Protein 2AUV (pdb70)

Structure (mmCIF, N/CA/C/O backbone):
data_2AUV
#
_entry.id   2AUV
#
loop_
_entity.id
_entity.type
_entity.pdbx_description
1 polymer 'potential NAD-reducing hydrogenase subunit'
2 non-polymer 'FE2/S2 (INORGANIC) CLUSTER'
#
loop_
_atom_site.group_PDB
_atom_site.id
_atom_site.type_symbol
_atom_site.label_atom_id
_atom_site.label_alt_id
_atom_site.label_comp_id
_atom_site.label_asym_id
_atom_site.label_entity_id
_atom_site.label_seq_id
_atom_site.pdbx_PDB_ins_code
_atom_site.Cartn_x
_atom_site.Cartn_y
_atom_site.Cartn_z
_atom_site.occupancy
_atom_site.B_iso_or_equiv
_atom_site.auth_seq_id
_atom_site.auth_comp_id
_atom_site.auth_asym_id
_atom_site.auth_atom_id
_atom_site.pdbx_PDB_model_num
ATOM 1 N N . MET A 1 1 ? 9.408 -5.447 -8.997 1.00 12.27 1 MET A N 1
ATOM 2 C CA . MET A 1 1 ? 10.690 -5.826 -9.641 1.00 11.84 1 MET A CA 1
ATOM 3 C C . MET A 1 1 ? 11.671 -4.664 -9.587 1.00 11.01 1 MET A C 1
ATOM 4 O O . MET A 1 1 ? 12.732 -4.774 -8.970 1.00 11.06 1 MET A O 1
ATOM 20 N N . VAL A 1 2 ? 11.321 -3.551 -10.230 1.00 10.43 2 VAL A N 1
ATOM 21 C CA . VAL A 1 2 ? 12.100 -2.326 -10.082 1.00 9.79 2 VAL A CA 1
ATOM 22 C C . VAL A 1 2 ? 12.008 -1.865 -8.627 1.00 8.72 2 VAL A C 1
ATOM 23 O O . VAL A 1 2 ? 13.029 -1.625 -7.983 1.00 8.32 2 VAL A O 1
ATOM 36 N N . PRO A 1 3 ? 10.780 -1.736 -8.080 1.00 8.46 3 PRO A N 1
ATOM 37 C CA . PRO A 1 3 ? 10.588 -1.766 -6.639 1.00 7.64 3 PRO A CA 1
ATOM 38 C C . PRO A 1 3 ? 10.900 -3.166 -6.137 1.00 6.90 3 PRO A C 1
ATOM 39 O O . PRO A 1 3 ? 10.284 -4.137 -6.594 1.00 7.20 3 PRO A O 1
ATOM 50 N N . LYS A 1 4 ? 11.886 -3.257 -5.250 1.00 6.19 4 LYS A N 1
ATOM 51 C CA . LYS A 1 4 ? 12.442 -4.535 -4.797 1.00 5.74 4 LYS A CA 1
ATOM 52 C C . LYS A 1 4 ? 11.365 -5.563 -4.531 1.00 4.90 4 LYS A C 1
ATOM 53 O O . LYS A 1 4 ? 11.261 -6.582 -5.216 1.00 5.18 4 LYS A O 1
ATOM 72 N N . GLY A 1 5 ? 10.570 -5.274 -3.534 1.00 4.14 5 GLY A N 1
ATOM 73 C CA . GLY A 1 5 ? 9.501 -6.160 -3.166 1.00 3.68 5 GLY A CA 1
ATOM 74 C C . GLY A 1 5 ? 9.733 -6.790 -1.828 1.00 2.72 5 GLY A C 1
ATOM 75 O O . GLY A 1 5 ? 9.355 -7.938 -1.594 1.00 3.18 5 GLY A O 1
ATOM 79 N N . LYS A 1 6 ? 10.396 -6.050 -0.969 1.00 1.95 6 LYS A N 1
ATOM 80 C CA . LYS A 1 6 ? 10.614 -6.469 0.387 1.00 1.86 6 LYS A CA 1
ATOM 81 C C . LYS A 1 6 ? 9.282 -6.701 1.083 1.00 1.59 6 LYS A C 1
ATOM 82 O O . LYS A 1 6 ? 9.049 -7.764 1.659 1.00 2.36 6 LYS A O 1
ATOM 101 N N . TYR A 1 7 ? 8.418 -5.690 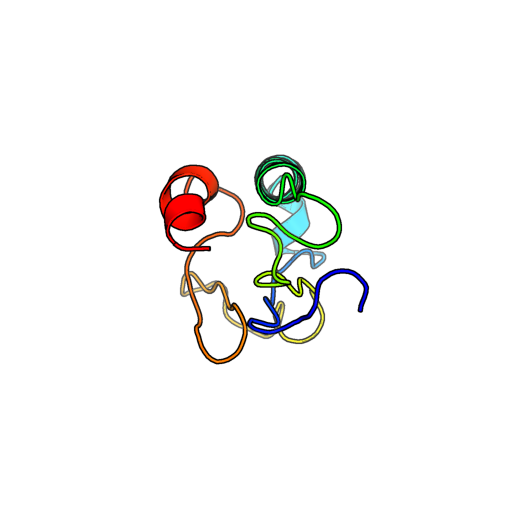1.051 1.00 0.92 7 TYR A N 1
ATOM 102 C CA . TYR A 1 7 ? 7.084 -5.812 1.582 1.00 0.79 7 TYR A CA 1
ATOM 103 C C . TYR A 1 7 ? 6.058 -5.845 0.446 1.00 0.68 7 TYR A C 1
ATOM 104 O O . TYR A 1 7 ? 5.493 -4.810 0.097 1.00 0.66 7 TYR A O 1
ATOM 122 N N . PRO A 1 8 ? 5.833 -7.021 -0.173 1.00 0.74 8 PRO A N 1
ATOM 123 C CA . PRO A 1 8 ? 4.750 -7.214 -1.149 1.00 0.77 8 PRO A CA 1
ATOM 124 C C . PRO A 1 8 ? 3.400 -6.777 -0.596 1.00 0.68 8 PRO A C 1
ATOM 125 O O . PRO A 1 8 ? 2.721 -7.537 0.097 1.00 0.72 8 PRO A O 1
ATOM 136 N N . ILE A 1 9 ? 3.029 -5.545 -0.880 1.00 0.68 9 ILE A N 1
ATOM 137 C CA . ILE A 1 9 ? 1.838 -4.961 -0.310 1.00 0.70 9 ILE A CA 1
ATOM 138 C C . ILE A 1 9 ? 0.589 -5.310 -1.112 1.00 0.79 9 ILE A C 1
ATOM 139 O O . ILE A 1 9 ? 0.539 -5.132 -2.325 1.00 1.11 9 ILE A O 1
ATOM 155 N N . SER A 1 10 ? -0.408 -5.826 -0.410 1.00 0.68 10 SER A N 1
ATOM 156 C CA . SER A 1 10 ? -1.667 -6.221 -1.018 1.00 0.79 10 SER A CA 1
ATOM 157 C C . SER A 1 10 ? -2.735 -5.149 -0.791 1.00 0.87 10 SER A C 1
ATOM 158 O O . SER A 1 10 ? -3.163 -4.918 0.342 1.00 0.97 10 SER A O 1
ATOM 166 N N . VAL A 1 11 ? -3.128 -4.474 -1.864 1.00 1.02 11 VAL A N 1
ATOM 167 C CA . VAL A 1 11 ? -4.122 -3.400 -1.791 1.00 1.21 11 VAL A CA 1
ATOM 168 C C . VAL A 1 11 ? -5.368 -3.753 -2.599 1.00 1.30 11 VAL A C 1
ATOM 169 O O . VAL A 1 11 ? -5.257 -4.054 -3.787 1.00 1.56 11 VAL A O 1
ATOM 182 N N . CYS A 1 12 ? -6.539 -3.739 -1.979 1.00 1.34 12 CYS A N 1
ATOM 183 C CA . CYS A 1 12 ? -7.772 -3.950 -2.733 1.00 1.64 12 CYS A CA 1
ATOM 184 C C . CYS A 1 12 ? -8.050 -2.797 -3.687 1.00 1.93 12 CYS A C 1
ATOM 185 O O . CYS A 1 12 ? -8.148 -1.641 -3.277 1.00 2.04 12 CYS A O 1
ATOM 192 N N . MET A 1 13 ? -8.143 -3.123 -4.965 1.00 2.37 13 MET A N 1
ATOM 193 C CA . MET A 1 13 ? -8.723 -2.225 -5.948 1.00 2.90 13 MET A CA 1
ATOM 194 C C . MET A 1 13 ? -9.866 -2.940 -6.657 1.00 3.31 13 MET A C 1
ATOM 195 O O . MET A 1 13 ? -10.228 -2.590 -7.782 1.00 3.89 13 MET A O 1
ATOM 209 N N . GLY A 1 14 ? -10.424 -3.955 -5.988 1.00 3.15 14 GLY A N 1
ATOM 210 C CA . GLY A 1 14 ? -11.434 -4.796 -6.611 1.00 3.68 14 GLY A CA 1
ATOM 211 C C . GLY A 1 14 ? -12.722 -4.050 -6.890 1.00 3.86 14 GLY A C 1
ATOM 212 O O . GLY A 1 14 ? -12.879 -2.916 -6.471 1.00 3.63 14 GLY A O 1
ATOM 216 N N . THR A 1 15 ? -13.680 -4.725 -7.506 1.00 4.43 15 THR A N 1
ATOM 217 C CA . THR A 1 15 ? -14.859 -4.062 -8.049 1.00 4.67 15 THR A CA 1
ATOM 218 C C . THR A 1 15 ? -15.721 -3.415 -6.968 1.00 4.26 15 THR A C 1
ATOM 219 O O . THR A 1 15 ? -16.176 -2.278 -7.124 1.00 4.19 15 THR A O 1
ATOM 230 N N . ALA A 1 16 ? -15.934 -4.133 -5.876 1.00 4.19 16 ALA A N 1
ATOM 231 C CA . ALA A 1 16 ? -16.781 -3.648 -4.796 1.00 4.01 16 ALA A CA 1
ATOM 232 C C . ALA A 1 16 ? -16.126 -2.486 -4.055 1.00 3.32 16 ALA A C 1
ATOM 233 O O . ALA A 1 16 ? -16.702 -1.413 -3.930 1.00 3.20 16 ALA A O 1
ATOM 240 N N . CYS A 1 17 ? -14.921 -2.709 -3.560 1.00 2.98 17 CYS A N 1
ATOM 241 C CA . CYS A 1 17 ? -14.223 -1.706 -2.766 1.00 2.50 17 CYS A CA 1
ATOM 242 C C . CYS A 1 17 ? -13.852 -0.468 -3.607 1.00 2.22 17 CYS A C 1
ATOM 243 O O . CYS A 1 17 ? -13.888 0.662 -3.115 1.00 2.18 17 CYS A O 1
ATOM 250 N N . PHE A 1 18 ? -13.521 -0.691 -4.881 1.00 2.35 18 PHE A N 1
ATOM 251 C CA . PHE A 1 18 ? -13.120 0.384 -5.803 1.00 2.43 18 PHE A CA 1
ATOM 252 C C . PHE A 1 18 ? -14.245 1.401 -6.012 1.00 2.49 18 PHE A C 1
ATOM 253 O O . PHE A 1 18 ? -13.990 2.595 -6.184 1.00 2.58 18 PHE A O 1
ATOM 270 N N . VAL A 1 19 ? -15.487 0.931 -5.958 1.00 2.63 19 VAL A N 1
ATOM 271 C CA . VAL A 1 19 ? -16.649 1.755 -6.294 1.00 2.75 19 VAL A CA 1
ATOM 272 C C . VAL A 1 19 ? -16.891 2.816 -5.221 1.00 2.50 19 VAL A C 1
ATOM 273 O O . VAL A 1 19 ? -17.575 3.813 -5.454 1.00 2.61 19 VAL A O 1
ATOM 286 N N . LYS A 1 20 ? -16.319 2.597 -4.044 1.00 2.35 20 LYS A N 1
ATOM 287 C CA . LYS A 1 20 ? -16.509 3.495 -2.909 1.00 2.40 20 LYS A CA 1
ATOM 288 C C . LYS A 1 20 ? -15.576 4.712 -3.046 1.00 2.13 20 LYS A C 1
ATOM 289 O O . LYS A 1 20 ? -15.456 5.536 -2.139 1.00 2.30 20 LYS A O 1
ATOM 308 N N . GLY A 1 21 ? -14.930 4.813 -4.206 1.00 1.87 21 GLY A N 1
ATOM 309 C CA . GLY A 1 21 ? -14.096 5.959 -4.522 1.00 1.72 21 GLY A CA 1
ATOM 310 C C . GLY A 1 21 ? -12.710 5.829 -3.939 1.00 1.41 21 GLY A C 1
ATOM 311 O O . GLY A 1 21 ? -11.975 6.815 -3.808 1.00 1.40 21 GLY A O 1
ATOM 315 N N . ALA A 1 22 ? -12.310 4.590 -3.694 1.00 1.30 22 ALA A N 1
ATOM 316 C CA . ALA A 1 22 ? -11.067 4.317 -2.993 1.00 1.24 22 ALA A CA 1
ATOM 317 C C . ALA A 1 22 ? -9.879 4.593 -3.886 1.00 1.03 22 ALA A C 1
ATOM 318 O O . ALA A 1 22 ? -8.783 4.857 -3.405 1.00 1.06 22 ALA A O 1
ATOM 325 N N . ASP A 1 23 ? -10.128 4.592 -5.188 1.00 1.00 23 ASP A N 1
ATOM 326 C CA . ASP A 1 23 ? -9.075 4.769 -6.176 1.00 1.04 23 ASP A CA 1
ATOM 327 C C . ASP A 1 23 ? -8.321 6.071 -5.953 1.00 0.84 23 ASP A C 1
ATOM 328 O O . ASP A 1 23 ? -7.097 6.082 -5.926 1.00 0.78 23 ASP A O 1
ATOM 337 N N . LYS A 1 24 ? -9.038 7.159 -5.741 1.00 0.83 24 LYS A N 1
ATOM 338 C CA . LYS A 1 24 ? -8.382 8.454 -5.625 1.00 0.85 24 LYS A CA 1
ATOM 339 C C . LYS A 1 24 ? -7.533 8.504 -4.372 1.00 0.81 24 LYS A C 1
ATOM 340 O O . LYS A 1 24 ? -6.436 9.060 -4.367 1.00 0.83 24 LYS A O 1
ATOM 359 N N . VAL A 1 25 ? -8.026 7.888 -3.323 1.00 0.87 25 VAL A N 1
ATOM 360 C CA . VAL A 1 25 ? -7.291 7.823 -2.087 1.00 1.01 25 VAL A CA 1
ATOM 361 C C . VAL A 1 25 ? -6.107 6.861 -2.198 1.00 0.81 25 VAL A C 1
ATOM 362 O O . VAL A 1 25 ? -5.038 7.145 -1.661 1.00 0.74 25 VAL A O 1
ATOM 375 N N . VAL A 1 26 ? -6.267 5.732 -2.899 1.00 0.80 26 VAL A N 1
ATOM 376 C CA . VAL A 1 26 ? -5.113 4.874 -3.156 1.00 0.81 26 VAL A CA 1
ATOM 377 C C . VAL A 1 26 ? -4.135 5.610 -4.069 1.00 0.67 26 VAL A C 1
ATOM 378 O O . VAL A 1 26 ? -2.937 5.349 -4.051 1.00 0.70 26 VAL A O 1
ATOM 391 N N . HIS A 1 27 ? -4.660 6.515 -4.909 1.00 0.63 27 HIS A N 1
ATOM 392 C CA . HIS A 1 27 ? -3.814 7.305 -5.792 1.00 0.65 27 HIS A CA 1
ATOM 393 C C . HIS A 1 27 ? -2.822 8.088 -4.973 1.00 0.55 27 HIS A C 1
ATOM 394 O O . HIS A 1 27 ? -1.654 8.204 -5.338 1.00 0.57 27 HIS A O 1
ATOM 409 N N . ALA A 1 28 ? -3.308 8.610 -3.864 1.00 0.52 28 ALA A N 1
ATOM 410 C CA . ALA A 1 28 ? -2.450 9.292 -2.905 1.00 0.54 28 ALA A CA 1
ATOM 411 C C . ALA A 1 28 ? -1.270 8.397 -2.578 1.00 0.49 28 ALA A C 1
ATOM 412 O O . ALA A 1 28 ? -0.118 8.801 -2.701 1.00 0.52 28 ALA A O 1
ATOM 419 N N . PHE A 1 29 ? -1.588 7.161 -2.220 1.00 0.51 29 PHE A N 1
ATOM 420 C CA . PHE A 1 29 ? -0.599 6.129 -1.944 1.00 0.59 29 PHE A CA 1
ATOM 421 C C . PHE A 1 29 ? 0.376 5.958 -3.088 1.00 0.59 29 PHE A C 1
ATOM 422 O O . PHE A 1 29 ? 1.585 5.872 -2.882 1.00 0.66 29 PHE A O 1
ATOM 439 N N . LYS A 1 30 ? -0.176 5.845 -4.277 1.00 0.62 30 LYS A N 1
ATOM 440 C CA . LYS A 1 30 ? 0.628 5.689 -5.491 1.00 0.74 30 LYS A CA 1
ATOM 441 C C . LYS A 1 30 ? 1.767 6.698 -5.509 1.00 0.68 30 LYS A C 1
ATOM 442 O O . LYS A 1 30 ? 2.936 6.350 -5.685 1.00 0.79 30 LYS A O 1
ATOM 461 N N . GLU A 1 31 ? 1.407 7.934 -5.263 1.00 0.61 31 GLU A N 1
ATOM 462 C CA . GLU A 1 31 ? 2.358 9.038 -5.254 1.00 0.73 31 GLU A CA 1
ATOM 463 C C . GLU A 1 31 ? 3.150 9.050 -3.961 1.00 0.72 31 GLU A C 1
ATOM 464 O O . GLU A 1 31 ? 4.276 9.536 -3.916 1.00 0.83 31 GLU A O 1
ATOM 476 N N . GLN A 1 32 ? 2.545 8.515 -2.919 1.00 0.70 32 GLN A N 1
ATOM 477 C CA . GLN A 1 32 ? 3.187 8.357 -1.639 1.00 0.85 32 GLN A CA 1
ATOM 478 C C . GLN A 1 32 ? 4.417 7.475 -1.715 1.00 0.92 32 GLN A C 1
ATOM 479 O O . GLN A 1 32 ? 5.326 7.642 -0.905 1.00 1.16 32 GLN A O 1
ATOM 493 N N . LEU A 1 33 ? 4.434 6.510 -2.652 1.00 0.81 33 LEU A N 1
ATOM 494 C CA . LEU A 1 33 ? 5.652 5.751 -2.907 1.00 0.93 33 LEU A CA 1
ATOM 495 C C . LEU A 1 33 ? 6.751 6.753 -3.047 1.00 1.07 33 LEU A C 1
ATOM 496 O O . LEU A 1 33 ? 7.762 6.700 -2.349 1.00 1.69 33 LEU A O 1
ATOM 512 N N . LYS A 1 34 ? 6.485 7.657 -3.992 1.00 0.94 34 LYS A N 1
ATOM 513 C CA . LYS A 1 34 ? 7.288 8.859 -4.299 1.00 1.45 34 LYS A CA 1
ATOM 514 C C . LYS A 1 34 ? 8.705 8.521 -4.734 1.00 1.39 34 LYS A C 1
ATOM 515 O O . LYS A 1 34 ? 9.394 9.321 -5.362 1.00 1.76 34 LYS A O 1
ATOM 534 N N . ILE A 1 35 ? 9.081 7.308 -4.392 1.00 1.35 35 ILE A N 1
ATOM 535 C CA . ILE A 1 35 ? 10.225 6.601 -4.908 1.00 1.63 35 ILE A CA 1
ATOM 536 C C . ILE A 1 35 ? 11.523 7.387 -4.832 1.00 1.96 35 ILE A C 1
ATOM 537 O O . ILE A 1 35 ? 11.658 8.354 -4.088 1.00 2.64 35 ILE A O 1
ATOM 553 N N . ASP A 1 36 ? 12.483 6.890 -5.579 1.00 2.13 36 ASP A N 1
ATOM 554 C CA . ASP A 1 36 ? 13.819 7.433 -5.623 1.00 2.80 36 ASP A CA 1
ATOM 555 C C . ASP A 1 36 ? 14.434 7.053 -6.942 1.00 3.12 36 ASP A C 1
ATOM 556 O O . ASP A 1 36 ? 14.831 7.895 -7.743 1.00 3.82 36 ASP A O 1
ATOM 565 N N . ILE A 1 37 ? 14.422 5.749 -7.154 1.00 2.97 37 ILE A N 1
ATOM 566 C CA . ILE A 1 37 ? 14.954 5.099 -8.350 1.00 3.62 37 ILE A CA 1
ATOM 567 C C . ILE A 1 37 ? 14.485 3.660 -8.363 1.00 3.68 37 ILE A C 1
ATOM 568 O O . ILE A 1 37 ? 14.923 2.847 -9.174 1.00 4.36 37 ILE A O 1
ATOM 584 N N . GLY A 1 38 ? 13.573 3.372 -7.462 1.00 3.22 38 GLY A N 1
ATOM 585 C CA . GLY A 1 38 ? 13.266 2.015 -7.113 1.00 3.64 38 GLY A CA 1
ATOM 586 C C . GLY A 1 38 ? 12.166 2.010 -6.110 1.00 3.45 38 GLY A C 1
ATOM 587 O O . GLY A 1 38 ? 11.137 1.373 -6.301 1.00 4.13 38 GLY A O 1
ATOM 591 N N . ASP A 1 39 ? 12.377 2.791 -5.055 1.00 2.80 39 ASP A N 1
ATOM 592 C CA . ASP A 1 39 ? 11.406 2.927 -4.001 1.00 2.71 39 ASP A CA 1
ATOM 593 C C . ASP A 1 39 ? 11.758 4.032 -3.064 1.00 2.33 39 ASP A C 1
ATOM 594 O O . ASP A 1 39 ? 12.925 4.333 -2.848 1.00 2.74 39 ASP A O 1
ATOM 603 N N . VAL A 1 40 ? 10.687 4.670 -2.651 1.00 1.99 40 VAL A N 1
ATOM 604 C CA . VAL A 1 40 ? 10.574 5.532 -1.471 1.00 2.05 40 VAL A CA 1
ATOM 605 C C . VAL A 1 40 ? 11.891 6.048 -0.920 1.00 2.30 40 VAL A C 1
ATOM 606 O O . VAL A 1 40 ? 12.222 7.233 -0.991 1.00 2.96 40 VAL A O 1
ATOM 619 N N . THR A 1 41 ? 12.605 5.116 -0.404 1.00 2.14 41 THR A N 1
ATOM 620 C CA . THR A 1 41 ? 13.876 5.330 0.250 1.00 2.64 41 THR A CA 1
ATOM 621 C C . THR A 1 41 ? 14.760 4.259 -0.279 1.00 2.56 41 THR A C 1
ATOM 622 O O . THR A 1 41 ? 14.783 3.160 0.269 1.00 2.86 41 THR A O 1
ATOM 633 N N . PRO A 1 42 ? 15.513 4.588 -1.317 1.00 2.63 42 PRO A N 1
ATOM 634 C CA . PRO A 1 42 ? 15.918 3.660 -2.346 1.00 2.78 42 PRO A CA 1
ATOM 635 C C . PRO A 1 42 ? 16.130 2.263 -1.845 1.00 2.23 42 PRO A C 1
ATOM 636 O O . PRO A 1 42 ? 17.224 1.876 -1.433 1.00 2.68 42 PRO A O 1
ATOM 647 N N . ASP A 1 43 ? 15.049 1.513 -1.882 1.00 1.68 43 ASP A N 1
ATOM 648 C CA . ASP A 1 43 ? 15.080 0.160 -1.332 1.00 2.02 43 ASP A CA 1
ATOM 649 C C . ASP A 1 43 ? 14.225 -0.779 -2.138 1.00 1.92 43 ASP A C 1
ATOM 650 O O . ASP A 1 43 ? 14.725 -1.698 -2.783 1.00 2.45 43 ASP A O 1
ATOM 659 N N . GLY A 1 44 ? 12.941 -0.520 -2.121 1.00 1.56 44 GLY A N 1
ATOM 660 C CA . GLY A 1 44 ? 12.001 -1.476 -2.655 1.00 1.72 44 GLY A CA 1
ATOM 661 C C . GLY A 1 44 ? 11.140 -2.032 -1.555 1.00 1.52 44 GLY A C 1
ATOM 662 O O . GLY A 1 44 ? 10.809 -3.224 -1.532 1.00 2.01 44 GLY A O 1
ATOM 666 N N . ARG A 1 45 ? 10.811 -1.146 -0.635 1.00 1.08 45 ARG A N 1
ATOM 667 C CA . ARG A 1 45 ? 9.941 -1.426 0.468 1.00 1.04 45 ARG A CA 1
ATOM 668 C C . ARG A 1 45 ? 8.572 -1.825 -0.045 1.00 0.95 45 ARG A C 1
ATOM 669 O O . ARG A 1 45 ? 7.963 -2.780 0.432 1.00 1.30 45 ARG A O 1
ATOM 690 N N . PHE A 1 46 ? 8.124 -1.102 -1.050 1.00 0.77 46 PHE A N 1
ATOM 691 C CA . PHE A 1 46 ? 6.851 -1.325 -1.659 1.00 0.81 46 PHE A CA 1
ATOM 692 C C . PHE A 1 46 ? 6.936 -2.426 -2.718 1.00 0.98 46 PHE A C 1
ATOM 693 O O . PHE A 1 46 ? 7.883 -2.487 -3.502 1.00 1.61 46 PHE A O 1
ATOM 710 N N . SER A 1 47 ? 5.949 -3.303 -2.717 1.00 0.83 47 SER A N 1
ATOM 711 C CA . SER A 1 47 ? 5.722 -4.215 -3.824 1.00 1.07 47 SER A CA 1
ATOM 712 C C . SER A 1 47 ? 4.223 -4.409 -3.966 1.00 1.07 47 SER A C 1
ATOM 713 O O . SER A 1 47 ? 3.694 -5.491 -3.730 1.00 1.22 47 SER A O 1
ATOM 721 N N . ILE A 1 48 ? 3.541 -3.326 -4.319 1.00 1.27 48 ILE A N 1
ATOM 722 C CA . ILE A 1 48 ? 2.084 -3.291 -4.291 1.00 1.50 48 ILE A CA 1
ATOM 723 C C . ILE A 1 48 ? 1.471 -4.147 -5.394 1.00 1.43 48 ILE A C 1
ATOM 724 O O . ILE A 1 48 ? 1.863 -4.073 -6.563 1.00 1.75 48 ILE A O 1
ATOM 740 N N . ASP A 1 49 ? 0.553 -4.997 -4.997 1.00 1.31 49 ASP A N 1
ATOM 741 C CA . ASP A 1 49 ? -0.366 -5.608 -5.939 1.00 1.69 49 ASP A CA 1
ATOM 742 C C . ASP A 1 49 ? -1.654 -6.027 -5.243 1.00 1.64 49 ASP A C 1
ATOM 743 O O . ASP A 1 49 ? -1.665 -6.484 -4.100 1.00 1.41 49 ASP A O 1
ATOM 752 N N . THR A 1 50 ? -2.738 -5.772 -5.952 1.00 2.02 50 THR A N 1
ATOM 753 C CA . THR A 1 50 ? -4.077 -6.265 -5.651 1.00 2.18 50 THR A CA 1
ATOM 754 C C . THR A 1 50 ? -4.161 -7.741 -5.247 1.00 2.22 50 THR A C 1
ATOM 755 O O . THR A 1 50 ? -4.826 -8.066 -4.274 1.00 2.15 50 THR A O 1
ATOM 766 N N . LEU A 1 51 ? -3.471 -8.608 -5.985 1.00 2.53 51 LEU A N 1
ATOM 767 C CA . LEU A 1 51 ? -3.912 -9.998 -6.171 1.00 2.91 51 LEU A CA 1
ATOM 768 C C . LEU A 1 51 ? -4.195 -10.775 -4.877 1.00 2.86 51 LEU A C 1
ATOM 769 O O . LEU A 1 51 ? -5.177 -11.515 -4.814 1.00 3.11 51 LEU A O 1
ATOM 785 N N . ARG A 1 52 ? -3.363 -10.627 -3.856 1.00 2.70 52 ARG A N 1
ATOM 786 C CA . ARG A 1 52 ? -3.622 -11.297 -2.578 1.00 2.89 52 ARG A CA 1
ATOM 787 C C . ARG A 1 52 ? -4.911 -10.770 -1.930 1.00 2.74 52 ARG A C 1
ATOM 788 O O . ARG A 1 52 ? -5.835 -11.522 -1.610 1.00 3.03 52 ARG A O 1
ATOM 809 N N . CYS A 1 53 ? -4.910 -9.466 -1.724 1.00 2.45 53 CYS A N 1
ATOM 810 C CA . CYS A 1 53 ? -6.023 -8.699 -1.171 1.00 2.49 53 CYS A CA 1
ATOM 811 C C .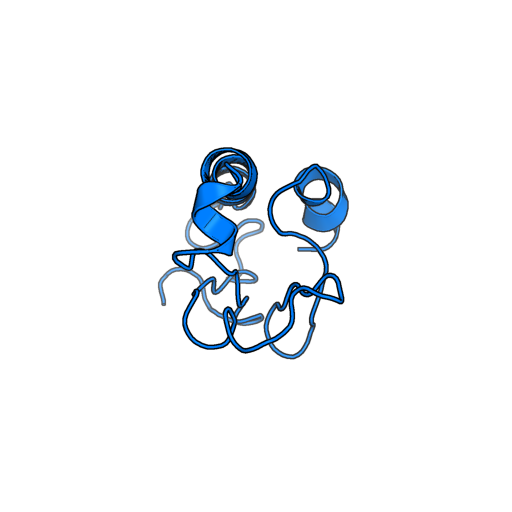 CYS A 1 53 ? -7.227 -8.702 -2.131 1.00 2.65 53 CYS A C 1
ATOM 812 O O . CYS A 1 53 ? -7.121 -9.192 -3.257 1.00 2.79 53 CYS A O 1
ATOM 819 N N . VAL A 1 54 ? -8.381 -8.202 -1.664 1.00 2.91 54 VAL A N 1
ATOM 820 C CA . VAL A 1 54 ? -9.688 -8.428 -2.301 1.00 3.32 54 VAL A CA 1
ATOM 821 C C . VAL A 1 54 ? -10.127 -9.863 -2.046 1.00 3.50 54 VAL A C 1
ATOM 822 O O . VAL A 1 54 ? -10.842 -10.489 -2.830 1.00 4.01 54 VAL A O 1
ATOM 835 N N . GLY A 1 55 ? -9.658 -10.375 -0.922 1.00 3.31 55 GLY A N 1
ATOM 836 C CA . GLY A 1 55 ? -9.997 -11.706 -0.503 1.00 3.81 55 GLY A CA 1
ATOM 837 C C . GLY A 1 55 ? -10.820 -11.745 0.779 1.00 3.97 55 GLY A C 1
ATOM 838 O O . GLY A 1 55 ? -10.352 -12.281 1.781 1.00 4.19 55 GLY A O 1
ATOM 842 N N . GLY A 1 56 ? -12.048 -11.198 0.760 1.00 4.09 56 GLY A N 1
ATOM 843 C CA . GLY A 1 56 ? -12.939 -11.402 1.898 1.00 4.39 56 GLY A CA 1
ATOM 844 C C . GLY A 1 56 ? -12.446 -10.829 3.224 1.00 4.05 56 GLY A C 1
ATOM 845 O O . GLY A 1 56 ? -12.333 -11.572 4.203 1.00 4.42 56 GLY A O 1
ATOM 849 N N . CYS A 1 57 ? -12.170 -9.524 3.296 1.00 3.52 57 CYS A N 1
ATOM 850 C CA . CYS A 1 57 ? -11.338 -8.995 4.377 1.00 3.24 57 CYS A CA 1
ATOM 851 C C . CYS A 1 57 ? -11.997 -7.752 4.975 1.00 3.09 57 CYS A C 1
ATOM 852 O O . CYS A 1 57 ? -11.906 -7.510 6.179 1.00 3.16 57 CYS A O 1
ATOM 859 N N . ALA A 1 58 ? -12.682 -7.003 4.117 1.00 3.13 58 ALA A N 1
ATOM 860 C CA . ALA A 1 58 ? -13.085 -5.620 4.380 1.00 3.16 58 ALA A CA 1
ATOM 861 C C . ALA A 1 58 ? -13.768 -5.353 5.728 1.00 3.34 58 ALA A C 1
ATOM 862 O O . ALA A 1 58 ? -13.731 -4.213 6.195 1.00 3.37 58 ALA A O 1
ATOM 869 N N . LEU A 1 59 ? -14.436 -6.329 6.351 1.00 3.64 59 LEU A N 1
ATOM 870 C CA . LEU A 1 59 ? -15.064 -6.029 7.642 1.00 3.95 59 LEU A CA 1
ATOM 871 C C . LEU A 1 59 ? -14.015 -5.912 8.764 1.00 3.73 59 LEU A C 1
ATOM 872 O O . LEU A 1 59 ? -14.356 -5.732 9.935 1.00 4.11 59 LEU A O 1
ATOM 888 N N . ALA A 1 60 ? -12.744 -6.023 8.405 1.00 3.22 60 ALA A N 1
ATOM 889 C CA . ALA A 1 60 ? -11.646 -5.441 9.157 1.00 3.14 60 ALA A CA 1
ATOM 890 C C . ALA A 1 60 ? -10.933 -4.468 8.233 1.00 2.75 60 ALA A C 1
ATOM 891 O O . ALA A 1 60 ? -11.051 -4.612 7.016 1.00 2.52 60 ALA A O 1
ATOM 898 N N . PRO A 1 61 ? -10.178 -3.483 8.718 1.00 2.94 61 PRO A N 1
ATOM 899 C CA . PRO A 1 61 ? -9.262 -2.795 7.828 1.00 2.76 61 PRO A CA 1
ATOM 900 C C . PRO A 1 61 ? -8.042 -3.673 7.569 1.00 2.12 61 PRO A C 1
ATOM 901 O O . PRO A 1 61 ? -7.302 -4.007 8.498 1.00 2.13 61 PRO A O 1
ATOM 912 N N . ILE A 1 62 ? -7.823 -4.039 6.316 1.00 1.88 62 ILE A N 1
ATOM 913 C CA . ILE A 1 62 ? -6.620 -4.763 5.932 1.00 1.44 62 ILE A CA 1
ATOM 914 C C . ILE A 1 62 ? -5.706 -3.887 5.093 1.00 1.43 62 ILE A C 1
ATOM 915 O O . ILE A 1 62 ? -6.170 -3.243 4.150 1.00 1.92 62 ILE A O 1
ATOM 931 N N . VAL A 1 63 ? -4.422 -3.844 5.430 1.00 1.10 63 VAL A N 1
ATOM 932 C CA . VAL A 1 63 ? -3.423 -3.407 4.482 1.00 1.04 63 VAL A CA 1
ATOM 933 C C . VAL A 1 63 ? -2.228 -4.311 4.620 1.00 0.79 63 VAL A C 1
ATOM 934 O O . VAL A 1 63 ? -1.742 -4.518 5.722 1.00 0.90 63 VAL A O 1
ATOM 947 N N . MET A 1 64 ? -1.765 -4.917 3.560 1.00 0.71 64 MET A N 1
ATOM 948 C CA . MET A 1 64 ? -0.613 -5.754 3.721 1.00 0.62 64 MET A CA 1
ATOM 949 C C . MET A 1 64 ? 0.557 -5.148 3.013 1.00 0.58 64 MET A C 1
ATOM 950 O O . MET A 1 64 ? 0.401 -4.607 1.943 1.00 0.71 64 MET A O 1
ATOM 964 N N . VAL A 1 65 ? 1.701 -5.171 3.662 1.00 0.53 65 VAL A N 1
ATOM 965 C CA . VAL A 1 65 ? 2.977 -5.035 2.989 1.00 0.52 65 VAL A CA 1
ATOM 966 C C . VAL A 1 65 ? 3.793 -6.229 3.372 1.00 0.54 65 VAL A C 1
ATOM 967 O O . VAL A 1 65 ? 4.126 -6.360 4.533 1.00 0.60 65 VAL A O 1
ATOM 980 N N . GLY A 1 66 ? 4.112 -7.080 2.429 1.00 0.58 66 GLY A N 1
ATOM 981 C CA . GLY A 1 66 ? 4.892 -8.253 2.718 1.00 0.69 66 GLY A CA 1
ATOM 982 C C . GLY A 1 66 ? 4.437 -8.956 3.966 1.00 0.75 66 GLY A C 1
ATOM 983 O O . GLY A 1 66 ? 3.265 -8.902 4.368 1.00 1.10 66 GLY A O 1
ATOM 987 N N . GLU A 1 67 ? 5.407 -9.506 4.630 1.00 0.91 67 GLU A N 1
ATOM 988 C CA . GLU A 1 67 ? 5.206 -10.152 5.915 1.00 1.04 67 GLU A CA 1
ATOM 989 C C . GLU A 1 67 ? 5.128 -9.089 7.012 1.00 1.02 67 GLU A C 1
ATOM 990 O O . GLU A 1 67 ? 5.434 -9.351 8.175 1.00 1.22 67 GLU A O 1
ATOM 1002 N N . LYS A 1 68 ? 4.719 -7.881 6.625 1.00 0.86 68 LYS A N 1
ATOM 1003 C CA . LYS A 1 68 ? 4.706 -6.747 7.531 1.00 0.93 68 LYS A CA 1
ATOM 1004 C C . LYS A 1 68 ? 3.267 -6.425 7.914 1.00 0.87 68 LYS A C 1
ATOM 1005 O O . LYS A 1 68 ? 2.975 -6.164 9.079 1.00 1.06 68 LYS A O 1
ATOM 1024 N N . VAL A 1 69 ? 2.380 -6.502 6.918 1.00 0.69 69 VAL A N 1
ATOM 1025 C CA . VAL A 1 69 ? 0.948 -6.152 7.080 1.00 0.67 69 VAL A CA 1
ATOM 1026 C C . VAL A 1 69 ? 0.720 -4.819 7.830 1.00 0.75 69 VAL A C 1
ATOM 1027 O O . VAL A 1 69 ? 0.742 -4.771 9.062 1.00 0.98 69 VAL A O 1
ATOM 1040 N N . TYR A 1 70 ? 0.462 -3.745 7.075 1.00 0.69 70 TYR A N 1
ATOM 1041 C CA . TYR A 1 70 ? 0.307 -2.400 7.645 1.00 0.82 70 TYR A CA 1
ATOM 1042 C C . TYR A 1 70 ? -1.090 -1.807 7.432 1.00 0.90 70 TYR A C 1
ATOM 1043 O O . TYR A 1 70 ? -2.103 -2.524 7.319 1.00 0.92 70 TYR A O 1
ATOM 1061 N N . GLY A 1 71 ? -1.120 -0.472 7.406 1.00 1.04 71 GLY A N 1
ATOM 1062 C CA . GLY A 1 71 ? -2.351 0.263 7.240 1.00 1.17 71 GLY A CA 1
ATOM 1063 C C . GLY A 1 71 ? -2.231 1.394 6.227 1.00 1.20 71 GLY A C 1
ATOM 1064 O O . GLY A 1 71 ? -3.071 2.293 6.198 1.00 1.49 71 GLY A O 1
ATOM 1068 N N . ASN A 1 72 ? -1.194 1.363 5.387 1.00 1.02 72 ASN A N 1
ATOM 1069 C CA . ASN A 1 72 ? -1.021 2.403 4.371 1.00 1.05 72 ASN A CA 1
ATOM 1070 C C . ASN A 1 72 ? -1.751 1.979 3.098 1.00 1.32 72 ASN A C 1
ATOM 1071 O O . ASN A 1 72 ? -1.232 1.223 2.286 1.00 1.83 72 ASN A O 1
ATOM 1082 N N . VAL A 1 73 ? -2.954 2.512 2.932 1.00 1.43 73 VAL A N 1
ATOM 1083 C CA . VAL A 1 73 ? -3.841 2.113 1.842 1.00 1.78 73 VAL A CA 1
ATOM 1084 C C . VAL A 1 73 ? -4.320 3.285 1.025 1.00 1.54 73 VAL A C 1
ATOM 1085 O O . VAL A 1 73 ? -3.707 3.691 0.043 1.00 2.08 73 VAL A O 1
ATOM 1098 N N . THR A 1 74 ? -5.446 3.811 1.469 1.00 1.27 74 THR A N 1
ATOM 1099 C CA . THR A 1 74 ? -6.190 4.801 0.734 1.00 1.39 74 THR A CA 1
ATOM 1100 C C . THR A 1 74 ? -6.711 5.925 1.651 1.00 1.32 74 THR A C 1
ATOM 1101 O O . THR A 1 74 ? -6.210 7.044 1.573 1.00 1.60 74 THR A O 1
ATOM 1112 N N . PRO A 1 75 ? -7.652 5.644 2.588 1.00 1.58 75 PRO A N 1
ATOM 1113 C CA . PRO A 1 75 ? -8.468 6.683 3.227 1.00 1.81 75 PRO A CA 1
ATOM 1114 C C . PRO A 1 75 ? -7.731 7.478 4.304 1.00 1.51 75 PRO A C 1
ATOM 1115 O O . PRO A 1 75 ? -8.005 7.325 5.494 1.00 1.78 75 PRO A O 1
ATOM 1126 N N . GLY A 1 76 ? -6.788 8.316 3.882 1.00 1.33 76 GLY A N 1
ATOM 1127 C CA . GLY A 1 76 ? -6.115 9.212 4.803 1.00 1.40 76 GLY A CA 1
ATOM 1128 C C . GLY A 1 76 ? -5.017 8.536 5.593 1.00 1.19 76 GLY A C 1
ATOM 1129 O O . GLY A 1 76 ? -4.079 9.190 6.058 1.00 1.24 76 GLY A O 1
ATOM 1133 N N . GLN A 1 77 ? -5.074 7.209 5.658 1.00 1.05 77 GLN A N 1
ATOM 1134 C CA . GLN A 1 77 ? -4.205 6.454 6.551 1.00 1.07 77 GLN A CA 1
ATOM 1135 C C . GLN A 1 77 ? -2.841 6.484 5.936 1.00 0.83 77 GLN A C 1
ATOM 1136 O O . GLN A 1 77 ? -1.814 6.405 6.602 1.00 0.84 77 GLN A O 1
ATOM 1150 N N . VAL A 1 78 ? -2.893 6.710 4.645 1.00 0.69 78 VAL A N 1
ATOM 1151 C CA . VAL A 1 78 ? -1.771 6.695 3.785 1.00 0.59 78 VAL A CA 1
ATOM 1152 C C . VAL A 1 78 ? -0.631 7.524 4.348 1.00 0.55 78 VAL A C 1
ATOM 1153 O O . VAL A 1 78 ? 0.417 6.992 4.658 1.00 0.52 78 VAL A O 1
ATOM 1166 N N . LYS A 1 79 ? -0.886 8.804 4.569 1.00 0.66 79 LYS A N 1
ATOM 1167 C CA . LYS A 1 79 ? 0.177 9.767 4.798 1.00 0.76 79 LYS A CA 1
ATOM 1168 C C . LYS A 1 79 ? 0.986 9.391 6.017 1.00 0.71 79 LYS A C 1
ATOM 1169 O O . LYS A 1 79 ? 2.213 9.451 6.023 1.00 0.69 79 LYS A O 1
ATOM 1188 N N . LYS A 1 80 ? 0.285 8.928 7.017 1.00 0.77 80 LYS A N 1
ATOM 1189 C CA . LYS A 1 80 ? 0.875 8.654 8.299 1.00 0.85 80 LYS A CA 1
ATOM 1190 C C . LYS A 1 80 ? 1.526 7.312 8.275 1.00 0.77 80 LYS A C 1
ATOM 1191 O O . LYS A 1 80 ? 2.646 7.126 8.751 1.00 0.79 80 LYS A O 1
ATOM 1210 N N . ILE A 1 81 ? 0.803 6.377 7.726 1.00 0.76 81 ILE A N 1
ATOM 1211 C CA . ILE A 1 81 ? 1.311 5.039 7.589 1.00 0.81 81 ILE A CA 1
ATOM 1212 C C . ILE A 1 81 ? 2.436 5.006 6.554 1.00 0.70 81 ILE A C 1
ATOM 1213 O O . ILE A 1 81 ? 3.171 4.036 6.449 1.00 0.84 81 ILE A O 1
ATOM 1229 N N . LEU A 1 82 ? 2.546 6.055 5.750 1.00 0.54 82 LEU A N 1
ATOM 1230 C CA . LEU A 1 82 ? 3.667 6.179 4.837 1.00 0.54 82 LEU A CA 1
ATOM 1231 C C . LEU A 1 82 ? 4.962 6.277 5.609 1.00 0.59 82 LEU A C 1
ATOM 1232 O O . LEU A 1 82 ? 5.984 5.750 5.185 1.00 0.65 82 LEU A O 1
ATOM 1248 N N . ALA A 1 83 ? 4.931 6.979 6.740 1.00 0.62 83 ALA A N 1
ATOM 1249 C CA . ALA A 1 83 ? 6.087 6.994 7.620 1.00 0.73 83 ALA A CA 1
ATOM 1250 C C . ALA A 1 83 ? 6.425 5.563 8.020 1.00 0.74 83 ALA A C 1
ATOM 1251 O O . ALA A 1 83 ? 7.577 5.229 8.299 1.00 0.88 83 ALA A O 1
ATOM 1258 N N . GLU A 1 84 ? 5.388 4.736 8.064 1.00 0.64 84 GLU A N 1
ATOM 1259 C CA . GLU A 1 84 ? 5.532 3.314 8.306 1.00 0.72 84 GLU A CA 1
ATOM 1260 C C . GLU A 1 84 ? 6.100 2.562 7.098 1.00 0.72 84 GLU A C 1
ATOM 1261 O O . GLU A 1 84 ? 6.849 1.599 7.278 1.00 0.89 84 GLU A O 1
ATOM 1273 N N . TYR A 1 85 ? 5.760 2.986 5.875 1.00 0.66 85 TYR A N 1
ATOM 1274 C CA . TYR A 1 85 ? 6.180 2.278 4.699 1.00 0.80 85 TYR A CA 1
ATOM 1275 C C . TYR A 1 85 ? 7.619 2.606 4.317 1.00 1.09 85 TYR A C 1
ATOM 1276 O O . TYR A 1 85 ? 7.846 3.630 3.648 1.00 1.77 85 TYR A O 1
ATOM 1299 N N . MET A 1 1 ? 9.254 -4.523 -11.652 1.00 12.27 1 MET A N 2
ATOM 1300 C CA . MET A 1 1 ? 10.492 -5.033 -12.285 1.00 11.84 1 MET A CA 2
ATOM 1301 C C . MET A 1 1 ? 11.170 -6.050 -11.383 1.00 11.01 1 MET A C 2
ATOM 1302 O O . MET A 1 1 ? 11.280 -7.226 -11.728 1.00 11.06 1 MET A O 2
ATOM 1318 N N . VAL A 1 2 ? 11.619 -5.594 -10.220 1.00 10.43 2 VAL A N 2
ATOM 1319 C CA . VAL A 1 2 ? 12.301 -6.461 -9.270 1.00 9.79 2 VAL A CA 2
ATOM 1320 C C . VAL A 1 2 ? 11.610 -6.402 -7.912 1.00 8.72 2 VAL A C 2
ATOM 1321 O O . VAL A 1 2 ? 11.785 -5.442 -7.158 1.00 8.32 2 VAL A O 2
ATOM 1334 N N . PRO A 1 3 ? 10.792 -7.416 -7.595 1.00 8.46 3 PRO A N 2
ATOM 1335 C CA . PRO A 1 3 ? 10.132 -7.515 -6.296 1.00 7.64 3 PRO A CA 2
ATOM 1336 C C . PRO A 1 3 ? 11.143 -7.752 -5.180 1.00 6.90 3 PRO A C 2
ATOM 1337 O O . PRO A 1 3 ? 11.623 -8.870 -4.989 1.00 7.20 3 PRO A O 2
ATOM 1348 N N . LYS A 1 4 ? 11.477 -6.685 -4.463 1.00 6.19 4 LYS A N 2
ATOM 1349 C CA . LYS A 1 4 ? 12.469 -6.746 -3.395 1.00 5.74 4 LYS A CA 2
ATOM 1350 C C . LYS A 1 4 ? 12.075 -7.753 -2.329 1.00 4.90 4 LYS A C 2
ATOM 1351 O O . LYS A 1 4 ? 12.893 -8.543 -1.859 1.00 5.18 4 LYS A O 2
ATOM 1370 N N . GLY A 1 5 ? 10.826 -7.699 -1.948 1.00 4.14 5 GLY A N 2
ATOM 1371 C CA . GLY A 1 5 ? 10.248 -8.752 -1.129 1.00 3.68 5 GLY A CA 2
ATOM 1372 C C . GLY A 1 5 ? 10.208 -8.439 0.344 1.00 2.72 5 GLY A C 2
ATOM 1373 O O . GLY A 1 5 ? 9.761 -9.259 1.144 1.00 3.18 5 GLY A O 2
ATOM 1377 N N . LYS A 1 6 ? 10.684 -7.271 0.709 1.00 1.95 6 LYS A N 2
ATOM 1378 C CA . LYS A 1 6 ? 10.589 -6.809 2.067 1.00 1.86 6 LYS A CA 2
ATOM 1379 C C . LYS A 1 6 ? 9.126 -6.612 2.433 1.00 1.59 6 LYS A C 2
ATOM 1380 O O . LYS A 1 6 ? 8.600 -7.270 3.324 1.00 2.36 6 LYS A O 2
ATOM 1399 N N . TYR A 1 7 ? 8.484 -5.754 1.665 1.00 0.92 7 TYR A N 2
ATOM 1400 C CA . TYR A 1 7 ? 7.115 -5.322 1.875 1.00 0.79 7 TYR A CA 2
ATOM 1401 C C . TYR A 1 7 ? 6.396 -5.176 0.537 1.00 0.68 7 TYR A C 2
ATOM 1402 O O . TYR A 1 7 ? 6.016 -4.068 0.169 1.00 0.66 7 TYR A O 2
ATOM 1420 N N . PRO A 1 8 ? 6.228 -6.259 -0.241 1.00 0.74 8 PRO A N 2
ATOM 1421 C CA . PRO A 1 8 ? 5.410 -6.211 -1.453 1.00 0.77 8 PRO A CA 2
ATOM 1422 C C . PRO A 1 8 ? 3.973 -5.859 -1.096 1.00 0.68 8 PRO A C 2
ATOM 1423 O O . PRO A 1 8 ? 3.166 -6.735 -0.786 1.00 0.72 8 PRO A O 2
ATOM 1434 N N . ILE A 1 9 ? 3.653 -4.573 -1.138 1.00 0.68 9 ILE A N 2
ATOM 1435 C CA . ILE A 1 9 ? 2.406 -4.089 -0.600 1.00 0.70 9 ILE A CA 2
ATOM 1436 C C . ILE A 1 9 ? 1.248 -4.566 -1.443 1.00 0.79 9 ILE A C 2
ATOM 1437 O O . ILE A 1 9 ? 1.438 -4.971 -2.583 1.00 1.11 9 ILE A O 2
ATOM 1453 N N . SER A 1 10 ? 0.063 -4.544 -0.863 1.00 0.68 10 SER A N 2
ATOM 1454 C CA . SER A 1 10 ? -1.105 -5.079 -1.517 1.00 0.79 10 SER A CA 2
ATOM 1455 C C . SER A 1 10 ? -2.327 -4.197 -1.280 1.00 0.87 10 SER A C 2
ATOM 1456 O O . SER A 1 10 ? -2.789 -4.040 -0.146 1.00 0.97 10 SER A O 2
ATOM 1464 N N . VAL A 1 11 ? -2.796 -3.580 -2.358 1.00 1.02 11 VAL A N 2
ATOM 1465 C CA . VAL A 1 11 ? -3.998 -2.753 -2.337 1.00 1.21 11 VAL A CA 2
ATOM 1466 C C . VAL A 1 11 ? -5.055 -3.349 -3.268 1.00 1.30 11 VAL A C 2
ATOM 1467 O O . VAL A 1 11 ? -4.758 -3.601 -4.436 1.00 1.56 11 VAL A O 2
ATOM 1480 N N . CYS A 1 12 ? -6.260 -3.613 -2.780 1.00 1.34 12 CYS A N 2
ATOM 1481 C CA . CYS A 1 12 ? -7.308 -4.127 -3.659 1.00 1.64 12 CYS A CA 2
ATOM 1482 C C . CYS A 1 12 ? -7.694 -3.095 -4.706 1.00 1.93 12 CYS A C 2
ATOM 1483 O O . CYS A 1 12 ? -8.116 -1.984 -4.382 1.00 2.04 12 CYS A O 2
ATOM 1490 N N . MET A 1 13 ? -7.526 -3.469 -5.963 1.00 2.37 13 MET A N 2
ATOM 1491 C CA . MET A 1 13 ? -7.964 -2.643 -7.067 1.00 2.90 13 MET A CA 2
ATOM 1492 C C . MET A 1 13 ? -8.907 -3.443 -7.965 1.00 3.31 13 MET A C 2
ATOM 1493 O O . MET A 1 13 ? -9.052 -3.152 -9.154 1.00 3.89 13 MET A O 2
ATOM 1507 N N . GLY A 1 14 ? -9.523 -4.478 -7.393 1.00 3.15 14 GLY A N 2
ATOM 1508 C CA . GLY A 1 14 ? -10.422 -5.320 -8.161 1.00 3.68 14 GLY A CA 2
ATOM 1509 C C . GLY A 1 14 ? -11.686 -4.593 -8.570 1.00 3.86 14 GLY A C 2
ATOM 1510 O O . GLY A 1 14 ? -11.898 -3.448 -8.184 1.00 3.63 14 GLY A O 2
ATOM 1514 N N . THR A 1 15 ? -12.545 -5.266 -9.318 1.00 4.43 15 THR A N 2
ATOM 1515 C CA . THR A 1 15 ? -13.770 -4.653 -9.808 1.00 4.67 15 THR A CA 2
ATOM 1516 C C . THR A 1 15 ? -14.757 -4.344 -8.670 1.00 4.26 15 THR A C 2
ATOM 1517 O O . THR A 1 15 ? -15.345 -3.261 -8.627 1.00 4.19 15 THR A O 2
ATOM 1528 N N . ALA A 1 16 ? -14.925 -5.288 -7.744 1.00 4.19 16 ALA A N 2
ATOM 1529 C CA . ALA A 1 16 ? -15.943 -5.176 -6.699 1.00 4.01 16 ALA A CA 2
ATOM 1530 C C . ALA A 1 16 ? -15.599 -4.111 -5.657 1.00 3.32 16 ALA A C 2
ATOM 1531 O O . ALA A 1 16 ? -16.368 -3.184 -5.432 1.00 3.20 16 ALA A O 2
ATOM 1538 N N . CYS A 1 17 ? -14.439 -4.247 -5.034 1.00 2.98 17 CYS A N 2
ATOM 1539 C CA . CYS A 1 17 ? -14.018 -3.339 -3.970 1.00 2.50 17 CYS A CA 2
ATOM 1540 C C . CYS A 1 17 ? -13.845 -1.901 -4.489 1.00 2.22 17 CYS A C 2
ATOM 1541 O O . CYS A 1 17 ? -14.067 -0.936 -3.756 1.00 2.18 17 CYS A O 2
ATOM 1548 N N . PHE A 1 18 ? -13.471 -1.778 -5.761 1.00 2.35 18 PHE A N 2
ATOM 1549 C CA . PHE A 1 18 ? -13.193 -0.484 -6.398 1.00 2.43 18 PHE A CA 2
ATOM 1550 C C . PHE A 1 18 ? -14.410 0.453 -6.363 1.00 2.49 18 PHE A C 2
ATOM 1551 O O . PHE A 1 18 ? -14.257 1.675 -6.292 1.00 2.58 18 PHE A O 2
ATOM 1568 N N . VAL A 1 19 ? -15.609 -0.122 -6.370 1.00 2.63 19 VAL A N 2
ATOM 1569 C CA . VAL A 1 19 ? -16.847 0.649 -6.522 1.00 2.75 19 VAL A CA 2
ATOM 1570 C C . VAL A 1 19 ? -17.134 1.514 -5.296 1.00 2.50 19 VAL A C 2
ATOM 1571 O O . VAL A 1 19 ? -17.920 2.457 -5.366 1.00 2.61 19 VAL A O 2
ATOM 1584 N N . LYS A 1 20 ? -16.506 1.187 -4.175 1.00 2.35 20 LYS A N 2
ATOM 1585 C CA . LYS A 1 20 ? -16.763 1.888 -2.921 1.00 2.40 20 LYS A CA 2
ATOM 1586 C C . LYS A 1 20 ? -15.977 3.205 -2.868 1.00 2.13 20 LYS A C 2
ATOM 1587 O O . LYS A 1 20 ? -15.864 3.830 -1.813 1.00 2.30 20 LYS A O 2
ATOM 1606 N N . GLY A 1 21 ? -15.444 3.622 -4.015 1.00 1.87 21 GLY A N 2
ATOM 1607 C CA . GLY A 1 21 ? -14.665 4.846 -4.080 1.00 1.72 21 GLY A CA 2
ATOM 1608 C C . GLY A 1 21 ? -13.208 4.597 -3.765 1.00 1.41 21 GLY A C 2
ATOM 1609 O O . GLY A 1 21 ? -12.484 5.493 -3.321 1.00 1.40 21 GLY A O 2
ATOM 1613 N N . ALA A 1 22 ? -12.763 3.386 -4.068 1.00 1.30 22 ALA A N 2
ATOM 1614 C CA . ALA A 1 22 ? -11.433 2.941 -3.690 1.00 1.24 22 ALA A CA 2
ATOM 1615 C C . ALA A 1 22 ? -10.371 3.625 -4.533 1.00 1.03 22 ALA A C 2
ATOM 1616 O O . ALA A 1 22 ? -9.211 3.699 -4.137 1.00 1.06 22 ALA A O 2
ATOM 1623 N N . ASP A 1 23 ? -10.771 4.157 -5.677 1.00 1.00 23 ASP A N 2
ATOM 1624 C CA . ASP A 1 23 ? -9.820 4.775 -6.585 1.00 1.04 23 ASP A CA 2
ATOM 1625 C C . ASP A 1 23 ? -9.033 5.867 -5.869 1.00 0.84 23 ASP A C 2
ATOM 1626 O O . ASP A 1 23 ? -7.806 5.886 -5.931 1.00 0.78 23 ASP A O 2
ATOM 1635 N N . LYS A 1 24 ? -9.715 6.708 -5.103 1.00 0.83 24 LYS A N 2
ATOM 1636 C CA . LYS A 1 24 ? -9.050 7.842 -4.485 1.00 0.85 24 LYS A CA 2
ATOM 1637 C C . LYS A 1 24 ? -7.978 7.377 -3.523 1.00 0.81 24 LYS A C 2
ATOM 1638 O O . LYS A 1 24 ? -6.837 7.835 -3.589 1.00 0.83 24 LYS A O 2
ATOM 1657 N N . VAL A 1 25 ? -8.330 6.438 -2.664 1.00 0.87 25 VAL A N 2
ATOM 1658 C CA . VAL A 1 25 ? -7.421 5.978 -1.656 1.00 1.01 25 VAL A CA 2
ATOM 1659 C C . VAL A 1 25 ? -6.240 5.279 -2.287 1.00 0.81 25 VAL A C 2
ATOM 1660 O O . VAL A 1 25 ? -5.092 5.519 -1.911 1.00 0.74 25 VAL A O 2
ATOM 1673 N N . VAL A 1 26 ? -6.514 4.434 -3.261 1.00 0.80 26 VAL A N 2
ATOM 1674 C CA . VAL A 1 26 ? -5.446 3.734 -3.936 1.00 0.81 26 VAL A CA 2
ATOM 1675 C C . VAL A 1 26 ? -4.550 4.726 -4.676 1.00 0.67 26 VAL A C 2
ATOM 1676 O O . VAL A 1 26 ? -3.338 4.531 -4.741 1.00 0.70 26 VAL A O 2
ATOM 1689 N N . HIS A 1 27 ? -5.140 5.795 -5.250 1.00 0.63 27 HIS A N 2
ATOM 1690 C CA . HIS A 1 27 ? -4.331 6.799 -5.931 1.00 0.65 27 HIS A CA 2
ATOM 1691 C C . HIS A 1 27 ? -3.362 7.404 -4.956 1.00 0.55 27 HIS A C 2
ATOM 1692 O O . HIS A 1 27 ? -2.185 7.608 -5.262 1.00 0.57 27 HIS A O 2
ATOM 1707 N N . ALA A 1 28 ? -3.876 7.673 -3.773 1.00 0.52 28 ALA A N 2
ATOM 1708 C CA . ALA A 1 28 ? -3.072 8.202 -2.700 1.00 0.54 28 ALA A CA 2
ATOM 1709 C C . ALA A 1 28 ? -1.921 7.254 -2.446 1.00 0.49 28 ALA A C 2
ATOM 1710 O O . ALA A 1 28 ? -0.774 7.667 -2.401 1.00 0.52 28 ALA A O 2
ATOM 1717 N N . PHE A 1 29 ? -2.250 5.970 -2.372 1.00 0.51 29 PHE A N 2
ATOM 1718 C CA . PHE A 1 29 ? -1.271 4.915 -2.145 1.00 0.59 29 PHE A CA 2
ATOM 1719 C C . PHE A 1 29 ? -0.178 4.933 -3.205 1.00 0.59 29 PHE A C 2
ATOM 1720 O O . PHE A 1 29 ? 1.005 4.806 -2.888 1.00 0.66 29 PHE A O 2
ATOM 1737 N N . LYS A 1 30 ? -0.579 5.083 -4.462 1.00 0.62 30 LYS A N 2
ATOM 1738 C CA . LYS A 1 30 ? 0.373 5.093 -5.563 1.00 0.74 30 LYS A CA 2
ATOM 1739 C C . LYS A 1 30 ? 1.442 6.145 -5.319 1.00 0.68 30 LYS A C 2
ATOM 1740 O O . LYS A 1 30 ? 2.642 5.864 -5.329 1.00 0.79 30 LYS A O 2
ATOM 1759 N N . GLU A 1 31 ? 0.985 7.342 -5.028 1.00 0.61 31 GLU A N 2
ATOM 1760 C CA . GLU A 1 31 ? 1.883 8.477 -4.851 1.00 0.73 31 GLU A CA 2
ATOM 1761 C C . GLU A 1 31 ? 2.475 8.479 -3.451 1.00 0.72 31 GLU A C 2
ATOM 1762 O O . GLU A 1 31 ? 3.519 9.077 -3.212 1.00 0.83 31 GLU A O 2
ATOM 1774 N N . GLN A 1 32 ? 1.808 7.790 -2.545 1.00 0.70 32 GLN A N 2
ATOM 1775 C CA . GLN A 1 32 ? 2.254 7.658 -1.178 1.00 0.85 32 GLN A CA 2
ATOM 1776 C C . GLN A 1 32 ? 3.597 6.953 -1.127 1.00 0.92 32 GLN A C 2
ATOM 1777 O O . GLN A 1 32 ? 4.398 7.206 -0.229 1.00 1.16 32 GLN A O 2
ATOM 1791 N N . LEU A 1 33 ? 3.837 6.063 -2.092 1.00 0.81 33 LEU A N 2
ATOM 1792 C CA . LEU A 1 33 ? 5.147 5.455 -2.228 1.00 0.93 33 LEU A CA 2
ATOM 1793 C C . LEU A 1 33 ? 6.159 6.545 -2.337 1.00 1.07 33 LEU A C 2
ATOM 1794 O O . LEU A 1 33 ? 7.156 6.570 -1.616 1.00 1.69 33 LEU A O 2
ATOM 1810 N N . LYS A 1 34 ? 5.878 7.395 -3.304 1.00 0.94 34 LYS A N 2
ATOM 1811 C CA . LYS A 1 34 ? 6.580 8.653 -3.575 1.00 1.45 34 LYS A CA 2
ATOM 1812 C C . LYS A 1 34 ? 8.013 8.434 -4.014 1.00 1.39 34 LYS A C 2
ATOM 1813 O O . LYS A 1 34 ? 8.638 9.295 -4.630 1.00 1.76 34 LYS A O 2
ATOM 1832 N N . ILE A 1 35 ? 8.485 7.251 -3.691 1.00 1.35 35 ILE A N 2
ATOM 1833 C CA . ILE A 1 35 ? 9.713 6.691 -4.190 1.00 1.63 35 ILE A CA 2
ATOM 1834 C C . ILE A 1 35 ? 10.918 7.597 -3.967 1.00 1.96 35 ILE A C 2
ATOM 1835 O O . ILE A 1 35 ? 10.873 8.571 -3.219 1.00 2.64 35 ILE A O 2
ATOM 1851 N N . ASP A 1 36 ? 12.007 7.210 -4.586 1.00 2.13 36 ASP A N 2
ATOM 1852 C CA . ASP A 1 36 ? 13.277 7.889 -4.449 1.00 2.80 36 ASP A CA 2
ATOM 1853 C C . ASP A 1 36 ? 14.094 7.551 -5.661 1.00 3.12 36 ASP A C 2
ATOM 1854 O O . ASP A 1 36 ? 14.595 8.420 -6.368 1.00 3.82 36 ASP A O 2
ATOM 1863 N N . ILE A 1 37 ? 14.131 6.248 -5.917 1.00 2.97 37 ILE A N 2
ATOM 1864 C CA . ILE A 1 37 ? 14.912 5.665 -6.999 1.00 3.62 37 ILE A CA 2
ATOM 1865 C C . ILE A 1 37 ? 14.475 4.240 -7.272 1.00 3.68 37 ILE A C 2
ATOM 1866 O O . ILE A 1 37 ? 15.062 3.544 -8.100 1.00 4.36 37 ILE A O 2
ATOM 1882 N N . GLY A 1 38 ? 13.426 3.822 -6.603 1.00 3.22 38 GLY A N 2
ATOM 1883 C CA . GLY A 1 38 ? 13.098 2.424 -6.559 1.00 3.64 38 GLY A CA 2
ATOM 1884 C C . GLY A 1 38 ? 11.848 2.225 -5.781 1.00 3.45 38 GLY A C 2
ATOM 1885 O O . GLY A 1 38 ? 10.824 1.807 -6.311 1.00 4.13 38 GLY A O 2
ATOM 1889 N N . ASP A 1 39 ? 11.955 2.612 -4.522 1.00 2.80 39 ASP A N 2
ATOM 1890 C CA . ASP A 1 39 ? 10.879 2.568 -3.555 1.00 2.71 39 ASP A CA 2
ATOM 1891 C C . ASP A 1 39 ? 11.256 3.386 -2.387 1.00 2.33 39 ASP A C 2
ATOM 1892 O O . ASP A 1 39 ? 12.294 3.160 -1.768 1.00 2.74 39 ASP A O 2
ATOM 1901 N N . VAL A 1 40 ? 10.388 4.350 -2.148 1.00 1.99 40 VAL A N 2
ATOM 1902 C CA . VAL A 1 40 ? 10.341 5.186 -0.958 1.00 2.05 40 VAL A CA 2
ATOM 1903 C C . VAL A 1 40 ? 11.643 5.891 -0.671 1.00 2.30 40 VAL A C 2
ATOM 1904 O O . VAL A 1 40 ? 11.789 7.094 -0.861 1.00 2.96 40 VAL A O 2
ATOM 1917 N N . THR A 1 41 ? 12.558 5.108 -0.253 1.00 2.14 41 THR A N 2
ATOM 1918 C CA . THR A 1 41 ? 13.892 5.552 0.115 1.00 2.64 41 THR A CA 2
ATOM 1919 C C . THR A 1 41 ? 14.892 4.447 -0.115 1.00 2.56 41 THR A C 2
ATOM 1920 O O . THR A 1 41 ? 15.834 4.620 -0.886 1.00 2.86 41 THR A O 2
ATOM 1931 N N . PRO A 1 42 ? 14.709 3.279 0.509 1.00 2.63 42 PRO A N 2
ATOM 1932 C CA . PRO A 1 42 ? 15.660 2.214 0.363 1.00 2.78 42 PRO A CA 2
ATOM 1933 C C . PRO A 1 42 ? 15.607 1.518 -0.994 1.00 2.23 42 PRO A C 2
ATOM 1934 O O . PRO A 1 42 ? 16.278 0.500 -1.175 1.00 2.68 42 PRO A O 2
ATOM 1945 N N . ASP A 1 43 ? 14.766 2.014 -1.927 1.00 1.68 43 ASP A N 2
ATOM 1946 C CA . ASP A 1 43 ? 14.818 1.556 -3.305 1.00 2.02 43 ASP A CA 2
ATOM 1947 C C . ASP A 1 43 ? 14.126 0.220 -3.359 1.00 1.92 43 ASP A C 2
ATOM 1948 O O . ASP A 1 43 ? 14.194 -0.522 -4.337 1.00 2.45 43 ASP A O 2
ATOM 1957 N N . GLY A 1 44 ? 13.411 -0.062 -2.285 1.00 1.56 44 GLY A N 2
ATOM 1958 C CA . GLY A 1 44 ? 12.663 -1.278 -2.240 1.00 1.72 44 GLY A CA 2
ATOM 1959 C C . GLY A 1 44 ? 12.416 -1.739 -0.842 1.00 1.52 44 GLY A C 2
ATOM 1960 O O . GLY A 1 44 ? 12.889 -2.793 -0.412 1.00 2.01 44 GLY A O 2
ATOM 1964 N N . ARG A 1 45 ? 11.684 -0.925 -0.132 1.00 1.08 45 ARG A N 2
ATOM 1965 C CA . ARG A 1 45 ? 11.196 -1.285 1.162 1.00 1.04 45 ARG A CA 2
ATOM 1966 C C . ARG A 1 45 ? 9.803 -1.836 0.966 1.00 0.95 45 ARG A C 2
ATOM 1967 O O . ARG A 1 45 ? 9.564 -3.021 1.179 1.00 1.30 45 ARG A O 2
ATOM 1988 N N . PHE A 1 46 ? 8.903 -0.977 0.510 1.00 0.77 46 PHE A N 2
ATOM 1989 C CA . PHE A 1 46 ? 7.592 -1.406 0.117 1.00 0.81 46 PHE A CA 2
ATOM 1990 C C . PHE A 1 46 ? 7.407 -1.388 -1.399 1.00 0.98 46 PHE A C 2
ATOM 1991 O O . PHE A 1 46 ? 7.598 -0.370 -2.053 1.00 1.61 46 PHE A O 2
ATOM 2008 N N . SER A 1 47 ? 7.032 -2.542 -1.933 1.00 0.83 47 SER A N 2
ATOM 2009 C CA . SER A 1 47 ? 6.816 -2.718 -3.367 1.00 1.07 47 SER A CA 2
ATOM 2010 C C . SER A 1 47 ? 5.320 -2.783 -3.646 1.00 1.07 47 SER A C 2
ATOM 2011 O O . SER A 1 47 ? 4.710 -3.849 -3.574 1.00 1.22 47 SER A O 2
ATOM 2019 N N . ILE A 1 48 ? 4.739 -1.632 -3.936 1.00 1.27 48 ILE A N 2
ATOM 2020 C CA . ILE A 1 48 ? 3.292 -1.492 -4.065 1.00 1.50 48 ILE A CA 2
ATOM 2021 C C . ILE A 1 48 ? 2.707 -2.380 -5.171 1.00 1.43 48 ILE A C 2
ATOM 2022 O O . ILE A 1 48 ? 3.156 -2.326 -6.318 1.00 1.75 48 ILE A O 2
ATOM 2038 N N . ASP A 1 49 ? 1.744 -3.245 -4.826 1.00 1.31 49 ASP A N 2
ATOM 2039 C CA . ASP A 1 49 ? 0.961 -3.915 -5.882 1.00 1.69 49 ASP A CA 2
ATOM 2040 C C . ASP A 1 49 ? -0.360 -4.486 -5.375 1.00 1.64 49 ASP A C 2
ATOM 2041 O O . ASP A 1 49 ? -0.460 -5.027 -4.286 1.00 1.41 49 ASP A O 2
ATOM 2050 N N . THR A 1 50 ? -1.368 -4.341 -6.200 1.00 2.02 50 THR A N 2
ATOM 2051 C CA . THR A 1 50 ? -2.667 -4.990 -6.028 1.00 2.18 50 THR A CA 2
ATOM 2052 C C . THR A 1 50 ? -2.608 -6.500 -5.705 1.00 2.22 50 THR A C 2
ATOM 2053 O O . THR A 1 50 ? -3.283 -6.958 -4.792 1.00 2.15 50 THR A O 2
ATOM 2064 N N . LEU A 1 51 ? -1.774 -7.245 -6.447 1.00 2.53 51 LEU A N 2
ATOM 2065 C CA . LEU A 1 51 ? -1.989 -8.689 -6.695 1.00 2.91 51 LEU A CA 2
ATOM 2066 C C . LEU A 1 51 ? -2.186 -9.594 -5.465 1.00 2.86 51 LEU A C 2
ATOM 2067 O O . LEU A 1 51 ? -2.975 -10.537 -5.544 1.00 3.11 51 LEU A O 2
ATOM 2083 N N . ARG A 1 52 ? -1.479 -9.371 -4.362 1.00 2.70 52 ARG A N 2
ATOM 2084 C CA . ARG A 1 52 ? -1.736 -10.157 -3.145 1.00 2.89 52 ARG A CA 2
ATOM 2085 C C . ARG A 1 52 ? -3.165 -9.926 -2.661 1.00 2.74 52 ARG A C 2
ATOM 2086 O O . ARG A 1 52 ? -3.955 -10.855 -2.488 1.00 3.03 52 ARG A O 2
ATOM 2107 N N . CYS A 1 53 ? -3.440 -8.659 -2.434 1.00 2.45 53 CYS A N 2
ATOM 2108 C CA . CYS A 1 53 ? -4.726 -8.152 -1.994 1.00 2.49 53 CYS A CA 2
ATOM 2109 C C . CYS A 1 53 ? -5.787 -8.393 -3.085 1.00 2.65 53 CYS A C 2
ATOM 2110 O O . CYS A 1 53 ? -5.436 -8.702 -4.226 1.00 2.79 53 CYS A O 2
ATOM 2117 N N . VAL A 1 54 ? -7.073 -8.261 -2.731 1.00 2.91 54 VAL A N 2
ATOM 2118 C CA . VAL A 1 54 ? -8.193 -8.910 -3.436 1.00 3.32 54 VAL A CA 2
ATOM 2119 C C . VAL A 1 54 ? -8.140 -10.406 -3.139 1.00 3.50 54 VAL A C 2
ATOM 2120 O O . VAL A 1 54 ? -8.615 -11.256 -3.894 1.00 4.01 54 VAL A O 2
ATOM 2133 N N . GLY A 1 55 ? -7.542 -10.698 -1.994 1.00 3.31 55 GLY A N 2
ATOM 2134 C CA . GLY A 1 55 ? -7.382 -12.052 -1.540 1.00 3.81 55 GLY A CA 2
ATOM 2135 C C . GLY A 1 55 ? -8.125 -12.351 -0.243 1.00 3.97 55 GLY A C 2
ATOM 2136 O O . GLY A 1 55 ? -7.486 -12.675 0.760 1.00 4.19 55 GLY A O 2
ATOM 2140 N N . GLY A 1 56 ? -9.465 -12.277 -0.250 1.00 4.09 56 GLY A N 2
ATOM 2141 C CA . GLY A 1 56 ? -10.209 -12.746 0.917 1.00 4.39 56 GLY A CA 2
ATOM 2142 C C . GLY A 1 56 ? -9.949 -11.976 2.209 1.00 4.05 56 GLY A C 2
ATOM 2143 O O . GLY A 1 56 ? -9.536 -12.576 3.204 1.00 4.42 56 GLY A O 2
ATOM 2147 N N . CYS A 1 57 ? -10.177 -10.658 2.225 1.00 3.52 57 CYS A N 2
ATOM 2148 C CA . CYS A 1 57 ? -9.610 -9.815 3.279 1.00 3.24 57 CYS A CA 2
ATOM 2149 C C . CYS A 1 57 ? -10.660 -8.831 3.798 1.00 3.09 57 CYS A C 2
ATOM 2150 O O . CYS A 1 57 ? -10.649 -8.464 4.971 1.00 3.16 57 CYS A O 2
ATOM 2157 N N . ALA A 1 58 ? -11.547 -8.407 2.898 1.00 3.13 58 ALA A N 2
ATOM 2158 C CA . ALA A 1 58 ? -12.391 -7.221 3.082 1.00 3.16 58 ALA A CA 2
ATOM 2159 C C . ALA A 1 58 ? -13.136 -7.144 4.416 1.00 3.34 58 ALA A C 2
ATOM 2160 O O . ALA A 1 58 ? -13.444 -6.041 4.867 1.00 3.37 58 ALA A O 2
ATOM 2167 N N . LEU A 1 59 ? -13.476 -8.266 5.050 1.00 3.64 59 LEU A N 2
ATOM 2168 C CA . LEU A 1 59 ? -14.131 -8.169 6.357 1.00 3.95 59 LEU A CA 2
ATOM 2169 C C . LEU A 1 59 ? -13.145 -7.776 7.469 1.00 3.73 59 LEU A C 2
ATOM 2170 O O . LEU A 1 59 ? -13.491 -7.787 8.653 1.00 4.11 59 LEU A O 2
ATOM 2186 N N . ALA A 1 60 ? -11.925 -7.435 7.085 1.00 3.22 60 ALA A N 2
ATOM 2187 C CA . ALA A 1 60 ? -10.979 -6.735 7.942 1.00 3.14 60 ALA A CA 2
ATOM 2188 C C . ALA A 1 60 ? -10.672 -5.380 7.331 1.00 2.75 60 ALA A C 2
ATOM 2189 O O . ALA A 1 60 ? -10.896 -5.189 6.135 1.00 2.52 60 ALA A O 2
ATOM 2196 N N . PRO A 1 61 ? -10.155 -4.411 8.096 1.00 2.94 61 PRO A N 2
ATOM 2197 C CA . PRO A 1 61 ? -9.477 -3.284 7.476 1.00 2.76 61 PRO A CA 2
ATOM 2198 C C . PRO A 1 61 ? -8.107 -3.743 6.988 1.00 2.12 61 PRO A C 2
ATOM 2199 O O . PRO A 1 61 ? -7.301 -4.245 7.771 1.00 2.13 61 PRO A O 2
ATOM 2210 N N . ILE A 1 62 ? -7.844 -3.594 5.705 1.00 1.88 62 ILE A N 2
ATOM 2211 C CA . ILE A 1 62 ? -6.580 -4.056 5.157 1.00 1.44 62 ILE A CA 2
ATOM 2212 C C . ILE A 1 62 ? -5.645 -2.935 4.739 1.00 1.43 62 ILE A C 2
ATOM 2213 O O . ILE A 1 62 ? -6.066 -1.972 4.100 1.00 1.92 62 ILE A O 2
ATOM 2229 N N . VAL A 1 63 ? -4.380 -3.048 5.127 1.00 1.10 63 VAL A N 2
ATOM 2230 C CA . VAL A 1 63 ? -3.310 -2.409 4.392 1.00 1.04 63 VAL A CA 2
ATOM 2231 C C . VAL A 1 63 ? -2.178 -3.423 4.332 1.00 0.79 63 VAL A C 2
ATOM 2232 O O . VAL A 1 63 ? -1.718 -3.868 5.360 1.00 0.90 63 VAL A O 2
ATOM 2245 N N . MET A 1 64 ? -1.749 -3.860 3.169 1.00 0.71 64 MET A N 2
ATOM 2246 C CA . MET A 1 64 ? -0.751 -4.901 3.155 1.00 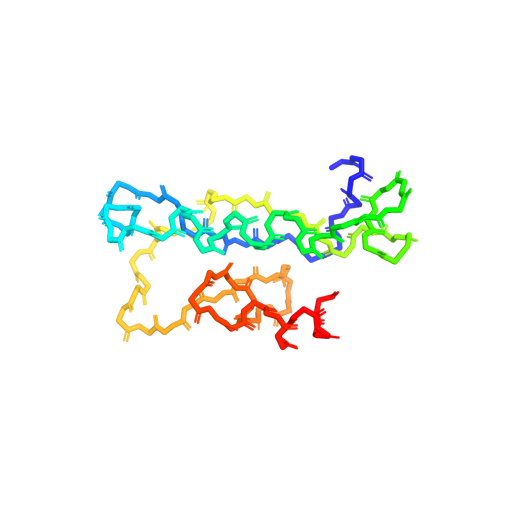0.62 64 MET A CA 2
ATOM 2247 C C . MET A 1 64 ? 0.563 -4.417 2.578 1.00 0.58 64 MET A C 2
ATOM 2248 O O . MET A 1 64 ? 0.575 -3.685 1.597 1.00 0.71 64 MET A O 2
ATOM 2262 N N . VAL A 1 65 ? 1.662 -4.767 3.240 1.00 0.53 65 VAL A N 2
ATOM 2263 C CA . VAL A 1 65 ? 2.964 -4.808 2.602 1.00 0.52 65 VAL A CA 2
ATOM 2264 C C . VAL A 1 65 ? 3.550 -6.172 2.849 1.00 0.54 65 VAL A C 2
ATOM 2265 O O . VAL A 1 65 ? 3.730 -6.545 4.001 1.00 0.60 65 VAL A O 2
ATOM 2278 N N . GLY A 1 66 ? 3.812 -6.933 1.809 1.00 0.58 66 GLY A N 2
ATOM 2279 C CA . GLY A 1 66 ? 4.335 -8.248 2.003 1.00 0.69 66 GLY A CA 2
ATOM 2280 C C . GLY A 1 66 ? 3.379 -9.080 2.806 1.00 0.75 66 GLY A C 2
ATOM 2281 O O . GLY A 1 66 ? 2.252 -8.662 3.103 1.00 1.10 66 GLY A O 2
ATOM 2285 N N . GLU A 1 67 ? 3.839 -10.222 3.218 1.00 0.91 67 GLU A N 2
ATOM 2286 C CA . GLU A 1 67 ? 3.129 -10.989 4.214 1.00 1.04 67 GLU A CA 2
ATOM 2287 C C . GLU A 1 67 ? 3.426 -10.376 5.578 1.00 1.02 67 GLU A C 2
ATOM 2288 O O . GLU A 1 67 ? 3.585 -11.075 6.580 1.00 1.22 67 GLU A O 2
ATOM 2300 N N . LYS A 1 68 ? 3.500 -9.041 5.591 1.00 0.86 68 LYS A N 2
ATOM 2301 C CA . LYS A 1 68 ? 3.835 -8.290 6.779 1.00 0.93 68 LYS A CA 2
ATOM 2302 C C . LYS A 1 68 ? 2.574 -7.585 7.284 1.00 0.87 68 LYS A C 2
ATOM 2303 O O . LYS A 1 68 ? 2.394 -7.414 8.487 1.00 1.06 68 LYS A O 2
ATOM 2322 N N . VAL A 1 69 ? 1.701 -7.231 6.330 1.00 0.69 69 VAL A N 2
ATOM 2323 C CA . VAL A 1 69 ? 0.368 -6.621 6.589 1.00 0.67 69 VAL A CA 2
ATOM 2324 C C . VAL A 1 69 ? 0.385 -5.452 7.594 1.00 0.75 69 VAL A C 2
ATOM 2325 O O . VAL A 1 69 ? 0.623 -5.628 8.791 1.00 0.98 69 VAL A O 2
ATOM 2338 N N . TYR A 1 70 ? 0.077 -4.256 7.094 1.00 0.69 70 TYR A N 2
ATOM 2339 C CA . TYR A 1 70 ? 0.205 -3.025 7.873 1.00 0.82 70 TYR A CA 2
ATOM 2340 C C . TYR A 1 70 ? -1.100 -2.238 7.962 1.00 0.90 70 TYR A C 2
ATOM 2341 O O . TYR A 1 70 ? -2.193 -2.700 7.571 1.00 0.92 70 TYR A O 2
ATOM 2359 N N . GLY A 1 71 ? -0.957 -1.030 8.481 1.00 1.04 71 GLY A N 2
ATOM 2360 C CA . GLY A 1 71 ? -2.046 -0.103 8.566 1.00 1.17 71 GLY A CA 2
ATOM 2361 C C . GLY A 1 71 ? -1.577 1.285 8.207 1.00 1.20 71 GLY A C 2
ATOM 2362 O O . GLY A 1 71 ? -1.799 2.233 8.956 1.00 1.49 71 GLY A O 2
ATOM 2366 N N . ASN A 1 72 ? -0.883 1.398 7.069 1.00 1.02 72 ASN A N 2
ATOM 2367 C CA . ASN A 1 72 ? -0.448 2.699 6.564 1.00 1.05 72 ASN A CA 2
ATOM 2368 C C . ASN A 1 72 ? -1.626 3.426 5.896 1.00 1.32 72 ASN A C 2
ATOM 2369 O O . ASN A 1 72 ? -1.539 4.586 5.486 1.00 1.83 72 ASN A O 2
ATOM 2380 N N . VAL A 1 73 ? -2.760 2.733 5.910 1.00 1.43 73 VAL A N 2
ATOM 2381 C CA . VAL A 1 73 ? -4.073 3.281 5.560 1.00 1.78 73 VAL A CA 2
ATOM 2382 C C . VAL A 1 73 ? -4.133 3.708 4.095 1.00 1.54 73 VAL A C 2
ATOM 2383 O O . VAL A 1 73 ? -3.288 3.308 3.301 1.00 2.08 73 VAL A O 2
ATOM 2396 N N . THR A 1 74 ? -5.150 4.495 3.725 1.00 1.27 74 THR A N 2
ATOM 2397 C CA . THR A 1 74 ? -5.431 4.748 2.315 1.00 1.39 74 THR A CA 2
ATOM 2398 C C . THR A 1 74 ? -5.804 6.221 1.994 1.00 1.32 74 THR A C 2
ATOM 2399 O O . THR A 1 74 ? -5.269 6.789 1.046 1.00 1.60 74 THR A O 2
ATOM 2410 N N . PRO A 1 75 ? -6.706 6.887 2.755 1.00 1.58 75 PRO A N 2
ATOM 2411 C CA . PRO A 1 75 ? -7.203 8.211 2.383 1.00 1.81 75 PRO A CA 2
ATOM 2412 C C . PRO A 1 75 ? -6.346 9.361 2.909 1.00 1.51 75 PRO A C 2
ATOM 2413 O O . PRO A 1 75 ? -6.690 9.987 3.910 1.00 1.78 75 PRO A O 2
ATOM 2424 N N . GLY A 1 76 ? -5.223 9.625 2.244 1.00 1.33 76 GLY A N 2
ATOM 2425 C CA . GLY A 1 76 ? -4.393 10.775 2.595 1.00 1.40 76 GLY A CA 2
ATOM 2426 C C . GLY A 1 76 ? -3.553 10.545 3.836 1.00 1.19 76 GLY A C 2
ATOM 2427 O O . GLY A 1 76 ? -2.477 11.128 3.991 1.00 1.24 76 GLY A O 2
ATOM 2431 N N . GLN A 1 77 ? -4.001 9.616 4.671 1.00 1.05 77 GLN A N 2
ATOM 2432 C CA . GLN A 1 77 ? -3.377 9.362 5.961 1.00 1.07 77 GLN A CA 2
ATOM 2433 C C . GLN A 1 77 ? -2.108 8.613 5.678 1.00 0.83 77 GLN A C 2
ATOM 2434 O O . GLN A 1 77 ? -1.150 8.616 6.443 1.00 0.84 77 GLN A O 2
ATOM 2448 N N . VAL A 1 78 ? -2.145 8.033 4.504 1.00 0.69 78 VAL A N 2
ATOM 2449 C CA . VAL A 1 78 ? -1.086 7.282 3.929 1.00 0.59 78 VAL A CA 2
ATOM 2450 C C . VAL A 1 78 ? 0.260 7.977 4.082 1.00 0.55 78 VAL A C 2
ATOM 2451 O O . VAL A 1 78 ? 1.130 7.465 4.750 1.00 0.52 78 VAL A O 2
ATOM 2464 N N . LYS A 1 79 ? 0.399 9.171 3.509 1.00 0.66 79 LYS A N 2
ATOM 2465 C CA . LYS A 1 79 ? 1.705 9.802 3.329 1.00 0.76 79 LYS A CA 2
ATOM 2466 C C . LYS A 1 79 ? 2.407 9.970 4.664 1.00 0.71 79 LYS A C 2
ATOM 2467 O O . LYS A 1 79 ? 3.623 9.887 4.773 1.00 0.69 79 LYS A O 2
ATOM 2486 N N . LYS A 1 80 ? 1.607 10.175 5.675 1.00 0.77 80 LYS A N 2
ATOM 2487 C CA . LYS A 1 80 ? 2.083 10.410 7.013 1.00 0.85 80 LYS A CA 2
ATOM 2488 C C . LYS A 1 80 ? 2.412 9.098 7.645 1.00 0.77 80 LYS A C 2
ATOM 2489 O O . LYS A 1 80 ? 3.494 8.884 8.192 1.00 0.79 80 LYS A O 2
ATOM 2508 N N . ILE A 1 81 ? 1.452 8.220 7.553 1.00 0.76 81 ILE A N 2
ATOM 2509 C CA . ILE A 1 81 ? 1.626 6.861 7.998 1.00 0.81 81 ILE A CA 2
ATOM 2510 C C . ILE A 1 81 ? 2.660 6.136 7.127 1.00 0.70 81 ILE A C 2
ATOM 2511 O O . ILE A 1 81 ? 2.983 5.001 7.374 1.00 0.84 81 ILE A O 2
ATOM 2527 N N . LEU A 1 82 ? 3.140 6.780 6.068 1.00 0.54 82 LEU A N 2
ATOM 2528 C CA . LEU A 1 82 ? 4.263 6.252 5.280 1.00 0.54 82 LEU A CA 2
ATOM 2529 C C . LEU A 1 82 ? 5.450 5.967 6.186 1.00 0.59 82 LEU A C 2
ATOM 2530 O O . LEU A 1 82 ? 6.329 5.183 5.854 1.00 0.65 82 LEU A O 2
ATOM 2546 N N . ALA A 1 83 ? 5.461 6.619 7.342 1.00 0.62 83 ALA A N 2
ATOM 2547 C CA . ALA A 1 83 ? 6.409 6.292 8.398 1.00 0.73 83 ALA A CA 2
ATOM 2548 C C . ALA A 1 83 ? 6.338 4.800 8.773 1.00 0.74 83 ALA A C 2
ATOM 2549 O O . ALA A 1 83 ? 7.257 4.258 9.384 1.00 0.88 83 ALA A O 2
ATOM 2556 N N . GLU A 1 84 ? 5.220 4.165 8.420 1.00 0.64 84 GLU A N 2
ATOM 2557 C CA . GLU A 1 84 ? 5.011 2.743 8.556 1.00 0.72 84 GLU A CA 2
ATOM 2558 C C . GLU A 1 84 ? 5.882 1.991 7.578 1.00 0.72 84 GLU A C 2
ATOM 2559 O O . GLU A 1 84 ? 6.622 1.068 7.936 1.00 0.89 84 GLU A O 2
ATOM 2571 N N . TYR A 1 85 ? 5.776 2.420 6.337 1.00 0.66 85 TYR A N 2
ATOM 2572 C CA . TYR A 1 85 ? 6.280 1.694 5.219 1.00 0.80 85 TYR A CA 2
ATOM 2573 C C . TYR A 1 85 ? 7.712 2.074 4.865 1.00 1.09 85 TYR A C 2
ATOM 2574 O O . TYR A 1 85 ? 8.230 1.565 3.851 1.00 1.77 85 TYR A O 2
ATOM 2597 N N . MET A 1 1 ? 10.890 4.006 -10.360 1.00 12.27 1 MET A N 3
ATOM 2598 C CA . MET A 1 1 ? 11.034 2.997 -11.431 1.00 11.84 1 MET A CA 3
ATOM 2599 C C . MET A 1 1 ? 10.269 1.736 -11.056 1.00 11.01 1 MET A C 3
ATOM 2600 O O . MET A 1 1 ? 9.038 1.712 -11.094 1.00 11.06 1 MET A O 3
ATOM 2616 N N . VAL A 1 2 ? 10.998 0.703 -10.659 1.00 10.43 2 VAL A N 3
ATOM 2617 C CA . VAL A 1 2 ? 10.391 -0.532 -10.192 1.00 9.79 2 VAL A CA 3
ATOM 2618 C C . VAL A 1 2 ? 10.924 -0.860 -8.803 1.00 8.72 2 VAL A C 3
ATOM 2619 O O . VAL A 1 2 ? 12.114 -1.124 -8.643 1.00 8.32 2 VAL A O 3
ATOM 2632 N N . PRO A 1 3 ? 10.063 -0.806 -7.777 1.00 8.46 3 PRO A N 3
ATOM 2633 C CA . PRO A 1 3 ? 10.464 -1.088 -6.398 1.00 7.64 3 PRO A CA 3
ATOM 2634 C C . PRO A 1 3 ? 10.874 -2.545 -6.199 1.00 6.90 3 PRO A C 3
ATOM 2635 O O . PRO A 1 3 ? 10.348 -3.435 -6.873 1.00 7.20 3 PRO A O 3
ATOM 2646 N N . LYS A 1 4 ? 11.819 -2.775 -5.292 1.00 6.19 4 LYS A N 3
ATOM 2647 C CA . LYS A 1 4 ? 12.348 -4.104 -5.021 1.00 5.74 4 LYS A CA 3
ATOM 2648 C C . LYS A 1 4 ? 11.248 -5.122 -4.779 1.00 4.90 4 LYS A C 3
ATOM 2649 O O . LYS A 1 4 ? 10.961 -5.977 -5.623 1.00 5.18 4 LYS A O 3
ATOM 2668 N N . GLY A 1 5 ? 10.657 -5.021 -3.614 1.00 4.14 5 GLY A N 3
ATOM 2669 C CA . GLY A 1 5 ? 9.581 -5.914 -3.249 1.00 3.68 5 GLY A CA 3
ATOM 2670 C C . GLY A 1 5 ? 9.818 -6.596 -1.929 1.00 2.72 5 GLY A C 3
ATOM 2671 O O . GLY A 1 5 ? 9.495 -7.771 -1.756 1.00 3.18 5 GLY A O 3
ATOM 2675 N N . LYS A 1 6 ? 10.427 -5.869 -1.020 1.00 1.95 6 LYS A N 3
ATOM 2676 C CA . LYS A 1 6 ? 10.555 -6.291 0.351 1.00 1.86 6 LYS A CA 3
ATOM 2677 C C . LYS A 1 6 ? 9.174 -6.571 0.907 1.00 1.59 6 LYS A C 3
ATOM 2678 O O . LYS A 1 6 ? 8.869 -7.683 1.342 1.00 2.36 6 LYS A O 3
ATOM 2697 N N . TYR A 1 7 ? 8.351 -5.542 0.882 1.00 0.92 7 TYR A N 3
ATOM 2698 C CA . TYR A 1 7 ? 6.972 -5.638 1.282 1.00 0.79 7 TYR A CA 3
ATOM 2699 C C . TYR A 1 7 ? 6.042 -5.362 0.103 1.00 0.68 7 TYR A C 3
ATOM 2700 O O . TYR A 1 7 ? 5.662 -4.214 -0.132 1.00 0.66 7 TYR A O 3
ATOM 2718 N N . PRO A 1 8 ? 5.702 -6.392 -0.683 1.00 0.74 8 PRO A N 3
ATOM 2719 C CA . PRO A 1 8 ? 4.653 -6.295 -1.706 1.00 0.77 8 PRO A CA 3
ATOM 2720 C C . PRO A 1 8 ? 3.341 -5.775 -1.118 1.00 0.68 8 PRO A C 3
ATOM 2721 O O . PRO A 1 8 ? 2.566 -6.551 -0.554 1.00 0.72 8 PRO A O 3
ATOM 2732 N N . ILE A 1 9 ? 3.082 -4.476 -1.235 1.00 0.68 9 ILE A N 3
ATOM 2733 C CA . ILE A 1 9 ? 1.898 -3.910 -0.620 1.00 0.70 9 ILE A CA 3
ATOM 2734 C C . ILE A 1 9 ? 0.664 -4.279 -1.418 1.00 0.79 9 ILE A C 3
ATOM 2735 O O . ILE A 1 9 ? 0.524 -3.936 -2.588 1.00 1.11 9 ILE A O 3
ATOM 2751 N N . SER A 1 10 ? -0.210 -5.005 -0.753 1.00 0.68 10 SER A N 3
ATOM 2752 C CA . SER A 1 10 ? -1.362 -5.599 -1.384 1.00 0.79 10 SER A CA 3
ATOM 2753 C C . SER A 1 10 ? -2.604 -4.764 -1.120 1.00 0.87 10 SER A C 3
ATOM 2754 O O . SER A 1 10 ? -3.034 -4.610 0.030 1.00 0.97 10 SER A O 3
ATOM 2762 N N . VAL A 1 11 ? -3.123 -4.172 -2.183 1.00 1.02 11 VAL A N 3
ATOM 2763 C CA . VAL A 1 11 ? -4.337 -3.371 -2.113 1.00 1.21 11 VAL A CA 3
ATOM 2764 C C . VAL A 1 11 ? -5.428 -3.982 -2.993 1.00 1.30 11 VAL A C 3
ATOM 2765 O O . VAL A 1 11 ? -5.214 -4.164 -4.194 1.00 1.56 11 VAL A O 3
ATOM 2778 N N . CYS A 1 12 ? -6.583 -4.305 -2.421 1.00 1.34 12 CYS A N 3
ATOM 2779 C CA . CYS A 1 12 ? -7.668 -4.885 -3.211 1.00 1.64 12 CYS A CA 3
ATOM 2780 C C . CYS A 1 12 ? -8.211 -3.885 -4.222 1.00 1.93 12 CYS A C 3
ATOM 2781 O O . CYS A 1 12 ? -8.631 -2.784 -3.869 1.00 2.04 12 CYS A O 3
ATOM 2788 N N . MET A 1 13 ? -8.173 -4.276 -5.483 1.00 2.37 13 MET A N 3
ATOM 2789 C CA . MET A 1 13 ? -8.753 -3.484 -6.554 1.00 2.90 13 MET A CA 3
ATOM 2790 C C . MET A 1 13 ? -9.791 -4.313 -7.302 1.00 3.31 13 MET A C 3
ATOM 2791 O O . MET A 1 13 ? -10.070 -4.063 -8.478 1.00 3.89 13 MET A O 3
ATOM 2805 N N . GLY A 1 14 ? -10.335 -5.322 -6.617 1.00 3.15 14 GLY A N 3
ATOM 2806 C CA . GLY A 1 14 ? -11.310 -6.204 -7.239 1.00 3.68 14 GLY A CA 3
ATOM 2807 C C . GLY A 1 14 ? -12.622 -5.506 -7.546 1.00 3.86 14 GLY A C 3
ATOM 2808 O O . GLY A 1 14 ? -12.802 -4.341 -7.205 1.00 3.63 14 GLY A O 3
ATOM 2812 N N . THR A 1 15 ? -13.555 -6.235 -8.139 1.00 4.43 15 THR A N 3
ATOM 2813 C CA . THR A 1 15 ? -14.820 -5.654 -8.577 1.00 4.67 15 THR A CA 3
ATOM 2814 C C . THR A 1 15 ? -15.676 -5.160 -7.403 1.00 4.26 15 THR A C 3
ATOM 2815 O O . THR A 1 15 ? -16.218 -4.053 -7.443 1.00 4.19 15 THR A O 3
ATOM 2826 N N . ALA A 1 16 ? -15.777 -5.971 -6.355 1.00 4.19 16 ALA A N 3
ATOM 2827 C CA . ALA A 1 16 ? -16.636 -5.656 -5.218 1.00 4.01 16 ALA A CA 3
ATOM 2828 C C . ALA A 1 16 ? -16.065 -4.523 -4.372 1.00 3.32 16 ALA A C 3
ATOM 2829 O O . ALA A 1 16 ? -16.722 -3.511 -4.133 1.00 3.20 16 ALA A O 3
ATOM 2836 N N . CYS A 1 17 ? -14.833 -4.706 -3.932 1.00 2.98 17 CYS A N 3
ATOM 2837 C CA . CYS A 1 17 ? -14.181 -3.785 -3.007 1.00 2.50 17 CYS A CA 3
ATOM 2838 C C . CYS A 1 17 ? -13.973 -2.400 -3.642 1.00 2.22 17 CYS A C 3
ATOM 2839 O O . CYS A 1 17 ? -14.007 -1.377 -2.954 1.00 2.18 17 CYS A O 3
ATOM 2846 N N . PHE A 1 18 ? -13.779 -2.383 -4.961 1.00 2.35 18 PHE A N 3
ATOM 2847 C CA . PHE A 1 18 ? -13.531 -1.153 -5.728 1.00 2.43 18 PHE A CA 3
ATOM 2848 C C . PHE A 1 18 ? -14.675 -0.149 -5.567 1.00 2.49 18 PHE A C 3
ATOM 2849 O O . PHE A 1 18 ? -14.466 1.065 -5.647 1.00 2.58 18 PHE A O 3
ATOM 2866 N N . VAL A 1 19 ? -15.868 -0.663 -5.303 1.00 2.63 19 VAL A N 3
ATOM 2867 C CA . VAL A 1 19 ? -17.092 0.138 -5.301 1.00 2.75 19 VAL A CA 3
ATOM 2868 C C . VAL A 1 19 ? -17.102 1.145 -4.144 1.00 2.50 19 VAL A C 3
ATOM 2869 O O . VAL A 1 19 ? -17.801 2.157 -4.195 1.00 2.61 19 VAL A O 3
ATOM 2882 N N . LYS A 1 20 ? -16.299 0.890 -3.114 1.00 2.35 20 LYS A N 3
ATOM 2883 C CA . LYS A 1 20 ? -16.270 1.766 -1.941 1.00 2.40 20 LYS A CA 3
ATOM 2884 C C . LYS A 1 20 ? -15.401 3.004 -2.194 1.00 2.13 20 LYS A C 3
ATOM 2885 O O . LYS A 1 20 ? -15.085 3.749 -1.264 1.00 2.30 20 LYS A O 3
ATOM 2904 N N . GLY A 1 21 ? -15.019 3.221 -3.452 1.00 1.87 21 GLY A N 3
ATOM 2905 C CA . GLY A 1 21 ? -14.244 4.401 -3.800 1.00 1.72 21 GLY A CA 3
ATOM 2906 C C . GLY A 1 21 ? -12.761 4.186 -3.590 1.00 1.41 21 GLY A C 3
ATOM 2907 O O . GLY A 1 21 ? -12.002 5.136 -3.368 1.00 1.40 21 GLY A O 3
ATOM 2911 N N . ALA A 1 22 ? -12.335 2.940 -3.735 1.00 1.30 22 ALA A N 3
ATOM 2912 C CA . ALA A 1 22 ? -10.996 2.532 -3.336 1.00 1.24 22 ALA A CA 3
ATOM 2913 C C . ALA A 1 22 ? -9.931 3.081 -4.276 1.00 1.03 22 ALA A C 3
ATOM 2914 O O . ALA A 1 22 ? -8.769 3.202 -3.900 1.00 1.06 22 ALA A O 3
ATOM 2921 N N . ASP A 1 23 ? -10.328 3.453 -5.479 1.00 1.00 23 ASP A N 3
ATOM 2922 C CA . ASP A 1 23 ? -9.368 3.914 -6.473 1.00 1.04 23 ASP A CA 3
ATOM 2923 C C . ASP A 1 23 ? -8.580 5.114 -5.953 1.00 0.84 23 ASP A C 3
ATOM 2924 O O . ASP A 1 23 ? -7.356 5.141 -6.027 1.00 0.78 23 ASP A O 3
ATOM 2933 N N . LYS A 1 24 ? -9.266 6.072 -5.354 1.00 0.83 24 LYS A N 3
ATOM 2934 C CA . LYS A 1 24 ? -8.601 7.302 -4.943 1.00 0.85 24 LYS A CA 3
ATOM 2935 C C . LYS A 1 24 ? -7.566 7.031 -3.863 1.00 0.81 24 LYS A C 3
ATOM 2936 O O . LYS A 1 24 ? -6.451 7.547 -3.922 1.00 0.83 24 LYS A O 3
ATOM 2955 N N . VAL A 1 25 ? -7.916 6.190 -2.904 1.00 0.87 25 VAL A N 3
ATOM 2956 C CA . VAL A 1 25 ? -7.025 5.887 -1.817 1.00 1.01 25 VAL A CA 3
ATOM 2957 C C . VAL A 1 25 ? -5.835 5.086 -2.292 1.00 0.81 25 VAL A C 3
ATOM 2958 O O . VAL A 1 25 ? -4.714 5.304 -1.844 1.00 0.74 25 VAL A O 3
ATOM 2971 N N . VAL A 1 26 ? -6.068 4.154 -3.193 1.00 0.80 26 VAL A N 3
ATOM 2972 C CA . VAL A 1 26 ? -4.961 3.415 -3.769 1.00 0.81 26 VAL A CA 3
ATOM 2973 C C . VAL A 1 26 ? -4.071 4.349 -4.590 1.00 0.67 26 VAL A C 3
ATOM 2974 O O . VAL A 1 26 ? -2.861 4.148 -4.675 1.00 0.70 26 VAL A O 3
ATOM 2987 N N . HIS A 1 27 ? -4.674 5.361 -5.225 1.00 0.63 27 HIS A N 3
ATOM 2988 C CA . HIS A 1 27 ? -3.893 6.367 -5.928 1.00 0.65 27 HIS A CA 3
ATOM 2989 C C . HIS A 1 27 ? -2.981 7.068 -4.955 1.00 0.55 27 HIS A C 3
ATOM 2990 O O . HIS A 1 27 ? -1.829 7.377 -5.267 1.00 0.57 27 HIS A O 3
ATOM 3005 N N . ALA A 1 28 ? -3.516 7.312 -3.778 1.00 0.52 28 ALA A N 3
ATOM 3006 C CA . ALA A 1 28 ? -2.741 7.885 -2.697 1.00 0.54 28 ALA A CA 3
ATOM 3007 C C . ALA A 1 28 ? -1.513 7.028 -2.446 1.00 0.49 28 ALA A C 3
ATOM 3008 O O . ALA A 1 28 ? -0.415 7.551 -2.359 1.00 0.52 28 ALA A O 3
ATOM 3015 N N . PHE A 1 29 ? -1.706 5.708 -2.392 1.00 0.51 29 PHE A N 3
ATOM 3016 C CA . PHE A 1 29 ? -0.615 4.764 -2.250 1.00 0.59 29 PHE A CA 3
ATOM 3017 C C . PHE A 1 29 ? 0.459 5.009 -3.300 1.00 0.59 29 PHE A C 3
ATOM 3018 O O . PHE A 1 29 ? 1.643 5.117 -2.982 1.00 0.66 29 PHE A O 3
ATOM 3035 N N . LYS A 1 30 ? 0.029 5.106 -4.553 1.00 0.62 30 LYS A N 3
ATOM 3036 C CA . LYS A 1 30 ? 0.942 5.344 -5.671 1.00 0.74 30 LYS A CA 3
ATOM 3037 C C . LYS A 1 30 ? 1.870 6.521 -5.388 1.00 0.68 30 LYS A C 3
ATOM 3038 O O . LYS A 1 30 ? 3.096 6.414 -5.484 1.00 0.79 30 LYS A O 3
ATOM 3057 N N . GLU A 1 31 ? 1.277 7.618 -4.994 1.00 0.61 31 GLU A N 3
ATOM 3058 C CA . GLU A 1 31 ? 2.020 8.858 -4.770 1.00 0.73 31 GLU A CA 3
ATOM 3059 C C . GLU A 1 31 ? 2.701 8.855 -3.428 1.00 0.72 31 GLU A C 3
ATOM 3060 O O . GLU A 1 31 ? 3.752 9.469 -3.257 1.00 0.83 31 GLU A O 3
ATOM 3072 N N . GLN A 1 32 ? 2.102 8.171 -2.489 1.00 0.70 32 GLN A N 3
ATOM 3073 C CA . GLN A 1 32 ? 2.635 8.079 -1.170 1.00 0.85 32 GLN A CA 3
ATOM 3074 C C . GLN A 1 32 ? 3.920 7.278 -1.177 1.00 0.92 32 GLN A C 3
ATOM 3075 O O . GLN A 1 32 ? 4.699 7.359 -0.229 1.00 1.16 32 GLN A O 3
ATOM 3089 N N . LEU A 1 33 ? 4.133 6.480 -2.239 1.00 0.81 33 LEU A N 3
ATOM 3090 C CA . LEU A 1 33 ? 5.417 5.862 -2.430 1.00 0.93 33 LEU A CA 3
ATOM 3091 C C . LEU A 1 33 ? 6.409 6.960 -2.413 1.00 1.07 33 LEU A C 3
ATOM 3092 O O . LEU A 1 33 ? 7.360 6.951 -1.633 1.00 1.69 33 LEU A O 3
ATOM 3108 N N . LYS A 1 34 ? 6.158 7.890 -3.317 1.00 0.94 34 LYS A N 3
ATOM 3109 C CA . LYS A 1 34 ? 6.832 9.189 -3.365 1.00 1.45 34 LYS A CA 3
ATOM 3110 C C . LYS A 1 34 ? 8.282 9.032 -3.789 1.00 1.39 34 LYS A C 3
ATOM 3111 O O . LYS A 1 34 ? 8.918 9.954 -4.302 1.00 1.76 34 LYS A O 3
ATOM 3130 N N . ILE A 1 35 ? 8.740 7.817 -3.577 1.00 1.35 35 ILE A N 3
ATOM 3131 C CA . ILE A 1 35 ? 9.955 7.260 -4.106 1.00 1.63 35 ILE A CA 3
ATOM 3132 C C . ILE A 1 35 ? 11.197 8.065 -3.761 1.00 1.96 35 ILE A C 3
ATOM 3133 O O . ILE A 1 35 ? 11.161 9.029 -3.002 1.00 2.64 35 ILE A O 3
ATOM 3149 N N . ASP A 1 36 ? 12.301 7.604 -4.301 1.00 2.13 36 ASP A N 3
ATOM 3150 C CA . ASP A 1 36 ? 13.612 8.122 -3.983 1.00 2.80 36 ASP A CA 3
ATOM 3151 C C . ASP A 1 36 ? 14.531 7.763 -5.111 1.00 3.12 36 ASP A C 3
ATOM 3152 O O . ASP A 1 36 ? 15.295 8.585 -5.614 1.00 3.82 36 ASP A O 3
ATOM 3161 N N . ILE A 1 37 ? 14.383 6.511 -5.529 1.00 2.97 37 ILE A N 3
ATOM 3162 C CA . ILE A 1 37 ? 15.263 5.897 -6.529 1.00 3.62 37 ILE A CA 3
ATOM 3163 C C . 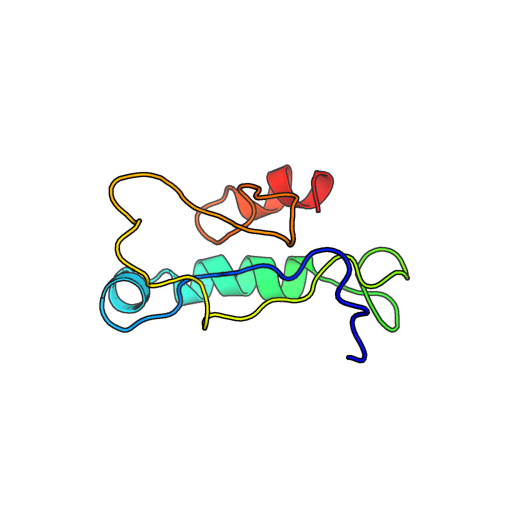ILE A 1 37 ? 14.702 4.577 -7.025 1.00 3.68 37 ILE A C 3
ATOM 3164 O O . ILE A 1 37 ? 15.271 3.936 -7.904 1.00 4.36 37 ILE A O 3
ATOM 3180 N N . GLY A 1 38 ? 13.569 4.203 -6.482 1.00 3.22 38 GLY A N 3
ATOM 3181 C CA . GLY A 1 38 ? 13.115 2.843 -6.557 1.00 3.64 38 GLY A CA 3
ATOM 3182 C C . GLY A 1 38 ? 11.854 2.747 -5.782 1.00 3.45 38 GLY A C 3
ATOM 3183 O O . GLY A 1 38 ? 10.810 2.332 -6.278 1.00 4.13 38 GLY A O 3
ATOM 3187 N N . ASP A 1 39 ? 11.982 3.221 -4.560 1.00 2.80 39 ASP A N 3
ATOM 3188 C CA . ASP A 1 39 ? 10.901 3.337 -3.637 1.00 2.71 39 ASP A CA 3
ATOM 3189 C C . ASP A 1 39 ? 11.345 4.091 -2.437 1.00 2.33 39 ASP A C 3
ATOM 3190 O O . ASP A 1 39 ? 12.478 3.949 -1.999 1.00 2.74 39 ASP A O 3
ATOM 3199 N N . VAL A 1 40 ? 10.449 4.989 -2.072 1.00 1.99 40 VAL A N 3
ATOM 3200 C CA . VAL A 1 40 ? 10.404 5.743 -0.819 1.00 2.05 40 VAL A CA 3
ATOM 3201 C C . VAL A 1 40 ? 11.748 6.203 -0.303 1.00 2.30 40 VAL A C 3
ATOM 3202 O O . VAL A 1 40 ? 12.045 7.394 -0.229 1.00 2.96 40 VAL A O 3
ATOM 3215 N N . THR A 1 41 ? 12.522 5.244 0.042 1.00 2.14 41 THR A N 3
ATOM 3216 C CA . THR A 1 41 ? 13.848 5.449 0.588 1.00 2.64 41 THR A CA 3
ATOM 3217 C C . THR A 1 41 ? 14.758 4.285 0.246 1.00 2.56 41 THR A C 3
ATOM 3218 O O . THR A 1 41 ? 15.777 4.476 -0.420 1.00 2.86 41 THR A O 3
ATOM 3229 N N . PRO A 1 42 ? 14.427 3.059 0.671 1.00 2.63 42 PRO A N 3
ATOM 3230 C CA . PRO A 1 42 ? 15.285 1.932 0.455 1.00 2.78 42 PRO A CA 3
ATOM 3231 C C . PRO A 1 42 ? 15.067 1.201 -0.868 1.00 2.23 42 PRO A C 3
ATOM 3232 O O . PRO A 1 42 ? 15.477 0.044 -0.994 1.00 2.68 42 PRO A O 3
ATOM 3243 N N . ASP A 1 43 ? 14.360 1.826 -1.822 1.00 1.68 43 ASP A N 3
ATOM 3244 C CA . ASP A 1 43 ? 14.451 1.413 -3.227 1.00 2.02 43 ASP A CA 3
ATOM 3245 C C . ASP A 1 43 ? 13.521 0.244 -3.477 1.00 1.92 43 ASP A C 3
ATOM 3246 O O . ASP A 1 43 ? 13.362 -0.238 -4.598 1.00 2.45 43 ASP A O 3
ATOM 3255 N N . GLY A 1 44 ? 12.867 -0.181 -2.422 1.00 1.56 44 GLY A N 3
ATOM 3256 C CA . GLY A 1 44 ? 11.839 -1.164 -2.572 1.00 1.72 44 GLY A CA 3
ATOM 3257 C C . GLY A 1 44 ? 11.312 -1.685 -1.267 1.00 1.52 44 GLY A C 3
ATOM 3258 O O . GLY A 1 44 ? 11.272 -2.898 -1.050 1.00 2.01 44 GLY A O 3
ATOM 3262 N N . ARG A 1 45 ? 10.901 -0.772 -0.402 1.00 1.08 45 ARG A N 3
ATOM 3263 C CA . ARG A 1 45 ? 10.179 -1.133 0.778 1.00 1.04 45 ARG A CA 3
ATOM 3264 C C . ARG A 1 45 ? 8.782 -1.559 0.387 1.00 0.95 45 ARG A C 3
ATOM 3265 O O . ARG A 1 45 ? 8.362 -2.665 0.713 1.00 1.30 45 ARG A O 3
ATOM 3286 N N . PHE A 1 46 ? 8.071 -0.709 -0.348 1.00 0.77 46 PHE A N 3
ATOM 3287 C CA . PHE A 1 46 ? 6.740 -1.042 -0.739 1.00 0.81 46 PHE A CA 3
ATOM 3288 C C . PHE A 1 46 ? 6.486 -0.902 -2.236 1.00 0.98 46 PHE A C 3
ATOM 3289 O O . PHE A 1 46 ? 6.631 0.162 -2.835 1.00 1.61 46 PHE A O 3
ATOM 3306 N N . SER A 1 47 ? 6.110 -2.026 -2.821 1.00 0.83 47 SER A N 3
ATOM 3307 C CA . SER A 1 47 ? 5.728 -2.109 -4.222 1.00 1.07 47 SER A CA 3
ATOM 3308 C C . SER A 1 47 ? 4.261 -2.478 -4.294 1.00 1.07 47 SER A C 3
ATOM 3309 O O . SER A 1 47 ? 3.877 -3.610 -3.994 1.00 1.22 47 SER A O 3
ATOM 3317 N N . ILE A 1 48 ? 3.452 -1.505 -4.652 1.00 1.27 48 ILE A N 3
ATOM 3318 C CA . ILE A 1 48 ? 2.011 -1.629 -4.571 1.00 1.50 48 ILE A CA 3
ATOM 3319 C C . ILE A 1 48 ? 1.447 -2.555 -5.654 1.00 1.43 48 ILE A C 3
ATOM 3320 O O . ILE A 1 48 ? 1.674 -2.339 -6.847 1.00 1.75 48 ILE A O 3
ATOM 3336 N N . ASP A 1 49 ? 0.763 -3.619 -5.236 1.00 1.31 49 ASP A N 3
ATOM 3337 C CA . ASP A 1 49 ? -0.032 -4.412 -6.173 1.00 1.69 49 ASP A CA 3
ATOM 3338 C C . ASP A 1 49 ? -1.119 -5.223 -5.467 1.00 1.64 49 ASP A C 3
ATOM 3339 O O . ASP A 1 49 ? -0.966 -5.707 -4.347 1.00 1.41 49 ASP A O 3
ATOM 3348 N N . THR A 1 50 ? -2.246 -5.275 -6.155 1.00 2.02 50 THR A N 3
ATOM 3349 C CA . THR A 1 50 ? -3.428 -6.064 -5.816 1.00 2.18 50 THR A CA 3
ATOM 3350 C C . THR A 1 50 ? -3.181 -7.516 -5.354 1.00 2.22 50 THR A C 3
ATOM 3351 O O . THR A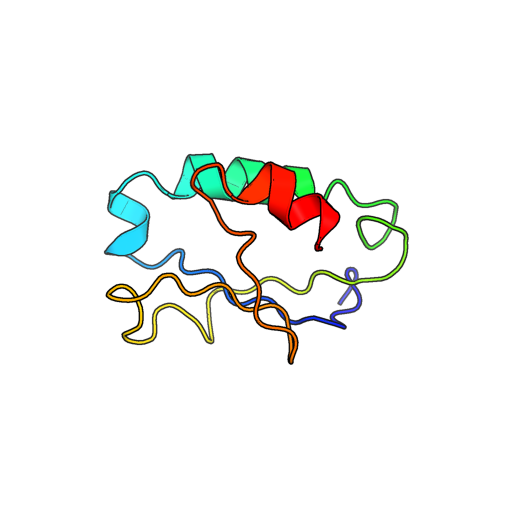 1 50 ? -3.744 -7.935 -4.348 1.00 2.15 50 THR A O 3
ATOM 3362 N N . LEU A 1 51 ? -2.331 -8.253 -6.069 1.00 2.53 51 LEU A N 3
ATOM 3363 C CA . LEU A 1 51 ? -2.495 -9.715 -6.217 1.00 2.91 51 LEU A CA 3
ATOM 3364 C C . LEU A 1 51 ? -2.626 -10.534 -4.918 1.00 2.86 51 LEU A C 3
ATOM 3365 O O . LEU A 1 51 ? -3.435 -11.461 -4.872 1.00 3.11 51 LEU A O 3
ATOM 3381 N N . ARG A 1 52 ? -1.855 -10.234 -3.882 1.00 2.70 52 ARG A N 3
ATOM 3382 C CA . ARG A 1 52 ? -1.981 -10.970 -2.614 1.00 2.89 52 ARG A CA 3
ATOM 3383 C C . ARG A 1 52 ? -3.369 -10.755 -1.995 1.00 2.74 52 ARG A C 3
ATOM 3384 O O . ARG A 1 52 ? -4.117 -11.696 -1.724 1.00 3.03 52 ARG A O 3
ATOM 3405 N N . CYS A 1 53 ? -3.656 -9.489 -1.771 1.00 2.45 53 CYS A N 3
ATOM 3406 C CA . CYS A 1 53 ? -4.927 -8.982 -1.259 1.00 2.49 53 CYS A CA 3
ATOM 3407 C C . CYS A 1 53 ? -6.062 -9.242 -2.265 1.00 2.65 53 CYS A C 3
ATOM 3408 O O . CYS A 1 53 ? -5.800 -9.717 -3.371 1.00 2.79 53 CYS A O 3
ATOM 3415 N N . VAL A 1 54 ? -7.322 -8.966 -1.871 1.00 2.91 54 VAL A N 3
ATOM 3416 C CA . VAL A 1 54 ? -8.525 -9.521 -2.519 1.00 3.32 54 VAL A CA 3
ATOM 3417 C C . VAL A 1 54 ? -8.709 -10.972 -2.094 1.00 3.50 54 VAL A C 3
ATOM 3418 O O . VAL A 1 54 ? -9.244 -11.817 -2.812 1.00 4.01 54 VAL A O 3
ATOM 3431 N N . GLY A 1 55 ? -8.244 -11.238 -0.886 1.00 3.31 55 GLY A N 3
ATOM 3432 C CA . GLY A 1 55 ? -8.442 -12.525 -0.278 1.00 3.81 55 GLY A CA 3
ATOM 3433 C C . GLY A 1 55 ? -9.378 -12.466 0.925 1.00 3.97 55 GLY A C 3
ATOM 3434 O O . GLY A 1 55 ? -8.976 -12.811 2.036 1.00 4.19 55 GLY A O 3
ATOM 3438 N N . GLY A 1 56 ? -10.638 -12.054 0.700 1.00 4.09 56 GLY A N 3
ATOM 3439 C CA . GLY A 1 56 ? -11.648 -12.194 1.747 1.00 4.39 56 GLY A CA 3
ATOM 3440 C C . GLY A 1 56 ? -11.367 -11.438 3.044 1.00 4.05 56 GLY A C 3
ATOM 3441 O O . GLY A 1 56 ? -11.386 -12.049 4.112 1.00 4.42 56 GLY A O 3
ATOM 3445 N N . CYS A 1 57 ? -11.136 -10.120 2.995 1.00 3.52 57 CYS A N 3
ATOM 3446 C CA . CYS A 1 57 ? -10.485 -9.447 4.124 1.00 3.24 57 CYS A CA 3
ATOM 3447 C C . CYS A 1 57 ? -11.223 -8.146 4.444 1.00 3.09 57 CYS A C 3
ATOM 3448 O O . CYS A 1 57 ? -11.289 -7.728 5.599 1.00 3.16 57 CYS A O 3
ATOM 3455 N N . ALA A 1 58 ? -11.770 -7.526 3.395 1.00 3.13 58 ALA A N 3
ATOM 3456 C CA . ALA A 1 58 ? -12.210 -6.126 3.408 1.00 3.16 58 ALA A CA 3
ATOM 3457 C C . ALA A 1 58 ? -13.070 -5.705 4.605 1.00 3.34 58 ALA A C 3
ATOM 3458 O O . ALA A 1 58 ? -13.121 -4.516 4.915 1.00 3.37 58 ALA A O 3
ATOM 3465 N N . LEU A 1 59 ? -13.785 -6.624 5.258 1.00 3.64 59 LEU A N 3
ATOM 3466 C CA . LEU A 1 59 ? -14.576 -6.222 6.427 1.00 3.95 59 LEU A CA 3
ATOM 3467 C C . LEU A 1 59 ? -13.684 -5.918 7.643 1.00 3.73 59 LEU A C 3
ATOM 3468 O O . LEU A 1 59 ? -14.176 -5.725 8.756 1.00 4.11 59 LEU A O 3
ATOM 3484 N N . ALA A 1 60 ? -12.379 -5.894 7.428 1.00 3.22 60 ALA A N 3
ATOM 3485 C CA . ALA A 1 60 ? -11.424 -5.274 8.335 1.00 3.14 60 ALA A CA 3
ATOM 3486 C C . ALA A 1 60 ? -10.771 -4.107 7.607 1.00 2.75 60 ALA A C 3
ATOM 3487 O O . ALA A 1 60 ? -10.835 -4.057 6.379 1.00 2.52 60 ALA A O 3
ATOM 3494 N N . PRO A 1 61 ? -10.132 -3.148 8.288 1.00 2.94 61 PRO A N 3
ATOM 3495 C CA . PRO A 1 61 ? -9.278 -2.212 7.572 1.00 2.76 61 PRO A CA 3
ATOM 3496 C C . PRO A 1 61 ? -7.994 -2.923 7.147 1.00 2.12 61 PRO A C 3
ATOM 3497 O O . PRO A 1 61 ? -7.241 -3.415 7.992 1.00 2.13 61 PRO A O 3
ATOM 3508 N N . ILE A 1 62 ? -7.743 -2.973 5.849 1.00 1.88 62 ILE A N 3
ATOM 3509 C CA . ILE A 1 62 ? -6.557 -3.639 5.329 1.00 1.44 62 ILE A CA 3
ATOM 3510 C C . ILE A 1 62 ? -5.537 -2.657 4.772 1.00 1.43 62 ILE A C 3
ATOM 3511 O O . ILE A 1 62 ? -5.890 -1.746 4.022 1.00 1.92 62 ILE A O 3
ATOM 3527 N N . VAL A 1 63 ? -4.278 -2.833 5.151 1.00 1.10 63 VAL A N 3
ATOM 3528 C CA . VAL A 1 63 ? -3.182 -2.370 4.330 1.00 1.04 63 VAL A CA 3
ATOM 3529 C C . VAL A 1 63 ? -2.127 -3.457 4.370 1.00 0.79 63 VAL A C 3
ATOM 3530 O O . VAL A 1 63 ? -1.671 -3.815 5.435 1.00 0.90 63 VAL A O 3
ATOM 3543 N N . MET A 1 64 ? -1.754 -4.044 3.258 1.00 0.71 64 MET A N 3
ATOM 3544 C CA . MET A 1 64 ? -0.761 -5.080 3.333 1.00 0.62 64 MET A CA 3
ATOM 3545 C C . MET A 1 64 ? 0.511 -4.623 2.670 1.00 0.58 64 MET A C 3
ATOM 3546 O O . MET A 1 64 ? 0.449 -3.986 1.642 1.00 0.71 64 MET A O 3
ATOM 3560 N N . VAL A 1 65 ? 1.653 -4.881 3.291 1.00 0.53 65 VAL A N 3
ATOM 3561 C CA . VAL A 1 65 ? 2.919 -4.886 2.578 1.00 0.52 65 VAL A CA 3
ATOM 3562 C C . VAL A 1 65 ? 3.574 -6.218 2.832 1.00 0.54 65 VAL A C 3
ATOM 3563 O O . VAL A 1 65 ? 3.873 -6.528 3.971 1.00 0.60 65 VAL A O 3
ATOM 3576 N N . GLY A 1 66 ? 3.784 -7.010 1.804 1.00 0.58 66 GLY A N 3
ATOM 3577 C CA . GLY A 1 66 ? 4.334 -8.319 2.004 1.00 0.69 66 GLY A CA 3
ATOM 3578 C C . GLY A 1 66 ? 3.504 -9.106 2.988 1.00 0.75 66 GLY A C 3
ATOM 3579 O O . GLY A 1 66 ? 2.373 -8.733 3.328 1.00 1.10 66 GLY A O 3
ATOM 3583 N N . GLU A 1 67 ? 4.089 -10.139 3.507 1.00 0.91 67 GLU A N 3
ATOM 3584 C CA . GLU A 1 67 ? 3.477 -10.887 4.595 1.00 1.04 67 GLU A CA 3
ATOM 3585 C C . GLU A 1 67 ? 3.702 -10.130 5.904 1.00 1.02 67 GLU A C 3
ATOM 3586 O O . GLU A 1 67 ? 3.867 -10.724 6.969 1.00 1.22 67 GLU A O 3
ATOM 3598 N N . LYS A 1 68 ? 3.693 -8.804 5.802 1.00 0.86 68 LYS A N 3
ATOM 3599 C CA . LYS A 1 68 ? 4.019 -7.934 6.914 1.00 0.93 68 LYS A CA 3
ATOM 3600 C C . LYS A 1 68 ? 2.757 -7.237 7.420 1.00 0.87 68 LYS A C 3
ATOM 3601 O O . LYS A 1 68 ? 2.707 -6.818 8.569 1.00 1.06 68 LYS A O 3
ATOM 3620 N N . VAL A 1 69 ? 1.747 -7.160 6.536 1.00 0.69 69 VAL A N 3
ATOM 3621 C CA . VAL A 1 69 ? 0.413 -6.546 6.819 1.00 0.67 69 VAL A CA 3
ATOM 3622 C C . VAL A 1 69 ? 0.445 -5.294 7.731 1.00 0.75 69 VAL A C 3
ATOM 3623 O O . VAL A 1 69 ? 0.630 -5.382 8.945 1.00 0.98 69 VAL A O 3
ATOM 3636 N N . TYR A 1 70 ? 0.199 -4.121 7.140 1.00 0.69 70 TYR A N 3
ATOM 3637 C CA . TYR A 1 70 ? 0.338 -2.849 7.856 1.00 0.82 70 TYR A CA 3
ATOM 3638 C C . TYR A 1 70 ? -0.975 -2.083 8.002 1.00 0.90 70 TYR A C 3
ATOM 3639 O O . TYR A 1 70 ? -2.065 -2.514 7.571 1.00 0.92 70 TYR A O 3
ATOM 3657 N N . GLY A 1 71 ? -0.839 -0.923 8.616 1.00 1.04 71 GLY A N 3
ATOM 3658 C CA . GLY A 1 71 ? -1.936 -0.023 8.794 1.00 1.17 71 GLY A CA 3
ATOM 3659 C C . GLY A 1 71 ? -1.494 1.380 8.479 1.00 1.20 71 GLY A C 3
ATOM 3660 O O . GLY A 1 71 ? -1.704 2.297 9.267 1.00 1.49 71 GLY A O 3
ATOM 3664 N N . ASN A 1 72 ? -0.832 1.531 7.330 1.00 1.02 72 ASN A N 3
ATOM 3665 C CA . ASN A 1 72 ? -0.386 2.838 6.861 1.00 1.05 72 ASN A CA 3
ATOM 3666 C C . ASN A 1 72 ? -1.577 3.588 6.250 1.00 1.32 72 ASN A C 3
ATOM 3667 O O . ASN A 1 72 ? -1.484 4.758 5.866 1.00 1.83 72 ASN A O 3
ATOM 3678 N N . VAL A 1 73 ? -2.719 2.894 6.264 1.00 1.43 73 VAL A N 3
ATOM 3679 C CA . VAL A 1 73 ? -4.033 3.438 5.903 1.00 1.78 73 VAL A CA 3
ATOM 3680 C C . VAL A 1 73 ? -4.070 3.871 4.443 1.00 1.54 73 VAL A C 3
ATOM 3681 O O . VAL A 1 73 ? -3.177 3.525 3.682 1.00 2.08 73 VAL A O 3
ATOM 3694 N N . THR A 1 74 ? -5.118 4.596 4.036 1.00 1.27 74 THR A N 3
ATOM 3695 C CA . THR A 1 74 ? -5.335 4.859 2.615 1.00 1.39 74 THR A CA 3
ATOM 3696 C C . THR A 1 74 ? -5.721 6.329 2.298 1.00 1.32 74 THR A C 3
ATOM 3697 O O . THR A 1 74 ? -5.155 6.920 1.381 1.00 1.60 74 THR A O 3
ATOM 3708 N N . PRO A 1 75 ? -6.668 6.969 3.029 1.00 1.58 75 PRO A N 3
ATOM 3709 C CA . PRO A 1 75 ? -7.166 8.296 2.668 1.00 1.81 75 PRO A CA 3
ATOM 3710 C C . PRO A 1 75 ? -6.349 9.432 3.278 1.00 1.51 75 PRO A C 3
ATOM 3711 O O . PRO A 1 75 ? -6.672 9.931 4.357 1.00 1.78 75 PRO A O 3
ATOM 3722 N N . GLY A 1 76 ? -5.269 9.815 2.601 1.00 1.33 76 GLY A N 3
ATOM 3723 C CA . GLY A 1 76 ? -4.468 10.949 3.039 1.00 1.40 76 GLY A CA 3
ATOM 3724 C C . GLY A 1 76 ? -3.547 10.606 4.193 1.00 1.19 76 GLY A C 3
ATOM 3725 O O . GLY A 1 76 ? -2.449 11.154 4.316 1.00 1.24 76 GLY A O 3
ATOM 3729 N N . GLN A 1 77 ? -3.958 9.627 4.982 1.00 1.05 77 GLN A N 3
ATOM 3730 C CA . GLN A 1 77 ? -3.263 9.279 6.209 1.00 1.07 77 GLN A CA 3
ATOM 3731 C C . GLN A 1 77 ? -2.045 8.496 5.818 1.00 0.83 77 GLN A C 3
ATOM 3732 O O . GLN A 1 77 ? -1.062 8.400 6.531 1.00 0.84 77 GLN A O 3
ATOM 3746 N N . VAL A 1 78 ? -2.130 8.015 4.615 1.00 0.69 78 VAL A N 3
ATOM 3747 C CA . VAL A 1 78 ? -1.113 7.252 3.986 1.00 0.59 78 VAL A CA 3
ATOM 3748 C C . VAL A 1 78 ? 0.249 7.897 4.160 1.00 0.55 78 VAL A C 3
ATOM 3749 O O . VAL A 1 78 ? 1.120 7.320 4.773 1.00 0.52 78 VAL A O 3
ATOM 3762 N N . LYS A 1 79 ? 0.388 9.135 3.703 1.00 0.66 79 LYS A N 3
ATOM 3763 C CA . LYS A 1 79 ? 1.697 9.750 3.545 1.00 0.76 79 LYS A CA 3
ATOM 3764 C C . LYS A 1 79 ? 2.410 9.868 4.880 1.00 0.71 79 LYS A C 3
ATOM 3765 O O . LYS A 1 79 ? 3.612 9.661 4.982 1.00 0.69 79 LYS A O 3
ATOM 3784 N N . LYS A 1 80 ? 1.663 10.175 5.908 1.00 0.77 80 LYS A N 3
ATOM 3785 C CA . LYS A 1 80 ? 2.246 10.392 7.210 1.00 0.85 80 LYS A CA 3
ATOM 3786 C C . LYS A 1 80 ? 2.290 9.114 7.996 1.00 0.77 80 LYS A C 3
ATOM 3787 O O . LYS A 1 80 ? 3.217 8.876 8.771 1.00 0.79 80 LYS A O 3
ATOM 3806 N N . ILE A 1 81 ? 1.299 8.283 7.795 1.00 0.76 81 ILE A N 3
ATOM 3807 C CA . ILE A 1 81 ? 1.339 6.960 8.357 1.00 0.81 81 ILE A CA 3
ATOM 3808 C C . ILE A 1 81 ? 2.364 6.125 7.587 1.00 0.70 81 ILE A C 3
ATOM 3809 O O . ILE A 1 81 ? 2.698 5.033 7.980 1.00 0.84 81 ILE A O 3
ATOM 3825 N N . LEU A 1 82 ? 2.836 6.660 6.458 1.00 0.54 82 LEU A N 3
ATOM 3826 C CA . LEU A 1 82 ? 3.957 6.088 5.696 1.00 0.54 82 LEU A CA 3
ATOM 3827 C C . LEU A 1 82 ? 5.196 5.989 6.568 1.00 0.59 82 LEU A C 3
ATOM 3828 O O . LEU A 1 82 ? 6.175 5.360 6.191 1.00 0.65 82 LEU A O 3
ATOM 3844 N N . ALA A 1 83 ? 5.174 6.644 7.723 1.00 0.62 83 ALA A N 3
ATOM 3845 C CA . ALA A 1 83 ? 6.143 6.320 8.767 1.00 0.73 83 ALA A CA 3
ATOM 3846 C C . ALA A 1 83 ? 6.147 4.804 9.032 1.00 0.74 83 ALA A C 3
ATOM 3847 O O . ALA A 1 83 ? 7.133 4.239 9.507 1.00 0.88 83 ALA A O 3
ATOM 3854 N N . GLU A 1 84 ? 5.014 4.167 8.734 1.00 0.64 84 GLU A N 3
ATOM 3855 C CA . GLU A 1 84 ? 4.888 2.723 8.705 1.00 0.72 84 GLU A CA 3
ATOM 3856 C C . GLU A 1 84 ? 5.738 2.125 7.596 1.00 0.72 84 GLU A C 3
ATOM 3857 O O . GLU A 1 84 ? 6.493 1.177 7.818 1.00 0.89 84 GLU A O 3
ATOM 3869 N N . TYR A 1 85 ? 5.591 2.678 6.395 1.00 0.66 85 TYR A N 3
ATOM 3870 C CA . TYR A 1 85 ? 6.199 2.130 5.225 1.00 0.80 85 TYR A CA 3
ATOM 3871 C C . TYR A 1 85 ? 7.583 2.720 4.967 1.00 1.09 85 TYR A C 3
ATOM 3872 O O . TYR A 1 85 ? 7.676 3.743 4.263 1.00 1.77 85 TYR A O 3
ATOM 3895 N N . MET A 1 1 ? 10.033 -8.208 -13.200 1.00 12.27 1 MET A N 4
ATOM 3896 C CA . MET A 1 1 ? 10.188 -8.101 -11.734 1.00 11.84 1 MET A CA 4
ATOM 3897 C C . MET A 1 1 ? 8.819 -7.980 -11.074 1.00 11.01 1 MET A C 4
ATOM 3898 O O . MET A 1 1 ? 8.141 -6.964 -11.217 1.00 11.06 1 MET A O 4
ATOM 3914 N N . VAL A 1 2 ? 8.406 -9.026 -10.370 1.00 10.43 2 VAL A N 4
ATOM 3915 C CA . VAL A 1 2 ? 7.121 -9.012 -9.677 1.00 9.79 2 VAL A CA 4
ATOM 3916 C C . VAL A 1 2 ? 7.257 -8.349 -8.304 1.00 8.72 2 VAL A C 4
ATOM 3917 O O . VAL A 1 2 ? 6.550 -7.383 -8.016 1.00 8.32 2 VAL A O 4
ATOM 3930 N N . PRO A 1 3 ? 8.160 -8.842 -7.428 1.00 8.46 3 PRO A N 4
ATOM 3931 C CA . PRO A 1 3 ? 8.466 -8.170 -6.168 1.00 7.64 3 PRO A CA 4
ATOM 3932 C C . PRO A 1 3 ? 9.295 -6.915 -6.410 1.00 6.90 3 PRO A C 4
ATOM 3933 O O . PRO A 1 3 ? 10.469 -6.989 -6.783 1.00 7.20 3 PRO A O 4
ATOM 3944 N N . LYS A 1 4 ? 8.663 -5.767 -6.220 1.00 6.19 4 LYS A N 4
ATOM 3945 C CA . LYS A 1 4 ? 9.317 -4.484 -6.426 1.00 5.74 4 LYS A CA 4
ATOM 3946 C C . LYS A 1 4 ? 10.427 -4.314 -5.413 1.00 4.90 4 LYS A C 4
ATOM 3947 O O . LYS A 1 4 ? 11.579 -4.055 -5.764 1.00 5.18 4 LYS A O 4
ATOM 3966 N N . GLY A 1 5 ? 10.060 -4.473 -4.164 1.00 4.14 5 GLY A N 4
ATOM 3967 C CA . GLY A 1 5 ? 11.012 -4.443 -3.091 1.00 3.68 5 GLY A CA 4
ATOM 3968 C C . GLY A 1 5 ? 10.854 -5.638 -2.189 1.00 2.72 5 GLY A C 4
ATOM 3969 O O . GLY A 1 5 ? 10.653 -6.762 -2.653 1.00 3.18 5 GLY A O 4
ATOM 3973 N N . LYS A 1 6 ? 10.924 -5.396 -0.901 1.00 1.95 6 LYS A N 4
ATOM 3974 C CA . LYS A 1 6 ? 10.853 -6.433 0.085 1.00 1.86 6 LYS A CA 4
ATOM 3975 C C . LYS A 1 6 ? 9.425 -6.849 0.366 1.00 1.59 6 LYS A C 4
ATOM 3976 O O . LYS A 1 6 ? 9.109 -8.037 0.398 1.00 2.36 6 LYS A O 4
ATOM 3995 N N . TYR A 1 7 ? 8.565 -5.870 0.570 1.00 0.92 7 TYR A N 4
ATOM 3996 C CA . TYR A 1 7 ? 7.219 -6.130 1.010 1.00 0.79 7 TYR A CA 4
ATOM 3997 C C . TYR A 1 7 ? 6.196 -5.801 -0.067 1.00 0.68 7 TYR A C 4
ATOM 3998 O O . TYR A 1 7 ? 5.849 -4.636 -0.254 1.00 0.66 7 TYR A O 4
ATOM 4016 N N . PRO A 1 8 ? 5.721 -6.818 -0.809 1.00 0.74 8 PRO A N 4
ATOM 4017 C CA . PRO A 1 8 ? 4.599 -6.666 -1.746 1.00 0.77 8 PRO A CA 4
ATOM 4018 C C . PRO A 1 8 ? 3.394 -5.997 -1.097 1.00 0.68 8 PRO A C 4
ATOM 4019 O O . PRO A 1 8 ? 2.595 -6.652 -0.427 1.00 0.72 8 PRO A O 4
ATOM 4030 N N . ILE A 1 9 ? 3.265 -4.692 -1.286 1.00 0.68 9 ILE A N 4
ATOM 4031 C CA . ILE A 1 9 ? 2.171 -3.963 -0.685 1.00 0.70 9 ILE A CA 4
ATOM 4032 C C . ILE A 1 9 ? 0.898 -4.205 -1.460 1.00 0.79 9 ILE A C 4
ATOM 4033 O O . ILE A 1 9 ? 0.777 -3.855 -2.634 1.00 1.11 9 ILE A O 4
ATOM 4049 N N . SER A 1 10 ? -0.032 -4.837 -0.783 1.00 0.68 10 SER A N 4
ATOM 4050 C CA . SER A 1 10 ? -1.289 -5.213 -1.376 1.00 0.79 10 SER A CA 4
ATOM 4051 C C . SER A 1 10 ? -2.322 -4.125 -1.137 1.00 0.87 10 SER A C 4
ATOM 4052 O O . SER A 1 10 ? -2.529 -3.684 -0.005 1.00 0.97 10 SER A O 4
ATOM 4060 N N . VAL A 1 11 ? -2.945 -3.686 -2.212 1.00 1.02 11 VAL A N 4
ATOM 4061 C CA . VAL A 1 11 ? -3.811 -2.518 -2.172 1.00 1.21 11 VAL A CA 4
ATOM 4062 C C . VAL A 1 11 ? -5.272 -2.869 -2.448 1.00 1.30 11 VAL A C 4
ATOM 4063 O O . VAL A 1 11 ? -5.582 -3.513 -3.451 1.00 1.56 11 VAL A O 4
ATOM 4076 N N . CYS A 1 12 ? -6.153 -2.457 -1.537 1.00 1.34 12 CYS A N 4
ATOM 4077 C CA . CYS A 1 12 ? -7.570 -2.797 -1.621 1.00 1.64 12 CYS A CA 4
ATOM 4078 C C . CYS A 1 12 ? -8.234 -2.192 -2.853 1.00 1.93 12 CYS A C 4
ATOM 4079 O O . CYS A 1 12 ? -8.329 -0.972 -3.001 1.00 2.04 12 CYS A O 4
ATOM 4086 N N . MET A 1 13 ? -8.677 -3.072 -3.744 1.00 2.37 13 MET A N 4
ATOM 4087 C CA . MET A 1 13 ? -9.483 -2.692 -4.897 1.00 2.90 13 MET A CA 4
ATOM 4088 C C . MET A 1 13 ? -10.740 -3.558 -4.988 1.00 3.31 13 MET A C 4
ATOM 4089 O O . MET A 1 13 ? -11.289 -3.738 -6.076 1.00 3.89 13 MET A O 4
ATOM 4103 N N . GLY A 1 14 ? -11.184 -4.110 -3.855 1.00 3.15 14 GLY A N 4
ATOM 4104 C CA . GLY A 1 14 ? -12.199 -5.161 -3.893 1.00 3.68 14 GLY A CA 4
ATOM 4105 C C . GLY A 1 14 ? -13.553 -4.700 -4.412 1.00 3.86 14 GLY A C 4
ATOM 4106 O O . GLY A 1 14 ? -13.762 -3.516 -4.652 1.00 3.63 14 GLY A O 4
ATOM 4110 N N . THR A 1 15 ? -14.493 -5.639 -4.529 1.00 4.43 15 THR A N 4
ATOM 4111 C CA . THR A 1 15 ? -15.790 -5.357 -5.142 1.00 4.67 15 THR A CA 4
ATOM 4112 C C . THR A 1 15 ? -16.611 -4.371 -4.308 1.00 4.26 15 THR A C 4
ATOM 4113 O O . THR A 1 15 ? -17.176 -3.417 -4.841 1.00 4.19 15 THR A O 4
ATOM 4124 N N . ALA A 1 16 ? -16.659 -4.599 -3.006 1.00 4.19 16 ALA A N 4
ATOM 4125 C CA . ALA A 1 16 ? -17.338 -3.700 -2.088 1.00 4.01 16 ALA A CA 4
ATOM 4126 C C . ALA A 1 16 ? -16.558 -2.405 -1.951 1.00 3.32 16 ALA A C 4
ATOM 4127 O O . ALA A 1 16 ? -17.090 -1.308 -2.118 1.00 3.20 16 ALA A O 4
ATOM 4134 N N . CYS A 1 17 ? -15.281 -2.568 -1.663 1.00 2.98 17 CYS A N 4
ATOM 4135 C CA . CYS A 1 17 ? -14.401 -1.471 -1.308 1.00 2.50 17 CYS A CA 4
ATOM 4136 C C . CYS A 1 17 ? -14.264 -0.446 -2.442 1.00 2.22 17 CYS A C 4
ATOM 4137 O O . CYS A 1 17 ? -14.176 0.755 -2.191 1.00 2.18 17 CYS A O 4
ATOM 4144 N N . PHE A 1 18 ? -14.266 -0.923 -3.686 1.00 2.35 18 PHE A N 4
ATOM 4145 C CA . PHE A 1 18 ? -14.103 -0.057 -4.857 1.00 2.43 18 PHE A CA 4
ATOM 4146 C C . PHE A 1 18 ? -15.238 0.963 -4.947 1.00 2.49 18 PHE A C 4
ATOM 4147 O O . PHE A 1 18 ? -15.040 2.096 -5.391 1.00 2.58 18 PHE A O 4
ATOM 4164 N N . VAL A 1 19 ? -16.411 0.561 -4.480 1.00 2.63 19 VAL A N 4
ATOM 4165 C CA . VAL A 1 19 ? -17.604 1.398 -4.525 1.00 2.75 19 VAL A CA 4
ATOM 4166 C C . VAL A 1 19 ? -17.492 2.538 -3.510 1.00 2.50 19 VAL A C 4
ATOM 4167 O O . VAL A 1 19 ? -18.141 3.577 -3.643 1.00 2.61 19 VAL A O 4
ATOM 4180 N N . LYS A 1 20 ? -16.648 2.341 -2.509 1.00 2.35 20 LYS A N 4
ATOM 4181 C CA . LYS A 1 20 ? -16.500 3.297 -1.413 1.00 2.40 20 LYS A CA 4
ATOM 4182 C C . LYS A 1 20 ? -15.555 4.443 -1.782 1.00 2.13 20 LYS A C 4
ATOM 4183 O O . LYS A 1 20 ? -15.129 5.205 -0.912 1.00 2.30 20 LYS A O 4
ATOM 4202 N N . GLY A 1 21 ? -15.229 4.566 -3.062 1.00 1.87 21 GLY A N 4
ATOM 4203 C CA . GLY A 1 21 ? -14.333 5.624 -3.487 1.00 1.72 21 GLY A CA 4
ATOM 4204 C C . GLY A 1 21 ? -12.880 5.204 -3.398 1.00 1.41 21 GLY A C 4
ATOM 4205 O O . GLY A 1 21 ? -11.990 6.033 -3.182 1.00 1.40 21 GLY A O 4
ATOM 4209 N N . ALA A 1 22 ? -12.637 3.917 -3.616 1.00 1.30 22 ALA A N 4
ATOM 4210 C CA . ALA A 1 22 ? -11.326 3.334 -3.368 1.00 1.24 22 ALA A CA 4
ATOM 4211 C C . ALA A 1 22 ? -10.303 3.803 -4.387 1.00 1.03 22 ALA A C 4
ATOM 4212 O O . ALA A 1 22 ? -9.106 3.789 -4.121 1.00 1.06 22 ALA A O 4
ATOM 4219 N N . ASP A 1 23 ? -10.772 4.270 -5.531 1.00 1.00 23 ASP A N 4
ATOM 4220 C CA . ASP A 1 23 ? -9.869 4.735 -6.571 1.00 1.04 23 ASP A CA 4
ATOM 4221 C C . ASP A 1 23 ? -8.946 5.817 -6.020 1.00 0.84 23 ASP A C 4
ATOM 4222 O O . ASP A 1 23 ? -7.727 5.714 -6.113 1.00 0.78 23 ASP A O 4
ATOM 4231 N N . LYS A 1 24 ? -9.518 6.805 -5.358 1.00 0.83 24 LYS A N 4
ATOM 4232 C CA . LYS A 1 24 ? -8.735 7.944 -4.908 1.00 0.85 24 LYS A CA 4
ATOM 4233 C C . LYS A 1 24 ? -7.737 7.547 -3.836 1.00 0.81 24 LYS A C 4
ATOM 4234 O O . LYS A 1 24 ? -6.594 8.008 -3.850 1.00 0.83 24 LYS A O 4
ATOM 4253 N N . VAL A 1 25 ? -8.141 6.674 -2.928 1.00 0.87 25 VAL A N 4
ATOM 4254 C CA . VAL A 1 25 ? -7.276 6.275 -1.852 1.00 1.01 25 VAL A CA 4
ATOM 4255 C C . VAL A 1 25 ? -6.119 5.454 -2.369 1.00 0.81 25 VAL A C 4
ATOM 4256 O O . VAL A 1 25 ? -4.986 5.616 -1.924 1.00 0.74 25 VAL A O 4
ATOM 4269 N N . VAL A 1 26 ? -6.395 4.566 -3.304 1.00 0.80 26 VAL A N 4
ATOM 4270 C CA . VAL A 1 26 ? -5.325 3.796 -3.905 1.00 0.81 26 VAL A CA 4
ATOM 4271 C C . VAL A 1 26 ? -4.388 4.721 -4.683 1.00 0.67 26 VAL A C 4
ATOM 4272 O O . VAL A 1 26 ? -3.185 4.480 -4.745 1.00 0.70 26 VAL A O 4
ATOM 4285 N N . HIS A 1 27 ? -4.941 5.782 -5.291 1.00 0.63 27 HIS A N 4
ATOM 4286 C CA . HIS A 1 27 ? -4.109 6.769 -5.973 1.00 0.65 27 HIS A CA 4
ATOM 4287 C C . HIS A 1 27 ? -3.138 7.381 -4.996 1.00 0.55 27 HIS A C 4
ATOM 4288 O O . HIS A 1 27 ? -1.974 7.630 -5.321 1.00 0.57 27 HIS A O 4
ATOM 4303 N N . ALA A 1 28 ? -3.633 7.618 -3.797 1.00 0.52 28 ALA A N 4
ATOM 4304 C CA . ALA A 1 28 ? -2.797 8.099 -2.717 1.00 0.54 28 ALA A CA 4
ATOM 4305 C C . ALA A 1 28 ? -1.627 7.148 -2.546 1.00 0.49 28 ALA A C 4
ATOM 4306 O O . ALA A 1 28 ? -0.486 7.574 -2.580 1.00 0.52 28 ALA A O 4
ATOM 4313 N N . PHE A 1 29 ? -1.936 5.849 -2.448 1.00 0.51 29 PHE A N 4
ATOM 4314 C CA . PHE A 1 29 ? -0.935 4.793 -2.347 1.00 0.59 29 PHE A CA 4
ATOM 4315 C C . PHE A 1 29 ? 0.123 4.915 -3.435 1.00 0.59 29 PHE A C 4
ATOM 4316 O O . PHE A 1 29 ? 1.320 4.831 -3.164 1.00 0.66 29 PHE A O 4
ATOM 4333 N N . LYS A 1 30 ? -0.339 5.110 -4.663 1.00 0.62 30 LYS A N 4
ATOM 4334 C CA . LYS A 1 30 ? 0.541 5.254 -5.815 1.00 0.74 30 LYS A CA 4
ATOM 4335 C C . LYS A 1 30 ? 1.644 6.271 -5.543 1.00 0.68 30 LYS A C 4
ATOM 4336 O O . LYS A 1 30 ? 2.835 5.960 -5.595 1.00 0.79 30 LYS A O 4
ATOM 4355 N N . GLU A 1 31 ? 1.232 7.460 -5.192 1.00 0.61 31 GLU A N 4
ATOM 4356 C CA . GLU A 1 31 ? 2.168 8.564 -4.975 1.00 0.73 31 GLU A CA 4
ATOM 4357 C C . GLU A 1 31 ? 2.759 8.525 -3.582 1.00 0.72 31 GLU A C 4
ATOM 4358 O O . GLU A 1 31 ? 3.802 9.125 -3.322 1.00 0.83 31 GLU A O 4
ATOM 4370 N N . GLN A 1 32 ? 2.092 7.825 -2.697 1.00 0.70 32 GLN A N 4
ATOM 4371 C CA . GLN A 1 32 ? 2.552 7.657 -1.349 1.00 0.85 32 GLN A CA 4
ATOM 4372 C C . GLN A 1 32 ? 3.815 6.811 -1.314 1.00 0.92 32 GLN A C 4
ATOM 4373 O O . GLN A 1 32 ? 4.573 6.872 -0.344 1.00 1.16 32 GLN A O 4
ATOM 4387 N N . LEU A 1 33 ? 4.028 6.011 -2.368 1.00 0.81 33 LEU A N 4
ATOM 4388 C CA . LEU A 1 33 ? 5.318 5.373 -2.569 1.00 0.93 33 LEU A CA 4
ATOM 4389 C C . LEU A 1 33 ? 6.348 6.449 -2.451 1.00 1.07 33 LEU A C 4
ATOM 4390 O O . LEU A 1 33 ? 7.250 6.383 -1.619 1.00 1.69 33 LEU A O 4
ATOM 4406 N N . LYS A 1 34 ? 6.177 7.417 -3.351 1.00 0.94 34 LYS A N 4
ATOM 4407 C CA . LYS A 1 34 ? 6.931 8.678 -3.408 1.00 1.45 34 LYS A CA 4
ATOM 4408 C C . LYS A 1 34 ? 8.379 8.447 -3.783 1.00 1.39 34 LYS A C 4
ATOM 4409 O O . LYS A 1 34 ? 9.040 9.295 -4.383 1.00 1.76 34 LYS A O 4
ATOM 4428 N N . ILE A 1 35 ? 8.820 7.263 -3.437 1.00 1.35 35 ILE A N 4
ATOM 4429 C CA . ILE A 1 35 ? 10.097 6.713 -3.802 1.00 1.63 35 ILE A CA 4
ATOM 4430 C C . ILE A 1 35 ? 11.270 7.594 -3.402 1.00 1.96 35 ILE A C 4
ATOM 4431 O O . ILE A 1 35 ? 11.126 8.596 -2.701 1.00 2.64 35 ILE A O 4
ATOM 4447 N N . ASP A 1 36 ? 12.432 7.170 -3.838 1.00 2.13 36 ASP A N 4
ATOM 4448 C CA . ASP A 1 36 ? 13.691 7.753 -3.440 1.00 2.80 36 ASP A CA 4
ATOM 4449 C C . ASP A 1 36 ? 14.678 7.468 -4.534 1.00 3.12 36 ASP A C 4
ATOM 4450 O O . ASP A 1 36 ? 15.290 8.367 -5.098 1.00 3.82 36 ASP A O 4
ATOM 4459 N N . ILE A 1 37 ? 14.749 6.176 -4.838 1.00 2.97 37 ILE A N 4
ATOM 4460 C CA . ILE A 1 37 ? 15.621 5.617 -5.861 1.00 3.62 37 ILE A CA 4
ATOM 4461 C C . ILE A 1 37 ? 15.330 4.142 -6.017 1.00 3.68 37 ILE A C 4
ATOM 4462 O O . ILE A 1 37 ? 16.135 3.383 -6.558 1.00 4.36 37 ILE A O 4
ATOM 4478 N N . GLY A 1 38 ? 14.167 3.748 -5.558 1.00 3.22 38 GLY A N 4
ATOM 4479 C CA . GLY A 1 38 ? 13.871 2.354 -5.414 1.00 3.64 38 GLY A CA 4
ATOM 4480 C C . GLY A 1 38 ? 12.462 2.195 -4.969 1.00 3.45 38 GLY A C 4
ATOM 4481 O O . GLY A 1 38 ? 11.581 1.835 -5.740 1.00 4.13 38 GLY A O 4
ATOM 4485 N N . ASP A 1 39 ? 12.270 2.576 -3.725 1.00 2.80 39 ASP A N 4
ATOM 4486 C CA . ASP A 1 39 ? 10.995 2.526 -3.050 1.00 2.71 39 ASP A CA 4
ATOM 4487 C C . ASP A 1 39 ? 11.062 3.346 -1.813 1.00 2.33 39 ASP A C 4
ATOM 4488 O O . ASP A 1 39 ? 11.888 3.098 -0.937 1.00 2.74 39 ASP A O 4
ATOM 4497 N N . VAL A 1 40 ? 10.186 4.334 -1.813 1.00 1.99 40 VAL A N 4
ATOM 4498 C CA . VAL A 1 40 ? 9.882 5.235 -0.701 1.00 2.05 40 VAL A CA 4
ATOM 4499 C C . VAL A 1 40 ? 11.080 5.972 -0.155 1.00 2.30 40 VAL A C 4
ATOM 4500 O O . VAL A 1 40 ? 11.201 7.189 -0.260 1.00 2.96 40 VAL A O 4
ATOM 4513 N N . THR A 1 41 ? 11.937 5.204 0.389 1.00 2.14 41 THR A N 4
ATOM 4514 C CA . THR A 1 41 ? 13.148 5.672 1.049 1.00 2.64 41 THR A CA 4
ATOM 4515 C C . THR A 1 41 ? 14.112 4.526 1.235 1.00 2.56 41 THR A C 4
ATOM 4516 O O . THR A 1 41 ? 15.225 4.570 0.711 1.00 2.86 41 THR A O 4
ATOM 4527 N N . PRO A 1 42 ? 13.729 3.466 1.959 1.00 2.63 42 PRO A N 4
ATOM 4528 C CA . PRO A 1 42 ? 14.607 2.339 2.130 1.00 2.78 42 PRO A CA 4
ATOM 4529 C C . PRO A 1 42 ? 14.799 1.488 0.873 1.00 2.23 42 PRO A C 4
ATOM 4530 O O . PRO A 1 42 ? 15.346 0.390 0.972 1.00 2.68 42 PRO A O 4
ATOM 4541 N N . ASP A 1 43 ? 14.295 1.946 -0.294 1.00 1.68 43 ASP A N 4
ATOM 4542 C CA . ASP A 1 43 ? 14.747 1.425 -1.579 1.00 2.02 43 ASP A CA 4
ATOM 4543 C C . ASP A 1 43 ? 13.946 0.198 -1.938 1.00 1.92 43 ASP A C 4
ATOM 4544 O O . ASP A 1 43 ? 13.904 -0.213 -3.092 1.00 2.45 43 ASP A O 4
ATOM 4553 N N . GLY A 1 44 ? 13.262 -0.354 -0.953 1.00 1.56 44 GLY A N 4
ATOM 4554 C CA . GLY A 1 44 ? 12.371 -1.441 -1.246 1.00 1.72 44 GLY A CA 4
ATOM 4555 C C . GLY A 1 44 ? 11.482 -1.828 -0.091 1.00 1.52 44 GLY A C 4
ATOM 4556 O O . GLY A 1 44 ? 11.347 -3.001 0.229 1.00 2.01 44 GLY A O 4
ATOM 4560 N N . ARG A 1 45 ? 10.875 -0.838 0.536 1.00 1.08 45 ARG A N 4
ATOM 4561 C CA . ARG A 1 45 ? 9.838 -1.082 1.511 1.00 1.04 45 ARG A CA 4
ATOM 4562 C C . ARG A 1 45 ? 8.579 -1.532 0.803 1.00 0.95 45 ARG A C 4
ATOM 4563 O O . ARG A 1 45 ? 7.798 -2.328 1.312 1.00 1.30 45 ARG A O 4
ATOM 4584 N N . PHE A 1 46 ? 8.414 -1.005 -0.389 1.00 0.77 46 PHE A N 4
ATOM 4585 C CA . PHE A 1 46 ? 7.247 -1.235 -1.183 1.00 0.81 46 PHE A CA 4
ATOM 4586 C C . PHE A 1 46 ? 7.448 -2.351 -2.200 1.00 0.98 46 PHE A C 4
ATOM 4587 O O . PHE A 1 46 ? 8.563 -2.643 -2.615 1.00 1.61 46 PHE A O 4
ATOM 4604 N N . SER A 1 47 ? 6.341 -2.973 -2.551 1.00 0.83 47 SER A N 4
ATOM 4605 C CA . SER A 1 47 ? 6.210 -3.769 -3.752 1.00 1.07 47 SER A CA 4
ATOM 4606 C C . SER A 1 47 ? 4.746 -3.726 -4.141 1.00 1.07 47 SER A C 4
ATOM 4607 O O . SER A 1 47 ? 4.031 -4.717 -4.057 1.00 1.22 47 SER A O 4
ATOM 4615 N N . ILE A 1 48 ? 4.315 -2.535 -4.522 1.00 1.27 48 ILE A N 4
ATOM 4616 C CA . ILE A 1 48 ? 2.904 -2.232 -4.687 1.00 1.50 48 ILE A CA 4
ATOM 4617 C C . ILE A 1 48 ? 2.228 -3.120 -5.736 1.00 1.43 48 ILE A C 4
ATOM 4618 O O . ILE A 1 48 ? 2.587 -3.099 -6.912 1.00 1.75 48 ILE A O 4
ATOM 4634 N N . ASP A 1 49 ? 1.290 -3.953 -5.295 1.00 1.31 49 ASP A N 4
ATOM 4635 C CA . ASP A 1 49 ? 0.411 -4.653 -6.225 1.00 1.69 49 ASP A CA 4
ATOM 4636 C C . ASP A 1 49 ? -0.857 -5.182 -5.555 1.00 1.64 49 ASP A C 4
ATOM 4637 O O . ASP A 1 49 ? -0.896 -5.512 -4.367 1.00 1.41 49 ASP A O 4
ATOM 4646 N N . THR A 1 50 ? -1.913 -5.125 -6.339 1.00 2.02 50 THR A N 4
ATOM 4647 C CA . THR A 1 50 ? -3.190 -5.782 -6.087 1.00 2.18 50 THR A CA 4
ATOM 4648 C C . THR A 1 50 ? -3.087 -7.229 -5.563 1.00 2.22 50 THR A C 4
ATOM 4649 O O . THR A 1 50 ? -3.802 -7.597 -4.642 1.00 2.15 50 THR A O 4
ATOM 4660 N N . LEU A 1 51 ? -2.187 -8.023 -6.150 1.00 2.53 51 LEU A N 4
ATOM 4661 C CA . LEU A 1 51 ? -2.393 -9.478 -6.301 1.00 2.91 51 LEU A CA 4
ATOM 4662 C C . LEU A 1 51 ? -2.757 -10.246 -5.018 1.00 2.86 51 LEU A C 4
ATOM 4663 O O . LEU A 1 51 ? -3.616 -11.129 -5.064 1.00 3.11 51 LEU A O 4
ATOM 4679 N N . ARG A 1 52 ? -2.124 -9.951 -3.895 1.00 2.70 52 ARG A N 4
ATOM 4680 C CA . ARG A 1 52 ? -2.517 -10.581 -2.626 1.00 2.89 52 ARG A CA 4
ATOM 4681 C C . ARG A 1 52 ? -3.936 -10.157 -2.241 1.00 2.74 52 ARG A C 4
ATOM 4682 O O . ARG A 1 52 ? -4.837 -10.972 -2.025 1.00 3.03 52 ARG A O 4
ATOM 4703 N N . CYS A 1 53 ? -4.069 -8.849 -2.149 1.00 2.45 53 CYS A N 4
ATOM 4704 C CA . CYS A 1 53 ? -5.273 -8.140 -1.739 1.00 2.49 53 CYS A CA 4
ATOM 4705 C C . CYS A 1 53 ? -6.427 -8.303 -2.744 1.00 2.65 53 CYS A C 4
ATOM 4706 O O . CYS A 1 53 ? -6.232 -8.799 -3.857 1.00 2.79 53 CYS A O 4
ATOM 4713 N N . VAL A 1 54 ? -7.639 -7.913 -2.317 1.00 2.91 54 VAL A N 4
ATOM 4714 C CA . VAL A 1 54 ? -8.896 -8.204 -3.021 1.00 3.32 54 VAL A CA 4
ATOM 4715 C C . VAL A 1 54 ? -9.208 -9.689 -2.906 1.00 3.50 54 VAL A C 4
ATOM 4716 O O . VAL A 1 54 ? -9.903 -10.296 -3.725 1.00 4.01 54 VAL A O 4
ATOM 4729 N N . GLY A 1 55 ? -8.679 -10.259 -1.842 1.00 3.31 55 GLY A N 4
ATOM 4730 C CA . GLY A 1 55 ? -8.881 -11.649 -1.557 1.00 3.81 55 GLY A CA 4
ATOM 4731 C C . GLY A 1 55 ? -9.666 -11.888 -0.279 1.00 3.97 55 GLY A C 4
ATOM 4732 O O . GLY A 1 55 ? -9.126 -12.468 0.660 1.00 4.19 55 GLY A O 4
ATOM 4736 N N . GLY A 1 56 ? -10.939 -11.472 -0.225 1.00 4.09 56 GLY A N 4
ATOM 4737 C CA . GLY A 1 56 ? -11.751 -11.848 0.927 1.00 4.39 56 GLY A CA 4
ATOM 4738 C C . GLY A 1 56 ? -11.262 -11.300 2.266 1.00 4.05 56 GLY A C 4
ATOM 4739 O O . GLY A 1 56 ? -10.996 -12.081 3.183 1.00 4.42 56 GLY A O 4
ATOM 4743 N N . CYS A 1 57 ? -11.142 -9.975 2.411 1.00 3.52 57 CYS A N 4
ATOM 4744 C CA . CYS A 1 57 ? -10.337 -9.399 3.493 1.00 3.24 57 CYS A CA 4
ATOM 4745 C C . CYS A 1 57 ? -11.142 -8.305 4.185 1.00 3.09 57 CYS A C 4
ATOM 4746 O O . CYS A 1 57 ? -10.988 -8.071 5.385 1.00 3.16 57 CYS A O 4
ATOM 4753 N N . ALA A 1 58 ? -11.994 -7.657 3.399 1.00 3.13 58 ALA A N 4
ATOM 4754 C CA . ALA A 1 58 ? -12.598 -6.369 3.733 1.00 3.16 58 ALA A CA 4
ATOM 4755 C C . ALA A 1 58 ? -13.192 -6.263 5.141 1.00 3.34 58 ALA A C 4
ATOM 4756 O O . ALA A 1 58 ? -13.280 -5.153 5.668 1.00 3.37 58 ALA A O 4
ATOM 4763 N N . LEU A 1 59 ? -13.635 -7.358 5.768 1.00 3.64 59 LEU A N 4
ATOM 4764 C CA . LEU A 1 59 ? -14.184 -7.215 7.118 1.00 3.95 59 LEU A CA 4
ATOM 4765 C C . LEU A 1 59 ? -13.083 -6.956 8.156 1.00 3.73 59 LEU A C 4
ATOM 4766 O O . LEU A 1 59 ? -13.356 -6.889 9.357 1.00 4.11 59 LEU A O 4
ATOM 4782 N N . ALA A 1 60 ? -11.853 -6.798 7.692 1.00 3.22 60 ALA A N 4
ATOM 4783 C CA . ALA A 1 60 ? -10.795 -6.138 8.441 1.00 3.14 60 ALA A CA 4
ATOM 4784 C C . ALA A 1 60 ? -10.358 -4.910 7.658 1.00 2.75 60 ALA A C 4
ATOM 4785 O O . ALA A 1 60 ? -10.583 -4.859 6.452 1.00 2.52 60 ALA A O 4
ATOM 4792 N N . PRO A 1 61 ? -9.729 -3.902 8.272 1.00 2.94 61 PRO A N 4
ATOM 4793 C CA . PRO A 1 61 ? -9.009 -2.914 7.488 1.00 2.76 61 PRO A CA 4
ATOM 4794 C C . PRO A 1 61 ? -7.685 -3.507 7.023 1.00 2.12 61 PRO A C 4
ATOM 4795 O O . PRO A 1 61 ? -6.860 -3.911 7.852 1.00 2.13 61 PRO A O 4
ATOM 4806 N N . ILE A 1 62 ? -7.457 -3.554 5.722 1.00 1.88 62 ILE A N 4
ATOM 4807 C CA . ILE A 1 62 ? -6.205 -4.091 5.221 1.00 1.44 62 ILE A CA 4
ATOM 4808 C C . ILE A 1 62 ? -5.297 -3.004 4.657 1.00 1.43 62 ILE A C 4
ATOM 4809 O O . ILE A 1 62 ? -5.736 -2.151 3.886 1.00 1.92 62 ILE A O 4
ATOM 4825 N N . VAL A 1 63 ? -4.036 -3.030 5.059 1.00 1.10 63 VAL A N 4
ATOM 4826 C CA . VAL A 1 63 ? -2.983 -2.388 4.298 1.00 1.04 63 VAL A CA 4
ATOM 4827 C C . VAL A 1 63 ? -1.818 -3.353 4.317 1.00 0.79 63 VAL A C 4
ATOM 4828 O O . VAL A 1 63 ? -1.350 -3.707 5.374 1.00 0.90 63 VAL A O 4
ATOM 4841 N N . MET A 1 64 ? -1.369 -3.850 3.194 1.00 0.71 64 MET A N 4
ATOM 4842 C CA . MET A 1 64 ? -0.377 -4.891 3.260 1.00 0.62 64 MET A CA 4
ATOM 4843 C C . MET A 1 64 ? 0.914 -4.436 2.628 1.00 0.58 64 MET A C 4
ATOM 4844 O O . MET A 1 64 ? 0.880 -3.732 1.640 1.00 0.71 64 MET A O 4
ATOM 4858 N N . VAL A 1 65 ? 2.037 -4.750 3.254 1.00 0.53 65 VAL A N 4
ATOM 4859 C CA . VAL A 1 65 ? 3.297 -4.851 2.541 1.00 0.52 65 VAL A CA 4
ATOM 4860 C C . VAL A 1 65 ? 3.852 -6.228 2.816 1.00 0.54 65 VAL A C 4
ATOM 4861 O O . VAL A 1 65 ? 4.111 -6.544 3.959 1.00 0.60 65 VAL A O 4
ATOM 4874 N N . GLY A 1 66 ? 4.002 -7.051 1.795 1.00 0.58 66 GLY A N 4
ATOM 4875 C CA . GLY A 1 66 ? 4.528 -8.376 1.981 1.00 0.69 66 GLY A CA 4
ATOM 4876 C C . GLY A 1 66 ? 3.793 -9.114 3.064 1.00 0.75 66 GLY A C 4
ATOM 4877 O O . GLY A 1 66 ? 2.672 -8.757 3.447 1.00 1.10 66 GLY A O 4
ATOM 4881 N N . GLU A 1 67 ? 4.450 -10.091 3.607 1.00 0.91 67 GLU A N 4
ATOM 4882 C CA . GLU A 1 67 ? 3.959 -10.752 4.802 1.00 1.04 67 GLU A CA 4
ATOM 4883 C C . GLU A 1 67 ? 4.312 -9.894 6.015 1.00 1.02 67 GLU A C 4
ATOM 4884 O O . GLU A 1 67 ? 4.714 -10.398 7.063 1.00 1.22 67 GLU A O 4
ATOM 4896 N N . LYS A 1 68 ? 4.174 -8.580 5.847 1.00 0.86 68 LYS A N 4
ATOM 4897 C CA . LYS A 1 68 ? 4.462 -7.639 6.908 1.00 0.93 68 LYS A CA 4
ATOM 4898 C C . LYS A 1 68 ? 3.153 -7.051 7.427 1.00 0.87 68 LYS A C 4
ATOM 4899 O O . LYS A 1 68 ? 3.065 -6.677 8.591 1.00 1.06 68 LYS A O 4
ATOM 4918 N N . VAL A 1 69 ? 2.142 -7.025 6.534 1.00 0.69 69 VAL A N 4
ATOM 4919 C CA . VAL A 1 69 ? 0.771 -6.500 6.812 1.00 0.67 69 VAL A CA 4
ATOM 4920 C C . VAL A 1 69 ? 0.716 -5.275 7.744 1.00 0.75 69 VAL A C 4
ATOM 4921 O O . VAL A 1 69 ? 0.908 -5.373 8.959 1.00 0.98 69 VAL A O 4
ATOM 4934 N N . TYR A 1 70 ? 0.379 -4.127 7.162 1.00 0.69 70 TYR A N 4
ATOM 4935 C CA . TYR A 1 70 ? 0.419 -2.845 7.866 1.00 0.82 70 TYR A CA 4
ATOM 4936 C C . TYR A 1 70 ? -0.949 -2.167 7.951 1.00 0.90 70 TYR A C 4
ATOM 4937 O O . TYR A 1 70 ? -2.009 -2.738 7.624 1.00 0.92 70 TYR A O 4
ATOM 4955 N N . GLY A 1 71 ? -0.895 -0.924 8.391 1.00 1.04 71 GLY A N 4
ATOM 4956 C CA . GLY A 1 71 ? -2.064 -0.099 8.489 1.00 1.17 71 GLY A CA 4
ATOM 4957 C C . GLY A 1 71 ? -1.713 1.330 8.168 1.00 1.20 71 GLY A C 4
ATOM 4958 O O . GLY A 1 71 ? -2.091 2.245 8.890 1.00 1.49 71 GLY A O 4
ATOM 4962 N N . ASN A 1 72 ? -0.963 1.509 7.078 1.00 1.02 72 ASN A N 4
ATOM 4963 C CA . ASN A 1 72 ? -0.543 2.837 6.633 1.00 1.05 72 ASN A CA 4
ATOM 4964 C C . ASN A 1 72 ? -1.723 3.568 5.966 1.00 1.32 72 ASN A C 4
ATOM 4965 O O . ASN A 1 72 ? -1.639 4.741 5.595 1.00 1.83 72 ASN A O 4
ATOM 4976 N N . VAL A 1 73 ? -2.850 2.856 5.921 1.00 1.43 73 VAL A N 4
ATOM 4977 C CA . VAL A 1 73 ? -4.170 3.387 5.548 1.00 1.78 73 VAL A CA 4
ATOM 4978 C C . VAL A 1 73 ? -4.216 3.891 4.109 1.00 1.54 73 VAL A C 4
ATOM 4979 O O . VAL A 1 73 ? -3.339 3.582 3.311 1.00 2.08 73 VAL A O 4
ATOM 4992 N N . THR A 1 74 ? -5.270 4.648 3.778 1.00 1.27 74 THR A N 4
ATOM 4993 C CA . THR A 1 74 ? -5.561 4.984 2.390 1.00 1.39 74 THR A CA 4
ATOM 4994 C C . THR A 1 74 ? -5.984 6.464 2.184 1.00 1.32 74 THR A C 4
ATOM 4995 O O . THR A 1 74 ? -5.489 7.111 1.262 1.00 1.60 74 THR A O 4
ATOM 5006 N N . PRO A 1 75 ? -6.886 7.050 3.019 1.00 1.58 75 PRO A N 4
ATOM 5007 C CA . PRO A 1 75 ? -7.442 8.377 2.747 1.00 1.81 75 PRO A CA 4
ATOM 5008 C C . PRO A 1 75 ? -6.610 9.523 3.326 1.00 1.51 75 PRO A C 4
ATOM 5009 O O . PRO A 1 75 ? -6.952 10.083 4.369 1.00 1.78 75 PRO A O 4
ATOM 5020 N N . GLY A 1 76 ? -5.507 9.855 2.661 1.00 1.33 76 GLY A N 4
ATOM 5021 C CA . GLY A 1 76 ? -4.695 10.995 3.068 1.00 1.40 76 GLY A CA 4
ATOM 5022 C C . GLY A 1 76 ? -3.796 10.691 4.252 1.00 1.19 76 GLY A C 4
ATOM 5023 O O . GLY A 1 76 ? -2.718 11.276 4.398 1.00 1.24 76 GLY A O 4
ATOM 5027 N N . GLN A 1 77 ? -4.195 9.699 5.041 1.00 1.05 77 GLN A N 4
ATOM 5028 C CA . GLN A 1 77 ? -3.516 9.385 6.291 1.00 1.07 77 GLN A CA 4
ATOM 5029 C C . GLN A 1 77 ? -2.242 8.691 5.922 1.00 0.83 77 GLN A C 4
ATOM 5030 O O . GLN A 1 77 ? -1.257 8.681 6.648 1.00 0.84 77 GLN A O 4
ATOM 5044 N N . VAL A 1 78 ? -2.302 8.185 4.719 1.00 0.69 78 VAL A N 4
ATOM 5045 C CA . VAL A 1 78 ? -1.265 7.454 4.084 1.00 0.59 78 VAL A CA 4
ATOM 5046 C C . VAL A 1 78 ? 0.090 8.095 4.291 1.00 0.55 78 VAL A C 4
ATOM 5047 O O . VAL A 1 78 ? 0.964 7.481 4.859 1.00 0.52 78 VAL A O 4
ATOM 5060 N N . LYS A 1 79 ? 0.226 9.358 3.899 1.00 0.66 79 LYS A N 4
ATOM 5061 C CA . LYS A 1 79 ? 1.535 9.989 3.789 1.00 0.76 79 LYS A CA 4
ATOM 5062 C C . LYS A 1 79 ? 2.261 9.910 5.115 1.00 0.71 79 LYS A C 4
ATOM 5063 O O . LYS A 1 79 ? 3.440 9.598 5.194 1.00 0.69 79 LYS A O 4
ATOM 5082 N N . LYS A 1 80 ? 1.513 10.157 6.152 1.00 0.77 80 LYS A N 4
ATOM 5083 C CA . LYS A 1 80 ? 2.061 10.276 7.476 1.00 0.85 80 LYS A CA 4
ATOM 5084 C C . LYS A 1 80 ? 2.162 8.928 8.104 1.00 0.77 80 LYS A C 4
ATOM 5085 O O . LYS A 1 80 ? 3.162 8.590 8.737 1.00 0.79 80 LYS A O 4
ATOM 5104 N N . ILE A 1 81 ? 1.129 8.157 7.908 1.00 0.76 81 ILE A N 4
ATOM 5105 C CA . ILE A 1 81 ? 1.123 6.798 8.381 1.00 0.81 81 ILE A CA 4
ATOM 5106 C C . ILE A 1 81 ? 2.145 5.980 7.584 1.00 0.70 81 ILE A C 4
ATOM 5107 O O . ILE A 1 81 ? 2.479 4.879 7.949 1.00 0.84 81 ILE A O 4
ATOM 5123 N N . LEU A 1 82 ? 2.616 6.541 6.470 1.00 0.54 82 LEU A N 4
ATOM 5124 C CA . LEU A 1 82 ? 3.738 5.994 5.694 1.00 0.54 82 LEU A CA 4
ATOM 5125 C C . LEU A 1 82 ? 4.995 5.917 6.551 1.00 0.59 82 LEU A C 4
ATOM 5126 O O . LEU A 1 82 ? 5.977 5.294 6.166 1.00 0.65 82 LEU A O 4
ATOM 5142 N N . ALA A 1 83 ? 4.975 6.580 7.707 1.00 0.62 83 ALA A N 4
ATOM 5143 C CA . ALA A 1 83 ? 5.954 6.272 8.751 1.00 0.73 83 ALA A CA 4
ATOM 5144 C C . ALA A 1 83 ? 5.966 4.764 9.029 1.00 0.74 83 ALA A C 4
ATOM 5145 O O . ALA A 1 83 ? 6.970 4.207 9.476 1.00 0.88 83 ALA A O 4
ATOM 5152 N N . GLU A 1 84 ? 4.829 4.120 8.757 1.00 0.64 84 GLU A N 4
ATOM 5153 C CA . GLU A 1 84 ? 4.716 2.673 8.754 1.00 0.72 84 GLU A CA 4
ATOM 5154 C C . GLU A 1 84 ? 5.613 2.092 7.681 1.00 0.72 84 GLU A C 4
ATOM 5155 O O . GLU A 1 84 ? 6.438 1.215 7.941 1.00 0.89 84 GLU A O 4
ATOM 5167 N N . TYR A 1 85 ? 5.451 2.617 6.478 1.00 0.66 85 TYR A N 4
ATOM 5168 C CA . TYR A 1 85 ? 6.068 2.080 5.312 1.00 0.80 85 TYR A CA 4
ATOM 5169 C C . TYR A 1 85 ? 7.471 2.643 5.088 1.00 1.09 85 TYR A C 4
ATOM 5170 O O . TYR A 1 85 ? 7.626 3.609 4.316 1.00 1.77 85 TYR A O 4
ATOM 5193 N N . MET A 1 1 ? 14.038 -10.875 13.312 1.00 12.27 1 MET A N 5
ATOM 5194 C CA . MET A 1 1 ? 13.926 -11.497 11.973 1.00 11.84 1 MET A CA 5
ATOM 5195 C C . MET A 1 1 ? 14.987 -10.931 11.045 1.00 11.01 1 MET A C 5
ATOM 5196 O O . MET A 1 1 ? 15.621 -9.924 11.360 1.00 11.06 1 MET A O 5
ATOM 5212 N N . VAL A 1 2 ? 15.178 -11.580 9.905 1.00 10.43 2 VAL A N 5
ATOM 5213 C CA . VAL A 1 2 ? 16.129 -11.113 8.910 1.00 9.79 2 VAL A CA 5
ATOM 5214 C C . VAL A 1 2 ? 15.617 -9.828 8.255 1.00 8.72 2 VAL A C 5
ATOM 5215 O O . VAL A 1 2 ? 14.470 -9.767 7.802 1.00 8.32 2 VAL A O 5
ATOM 5228 N N . PRO A 1 3 ? 16.447 -8.771 8.245 1.00 8.46 3 PRO A N 5
ATOM 5229 C CA . PRO A 1 3 ? 16.079 -7.475 7.665 1.00 7.64 3 PRO A CA 5
ATOM 5230 C C . PRO A 1 3 ? 15.697 -7.588 6.192 1.00 6.90 3 PRO A C 5
ATOM 5231 O O . PRO A 1 3 ? 16.537 -7.881 5.338 1.00 7.20 3 PRO A O 5
ATOM 5242 N N . LYS A 1 4 ? 14.423 -7.368 5.908 1.00 6.19 4 LYS A N 5
ATOM 5243 C CA . LYS A 1 4 ? 13.924 -7.414 4.547 1.00 5.74 4 LYS A CA 5
ATOM 5244 C C . LYS A 1 4 ? 13.755 -6.001 4.022 1.00 4.90 4 LYS A C 5
ATOM 5245 O O . LYS A 1 4 ? 14.677 -5.438 3.432 1.00 5.18 4 LYS A O 5
ATOM 5264 N N . GLY A 1 5 ? 12.591 -5.433 4.233 1.00 4.14 5 GLY A N 5
ATOM 5265 C CA . GLY A 1 5 ? 12.391 -4.038 3.915 1.00 3.68 5 GLY A CA 5
ATOM 5266 C C . GLY A 1 5 ? 12.010 -3.819 2.480 1.00 2.72 5 GLY A C 5
ATOM 5267 O O . GLY A 1 5 ? 12.431 -2.845 1.871 1.00 3.18 5 GLY A O 5
ATOM 5271 N N . LYS A 1 6 ? 11.231 -4.739 1.946 1.00 1.95 6 LYS A N 5
ATOM 5272 C CA . LYS A 1 6 ? 10.760 -4.652 0.565 1.00 1.86 6 LYS A CA 5
ATOM 5273 C C . LYS A 1 6 ? 9.373 -5.273 0.427 1.00 1.59 6 LYS A C 5
ATOM 5274 O O . LYS A 1 6 ? 9.075 -6.028 -0.493 1.00 2.36 6 LYS A O 5
ATOM 5293 N N . TYR A 1 7 ? 8.541 -4.901 1.366 1.00 0.92 7 TYR A N 5
ATOM 5294 C CA . TYR A 1 7 ? 7.209 -5.429 1.553 1.00 0.79 7 TYR A CA 5
ATOM 5295 C C . TYR A 1 7 ? 6.312 -5.321 0.326 1.00 0.68 7 TYR A C 5
ATOM 5296 O O . TYR A 1 7 ? 5.954 -4.220 -0.096 1.00 0.66 7 TYR A O 5
ATOM 5314 N N . PRO A 1 8 ? 5.951 -6.470 -0.262 1.00 0.74 8 PRO A N 5
ATOM 5315 C CA . PRO A 1 8 ? 4.879 -6.557 -1.261 1.00 0.77 8 PRO A CA 5
ATOM 5316 C C . PRO A 1 8 ? 3.557 -6.004 -0.729 1.00 0.68 8 PRO A C 5
ATOM 5317 O O . PRO A 1 8 ? 2.764 -6.731 -0.126 1.00 0.72 8 PRO A O 5
ATOM 5328 N N . ILE A 1 9 ? 3.324 -4.718 -0.943 1.00 0.68 9 ILE A N 5
ATOM 5329 C CA . ILE A 1 9 ? 2.132 -4.067 -0.435 1.00 0.70 9 ILE A CA 5
ATOM 5330 C C . ILE A 1 9 ? 0.924 -4.403 -1.303 1.00 0.79 9 ILE A C 5
ATOM 5331 O O . ILE A 1 9 ? 0.895 -4.132 -2.501 1.00 1.11 9 ILE A O 5
ATOM 5347 N N . SER A 1 10 ? -0.052 -5.032 -0.669 1.00 0.68 10 SER A N 5
ATOM 5348 C CA . SER A 1 10 ? -1.224 -5.551 -1.347 1.00 0.79 10 SER A CA 5
ATOM 5349 C C . SER A 1 10 ? -2.418 -4.618 -1.181 1.00 0.87 10 SER A C 5
ATOM 5350 O O . SER A 1 10 ? -2.905 -4.410 -0.069 1.00 0.97 10 SER A O 5
ATOM 5358 N N . VAL A 1 11 ? -2.861 -4.042 -2.286 1.00 1.02 11 VAL A N 5
ATOM 5359 C CA . VAL A 1 11 ? -3.972 -3.095 -2.274 1.00 1.21 11 VAL A CA 5
ATOM 5360 C C . VAL A 1 11 ? -5.143 -3.620 -3.103 1.00 1.30 11 VAL A C 5
ATOM 5361 O O . VAL A 1 11 ? -4.966 -3.920 -4.278 1.00 1.56 11 VAL A O 5
ATOM 5374 N N . CYS A 1 12 ? -6.325 -3.753 -2.509 1.00 1.34 12 CYS A N 5
ATOM 5375 C CA . CYS A 1 12 ? -7.490 -4.199 -3.275 1.00 1.64 12 CYS A CA 5
ATOM 5376 C C . CYS A 1 12 ? -7.916 -3.159 -4.301 1.00 1.93 12 CYS A C 5
ATOM 5377 O O . CYS A 1 12 ? -8.208 -2.012 -3.964 1.00 2.04 12 CYS A O 5
ATOM 5384 N N . MET A 1 13 ? -7.919 -3.565 -5.560 1.00 2.37 13 MET A N 5
ATOM 5385 C CA . MET A 1 13 ? -8.542 -2.789 -6.619 1.00 2.90 13 MET A CA 5
ATOM 5386 C C . MET A 1 13 ? -9.565 -3.651 -7.350 1.00 3.31 13 MET A C 5
ATOM 5387 O O . MET A 1 13 ? -9.889 -3.393 -8.508 1.00 3.89 13 MET A O 5
ATOM 5401 N N . GLY A 1 14 ? -10.062 -4.687 -6.667 1.00 3.15 14 GLY A N 5
ATOM 5402 C CA . GLY A 1 14 ? -10.954 -5.648 -7.299 1.00 3.68 14 GLY A CA 5
ATOM 5403 C C . GLY A 1 14 ? -12.292 -5.048 -7.688 1.00 3.86 14 GLY A C 5
ATOM 5404 O O . GLY A 1 14 ? -12.556 -3.883 -7.411 1.00 3.63 14 GLY A O 5
ATOM 5408 N N . THR A 1 15 ? -13.160 -5.859 -8.278 1.00 4.43 15 THR A N 5
ATOM 5409 C CA . THR A 1 15 ? -14.410 -5.363 -8.844 1.00 4.67 15 THR A CA 5
ATOM 5410 C C . THR A 1 15 ? -15.337 -4.787 -7.773 1.00 4.26 15 THR A C 5
ATOM 5411 O O . THR A 1 15 ? -15.895 -3.700 -7.944 1.00 4.19 15 THR A O 5
ATOM 5422 N N . ALA A 1 16 ? -15.478 -5.509 -6.667 1.00 4.19 16 ALA A N 5
ATOM 5423 C CA . ALA A 1 16 ? -16.399 -5.120 -5.606 1.00 4.01 16 ALA A CA 5
ATOM 5424 C C . ALA A 1 16 ? -15.915 -3.890 -4.846 1.00 3.32 16 ALA A C 5
ATOM 5425 O O . ALA A 1 16 ? -16.615 -2.886 -4.754 1.00 3.20 16 ALA A O 5
ATOM 5432 N N . CYS A 1 17 ? -14.715 -3.981 -4.307 1.00 2.98 17 CYS A N 5
ATOM 5433 C CA . CYS A 1 17 ? -14.177 -2.953 -3.425 1.00 2.50 17 CYS A CA 5
ATOM 5434 C C . CYS A 1 17 ? -13.938 -1.625 -4.166 1.00 2.22 17 CYS A C 5
ATOM 5435 O O . CYS A 1 17 ? -14.116 -0.545 -3.599 1.00 2.18 17 CYS A O 5
ATOM 5442 N N . PHE A 1 18 ? -13.562 -1.719 -5.441 1.00 2.35 18 PHE A N 5
ATOM 5443 C CA . PHE A 1 18 ? -13.190 -0.554 -6.255 1.00 2.43 18 PHE A CA 5
ATOM 5444 C C . PHE A 1 18 ? -14.335 0.457 -6.394 1.00 2.49 18 PHE A C 5
ATOM 5445 O O . PHE A 1 18 ? -14.094 1.661 -6.510 1.00 2.58 18 PHE A O 5
ATOM 5462 N N . VAL A 1 19 ? -15.573 -0.022 -6.356 1.00 2.63 19 VAL A N 5
ATOM 5463 C CA . VAL A 1 19 ? -16.739 0.810 -6.663 1.00 2.75 19 VAL A CA 5
ATOM 5464 C C . VAL A 1 19 ? -16.978 1.861 -5.581 1.00 2.50 19 VAL A C 5
ATOM 5465 O O . VAL A 1 19 ? -17.664 2.857 -5.811 1.00 2.61 19 VAL A O 5
ATOM 5478 N N . LYS A 1 20 ? -16.406 1.641 -4.404 1.00 2.35 20 LYS A N 5
ATOM 5479 C CA . LYS A 1 20 ? -16.629 2.525 -3.263 1.00 2.40 20 LYS A CA 5
ATOM 5480 C C . LYS A 1 20 ? -15.747 3.774 -3.358 1.00 2.13 20 LYS A C 5
ATOM 5481 O O . LYS A 1 20 ? -15.613 4.524 -2.390 1.00 2.30 20 LYS A O 5
ATOM 5500 N N . GLY A 1 21 ? -15.152 3.993 -4.526 1.00 1.87 21 GLY A N 5
ATOM 5501 C CA . GLY A 1 21 ? -14.321 5.166 -4.737 1.00 1.72 21 GLY A CA 5
ATOM 5502 C C . GLY A 1 21 ? -12.895 4.935 -4.297 1.00 1.41 21 GLY A C 5
ATOM 5503 O O . GLY A 1 21 ? -12.168 5.878 -3.960 1.00 1.40 21 GLY A O 5
ATOM 5507 N N . ALA A 1 22 ? -12.470 3.684 -4.376 1.00 1.30 22 ALA A N 5
ATOM 5508 C CA . ALA A 1 22 ? -11.187 3.277 -3.834 1.00 1.24 22 ALA A CA 5
ATOM 5509 C C . ALA A 1 22 ? -10.047 3.809 -4.685 1.00 1.03 22 ALA A C 5
ATOM 5510 O O . ALA A 1 22 ? -8.930 3.960 -4.204 1.00 1.06 22 ALA A O 5
ATOM 5517 N N . ASP A 1 23 ? -10.347 4.149 -5.927 1.00 1.00 23 ASP A N 5
ATOM 5518 C CA . ASP A 1 23 ? -9.331 4.636 -6.846 1.00 1.04 23 ASP A CA 5
ATOM 5519 C C . ASP A 1 23 ? -8.577 5.819 -6.242 1.00 0.84 23 ASP A C 5
ATOM 5520 O O . ASP A 1 23 ? -7.357 5.794 -6.147 1.00 0.78 23 ASP A O 5
ATOM 5529 N N . LYS A 1 24 ? -9.299 6.810 -5.748 1.00 0.83 24 LYS A N 5
ATOM 5530 C CA . LYS A 1 24 ? -8.655 8.041 -5.309 1.00 0.85 24 LYS A CA 5
ATOM 5531 C C . LYS A 1 24 ? -7.781 7.798 -4.090 1.00 0.81 24 LYS A C 5
ATOM 5532 O O . LYS A 1 24 ? -6.664 8.311 -4.003 1.00 0.83 24 LYS A O 5
ATOM 5551 N N . VAL A 1 25 ? -8.266 6.984 -3.172 1.00 0.87 25 VAL A N 5
ATOM 5552 C CA . VAL A 1 25 ? -7.527 6.684 -1.977 1.00 1.01 25 VAL A CA 5
ATOM 5553 C C . VAL A 1 25 ? -6.313 5.839 -2.298 1.00 0.81 25 VAL A C 5
ATOM 5554 O O . VAL A 1 25 ? -5.225 6.086 -1.784 1.00 0.74 25 VAL A O 5
ATOM 5567 N N . VAL A 1 26 ? -6.476 4.854 -3.159 1.00 0.80 26 VAL A N 5
ATOM 5568 C CA . VAL A 1 26 ? -5.330 4.071 -3.573 1.00 0.81 26 VAL A CA 5
ATOM 5569 C C . VAL A 1 26 ? -4.362 4.944 -4.375 1.00 0.67 26 VAL A C 5
ATOM 5570 O O . VAL A 1 26 ? -3.164 4.685 -4.398 1.00 0.70 26 VAL A O 5
ATOM 5583 N N . HIS A 1 27 ? -4.889 5.967 -5.066 1.00 0.63 27 HIS A N 5
ATOM 5584 C CA . HIS A 1 27 ? -4.040 6.918 -5.776 1.00 0.65 27 HIS A CA 5
ATOM 5585 C C . HIS A 1 27 ? -3.092 7.582 -4.803 1.00 0.55 27 HIS A C 5
ATOM 5586 O O . HIS A 1 27 ? -1.916 7.791 -5.102 1.00 0.57 27 HIS A O 5
ATOM 5601 N N . ALA A 1 28 ? -3.629 7.913 -3.644 1.00 0.52 28 ALA A N 5
ATOM 5602 C CA . ALA A 1 28 ? -2.833 8.458 -2.555 1.00 0.54 28 ALA A CA 5
ATOM 5603 C C . ALA A 1 28 ? -1.680 7.515 -2.240 1.00 0.49 28 ALA A C 5
ATOM 5604 O O . ALA A 1 28 ? -0.535 7.945 -2.124 1.00 0.52 28 ALA A O 5
ATOM 5611 N N . PHE A 1 29 ? -1.992 6.225 -2.149 1.00 0.51 29 PHE A N 5
ATOM 5612 C CA . PHE A 1 29 ? -0.989 5.185 -1.973 1.00 0.59 29 PHE A CA 5
ATOM 5613 C C . PHE A 1 29 ? 0.088 5.297 -3.048 1.00 0.59 29 PHE A C 5
ATOM 5614 O O . PHE A 1 29 ? 1.284 5.302 -2.753 1.00 0.66 29 PHE A O 5
ATOM 5631 N N . LYS A 1 30 ? -0.362 5.391 -4.296 1.00 0.62 30 LYS A N 5
ATOM 5632 C CA . LYS A 1 30 ? 0.534 5.499 -5.443 1.00 0.74 30 LYS A CA 5
ATOM 5633 C C . LYS A 1 30 ? 1.546 6.616 -5.257 1.00 0.68 30 LYS A C 5
ATOM 5634 O O . LYS A 1 30 ? 2.751 6.416 -5.402 1.00 0.79 30 LYS A O 5
ATOM 5653 N N . GLU A 1 31 ? 1.049 7.776 -4.903 1.00 0.61 31 GLU A N 5
ATOM 5654 C CA . GLU A 1 31 ? 1.896 8.955 -4.796 1.00 0.73 31 GLU A CA 5
ATOM 5655 C C . GLU A 1 31 ? 2.655 8.959 -3.490 1.00 0.72 31 GLU A C 5
ATOM 5656 O O . GLU A 1 31 ? 3.740 9.534 -3.398 1.00 0.83 31 GLU A O 5
ATOM 5668 N N . GLN A 1 32 ? 2.100 8.294 -2.495 1.00 0.70 32 GLN A N 5
ATOM 5669 C CA . GLN A 1 32 ? 2.760 8.138 -1.226 1.00 0.85 32 GLN A CA 5
ATOM 5670 C C . GLN A 1 32 ? 4.054 7.376 -1.422 1.00 0.92 32 GLN A C 5
ATOM 5671 O O . GLN A 1 32 ? 5.036 7.638 -0.728 1.00 1.16 32 GLN A O 5
ATOM 5685 N N . LEU A 1 33 ? 4.035 6.425 -2.369 1.00 0.81 33 LEU A N 5
ATOM 5686 C CA . LEU A 1 33 ? 5.240 5.717 -2.756 1.00 0.93 33 LEU A CA 5
ATOM 5687 C C . LEU A 1 33 ? 6.319 6.743 -2.915 1.00 1.07 33 LEU A C 5
ATOM 5688 O O . LEU A 1 33 ? 7.351 6.697 -2.246 1.00 1.69 33 LEU A O 5
ATOM 5704 N N . LYS A 1 34 ? 6.019 7.668 -3.823 1.00 0.94 34 LYS A N 5
ATOM 5705 C CA . LYS A 1 34 ? 6.787 8.899 -4.069 1.00 1.45 34 LYS A CA 5
ATOM 5706 C C . LYS A 1 34 ? 8.170 8.608 -4.623 1.00 1.39 34 LYS A C 5
ATOM 5707 O O . LYS A 1 34 ? 8.766 9.423 -5.322 1.00 1.76 34 LYS A O 5
ATOM 5726 N N . ILE A 1 35 ? 8.619 7.414 -4.309 1.00 1.35 35 ILE A N 5
ATOM 5727 C CA . ILE A 1 35 ? 9.784 6.778 -4.871 1.00 1.63 35 ILE A CA 5
ATOM 5728 C C . ILE A 1 35 ? 11.053 7.607 -4.750 1.00 1.96 35 ILE A C 5
ATOM 5729 O O . ILE A 1 35 ? 11.097 8.651 -4.101 1.00 2.64 35 ILE A O 5
ATOM 5745 N N . ASP A 1 36 ? 12.095 7.083 -5.354 1.00 2.13 36 ASP A N 5
ATOM 5746 C CA . ASP A 1 36 ? 13.423 7.641 -5.263 1.00 2.80 36 ASP A CA 5
ATOM 5747 C C . ASP A 1 36 ? 14.186 7.191 -6.476 1.00 3.12 36 ASP A C 5
ATOM 5748 O O . ASP A 1 36 ? 14.804 7.985 -7.179 1.00 3.82 36 ASP A O 5
ATOM 5757 N N . ILE A 1 37 ? 14.084 5.882 -6.709 1.00 2.97 37 ILE A N 5
ATOM 5758 C CA . ILE A 1 37 ? 14.700 5.214 -7.849 1.00 3.62 37 ILE A CA 5
ATOM 5759 C C . ILE A 1 37 ? 14.243 3.775 -7.938 1.00 3.68 37 ILE A C 5
ATOM 5760 O O . ILE A 1 37 ? 14.836 2.967 -8.643 1.00 4.36 37 ILE A O 5
ATOM 5776 N N . GLY A 1 38 ? 13.176 3.468 -7.247 1.00 3.22 38 GLY A N 5
ATOM 5777 C CA . GLY A 1 38 ? 12.787 2.099 -7.087 1.00 3.64 38 GLY A CA 5
ATOM 5778 C C . GLY A 1 38 ? 11.504 2.022 -6.341 1.00 3.45 38 GLY A C 5
ATOM 5779 O O . GLY A 1 38 ? 10.458 1.694 -6.892 1.00 4.13 38 GLY A O 5
ATOM 5783 N N . ASP A 1 39 ? 11.605 2.421 -5.089 1.00 2.80 39 ASP A N 5
ATOM 5784 C CA . ASP A 1 39 ? 10.500 2.427 -4.160 1.00 2.71 39 ASP A CA 5
ATOM 5785 C C . ASP A 1 39 ? 10.830 3.254 -2.973 1.00 2.33 39 ASP A C 5
ATOM 5786 O O . ASP A 1 39 ? 11.767 2.959 -2.236 1.00 2.74 39 ASP A O 5
ATOM 5795 N N . VAL A 1 40 ? 10.022 4.291 -2.851 1.00 1.99 40 VAL A N 5
ATOM 5796 C CA . VAL A 1 40 ? 9.939 5.212 -1.718 1.00 2.05 40 VAL A CA 5
ATOM 5797 C C . VAL A 1 40 ? 11.238 5.888 -1.398 1.00 2.30 40 VAL A C 5
ATOM 5798 O O . VAL A 1 40 ? 11.395 7.098 -1.522 1.00 2.96 40 VAL A O 5
ATOM 5811 N N . THR A 1 41 ? 12.140 5.083 -1.008 1.00 2.14 41 THR A N 5
ATOM 5812 C CA . THR A 1 41 ? 13.459 5.528 -0.582 1.00 2.64 41 THR A CA 5
ATOM 5813 C C . THR A 1 41 ? 14.465 4.420 -0.711 1.00 2.56 41 THR A C 5
ATOM 5814 O O . THR A 1 41 ? 15.428 4.553 -1.463 1.00 2.86 41 THR A O 5
ATOM 5825 N N . PRO A 1 42 ? 14.274 3.299 -0.014 1.00 2.63 42 PRO A N 5
ATOM 5826 C CA . PRO A 1 42 ? 15.220 2.225 -0.093 1.00 2.78 42 PRO A CA 5
ATOM 5827 C C . PRO A 1 42 ? 15.202 1.498 -1.433 1.00 2.23 42 PRO A C 5
ATOM 5828 O O . PRO A 1 42 ? 15.888 0.486 -1.571 1.00 2.68 42 PRO A O 5
ATOM 5839 N N . ASP A 1 43 ? 14.358 1.954 -2.393 1.00 1.68 43 ASP A N 5
ATOM 5840 C CA . ASP A 1 43 ? 14.479 1.495 -3.783 1.00 2.02 43 ASP A CA 5
ATOM 5841 C C . ASP A 1 43 ? 13.765 0.168 -3.892 1.00 1.92 43 ASP A C 5
ATOM 5842 O O . ASP A 1 43 ? 13.706 -0.485 -4.931 1.00 2.45 43 ASP A O 5
ATOM 5851 N N . GLY A 1 44 ? 13.165 -0.172 -2.779 1.00 1.56 44 GLY A N 5
ATOM 5852 C CA . GLY A 1 44 ? 12.345 -1.329 -2.693 1.00 1.72 44 GLY A CA 5
ATOM 5853 C C . GLY A 1 44 ? 12.021 -1.628 -1.264 1.00 1.52 44 GLY A C 5
ATOM 5854 O O . GLY A 1 44 ? 12.478 -2.608 -0.713 1.00 2.01 44 GLY A O 5
ATOM 5858 N N . ARG A 1 45 ? 11.317 -0.695 -0.657 1.00 1.08 45 ARG A N 5
ATOM 5859 C CA . ARG A 1 45 ? 10.665 -0.892 0.625 1.00 1.04 45 ARG A CA 5
ATOM 5860 C C . ARG A 1 45 ? 9.267 -1.331 0.322 1.00 0.95 45 ARG A C 5
ATOM 5861 O O . ARG A 1 45 ? 8.641 -2.128 1.012 1.00 1.30 45 ARG A O 5
ATOM 5882 N N . PHE A 1 46 ? 8.823 -0.751 -0.756 1.00 0.77 46 PHE A N 5
ATOM 5883 C CA . PHE A 1 46 ? 7.559 -1.035 -1.364 1.00 0.81 46 PHE A CA 5
ATOM 5884 C C . PHE A 1 46 ? 7.687 -2.191 -2.352 1.00 0.98 46 PHE A C 5
ATOM 5885 O O . PHE A 1 46 ? 8.762 -2.436 -2.897 1.00 1.61 46 PHE A O 5
ATOM 5902 N N . SER A 1 47 ? 6.595 -2.906 -2.547 1.00 0.83 47 SER A N 5
ATOM 5903 C CA . SER A 1 47 ? 6.420 -3.796 -3.683 1.00 1.07 47 SER A CA 5
ATOM 5904 C C . SER A 1 47 ? 4.926 -3.914 -3.950 1.00 1.07 47 SER A C 5
ATOM 5905 O O . SER A 1 47 ? 4.312 -4.952 -3.711 1.00 1.22 47 SER A O 5
ATOM 5913 N N . ILE A 1 48 ? 4.343 -2.813 -4.410 1.00 1.27 48 ILE A N 5
ATOM 5914 C CA . ILE A 1 48 ? 2.894 -2.679 -4.489 1.00 1.50 48 ILE A CA 5
ATOM 5915 C C . ILE A 1 48 ? 2.288 -3.575 -5.566 1.00 1.43 48 ILE A C 5
ATOM 5916 O O . ILE A 1 48 ? 2.675 -3.537 -6.737 1.00 1.75 48 ILE A O 5
ATOM 5932 N N . ASP A 1 49 ? 1.376 -4.422 -5.141 1.00 1.31 49 ASP A N 5
ATOM 5933 C CA . ASP A 1 49 ? 0.480 -5.100 -6.069 1.00 1.69 49 ASP A CA 5
ATOM 5934 C C . ASP A 1 49 ? -0.805 -5.540 -5.374 1.00 1.64 49 ASP A C 5
ATOM 5935 O O . ASP A 1 49 ? -0.817 -5.962 -4.219 1.00 1.41 49 ASP A O 5
ATOM 5944 N N . THR A 1 50 ? -1.891 -5.353 -6.102 1.00 2.02 50 THR A N 5
ATOM 5945 C CA . THR A 1 50 ? -3.215 -5.881 -5.787 1.00 2.18 50 THR A CA 5
ATOM 5946 C C . THR A 1 50 ? -3.241 -7.342 -5.314 1.00 2.22 50 THR A C 5
ATOM 5947 O O . THR A 1 50 ? -3.881 -7.651 -4.317 1.00 2.15 50 THR A O 5
ATOM 5958 N N . LEU A 1 51 ? -2.518 -8.211 -6.022 1.00 2.53 51 LEU A N 5
ATOM 5959 C CA . LEU A 1 51 ? -2.879 -9.637 -6.133 1.00 2.91 51 LEU A CA 5
ATOM 5960 C C . LEU A 1 51 ? -3.079 -10.385 -4.802 1.00 2.86 51 LEU A C 5
ATOM 5961 O O . LEU A 1 51 ? -3.987 -11.215 -4.702 1.00 3.11 51 LEU A O 5
ATOM 5977 N N . ARG A 1 52 ? -2.257 -10.124 -3.795 1.00 2.70 52 ARG A N 5
ATOM 5978 C CA . ARG A 1 52 ? -2.400 -10.825 -2.511 1.00 2.89 52 ARG A CA 5
ATOM 5979 C C . ARG A 1 52 ? -3.754 -10.488 -1.882 1.00 2.74 52 ARG A C 5
ATOM 5980 O O . ARG A 1 52 ? -4.559 -11.362 -1.553 1.00 3.03 52 ARG A O 5
ATOM 6001 N N . CYS A 1 53 ? -3.944 -9.197 -1.695 1.00 2.45 53 CYS A N 5
ATOM 6002 C CA . CYS A 1 53 ? -5.191 -8.598 -1.244 1.00 2.49 53 CYS A CA 5
ATOM 6003 C C . CYS A 1 53 ? -6.281 -8.803 -2.310 1.00 2.65 53 CYS A C 5
ATOM 6004 O O . CYS A 1 53 ? -5.960 -9.194 -3.423 1.00 2.79 53 CYS A O 5
ATOM 6011 N N . VAL A 1 54 ? -7.553 -8.545 -1.956 1.00 2.91 54 VAL A N 5
ATOM 6012 C CA . VAL A 1 54 ? -8.762 -9.065 -2.648 1.00 3.32 54 VAL A CA 5
ATOM 6013 C C . VAL A 1 54 ? -8.931 -10.552 -2.362 1.00 3.50 54 VAL A C 5
ATOM 6014 O O . VAL A 1 54 ? -9.578 -11.305 -3.092 1.00 4.01 54 VAL A O 5
ATOM 6027 N N . GLY A 1 55 ? -8.396 -10.936 -1.216 1.00 3.31 55 GLY A N 5
ATOM 6028 C CA . GLY A 1 55 ? -8.447 -12.303 -0.781 1.00 3.81 55 GLY A CA 5
ATOM 6029 C C . GLY A 1 55 ? -9.329 -12.505 0.443 1.00 3.97 55 GLY A C 5
ATOM 6030 O O . GLY A 1 55 ? -8.827 -12.883 1.505 1.00 4.19 55 GLY A O 5
ATOM 6034 N N . GLY A 1 56 ? -10.646 -12.271 0.305 1.00 4.09 56 GLY A N 5
ATOM 6035 C CA . GLY A 1 56 ? -11.554 -12.608 1.397 1.00 4.39 56 GLY A CA 5
ATOM 6036 C C . GLY A 1 56 ? -11.331 -11.833 2.690 1.00 4.05 56 GLY A C 5
ATOM 6037 O O . GLY A 1 56 ? -11.118 -12.447 3.737 1.00 4.42 56 GLY A O 5
ATOM 6041 N N . CYS A 1 57 ? -11.386 -10.496 2.656 1.00 3.52 57 CYS A N 5
ATOM 6042 C CA . CYS A 1 57 ? -10.811 -9.701 3.742 1.00 3.24 57 CYS A CA 5
ATOM 6043 C C . CYS A 1 57 ? -11.784 -8.599 4.152 1.00 3.09 57 CYS A C 5
ATOM 6044 O O . CYS A 1 57 ? -11.847 -8.217 5.315 1.00 3.16 57 CYS A O 5
ATOM 6051 N N . ALA A 1 58 ? -12.535 -8.114 3.161 1.00 3.13 58 ALA A N 5
ATOM 6052 C CA . ALA A 1 58 ? -13.223 -6.821 3.207 1.00 3.16 58 ALA A CA 5
ATOM 6053 C C . ALA A 1 58 ? -14.038 -6.531 4.471 1.00 3.34 58 ALA A C 5
ATOM 6054 O O . ALA A 1 58 ? -14.236 -5.358 4.793 1.00 3.37 58 ALA A O 5
ATOM 6061 N N . LEU A 1 59 ? -14.562 -7.532 5.182 1.00 3.64 59 LEU A N 5
ATOM 6062 C CA . LEU A 1 59 ? -15.261 -7.205 6.426 1.00 3.95 59 LEU A CA 5
ATOM 6063 C C . LEU A 1 59 ? -14.286 -6.826 7.556 1.00 3.73 59 LEU A C 5
ATOM 6064 O O . LEU A 1 59 ? -14.692 -6.630 8.703 1.00 4.11 59 LEU A O 5
ATOM 6080 N N . ALA A 1 60 ? -13.004 -6.745 7.228 1.00 3.22 60 ALA A N 5
ATOM 6081 C CA . ALA A 1 60 ? -12.018 -6.015 8.009 1.00 3.14 60 ALA A CA 5
ATOM 6082 C C . ALA A 1 60 ? -11.427 -4.923 7.130 1.00 2.75 60 ALA A C 5
ATOM 6083 O O . ALA A 1 60 ? -11.512 -5.029 5.905 1.00 2.52 60 ALA A O 5
ATOM 6090 N N . PRO A 1 61 ? -10.819 -3.866 7.681 1.00 2.94 61 PRO A N 5
ATOM 6091 C CA . PRO A 1 61 ? -9.916 -3.059 6.874 1.00 2.76 61 PRO A CA 5
ATOM 6092 C C . PRO A 1 61 ? -8.571 -3.774 6.726 1.00 2.12 61 PRO A C 5
ATOM 6093 O O . PRO A 1 61 ? -7.889 -4.043 7.718 1.00 2.13 61 PRO A O 5
ATOM 6104 N N . ILE A 1 62 ? -8.185 -4.077 5.499 1.00 1.88 62 ILE A N 5
ATOM 6105 C CA . ILE A 1 62 ? -6.893 -4.693 5.238 1.00 1.44 62 ILE A CA 5
ATOM 6106 C C . ILE A 1 62 ? -5.953 -3.739 4.518 1.00 1.43 62 ILE A C 5
ATOM 6107 O O . ILE A 1 62 ? -6.358 -3.083 3.557 1.00 1.92 62 ILE A O 5
ATOM 6123 N N . VAL A 1 63 ? -4.708 -3.653 4.970 1.00 1.10 63 VAL A N 5
ATOM 6124 C CA . VAL A 1 63 ? -3.666 -3.056 4.160 1.00 1.04 63 VAL A CA 5
ATOM 6125 C C . VAL A 1 63 ? -2.437 -3.937 4.276 1.00 0.79 63 VAL A C 5
ATOM 6126 O O . VAL A 1 63 ? -2.000 -4.227 5.365 1.00 0.90 63 VAL A O 5
ATOM 6139 N N . MET A 1 64 ? -1.894 -4.442 3.197 1.00 0.71 64 MET A N 5
ATOM 6140 C CA . MET A 1 64 ? -0.779 -5.337 3.363 1.00 0.62 64 MET A CA 5
ATOM 6141 C C . MET A 1 64 ? 0.482 -4.751 2.791 1.00 0.58 64 MET A C 5
ATOM 6142 O O . MET A 1 64 ? 0.455 -4.097 1.762 1.00 0.71 64 MET A O 5
ATOM 6156 N N . VAL A 1 65 ? 1.566 -4.919 3.517 1.00 0.53 65 VAL A N 5
ATOM 6157 C CA . VAL A 1 65 ? 2.893 -4.844 2.949 1.00 0.52 65 VAL A CA 5
ATOM 6158 C C . VAL A 1 65 ? 3.603 -6.127 3.291 1.00 0.54 65 VAL A C 5
ATOM 6159 O O . VAL A 1 65 ? 3.827 -6.394 4.459 1.00 0.60 65 VAL A O 5
ATOM 6172 N N . GLY A 1 66 ? 3.942 -6.911 2.294 1.00 0.58 66 GLY A N 5
ATOM 6173 C CA . GLY A 1 66 ? 4.610 -8.160 2.525 1.00 0.69 66 GLY A CA 5
ATOM 6174 C C . GLY A 1 66 ? 3.971 -8.965 3.625 1.00 0.75 66 GLY A C 5
ATOM 6175 O O . GLY A 1 66 ? 2.755 -8.909 3.876 1.00 1.10 66 GLY A O 5
ATOM 6179 N N . GLU A 1 67 ? 4.824 -9.628 4.338 1.00 0.91 67 GLU A N 5
ATOM 6180 C CA . GLU A 1 67 ? 4.434 -10.403 5.500 1.00 1.04 67 GLU A CA 5
ATOM 6181 C C . GLU A 1 67 ? 4.322 -9.482 6.711 1.00 1.02 67 GLU A C 5
ATOM 6182 O O . GLU A 1 67 ? 4.495 -9.905 7.855 1.00 1.22 67 GLU A O 5
ATOM 6194 N N . LYS A 1 68 ? 4.018 -8.211 6.449 1.00 0.86 68 LYS A N 5
ATOM 6195 C CA . LYS A 1 68 ? 3.950 -7.218 7.503 1.00 0.93 68 LYS A CA 5
ATOM 6196 C C . LYS A 1 68 ? 2.506 -6.834 7.786 1.00 0.87 68 LYS A C 5
ATOM 6197 O O . LYS A 1 68 ? 2.197 -6.396 8.890 1.00 1.06 68 LYS A O 5
ATOM 6216 N N . VAL A 1 69 ? 1.638 -7.027 6.778 1.00 0.69 69 VAL A N 5
ATOM 6217 C CA . VAL A 1 69 ? 0.197 -6.677 6.862 1.00 0.67 69 VAL A CA 5
ATOM 6218 C C . VAL A 1 69 ? -0.083 -5.423 7.720 1.00 0.75 69 VAL A C 5
ATOM 6219 O O . VAL A 1 69 ? -0.352 -5.508 8.919 1.00 0.98 69 VAL A O 5
ATOM 6232 N N . TYR A 1 70 ? -0.052 -4.263 7.079 1.00 0.69 70 TYR A N 5
ATOM 6233 C CA . TYR A 1 70 ? -0.147 -2.983 7.776 1.00 0.82 70 TYR A CA 5
ATOM 6234 C C . TYR A 1 70 ? -1.540 -2.355 7.748 1.00 0.90 70 TYR A C 5
ATOM 6235 O O . TYR A 1 70 ? -2.563 -2.968 7.387 1.00 0.92 70 TYR A O 5
ATOM 6253 N N . GLY A 1 71 ? -1.551 -1.108 8.172 1.00 1.04 71 GLY A N 5
ATOM 6254 C CA . GLY A 1 71 ? -2.721 -0.294 8.076 1.00 1.17 71 GLY A CA 5
ATOM 6255 C C . GLY A 1 71 ? -2.360 1.071 7.553 1.00 1.20 71 GLY A C 5
ATOM 6256 O O . GLY A 1 71 ? -2.598 2.073 8.220 1.00 1.49 71 GLY A O 5
ATOM 6260 N N . ASN A 1 72 ? -1.743 1.112 6.368 1.00 1.02 72 ASN A N 5
ATOM 6261 C CA . ASN A 1 72 ? -1.424 2.384 5.725 1.00 1.05 72 ASN A CA 5
ATOM 6262 C C . ASN A 1 72 ? -2.630 2.847 4.910 1.00 1.32 72 ASN A C 5
ATOM 6263 O O . ASN A 1 72 ? -2.536 3.326 3.794 1.00 1.83 72 ASN A O 5
ATOM 6274 N N . VAL A 1 73 ? -3.786 2.615 5.527 1.00 1.43 73 VAL A N 5
ATOM 6275 C CA . VAL A 1 73 ? -5.017 3.364 5.291 1.00 1.78 73 VAL A CA 5
ATOM 6276 C C . VAL A 1 73 ? -5.355 3.543 3.797 1.00 1.54 73 VAL A C 5
ATOM 6277 O O . VAL A 1 73 ? -4.898 2.772 2.958 1.00 2.08 73 VAL A O 5
ATOM 6290 N N . THR A 1 74 ? -6.222 4.504 3.473 1.00 1.27 74 THR A N 5
ATOM 6291 C CA . THR A 1 74 ? -6.483 4.834 2.087 1.00 1.39 74 THR A CA 5
ATOM 6292 C C . THR A 1 74 ? -6.495 6.363 1.819 1.00 1.32 74 THR A C 5
ATOM 6293 O O . THR A 1 74 ? -5.884 6.803 0.853 1.00 1.60 74 THR A O 5
ATOM 6304 N N . PRO A 1 75 ? -7.163 7.216 2.649 1.00 1.58 75 PRO A N 5
ATOM 6305 C CA . PRO A 1 75 ? -7.368 8.633 2.306 1.00 1.81 75 PRO A CA 5
ATOM 6306 C C . PRO A 1 75 ? -6.116 9.510 2.460 1.00 1.51 75 PRO A C 5
ATOM 6307 O O . PRO A 1 75 ? -5.395 9.749 1.491 1.00 1.78 75 PRO A O 5
ATOM 6318 N N . GLY A 1 76 ? -5.866 10.004 3.669 1.00 1.33 76 GLY A N 5
ATOM 6319 C CA . GLY A 1 76 ? -4.747 10.898 3.887 1.00 1.40 76 GLY A CA 5
ATOM 6320 C C . GLY A 1 76 ? -3.885 10.457 5.044 1.00 1.19 76 GLY A C 5
ATOM 6321 O O . GLY A 1 76 ? -2.854 11.062 5.336 1.00 1.24 76 GLY A O 5
ATOM 6325 N N . GLN A 1 77 ? -4.267 9.353 5.664 1.00 1.05 77 GLN A N 5
ATOM 6326 C CA . GLN A 1 77 ? -3.541 8.847 6.822 1.00 1.07 77 GLN A CA 5
ATOM 6327 C C . GLN A 1 77 ? -2.351 8.093 6.282 1.00 0.83 77 GLN A C 5
ATOM 6328 O O . GLN A 1 77 ? -1.392 7.768 6.977 1.00 0.84 77 GLN A O 5
ATOM 6342 N N . VAL A 1 78 ? -2.458 7.863 4.989 1.00 0.69 78 VAL A N 5
ATOM 6343 C CA . VAL A 1 78 ? -1.494 7.177 4.196 1.00 0.59 78 VAL A CA 5
ATOM 6344 C C . VAL A 1 78 ? -0.125 7.787 4.407 1.00 0.55 78 VAL A C 5
ATOM 6345 O O . VAL A 1 78 ? 0.841 7.101 4.689 1.00 0.52 78 VAL A O 5
ATOM 6358 N N . LYS A 1 79 ? -0.107 9.105 4.348 1.00 0.66 79 LYS A N 5
ATOM 6359 C CA . LYS A 1 79 ? 1.117 9.886 4.253 1.00 0.76 79 LYS A CA 5
ATOM 6360 C C . LYS A 1 79 ? 2.013 9.558 5.426 1.00 0.71 79 LYS A C 5
ATOM 6361 O O . LYS A 1 79 ? 3.210 9.336 5.299 1.00 0.69 79 LYS A O 5
ATOM 6380 N N . LYS A 1 80 ? 1.380 9.503 6.569 1.00 0.77 80 LYS A N 5
ATOM 6381 C CA . LYS A 1 80 ? 2.053 9.301 7.830 1.00 0.85 80 LYS A CA 5
ATOM 6382 C C . LYS A 1 80 ? 2.410 7.852 7.988 1.00 0.77 80 LYS A C 5
ATOM 6383 O O . LYS A 1 80 ? 3.501 7.511 8.440 1.00 0.79 80 LYS A O 5
ATOM 6402 N N . ILE A 1 81 ? 1.484 6.997 7.625 1.00 0.76 81 ILE A N 5
ATOM 6403 C CA . ILE A 1 81 ? 1.746 5.577 7.665 1.00 0.81 81 ILE A CA 5
ATOM 6404 C C . ILE A 1 81 ? 2.783 5.199 6.597 1.00 0.70 81 ILE A C 5
ATOM 6405 O O . ILE A 1 81 ? 3.343 4.115 6.610 1.00 0.84 81 ILE A O 5
ATOM 6421 N N . LEU A 1 82 ? 2.993 6.075 5.628 1.00 0.54 82 LEU A N 5
ATOM 6422 C CA . LEU A 1 82 ? 4.090 5.915 4.685 1.00 0.54 82 LEU A CA 5
ATOM 6423 C C . LEU A 1 82 ? 5.419 5.854 5.421 1.00 0.59 82 LEU A C 5
ATOM 6424 O O . LEU A 1 82 ? 6.306 5.098 5.041 1.00 0.65 82 LEU A O 5
ATOM 6440 N N . ALA A 1 83 ? 5.561 6.658 6.474 1.00 0.62 83 ALA A N 5
ATOM 6441 C CA . ALA A 1 83 ? 6.729 6.548 7.337 1.00 0.73 83 ALA A CA 5
ATOM 6442 C C . ALA A 1 83 ? 6.809 5.134 7.908 1.00 0.74 83 ALA A C 5
ATOM 6443 O O . ALA A 1 83 ? 7.892 4.595 8.135 1.00 0.88 83 ALA A O 5
ATOM 6450 N N . GLU A 1 84 ? 5.636 4.556 8.140 1.00 0.64 84 GLU A N 5
ATOM 6451 C CA . GLU A 1 84 ? 5.502 3.175 8.575 1.00 0.72 84 GLU A CA 5
ATOM 6452 C C . GLU A 1 84 ? 5.917 2.190 7.480 1.00 0.72 84 GLU A C 5
ATOM 6453 O O . GLU A 1 84 ? 6.412 1.099 7.781 1.00 0.89 84 GLU A O 5
ATOM 6465 N N . TYR A 1 85 ? 5.720 2.573 6.217 1.00 0.66 85 TYR A N 5
ATOM 6466 C CA . TYR A 1 85 ? 6.029 1.722 5.106 1.00 0.80 85 TYR A CA 5
ATOM 6467 C C . TYR A 1 85 ? 7.514 1.773 4.765 1.00 1.09 85 TYR A C 5
ATOM 6468 O O . TYR A 1 85 ? 7.914 2.628 3.953 1.00 1.77 85 TYR A O 5
ATOM 6491 N N . MET A 1 1 ? 12.693 -9.231 15.086 1.00 12.27 1 MET A N 6
ATOM 6492 C CA . MET A 1 1 ? 13.700 -8.582 14.220 1.00 11.84 1 MET A CA 6
ATOM 6493 C C . MET A 1 1 ? 14.180 -9.551 13.142 1.00 11.01 1 MET A C 6
ATOM 6494 O O . MET A 1 1 ? 15.291 -10.082 13.199 1.00 11.06 1 MET A O 6
ATOM 6510 N N . VAL A 1 2 ? 13.330 -9.784 12.159 1.00 10.43 2 VAL A N 6
ATOM 6511 C CA . VAL A 1 2 ? 13.656 -10.681 11.068 1.00 9.79 2 VAL A CA 6
ATOM 6512 C C . VAL A 1 2 ? 13.812 -9.895 9.765 1.00 8.72 2 VAL A C 6
ATOM 6513 O O . VAL A 1 2 ? 12.933 -9.118 9.388 1.00 8.32 2 VAL A O 6
ATOM 6526 N N . PRO A 1 3 ? 14.957 -10.055 9.087 1.00 8.46 3 PRO A N 6
ATOM 6527 C CA . PRO A 1 3 ? 15.247 -9.353 7.833 1.00 7.64 3 PRO A CA 6
ATOM 6528 C C . PRO A 1 3 ? 14.293 -9.740 6.704 1.00 6.90 3 PRO A C 6
ATOM 6529 O O . PRO A 1 3 ? 14.469 -10.771 6.048 1.00 7.20 3 PRO A O 6
ATOM 6540 N N . LYS A 1 4 ? 13.275 -8.918 6.503 1.00 6.19 4 LYS A N 6
ATOM 6541 C CA . LYS A 1 4 ? 12.344 -9.099 5.403 1.00 5.74 4 LYS A CA 6
ATOM 6542 C C . LYS A 1 4 ? 12.675 -8.124 4.281 1.00 4.90 4 LYS A C 6
ATOM 6543 O O . LYS A 1 4 ? 13.535 -8.388 3.439 1.00 5.18 4 LYS A O 6
ATOM 6562 N N . GLY A 1 5 ? 11.994 -6.999 4.286 1.00 4.14 5 GLY A N 6
ATOM 6563 C CA . GLY A 1 5 ? 12.261 -5.959 3.321 1.00 3.68 5 GLY A CA 6
ATOM 6564 C C . GLY A 1 5 ? 11.368 -6.078 2.111 1.00 2.72 5 GLY A C 6
ATOM 6565 O O . GLY A 1 5 ? 10.714 -7.105 1.932 1.00 3.18 5 GLY A O 6
ATOM 6569 N N . LYS A 1 6 ? 11.357 -5.020 1.287 1.00 1.95 6 LYS A N 6
ATOM 6570 C CA . LYS A 1 6 ? 10.558 -4.947 0.051 1.00 1.86 6 LYS A CA 6
ATOM 6571 C C . LYS A 1 6 ? 9.202 -5.634 0.182 1.00 1.59 6 LYS A C 6
ATOM 6572 O O . LYS A 1 6 ? 8.799 -6.414 -0.680 1.00 2.36 6 LYS A O 6
ATOM 6591 N N . TYR A 1 7 ? 8.531 -5.334 1.287 1.00 0.92 7 TYR A N 6
ATOM 6592 C CA . TYR A 1 7 ? 7.193 -5.791 1.584 1.00 0.79 7 TYR A CA 6
ATOM 6593 C C . TYR A 1 7 ? 6.263 -5.708 0.386 1.00 0.68 7 TYR A C 6
ATOM 6594 O O . TYR A 1 7 ? 5.874 -4.615 -0.035 1.00 0.66 7 TYR A O 6
ATOM 6612 N N . PRO A 1 8 ? 5.914 -6.861 -0.191 1.00 0.74 8 PRO A N 6
ATOM 6613 C CA . PRO A 1 8 ? 4.893 -6.948 -1.232 1.00 0.77 8 PRO A CA 6
ATOM 6614 C C . PRO A 1 8 ? 3.568 -6.374 -0.755 1.00 0.68 8 PRO A C 6
ATOM 6615 O O . PRO A 1 8 ? 2.774 -7.068 -0.120 1.00 0.72 8 PRO A O 6
ATOM 6626 N N . ILE A 1 9 ? 3.336 -5.106 -1.041 1.00 0.68 9 ILE A N 6
ATOM 6627 C CA . ILE A 1 9 ? 2.124 -4.464 -0.592 1.00 0.70 9 ILE A CA 6
ATOM 6628 C C . ILE A 1 9 ? 0.969 -4.799 -1.525 1.00 0.79 9 ILE A C 6
ATOM 6629 O O . ILE A 1 9 ? 1.024 -4.574 -2.733 1.00 1.11 9 ILE A O 6
ATOM 6645 N N . SER A 1 10 ? -0.056 -5.382 -0.939 1.00 0.68 10 SER A N 6
ATOM 6646 C CA . SER A 1 10 ? -1.183 -5.911 -1.684 1.00 0.79 10 SER A CA 6
ATOM 6647 C C . SER A 1 10 ? -2.407 -5.010 -1.547 1.00 0.87 10 SER A C 6
ATOM 6648 O O . SER A 1 10 ? -2.806 -4.653 -0.437 1.00 0.97 10 SER A O 6
ATOM 6656 N N . VAL A 1 11 ? -2.974 -4.621 -2.684 1.00 1.02 11 VAL A N 6
ATOM 6657 C CA . VAL A 1 11 ? -4.121 -3.713 -2.711 1.00 1.21 11 VAL A CA 6
ATOM 6658 C C . VAL A 1 11 ? -5.355 -4.367 -3.332 1.00 1.30 11 VAL A C 6
ATOM 6659 O O . VAL A 1 11 ? -5.293 -4.852 -4.465 1.00 1.56 11 VAL A O 6
ATOM 6672 N N . CYS A 1 12 ? -6.463 -4.400 -2.598 1.00 1.34 12 CYS A N 6
ATOM 6673 C CA . CYS A 1 12 ? -7.716 -4.908 -3.147 1.00 1.64 12 CYS A CA 6
ATOM 6674 C C . CYS A 1 12 ? -8.247 -4.000 -4.243 1.00 1.93 12 CYS A C 6
ATOM 6675 O O . CYS A 1 12 ? -8.433 -2.801 -4.043 1.00 2.04 12 CYS A O 6
ATOM 6682 N N . MET A 1 13 ? -8.471 -4.583 -5.407 1.00 2.37 13 MET A N 6
ATOM 6683 C CA . MET A 1 13 ? -9.132 -3.894 -6.500 1.00 2.90 13 MET A CA 6
ATOM 6684 C C . MET A 1 13 ? -10.395 -4.652 -6.881 1.00 3.31 13 MET A C 6
ATOM 6685 O O . MET A 1 13 ? -10.879 -4.559 -8.010 1.00 3.89 13 MET A O 6
ATOM 6699 N N . GLY A 1 14 ? -10.908 -5.433 -5.929 1.00 3.15 14 GLY A N 6
ATOM 6700 C CA . GLY A 1 14 ? -12.101 -6.217 -6.175 1.00 3.68 14 GLY A CA 6
ATOM 6701 C C . GLY A 1 14 ? -13.338 -5.357 -6.335 1.00 3.86 14 GLY A C 6
ATOM 6702 O O . GLY A 1 14 ? -13.278 -4.141 -6.181 1.00 3.63 14 GLY A O 6
ATOM 6706 N N . THR A 1 15 ? -14.466 -5.994 -6.606 1.00 4.43 15 THR A N 6
ATOM 6707 C CA . THR A 1 15 ? -15.706 -5.273 -6.849 1.00 4.67 15 THR A CA 6
ATOM 6708 C C . THR A 1 15 ? -16.214 -4.567 -5.593 1.00 4.26 15 THR A C 6
ATOM 6709 O O . THR A 1 15 ? -16.591 -3.397 -5.640 1.00 4.19 15 THR A O 6
ATOM 6720 N N . ALA A 1 16 ? -16.196 -5.279 -4.472 1.00 4.19 16 ALA A N 6
ATOM 6721 C CA . ALA A 1 16 ? -16.792 -4.787 -3.235 1.00 4.01 16 ALA A CA 6
ATOM 6722 C C . ALA A 1 16 ? -15.988 -3.645 -2.620 1.00 3.32 16 ALA A C 6
ATOM 6723 O O . ALA A 1 16 ? -16.508 -2.554 -2.387 1.00 3.20 16 ALA A O 6
ATOM 6730 N N . CYS A 1 17 ? -14.716 -3.906 -2.373 1.00 2.98 17 CYS A N 6
ATOM 6731 C CA . CYS A 1 17 ? -13.849 -2.973 -1.665 1.00 2.50 17 CYS A CA 6
ATOM 6732 C C . CYS A 1 17 ? -13.658 -1.679 -2.467 1.00 2.22 17 CYS A C 6
ATOM 6733 O O . CYS A 1 17 ? -13.538 -0.592 -1.896 1.00 2.18 17 CYS A O 6
ATOM 6740 N N . PHE A 1 18 ? -13.659 -1.809 -3.792 1.00 2.35 18 PHE A N 6
ATOM 6741 C CA . PHE A 1 18 ? -13.469 -0.677 -4.706 1.00 2.43 18 PHE A CA 6
ATOM 6742 C C . PHE A 1 18 ? -14.561 0.386 -4.530 1.00 2.49 18 PHE A C 6
ATOM 6743 O O . PHE A 1 18 ? -14.322 1.576 -4.751 1.00 2.58 18 PHE A O 6
ATOM 6760 N N . VAL A 1 19 ? -15.745 -0.044 -4.106 1.00 2.63 19 VAL A N 6
ATOM 6761 C CA . VAL A 1 19 ? -16.922 0.825 -4.030 1.00 2.75 19 VAL A CA 6
ATOM 6762 C C . VAL A 1 19 ? -16.755 1.876 -2.931 1.00 2.50 19 VAL A C 6
ATOM 6763 O O . VAL A 1 19 ? -17.371 2.944 -2.971 1.00 2.61 19 VAL A O 6
ATOM 6776 N N . LYS A 1 20 ? -15.886 1.589 -1.975 1.00 2.35 20 LYS A N 6
ATOM 6777 C CA . LYS A 1 20 ? -15.693 2.462 -0.822 1.00 2.40 20 LYS A CA 6
ATOM 6778 C C . LYS A 1 20 ? -14.756 3.622 -1.154 1.00 2.13 20 LYS A C 6
ATOM 6779 O O . LYS A 1 20 ? -14.281 4.322 -0.262 1.00 2.30 20 LYS A O 6
ATOM 6798 N N . GLY A 1 21 ? -14.495 3.823 -2.440 1.00 1.87 21 GLY A N 6
ATOM 6799 C CA . GLY A 1 21 ? -13.625 4.906 -2.850 1.00 1.72 21 GLY A CA 6
ATOM 6800 C C . GLY A 1 21 ? -12.176 4.490 -2.849 1.00 1.41 21 GLY A C 6
ATOM 6801 O O . GLY A 1 21 ? -11.277 5.320 -2.685 1.00 1.40 21 GLY A O 6
ATOM 6805 N N . ALA A 1 22 ? -11.939 3.212 -3.107 1.00 1.30 22 ALA A N 6
ATOM 6806 C CA . ALA A 1 22 ? -10.614 2.640 -2.949 1.00 1.24 22 ALA A CA 6
ATOM 6807 C C . ALA A 1 22 ? -9.681 3.159 -4.025 1.00 1.03 22 ALA A C 6
ATOM 6808 O O . ALA A 1 22 ? -8.467 3.181 -3.839 1.00 1.06 22 ALA A O 6
ATOM 6815 N N . ASP A 1 23 ? -10.255 3.633 -5.123 1.00 1.00 23 ASP A N 6
ATOM 6816 C CA . ASP A 1 23 ? -9.465 4.192 -6.206 1.00 1.04 23 ASP A CA 6
ATOM 6817 C C . ASP A 1 23 ? -8.637 5.369 -5.701 1.00 0.84 23 ASP A C 6
ATOM 6818 O O . ASP A 1 23 ? -7.411 5.350 -5.795 1.00 0.78 23 ASP A O 6
ATOM 6827 N N . LYS A 1 24 ? -9.283 6.355 -5.088 1.00 0.83 24 LYS A N 6
ATOM 6828 C CA . LYS A 1 24 ? -8.551 7.519 -4.600 1.00 0.85 24 LYS A CA 6
ATOM 6829 C C . LYS A 1 24 ? -7.663 7.112 -3.434 1.00 0.81 24 LYS A C 6
ATOM 6830 O O . LYS A 1 24 ? -6.587 7.672 -3.231 1.00 0.83 24 LYS A O 6
ATOM 6849 N N . VAL A 1 25 ? -8.092 6.080 -2.718 1.00 0.87 25 VAL A N 6
ATOM 6850 C CA . VAL A 1 25 ? -7.315 5.530 -1.620 1.00 1.01 25 VAL A CA 6
ATOM 6851 C C . VAL A 1 25 ? -5.973 5.067 -2.132 1.00 0.81 25 VAL A C 6
ATOM 6852 O O . VAL A 1 25 ? -4.928 5.530 -1.670 1.00 0.74 25 VAL A O 6
ATOM 6865 N N . VAL A 1 26 ? -5.998 4.167 -3.098 1.00 0.80 26 VAL A N 6
ATOM 6866 C CA . VAL A 1 26 ? -4.769 3.637 -3.628 1.00 0.81 26 VAL A CA 6
ATOM 6867 C C . VAL A 1 26 ? -3.990 4.749 -4.329 1.00 0.67 26 VAL A C 6
ATOM 6868 O O . VAL A 1 26 ? -2.764 4.736 -4.370 1.00 0.70 26 VAL A O 6
ATOM 6881 N N . HIS A 1 27 ? -4.722 5.718 -4.889 1.00 0.63 27 HIS A N 6
ATOM 6882 C CA . HIS A 1 27 ? -4.098 6.825 -5.597 1.00 0.65 27 HIS A CA 6
ATOM 6883 C C . HIS A 1 27 ? -3.171 7.581 -4.673 1.00 0.55 27 HIS A C 6
ATOM 6884 O O . HIS A 1 27 ? -2.055 7.936 -5.049 1.00 0.57 27 HIS A O 6
ATOM 6899 N N . ALA A 1 28 ? -3.649 7.810 -3.463 1.00 0.52 28 ALA A N 6
ATOM 6900 C CA . ALA A 1 28 ? -2.865 8.479 -2.440 1.00 0.54 28 ALA A CA 6
ATOM 6901 C C . ALA A 1 28 ? -1.549 7.745 -2.259 1.00 0.49 28 ALA A C 6
ATOM 6902 O O . ALA A 1 28 ? -0.484 8.354 -2.249 1.00 0.52 28 ALA A O 6
ATOM 6909 N N . PHE A 1 29 ? -1.649 6.421 -2.175 1.00 0.51 29 PHE A N 6
ATOM 6910 C CA . PHE A 1 29 ? -0.485 5.550 -2.094 1.00 0.59 29 PHE A CA 6
ATOM 6911 C C . PHE A 1 29 ? 0.443 5.810 -3.266 1.00 0.59 29 PHE A C 6
ATOM 6912 O O . PHE A 1 29 ? 1.632 6.071 -3.091 1.00 0.66 29 PHE A O 6
ATOM 6929 N N . LYS A 1 30 ? -0.118 5.741 -4.454 1.00 0.62 30 LYS A N 6
ATOM 6930 C CA . LYS A 1 30 ? 0.655 5.896 -5.675 1.00 0.74 30 LYS A CA 6
ATOM 6931 C C . LYS A 1 30 ? 1.545 7.132 -5.598 1.00 0.68 30 LYS A C 6
ATOM 6932 O O . LYS A 1 30 ? 2.753 7.070 -5.829 1.00 0.79 30 LYS A O 6
ATOM 6951 N N . GLU A 1 31 ? 0.957 8.226 -5.180 1.00 0.61 31 GLU A N 6
ATOM 6952 C CA . GLU A 1 31 ? 1.659 9.498 -5.183 1.00 0.73 31 GLU A CA 6
ATOM 6953 C C . GLU A 1 31 ? 2.522 9.672 -3.947 1.00 0.72 31 GLU A C 6
ATOM 6954 O O . GLU A 1 31 ? 3.605 10.250 -4.027 1.00 0.83 31 GLU A O 6
ATOM 6966 N N . GLN A 1 32 ? 2.062 9.148 -2.821 1.00 0.70 32 GLN A N 6
ATOM 6967 C CA . GLN A 1 32 ? 2.808 9.212 -1.587 1.00 0.85 32 GLN A CA 6
ATOM 6968 C C . GLN A 1 32 ? 4.105 8.445 -1.747 1.00 0.92 32 GLN A C 6
ATOM 6969 O O . GLN A 1 32 ? 5.081 8.713 -1.052 1.00 1.16 32 GLN A O 6
ATOM 6983 N N . LEU A 1 33 ? 4.097 7.472 -2.665 1.00 0.81 33 LEU A N 6
ATOM 6984 C CA . LEU A 1 33 ? 5.290 6.768 -3.015 1.00 0.93 33 LEU A CA 6
ATOM 6985 C C . LEU A 1 33 ? 6.282 7.781 -3.488 1.00 1.07 33 LEU A C 6
ATOM 6986 O O . LEU A 1 33 ? 7.363 7.907 -2.919 1.00 1.69 33 LEU A O 6
ATOM 7002 N N . LYS A 1 34 ? 5.882 8.476 -4.560 1.00 0.94 34 LYS A N 6
ATOM 7003 C CA . LYS A 1 34 ? 6.601 9.629 -5.127 1.00 1.45 34 LYS A CA 6
ATOM 7004 C C . LYS A 1 34 ? 7.908 9.192 -5.732 1.00 1.39 34 LYS A C 6
ATOM 7005 O O . LYS A 1 34 ? 8.466 9.842 -6.612 1.00 1.76 34 LYS A O 6
ATOM 7024 N N . ILE A 1 35 ? 8.322 8.041 -5.264 1.00 1.35 35 ILE A N 6
ATOM 7025 C CA . ILE A 1 35 ? 9.519 7.369 -5.635 1.00 1.63 35 ILE A CA 6
ATOM 7026 C C . ILE A 1 35 ? 10.762 8.189 -5.392 1.00 1.96 35 ILE A C 6
ATOM 7027 O O . ILE A 1 35 ? 10.930 9.318 -5.847 1.00 2.64 35 ILE A O 6
ATOM 7043 N N . ASP A 1 36 ? 11.635 7.557 -4.668 1.00 2.13 36 ASP A N 6
ATOM 7044 C CA . ASP A 1 36 ? 12.913 8.124 -4.301 1.00 2.80 36 ASP A CA 6
ATOM 7045 C C . ASP A 1 36 ? 13.882 7.823 -5.408 1.00 3.12 36 ASP A C 6
ATOM 7046 O O . ASP A 1 36 ? 14.594 8.690 -5.911 1.00 3.82 36 ASP A O 6
ATOM 7055 N N . ILE A 1 37 ? 13.822 6.567 -5.818 1.00 2.97 37 ILE A N 6
ATOM 7056 C CA . ILE A 1 37 ? 14.709 6.010 -6.840 1.00 3.62 37 ILE A CA 6
ATOM 7057 C C . ILE A 1 37 ? 14.220 4.645 -7.298 1.00 3.68 37 ILE A C 6
ATOM 7058 O O . ILE A 1 37 ? 14.804 4.027 -8.183 1.00 4.36 37 ILE A O 6
ATOM 7074 N N . GLY A 1 38 ? 13.136 4.192 -6.706 1.00 3.22 38 GLY A N 6
ATOM 7075 C CA . GLY A 1 38 ? 12.790 2.798 -6.789 1.00 3.64 38 GLY A CA 6
ATOM 7076 C C . GLY A 1 38 ? 11.624 2.489 -5.911 1.00 3.45 38 GLY A C 6
ATOM 7077 O O . GLY A 1 38 ? 10.789 1.641 -6.219 1.00 4.13 38 GLY A O 6
ATOM 7081 N N . ASP A 1 39 ? 11.569 3.216 -4.815 1.00 2.80 39 ASP A N 6
ATOM 7082 C CA . ASP A 1 39 ? 10.647 2.913 -3.756 1.00 2.71 39 ASP A CA 6
ATOM 7083 C C . ASP A 1 39 ? 10.152 4.174 -3.098 1.00 2.33 39 ASP A C 6
ATOM 7084 O O . ASP A 1 39 ? 10.311 5.270 -3.634 1.00 2.74 39 ASP A O 6
ATOM 7093 N N . VAL A 1 40 ? 9.594 4.000 -1.915 1.00 1.99 40 VAL A N 6
ATOM 7094 C CA . VAL A 1 40 ? 9.112 5.102 -1.102 1.00 2.05 40 VAL A CA 6
ATOM 7095 C C . VAL A 1 40 ? 10.292 5.930 -0.723 1.00 2.30 40 VAL A C 6
ATOM 7096 O O . VAL A 1 40 ? 10.255 7.150 -0.580 1.00 2.96 40 VAL A O 6
ATOM 7109 N N . THR A 1 41 ? 11.344 5.188 -0.640 1.00 2.14 41 THR A N 6
ATOM 7110 C CA . THR A 1 41 ? 12.645 5.670 -0.245 1.00 2.64 41 THR A CA 6
ATOM 7111 C C . THR A 1 41 ? 13.719 4.633 -0.515 1.00 2.56 41 THR A C 6
ATOM 7112 O O . THR A 1 41 ? 14.590 4.849 -1.354 1.00 2.86 41 THR A O 6
ATOM 7123 N N . PRO A 1 42 ? 13.667 3.479 0.159 1.00 2.63 42 PRO A N 6
ATOM 7124 C CA . PRO A 1 42 ? 14.800 2.587 0.206 1.00 2.78 42 PRO A CA 6
ATOM 7125 C C . PRO A 1 42 ? 15.077 1.810 -1.079 1.00 2.23 42 PRO A C 6
ATOM 7126 O O . PRO A 1 42 ? 16.074 1.087 -1.133 1.00 2.68 42 PRO A O 6
ATOM 7137 N N . ASP A 1 43 ? 14.190 1.901 -2.094 1.00 1.68 43 ASP A N 6
ATOM 7138 C CA . ASP A 1 43 ? 14.448 1.264 -3.385 1.00 2.02 43 ASP A CA 6
ATOM 7139 C C . ASP A 1 43 ? 14.235 -0.226 -3.211 1.00 1.92 43 ASP A C 6
ATOM 7140 O O . ASP A 1 43 ? 14.631 -1.055 -4.029 1.00 2.45 43 ASP A O 6
ATOM 7149 N N . GLY A 1 44 ? 13.570 -0.537 -2.110 1.00 1.56 44 GLY A N 6
ATOM 7150 C CA . GLY A 1 44 ? 13.209 -1.889 -1.824 1.00 1.72 44 GLY A CA 6
ATOM 7151 C C . GLY A 1 44 ? 12.536 -2.002 -0.483 1.00 1.52 44 GLY A C 6
ATOM 7152 O O . GLY A 1 44 ? 13.066 -2.585 0.464 1.00 2.01 44 GLY A O 6
ATOM 7156 N N . ARG A 1 45 ? 11.364 -1.418 -0.425 1.00 1.08 45 ARG A N 6
ATOM 7157 C CA . ARG A 1 45 ? 10.570 -1.335 0.779 1.00 1.04 45 ARG A CA 6
ATOM 7158 C C . ARG A 1 45 ? 9.159 -1.732 0.431 1.00 0.95 45 ARG A C 6
ATOM 7159 O O . ARG A 1 45 ? 8.575 -2.630 1.021 1.00 1.30 45 ARG A O 6
ATOM 7180 N N . PHE A 1 46 ? 8.630 -1.028 -0.539 1.00 0.77 46 PHE A N 6
ATOM 7181 C CA . PHE A 1 46 ? 7.324 -1.288 -1.062 1.00 0.81 46 PHE A CA 6
ATOM 7182 C C . PHE A 1 46 ? 7.422 -2.066 -2.379 1.00 0.98 46 PHE A C 6
ATOM 7183 O O . PHE A 1 46 ? 8.379 -1.911 -3.135 1.00 1.61 46 PHE A O 6
ATOM 7200 N N . SER A 1 47 ? 6.454 -2.933 -2.619 1.00 0.83 47 SER A N 6
ATOM 7201 C CA . SER A 1 47 ? 6.325 -3.626 -3.899 1.00 1.07 47 SER A CA 6
ATOM 7202 C C . SER A 1 47 ? 4.867 -4.026 -4.109 1.00 1.07 47 SER A C 6
ATOM 7203 O O . SER A 1 47 ? 4.423 -5.051 -3.599 1.00 1.22 47 SER A O 6
ATOM 7211 N N . ILE A 1 48 ? 4.125 -3.212 -4.852 1.00 1.27 48 ILE A N 6
ATOM 7212 C CA . ILE A 1 48 ? 2.672 -3.346 -4.884 1.00 1.50 48 ILE A CA 6
ATOM 7213 C C . ILE A 1 48 ? 2.187 -4.343 -5.930 1.00 1.43 48 ILE A C 6
ATOM 7214 O O . ILE A 1 48 ? 2.707 -4.415 -7.047 1.00 1.75 48 ILE A O 6
ATOM 7230 N N . ASP A 1 49 ? 1.221 -5.146 -5.528 1.00 1.31 49 ASP A N 6
ATOM 7231 C CA . ASP A 1 49 ? 0.340 -5.813 -6.478 1.00 1.69 49 ASP A CA 6
ATOM 7232 C C . ASP A 1 49 ? -0.971 -6.220 -5.808 1.00 1.64 49 ASP A C 6
ATOM 7233 O O . ASP A 1 49 ? -1.012 -6.626 -4.646 1.00 1.41 49 ASP A O 6
ATOM 7242 N N . THR A 1 50 ? -2.047 -6.000 -6.547 1.00 2.02 50 THR A N 6
ATOM 7243 C CA . THR A 1 50 ? -3.366 -6.563 -6.279 1.00 2.18 50 THR A CA 6
ATOM 7244 C C . THR A 1 50 ? -3.358 -8.063 -5.945 1.00 2.22 50 THR A C 6
ATOM 7245 O O . THR A 1 50 ? -4.007 -8.474 -4.994 1.00 2.15 50 THR A O 6
ATOM 7256 N N . LEU A 1 51 ? -2.614 -8.854 -6.718 1.00 2.53 51 LEU A N 6
ATOM 7257 C CA . LEU A 1 51 ? -2.916 -10.286 -6.890 1.00 2.91 51 LEU A CA 6
ATOM 7258 C C . LEU A 1 51 ? -3.044 -11.087 -5.586 1.00 2.86 51 LEU A C 6
ATOM 7259 O O . LEU A 1 51 ? -3.916 -11.953 -5.486 1.00 3.11 51 LEU A O 6
ATOM 7275 N N . ARG A 1 52 ? -2.202 -10.823 -4.598 1.00 2.70 52 ARG A N 6
ATOM 7276 C CA . ARG A 1 52 ? -2.333 -11.496 -3.299 1.00 2.89 52 ARG A CA 6
ATOM 7277 C C . ARG A 1 52 ? -3.674 -11.137 -2.667 1.00 2.74 52 ARG A C 6
ATOM 7278 O O . ARG A 1 52 ? -4.498 -11.989 -2.337 1.00 3.03 52 ARG A O 6
ATOM 7299 N N . CYS A 1 53 ? -3.832 -9.840 -2.520 1.00 2.45 53 CYS A N 6
ATOM 7300 C CA . CYS A 1 53 ? -4.970 -9.186 -1.898 1.00 2.49 53 CYS A CA 6
ATOM 7301 C C . CYS A 1 53 ? -6.252 -9.392 -2.726 1.00 2.65 53 CYS A C 6
ATOM 7302 O O . CYS A 1 53 ? -6.178 -9.861 -3.858 1.00 2.79 53 CYS A O 6
ATOM 7309 N N . VAL A 1 54 ? -7.414 -9.059 -2.132 1.00 2.91 54 VAL A N 6
ATOM 7310 C CA . VAL A 1 54 ? -8.762 -9.535 -2.530 1.00 3.32 54 VAL A CA 6
ATOM 7311 C C . VAL A 1 54 ? -8.897 -11.011 -2.187 1.00 3.50 54 VAL A C 6
ATOM 7312 O O . VAL A 1 54 ? -9.719 -11.753 -2.731 1.00 4.01 54 VAL A O 6
ATOM 7325 N N . GLY A 1 55 ? -8.112 -11.395 -1.197 1.00 3.31 55 GLY A N 6
ATOM 7326 C CA . GLY A 1 55 ? -8.061 -12.757 -0.748 1.00 3.81 55 GLY A CA 6
ATOM 7327 C C . GLY A 1 55 ? -8.631 -12.930 0.652 1.00 3.97 55 GLY A C 6
ATOM 7328 O O . GLY A 1 55 ? -7.900 -13.295 1.575 1.00 4.19 55 GLY A O 6
ATOM 7332 N N . GLY A 1 56 ? -9.941 -12.696 0.811 1.00 4.09 56 GLY A N 6
ATOM 7333 C CA . GLY A 1 56 ? -10.571 -12.967 2.095 1.00 4.39 56 GLY A CA 6
ATOM 7334 C C . GLY A 1 56 ? -10.094 -12.109 3.263 1.00 4.05 56 GLY A C 6
ATOM 7335 O O . GLY A 1 56 ? -9.655 -12.650 4.280 1.00 4.42 56 GLY A O 6
ATOM 7339 N N . CYS A 1 57 ? -10.180 -10.782 3.143 1.00 3.52 57 CYS A N 6
ATOM 7340 C CA . CYS A 1 57 ? -9.565 -9.891 4.132 1.00 3.24 57 CYS A CA 6
ATOM 7341 C C . CYS A 1 57 ? -10.555 -8.773 4.458 1.00 3.09 57 CYS A C 6
ATOM 7342 O O . CYS A 1 57 ? -10.584 -8.254 5.574 1.00 3.16 57 CYS A O 6
ATOM 7349 N N . ALA A 1 58 ? -11.353 -8.423 3.448 1.00 3.13 58 ALA A N 6
ATOM 7350 C CA . ALA A 1 58 ? -12.127 -7.182 3.397 1.00 3.16 58 ALA A CA 6
ATOM 7351 C C . ALA A 1 58 ? -12.933 -6.845 4.654 1.00 3.34 58 ALA A C 6
ATOM 7352 O O . ALA A 1 58 ? -13.244 -5.674 4.867 1.00 3.37 58 ALA A O 6
ATOM 7359 N N . LEU A 1 59 ? -13.333 -7.825 5.469 1.00 3.64 59 LEU A N 6
ATOM 7360 C CA . LEU A 1 59 ? -14.071 -7.475 6.688 1.00 3.95 59 LEU A CA 6
ATOM 7361 C C . LEU A 1 59 ? -13.154 -6.848 7.752 1.00 3.73 59 LEU A C 6
ATOM 7362 O O . LEU A 1 59 ? -13.569 -6.623 8.888 1.00 4.11 59 LEU A O 6
ATOM 7378 N N . ALA A 1 60 ? -11.911 -6.576 7.375 1.00 3.22 60 ALA A N 6
ATOM 7379 C CA . ALA A 1 60 ? -11.047 -5.630 8.071 1.00 3.14 60 ALA A CA 6
ATOM 7380 C C . ALA A 1 60 ? -10.711 -4.493 7.109 1.00 2.75 60 ALA A C 6
ATOM 7381 O O . ALA A 1 60 ? -10.834 -4.678 5.901 1.00 2.52 60 ALA A O 6
ATOM 7388 N N . PRO A 1 61 ? -10.270 -3.309 7.571 1.00 2.94 61 PRO A N 6
ATOM 7389 C CA . PRO A 1 61 ? -9.663 -2.359 6.646 1.00 2.76 61 PRO A CA 6
ATOM 7390 C C . PRO A 1 61 ? -8.267 -2.855 6.276 1.00 2.12 61 PRO A C 6
ATOM 7391 O O . PRO A 1 61 ? -7.399 -3.007 7.144 1.00 2.13 61 PRO A O 6
ATOM 7402 N N . ILE A 1 62 ? -8.044 -3.107 4.999 1.00 1.88 62 ILE A N 6
ATOM 7403 C CA . ILE A 1 62 ? -6.800 -3.728 4.572 1.00 1.44 62 ILE A CA 6
ATOM 7404 C C . ILE A 1 62 ? -5.886 -2.811 3.767 1.00 1.43 62 ILE A C 6
ATOM 7405 O O . ILE A 1 62 ? -6.329 -2.146 2.832 1.00 1.92 62 ILE A O 6
ATOM 7421 N N . VAL A 1 63 ? -4.618 -2.763 4.151 1.00 1.10 63 VAL A N 6
ATOM 7422 C CA . VAL A 1 63 ? -3.545 -2.556 3.195 1.00 1.04 63 VAL A CA 6
ATOM 7423 C C . VAL A 1 63 ? -2.359 -3.383 3.661 1.00 0.79 63 VAL A C 6
ATOM 7424 O O . VAL A 1 63 ? -1.903 -3.238 4.783 1.00 0.90 63 VAL A O 6
ATOM 7437 N N . MET A 1 64 ? -1.868 -4.279 2.853 1.00 0.71 64 MET A N 6
ATOM 7438 C CA . MET A 1 64 ? -0.853 -5.181 3.351 1.00 0.62 64 MET A CA 6
ATOM 7439 C C . MET A 1 64 ? 0.465 -4.874 2.695 1.00 0.58 64 MET A C 6
ATOM 7440 O O . MET A 1 64 ? 0.490 -4.607 1.517 1.00 0.71 64 MET A O 6
ATOM 7454 N N . VAL A 1 65 ? 1.547 -4.879 3.460 1.00 0.53 65 VAL A N 6
ATOM 7455 C CA . VAL A 1 65 ? 2.877 -4.869 2.874 1.00 0.52 65 VAL A CA 6
ATOM 7456 C C . VAL A 1 65 ? 3.560 -6.128 3.315 1.00 0.54 65 VAL A C 6
ATOM 7457 O O . VAL A 1 65 ? 3.823 -6.287 4.492 1.00 0.60 65 VAL A O 6
ATOM 7470 N N . GLY A 1 66 ? 3.853 -7.014 2.391 1.00 0.58 66 GLY A N 6
ATOM 7471 C CA . GLY A 1 66 ? 4.429 -8.274 2.750 1.00 0.69 66 GLY A CA 6
ATOM 7472 C C . GLY A 1 66 ? 3.671 -8.939 3.869 1.00 0.75 66 GLY A C 6
A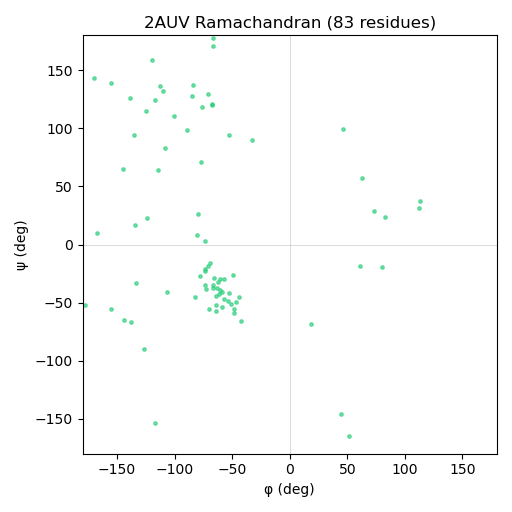TOM 7473 O O . GLY A 1 66 ? 2.490 -8.665 4.124 1.00 1.10 66 GLY A O 6
ATOM 7477 N N . GLU A 1 67 ? 4.392 -9.735 4.589 1.00 0.91 67 GLU A N 6
ATOM 7478 C CA . GLU A 1 67 ? 3.887 -10.346 5.808 1.00 1.04 67 GLU A CA 6
ATOM 7479 C C . GLU A 1 67 ? 3.933 -9.321 6.943 1.00 1.02 67 GLU A C 6
ATOM 7480 O O . GLU A 1 67 ? 4.247 -9.651 8.087 1.00 1.22 67 GLU A O 6
ATOM 7492 N N . LYS A 1 68 ? 3.640 -8.062 6.608 1.00 0.86 68 LYS A N 6
ATOM 7493 C CA . LYS A 1 68 ? 3.697 -6.987 7.584 1.00 0.93 68 LYS A CA 6
ATOM 7494 C C . LYS A 1 68 ? 2.306 -6.407 7.864 1.00 0.87 68 LYS A C 6
ATOM 7495 O O . LYS A 1 68 ? 2.079 -5.892 8.951 1.00 1.06 68 LYS A O 6
ATOM 7514 N N . VAL A 1 69 ? 1.394 -6.521 6.882 1.00 0.69 69 VAL A N 6
ATOM 7515 C CA . VAL A 1 69 ? -0.016 -5.998 6.975 1.00 0.67 69 VAL A CA 6
ATOM 7516 C C . VAL A 1 69 ? -0.170 -4.629 7.708 1.00 0.75 69 VAL A C 6
ATOM 7517 O O . VAL A 1 69 ? -0.081 -4.544 8.935 1.00 0.98 69 VAL A O 6
ATOM 7530 N N . TYR A 1 70 ? -0.467 -3.553 6.954 1.00 0.69 70 TYR A N 6
ATOM 7531 C CA . TYR A 1 70 ? -0.509 -2.191 7.527 1.00 0.82 70 TYR A CA 6
ATOM 7532 C C . TYR A 1 70 ? -1.858 -1.495 7.338 1.00 0.90 70 TYR A C 6
ATOM 7533 O O . TYR A 1 70 ? -2.859 -2.088 6.899 1.00 0.92 70 TYR A O 6
ATOM 7551 N N . GLY A 1 71 ? -1.850 -0.208 7.672 1.00 1.04 71 GLY A N 6
ATOM 7552 C CA . GLY A 1 71 ? -3.006 0.641 7.490 1.00 1.17 71 GLY A CA 6
ATOM 7553 C C . GLY A 1 71 ? -2.653 1.893 6.704 1.00 1.20 71 GLY A C 6
ATOM 7554 O O . GLY A 1 71 ? -3.344 2.907 6.791 1.00 1.49 71 GLY A O 6
ATOM 7558 N N . ASN A 1 72 ? -1.558 1.822 5.946 1.00 1.02 72 ASN A N 6
ATOM 7559 C CA . ASN A 1 72 ? -1.136 2.926 5.086 1.00 1.05 72 ASN A CA 6
ATOM 7560 C C . ASN A 1 72 ? -2.046 3.007 3.861 1.00 1.32 72 ASN A C 6
ATOM 7561 O O . ASN A 1 72 ? -1.824 2.311 2.874 1.00 1.83 72 ASN A O 6
ATOM 7572 N N . VAL A 1 73 ? -3.101 3.825 3.960 1.00 1.43 73 VAL A N 6
ATOM 7573 C CA . VAL A 1 73 ? -4.038 4.057 2.851 1.00 1.78 73 VAL A CA 6
ATOM 7574 C C . VAL A 1 73 ? -5.024 5.165 3.180 1.00 1.54 73 VAL A C 6
ATOM 7575 O O . VAL A 1 73 ? -4.820 5.916 4.123 1.00 2.08 73 VAL A O 6
ATOM 7588 N N . THR A 1 74 ? -6.060 5.258 2.341 1.00 1.27 74 THR A N 6
ATOM 7589 C CA . THR A 1 74 ? -7.209 6.154 2.512 1.00 1.39 74 THR A CA 6
ATOM 7590 C C . THR A 1 74 ? -6.785 7.590 2.783 1.00 1.32 74 THR A C 6
ATOM 7591 O O . THR A 1 74 ? -6.396 7.913 3.904 1.00 1.60 74 THR A O 6
ATOM 7602 N N . PRO A 1 75 ? -6.902 8.465 1.745 1.00 1.58 75 PRO A N 6
ATOM 7603 C CA . PRO A 1 75 ? -6.440 9.853 1.749 1.00 1.81 75 PRO A CA 6
ATOM 7604 C C . PRO A 1 75 ? -6.322 10.442 3.143 1.00 1.51 75 PRO A C 6
ATOM 7605 O O . PRO A 1 75 ? -7.273 11.018 3.684 1.00 1.78 75 PRO A O 6
ATOM 7616 N N . GLY A 1 76 ? -5.146 10.274 3.722 1.00 1.33 76 GLY A N 6
ATOM 7617 C CA . GLY A 1 76 ? -4.953 10.609 5.103 1.00 1.40 76 GLY A CA 6
ATOM 7618 C C . GLY A 1 76 ? -3.934 9.718 5.780 1.00 1.19 76 GLY A C 6
ATOM 7619 O O . GLY A 1 76 ? -2.873 10.197 6.168 1.00 1.24 76 GLY A O 6
ATOM 7623 N N . GLN A 1 77 ? -4.193 8.400 5.837 1.00 1.05 77 GLN A N 6
ATOM 7624 C CA . GLN A 1 77 ? -3.412 7.537 6.729 1.00 1.07 77 GLN A CA 6
ATOM 7625 C C . 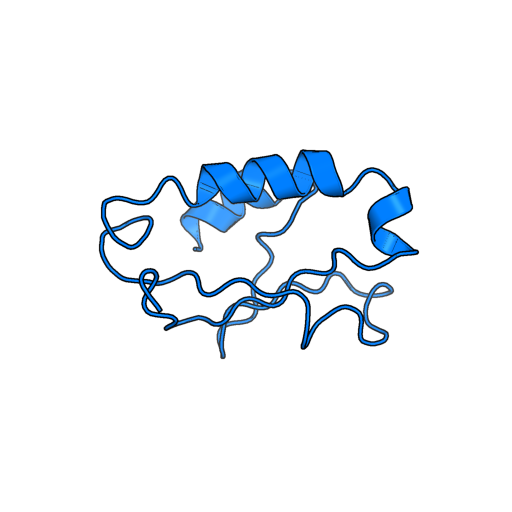GLN A 1 77 ? -2.083 7.322 6.083 1.00 0.83 77 GLN A C 6
ATOM 7626 O O . GLN A 1 77 ? -1.049 7.208 6.729 1.00 0.84 77 GLN A O 6
ATOM 7640 N N . VAL A 1 78 ? -2.153 7.349 4.779 1.00 0.69 78 VAL A N 6
ATOM 7641 C CA . VAL A 1 78 ? -1.055 7.079 3.916 1.00 0.59 78 VAL A CA 6
ATOM 7642 C C . VAL A 1 78 ? 0.176 7.853 4.340 1.00 0.55 78 VAL A C 6
ATOM 7643 O O . VAL A 1 78 ? 1.208 7.272 4.599 1.00 0.52 78 VAL A O 6
ATOM 7656 N N . LYS A 1 79 ? 0.026 9.158 4.509 1.00 0.66 79 LYS A N 6
ATOM 7657 C CA . LYS A 1 79 ? 1.182 10.031 4.628 1.00 0.76 79 LYS A CA 6
ATOM 7658 C C . LYS A 1 79 ? 2.014 9.567 5.795 1.00 0.71 79 LYS A C 6
ATOM 7659 O O . LYS A 1 79 ? 3.212 9.315 5.696 1.00 0.69 79 LYS A O 6
ATOM 7678 N N . LYS A 1 80 ? 1.312 9.359 6.876 1.00 0.77 80 LYS A N 6
ATOM 7679 C CA . LYS A 1 80 ? 1.917 9.039 8.136 1.00 0.85 80 LYS A CA 6
ATOM 7680 C C . LYS A 1 80 ? 2.317 7.584 8.188 1.00 0.77 80 LYS A C 6
ATOM 7681 O O . LYS A 1 80 ? 3.384 7.240 8.691 1.00 0.79 80 LYS A O 6
ATOM 7700 N N . ILE A 1 81 ? 1.451 6.723 7.690 1.00 0.76 81 ILE A N 6
ATOM 7701 C CA . ILE A 1 81 ? 1.737 5.311 7.698 1.00 0.81 81 ILE A CA 6
ATOM 7702 C C . ILE A 1 81 ? 2.812 4.992 6.662 1.00 0.70 81 ILE A C 6
ATOM 7703 O O . ILE A 1 81 ? 3.373 3.910 6.648 1.00 0.84 81 ILE A O 6
ATOM 7719 N N . LEU A 1 82 ? 3.060 5.925 5.754 1.00 0.54 82 LEU A N 6
ATOM 7720 C CA . LEU A 1 82 ? 4.201 5.821 4.861 1.00 0.54 82 LEU A CA 6
ATOM 7721 C C . LEU A 1 82 ? 5.493 5.801 5.656 1.00 0.59 82 LEU A C 6
ATOM 7722 O O . LEU A 1 82 ? 6.434 5.101 5.302 1.00 0.65 82 LEU A O 6
ATOM 7738 N N . ALA A 1 83 ? 5.550 6.601 6.720 1.00 0.62 83 ALA A N 6
ATOM 7739 C CA . ALA A 1 83 ? 6.675 6.524 7.640 1.00 0.73 83 ALA A CA 6
ATOM 7740 C C . ALA A 1 83 ? 6.766 5.108 8.188 1.00 0.74 83 ALA A C 6
ATOM 7741 O O . ALA A 1 83 ? 7.845 4.599 8.494 1.00 0.88 83 ALA A O 6
ATOM 7748 N N . GLU A 1 84 ? 5.601 4.485 8.314 1.00 0.64 84 GLU A N 6
ATOM 7749 C CA . GLU A 1 84 ? 5.502 3.093 8.705 1.00 0.72 84 GLU A CA 6
ATOM 7750 C C . GLU A 1 84 ? 5.925 2.168 7.573 1.00 0.72 84 GLU A C 6
ATOM 7751 O O . GLU A 1 84 ? 6.453 1.084 7.824 1.00 0.89 84 GLU A O 6
ATOM 7763 N N . TYR A 1 85 ? 5.689 2.589 6.333 1.00 0.66 85 TYR A N 6
ATOM 7764 C CA . TYR A 1 85 ? 6.024 1.803 5.192 1.00 0.80 85 TYR A CA 6
ATOM 7765 C C . TYR A 1 85 ? 7.511 1.897 4.877 1.00 1.09 85 TYR A C 6
ATOM 7766 O O . TYR A 1 85 ? 7.906 2.711 4.022 1.00 1.77 85 TYR A O 6
ATOM 7789 N N . MET A 1 1 ? 8.022 -18.408 -1.543 1.00 12.27 1 MET A N 7
ATOM 7790 C CA . MET A 1 1 ? 7.448 -17.069 -1.265 1.00 11.84 1 MET A CA 7
ATOM 7791 C C . MET A 1 1 ? 8.199 -16.007 -2.048 1.00 11.01 1 MET A C 7
ATOM 7792 O O . MET A 1 1 ? 9.400 -15.817 -1.857 1.00 11.06 1 MET A O 7
ATOM 7808 N N . VAL A 1 2 ? 7.482 -15.316 -2.923 1.00 10.43 2 VAL A N 7
ATOM 7809 C CA . VAL A 1 2 ? 8.090 -14.335 -3.812 1.00 9.79 2 VAL A CA 7
ATOM 7810 C C . VAL A 1 2 ? 8.560 -13.090 -3.059 1.00 8.72 2 VAL A C 7
ATOM 7811 O O . VAL A 1 2 ? 7.765 -12.368 -2.454 1.00 8.32 2 VAL A O 7
ATOM 7824 N N . PRO A 1 3 ? 9.877 -12.834 -3.073 1.00 8.46 3 PRO A N 7
ATOM 7825 C CA . PRO A 1 3 ? 10.461 -11.643 -2.482 1.00 7.64 3 PRO A CA 7
ATOM 7826 C C . PRO A 1 3 ? 10.421 -10.472 -3.457 1.00 6.90 3 PRO A C 7
ATOM 7827 O O . PRO A 1 3 ? 11.459 -10.044 -3.966 1.00 7.20 3 PRO A O 7
ATOM 7838 N N . LYS A 1 4 ? 9.208 -9.994 -3.735 1.00 6.19 4 LYS A N 7
ATOM 7839 C CA . LYS A 1 4 ? 8.993 -8.857 -4.630 1.00 5.74 4 LYS A CA 7
ATOM 7840 C C . LYS A 1 4 ? 9.896 -7.710 -4.219 1.00 4.90 4 LYS A C 7
ATOM 7841 O O . LYS A 1 4 ? 10.729 -7.231 -4.990 1.00 5.18 4 LYS A O 7
ATOM 7860 N N . GLY A 1 5 ? 9.713 -7.300 -2.989 1.00 4.14 5 GLY A N 7
ATOM 7861 C CA . GLY A 1 5 ? 10.606 -6.367 -2.351 1.00 3.68 5 GLY A CA 7
ATOM 7862 C C . GLY A 1 5 ? 10.700 -6.700 -0.888 1.00 2.72 5 GLY A C 7
ATOM 7863 O O . GLY A 1 5 ? 10.423 -7.838 -0.505 1.00 3.18 5 GLY A O 7
ATOM 7867 N N . LYS A 1 6 ? 11.068 -5.739 -0.063 1.00 1.95 6 LYS A N 7
ATOM 7868 C CA . LYS A 1 6 ? 11.072 -5.953 1.354 1.00 1.86 6 LYS A CA 7
ATOM 7869 C C . LYS A 1 6 ? 9.649 -6.139 1.837 1.00 1.59 6 LYS A C 7
ATOM 7870 O O . LYS A 1 6 ? 9.356 -7.075 2.582 1.00 2.36 6 LYS A O 7
ATOM 7889 N N . TYR A 1 7 ? 8.752 -5.279 1.372 1.00 0.92 7 TYR A N 7
ATOM 7890 C CA . TYR A 1 7 ? 7.368 -5.351 1.773 1.00 0.79 7 TYR A CA 7
ATOM 7891 C C . TYR A 1 7 ? 6.468 -5.334 0.543 1.00 0.68 7 TYR A C 7
ATOM 7892 O O . TYR A 1 7 ? 5.935 -4.291 0.163 1.00 0.66 7 TYR A O 7
ATOM 7910 N N . PRO A 1 8 ? 6.313 -6.494 -0.114 1.00 0.74 8 PRO A N 7
ATOM 7911 C CA . PRO A 1 8 ? 5.378 -6.663 -1.235 1.00 0.77 8 PRO A CA 7
ATOM 7912 C C . PRO A 1 8 ? 3.977 -6.160 -0.895 1.00 0.68 8 PRO A C 7
ATOM 7913 O O . PRO A 1 8 ? 3.252 -6.786 -0.124 1.00 0.72 8 PRO A O 7
ATOM 7924 N N . ILE A 1 9 ? 3.599 -5.031 -1.467 1.00 0.68 9 ILE A N 7
ATOM 7925 C CA . ILE A 1 9 ? 2.370 -4.385 -1.117 1.00 0.70 9 ILE A CA 7
ATOM 7926 C C . ILE A 1 9 ? 1.181 -4.998 -1.829 1.00 0.79 9 ILE A C 7
ATOM 7927 O O . ILE A 1 9 ? 1.196 -5.171 -3.046 1.00 1.11 9 ILE A O 7
ATOM 7943 N N . SER A 1 10 ? 0.146 -5.310 -1.070 1.00 0.68 10 SER A N 7
ATOM 7944 C CA . SER A 1 10 ? -1.071 -5.823 -1.669 1.00 0.79 10 SER A CA 7
ATOM 7945 C C . SER A 1 10 ? -2.029 -4.677 -1.907 1.00 0.87 10 SER A C 7
ATOM 7946 O O . SER A 1 10 ? -2.235 -3.830 -1.032 1.00 0.97 10 SER A O 7
ATOM 7954 N N . VAL A 1 11 ? -2.582 -4.622 -3.097 1.00 1.02 11 VAL A N 7
ATOM 7955 C CA . VAL A 1 11 ? -3.517 -3.572 -3.425 1.00 1.21 11 VAL A CA 7
ATOM 7956 C C . VAL A 1 11 ? -4.896 -4.146 -3.682 1.00 1.30 11 VAL A C 7
ATOM 7957 O O . VAL A 1 11 ? -5.085 -4.952 -4.596 1.00 1.56 11 VAL A O 7
ATOM 7970 N N . CYS A 1 12 ? -5.849 -3.745 -2.861 1.00 1.34 12 CYS A N 7
ATOM 7971 C CA . CYS A 1 12 ? -7.205 -4.231 -2.988 1.00 1.64 12 CYS A CA 7
ATOM 7972 C C . CYS A 1 12 ? -7.885 -3.691 -4.230 1.00 1.93 12 CYS A C 7
ATOM 7973 O O . CYS A 1 12 ? -7.996 -2.480 -4.423 1.00 2.04 12 CYS A O 7
ATOM 7980 N N . MET A 1 13 ? -8.324 -4.607 -5.071 1.00 2.37 13 MET A N 7
ATOM 7981 C CA . MET A 1 13 ? -9.294 -4.295 -6.100 1.00 2.90 13 MET A CA 7
ATOM 7982 C C . MET A 1 13 ? -10.503 -5.190 -5.891 1.00 3.31 13 MET A C 7
ATOM 7983 O O . MET A 1 13 ? -11.296 -5.427 -6.806 1.00 3.89 13 MET A O 7
ATOM 7997 N N . GLY A 1 14 ? -10.609 -5.701 -4.663 1.00 3.15 14 GLY A N 7
ATOM 7998 C CA . GLY A 1 14 ? -11.698 -6.581 -4.296 1.00 3.68 14 GLY A CA 7
ATOM 7999 C C . GLY A 1 14 ? -13.031 -5.870 -4.197 1.00 3.86 14 GLY A C 7
ATOM 8000 O O . GLY A 1 14 ? -13.123 -4.657 -4.391 1.00 3.63 14 GLY A O 7
ATOM 8004 N N . THR A 1 15 ? -14.065 -6.630 -3.878 1.00 4.43 15 THR A N 7
ATOM 8005 C CA . THR A 1 15 ? -15.396 -6.082 -3.692 1.00 4.67 15 THR A CA 7
ATOM 8006 C C . THR A 1 15 ? -15.489 -5.207 -2.435 1.00 4.26 15 THR A C 7
ATOM 8007 O O . THR A 1 15 ? -16.039 -4.107 -2.474 1.00 4.19 15 THR A O 7
ATOM 8018 N N . ALA A 1 16 ? -14.916 -5.689 -1.334 1.00 4.19 16 ALA A N 7
ATOM 8019 C CA . ALA A 1 16 ? -15.163 -5.102 -0.018 1.00 4.01 16 ALA A CA 7
ATOM 8020 C C . ALA A 1 16 ? -14.547 -3.714 0.142 1.00 3.32 16 ALA A C 7
ATOM 8021 O O . ALA A 1 16 ? -15.259 -2.742 0.410 1.00 3.20 16 ALA A O 7
ATOM 8028 N N . CYS A 1 17 ? -13.237 -3.616 -0.033 1.00 2.98 17 CYS A N 7
ATOM 8029 C CA . CYS A 1 17 ? -12.540 -2.351 0.167 1.00 2.50 17 CYS A CA 7
ATOM 8030 C C . CYS A 1 17 ? -12.983 -1.313 -0.862 1.00 2.22 17 CYS A C 7
ATOM 8031 O O . CYS A 1 17 ? -13.055 -0.124 -0.561 1.00 2.18 17 CYS A O 7
ATOM 8038 N N . PHE A 1 18 ? -13.289 -1.773 -2.074 1.00 2.35 18 PHE A N 7
ATOM 8039 C CA . PHE A 1 18 ? -13.647 -0.881 -3.177 1.00 2.43 18 PHE A CA 7
ATOM 8040 C C . PHE A 1 18 ? -14.897 -0.066 -2.842 1.00 2.49 18 PHE A C 7
ATOM 8041 O O . PHE A 1 18 ? -15.043 1.074 -3.278 1.00 2.58 18 PHE A O 7
ATOM 8058 N N . VAL A 1 19 ? -15.790 -0.650 -2.058 1.00 2.63 19 VAL A N 7
ATOM 8059 C CA . VAL A 1 19 ? -17.006 0.039 -1.637 1.00 2.75 19 VAL A CA 7
ATOM 8060 C C . VAL A 1 19 ? -16.668 1.116 -0.605 1.00 2.50 19 VAL A C 7
ATOM 8061 O O . VAL A 1 19 ? -17.372 2.118 -0.469 1.00 2.61 19 VAL A O 7
ATOM 8074 N N . LYS A 1 20 ? -15.556 0.916 0.089 1.00 2.35 20 LYS A N 7
ATOM 8075 C CA . LYS A 1 20 ? -15.127 1.813 1.155 1.00 2.40 20 LYS A CA 7
ATOM 8076 C C . LYS A 1 20 ? -14.329 2.997 0.587 1.00 2.13 20 LYS A C 7
ATOM 8077 O O . LYS A 1 20 ? -13.752 3.786 1.335 1.00 2.30 20 LYS A O 7
ATOM 8096 N N . GLY A 1 21 ? -14.314 3.139 -0.736 1.00 1.87 21 GLY A N 7
ATOM 8097 C CA . GLY A 1 21 ? -13.613 4.260 -1.339 1.00 1.72 21 GLY A CA 7
ATOM 8098 C C . GLY A 1 21 ? -12.139 3.971 -1.561 1.00 1.41 21 GLY A C 7
ATOM 8099 O O . GLY A 1 21 ? -11.304 4.878 -1.506 1.00 1.40 21 GLY A O 7
ATOM 8103 N N . ALA A 1 22 ? -11.820 2.714 -1.840 1.00 1.30 22 ALA A N 7
ATOM 8104 C CA . ALA A 1 22 ? -10.434 2.269 -1.886 1.00 1.24 22 ALA A CA 7
ATOM 8105 C C . ALA A 1 22 ? -9.708 2.804 -3.111 1.00 1.03 22 ALA A C 7
ATOM 8106 O O . ALA A 1 22 ? -8.482 2.872 -3.116 1.00 1.06 22 ALA A O 7
ATOM 8113 N N . ASP A 1 23 ? -10.445 3.199 -4.140 1.00 1.00 23 ASP A N 7
ATOM 8114 C CA . ASP A 1 23 ? -9.803 3.737 -5.335 1.00 1.04 23 ASP A CA 7
ATOM 8115 C C . ASP A 1 23 ? -9.041 5.016 -4.981 1.00 0.84 23 ASP A C 7
ATOM 8116 O O . ASP A 1 23 ? -7.905 5.203 -5.413 1.00 0.78 23 ASP A O 7
ATOM 8125 N N . LYS A 1 24 ? -9.627 5.864 -4.138 1.00 0.83 24 LYS A N 7
ATOM 8126 C CA . LYS A 1 24 ? -8.938 7.074 -3.699 1.00 0.85 24 LYS A CA 7
ATOM 8127 C C . LYS A 1 24 ? -7.749 6.684 -2.848 1.00 0.81 24 LYS A C 7
ATOM 8128 O O . LYS A 1 24 ? -6.680 7.298 -2.926 1.00 0.83 24 LYS A O 7
ATOM 8147 N N . VAL A 1 25 ? -7.939 5.628 -2.067 1.00 0.87 25 VAL A N 7
ATOM 8148 C CA . VAL A 1 25 ? -6.886 5.092 -1.227 1.00 1.01 25 VAL A CA 7
ATOM 8149 C C . VAL A 1 25 ? -5.685 4.764 -2.077 1.00 0.81 25 VAL A C 7
ATOM 8150 O O . VAL A 1 25 ? -4.591 5.276 -1.842 1.00 0.74 25 VAL A O 7
ATOM 8163 N N . VAL A 1 26 ? -5.902 3.958 -3.101 1.00 0.80 26 VAL A N 7
ATOM 8164 C CA . VAL A 1 26 ? -4.798 3.489 -3.898 1.00 0.81 26 VAL A CA 7
ATOM 8165 C C . VAL A 1 26 ? -4.099 4.649 -4.594 1.00 0.67 26 VAL A C 7
ATOM 8166 O O . VAL A 1 26 ? -2.890 4.614 -4.770 1.00 0.70 26 VAL A O 7
ATOM 8179 N N . HIS A 1 27 ? -4.850 5.686 -4.990 1.00 0.63 27 HIS A N 7
ATOM 8180 C CA . HIS A 1 27 ? -4.219 6.832 -5.631 1.00 0.65 27 HIS A CA 7
ATOM 8181 C C . HIS A 1 27 ? -3.224 7.462 -4.693 1.00 0.55 27 HIS A C 7
ATOM 8182 O O . HIS A 1 27 ? -2.086 7.743 -5.070 1.00 0.57 27 HIS A O 7
ATOM 8197 N N . ALA A 1 28 ? -3.661 7.671 -3.469 1.00 0.52 28 ALA A N 7
ATOM 8198 C CA . ALA A 1 28 ? -2.791 8.189 -2.445 1.00 0.54 28 ALA A CA 7
ATOM 8199 C C . ALA A 1 28 ? -1.597 7.274 -2.319 1.00 0.49 28 ALA A C 7
ATOM 8200 O O . ALA A 1 28 ? -0.468 7.728 -2.347 1.00 0.52 28 ALA A O 7
ATOM 8207 N N . PHE A 1 29 ? -1.880 5.975 -2.276 1.00 0.51 29 PHE A N 7
ATOM 8208 C CA . PHE A 1 29 ? -0.864 4.941 -2.154 1.00 0.59 29 PHE A CA 7
ATOM 8209 C C . PHE A 1 29 ? 0.171 5.094 -3.251 1.00 0.59 29 PHE A C 7
ATOM 8210 O O . PHE A 1 29 ? 1.377 5.089 -3.001 1.00 0.66 29 PHE A O 7
ATOM 8227 N N . LYS A 1 30 ? -0.329 5.243 -4.466 1.00 0.62 30 LYS A N 7
ATOM 8228 C CA . LYS A 1 30 ? 0.512 5.389 -5.645 1.00 0.74 30 LYS A CA 7
ATOM 8229 C C . LYS A 1 30 ? 1.585 6.441 -5.430 1.00 0.68 30 LYS A C 7
ATOM 8230 O O . LYS A 1 30 ? 2.778 6.172 -5.545 1.00 0.79 30 LYS A O 7
ATOM 8249 N N . GLU A 1 31 ? 1.148 7.618 -5.065 1.00 0.61 31 GLU A N 7
ATOM 8250 C CA . GLU A 1 31 ? 2.052 8.755 -4.938 1.00 0.73 31 GLU A CA 7
ATOM 8251 C C . GLU A 1 31 ? 2.660 8.836 -3.552 1.00 0.72 31 GLU A C 7
ATOM 8252 O O . GLU A 1 31 ? 3.683 9.488 -3.353 1.00 0.83 31 GLU A O 7
ATOM 8264 N N . GLN A 1 32 ? 2.033 8.170 -2.602 1.00 0.70 32 GLN A N 7
ATOM 8265 C CA . GLN A 1 32 ? 2.568 8.056 -1.272 1.00 0.85 32 GLN A CA 7
ATOM 8266 C C . GLN A 1 32 ? 3.819 7.205 -1.300 1.00 0.92 32 GLN A C 7
ATOM 8267 O O . GLN A 1 32 ? 4.630 7.266 -0.380 1.00 1.16 32 GLN A O 7
ATOM 8281 N N . LEU A 1 33 ? 3.947 6.391 -2.354 1.00 0.81 33 LEU A N 7
ATOM 8282 C CA . LEU A 1 33 ? 5.193 5.715 -2.633 1.00 0.93 33 LEU A CA 7
ATOM 8283 C C . LEU A 1 33 ? 6.263 6.758 -2.555 1.00 1.07 33 LEU A C 7
ATOM 8284 O O . LEU A 1 33 ? 7.193 6.663 -1.753 1.00 1.69 33 LEU A O 7
ATOM 8300 N N . LYS A 1 34 ? 6.078 7.742 -3.433 1.00 0.94 34 LYS A N 7
ATOM 8301 C CA . LYS A 1 34 ? 6.841 8.998 -3.487 1.00 1.45 34 LYS A CA 7
ATOM 8302 C C . LYS A 1 34 ? 8.301 8.768 -3.844 1.00 1.39 34 LYS A C 7
ATOM 8303 O O . LYS A 1 34 ? 8.974 9.626 -4.418 1.00 1.76 34 LYS A O 7
ATOM 8322 N N . ILE A 1 35 ? 8.727 7.567 -3.522 1.00 1.35 35 ILE A N 7
ATOM 8323 C CA . ILE A 1 35 ? 9.958 6.959 -3.962 1.00 1.63 35 ILE A CA 7
ATOM 8324 C C . ILE A 1 35 ? 11.198 7.759 -3.602 1.00 1.96 35 ILE A C 7
ATOM 8325 O O . ILE A 1 35 ? 11.159 8.756 -2.882 1.00 2.64 35 ILE A O 7
ATOM 8341 N N . ASP A 1 36 ? 12.304 7.260 -4.097 1.00 2.13 36 ASP A N 7
ATOM 8342 C CA . ASP A 1 36 ? 13.605 7.841 -3.885 1.00 2.80 36 ASP A CA 7
ATOM 8343 C C . ASP A 1 36 ? 14.394 7.573 -5.141 1.00 3.12 36 ASP A C 7
ATOM 8344 O O . ASP A 1 36 ? 14.889 8.488 -5.792 1.00 3.82 36 ASP A O 7
ATOM 8353 N N . ILE A 1 37 ? 14.412 6.293 -5.495 1.00 2.97 37 ILE A N 7
ATOM 8354 C CA . ILE A 1 37 ? 14.976 5.798 -6.748 1.00 3.62 37 ILE A CA 7
ATOM 8355 C C . ILE A 1 37 ? 14.644 4.333 -6.913 1.00 3.68 37 ILE A C 7
ATOM 8356 O O . ILE A 1 37 ? 15.294 3.601 -7.657 1.00 4.36 37 ILE A O 7
ATOM 8372 N N . GLY A 1 38 ? 13.613 3.922 -6.223 1.00 3.22 38 GLY A N 7
ATOM 8373 C CA . GLY A 1 38 ? 13.244 2.541 -6.193 1.00 3.64 38 GLY A CA 7
ATOM 8374 C C . GLY A 1 38 ? 11.868 2.407 -5.640 1.00 3.45 38 GLY A C 7
ATOM 8375 O O . GLY A 1 38 ? 10.921 2.129 -6.363 1.00 4.13 38 GLY A O 7
ATOM 8379 N N . ASP A 1 39 ? 11.776 2.738 -4.361 1.00 2.80 39 ASP A N 7
ATOM 8380 C CA . ASP A 1 39 ? 10.551 2.631 -3.583 1.00 2.71 39 ASP A CA 7
ATOM 8381 C C . ASP A 1 39 ? 10.723 3.292 -2.264 1.00 2.33 39 ASP A C 7
ATOM 8382 O O . ASP A 1 39 ? 11.541 2.870 -1.451 1.00 2.74 39 ASP A O 7
ATOM 8391 N N . VAL A 1 40 ? 9.913 4.326 -2.106 1.00 1.99 40 VAL A N 7
ATOM 8392 C CA . VAL A 1 40 ? 9.731 5.120 -0.891 1.00 2.05 40 VAL A CA 7
ATOM 8393 C C . VAL A 1 40 ? 11.006 5.745 -0.400 1.00 2.30 40 VAL A C 7
ATOM 8394 O O . VAL A 1 40 ? 11.177 6.959 -0.400 1.00 2.96 40 VAL A O 7
ATOM 8407 N N . THR A 1 41 ? 11.881 4.891 -0.036 1.00 2.14 41 THR A N 7
ATOM 8408 C CA . THR A 1 41 ? 13.176 5.275 0.523 1.00 2.64 41 THR A CA 7
ATOM 8409 C C . THR A 1 41 ? 14.191 4.167 0.407 1.00 2.56 41 THR A C 7
ATOM 8410 O O . THR A 1 41 ? 15.255 4.378 -0.165 1.00 2.86 41 THR A O 7
ATOM 8421 N N . PRO A 1 42 ? 13.919 2.968 0.932 1.00 2.63 42 PRO A N 7
ATOM 8422 C CA . PRO A 1 42 ? 14.848 1.884 0.789 1.00 2.78 42 PRO A CA 7
ATOM 8423 C C . PRO A 1 42 ? 14.898 1.332 -0.631 1.00 2.23 42 PRO A C 7
ATOM 8424 O O . PRO A 1 42 ? 15.665 0.410 -0.904 1.00 2.68 42 PRO A O 7
ATOM 8435 N N . ASP A 1 43 ? 14.039 1.860 -1.522 1.00 1.68 43 ASP A N 7
ATOM 8436 C CA . ASP A 1 43 ? 14.156 1.592 -2.947 1.00 2.02 43 ASP A CA 7
ATOM 8437 C C . ASP A 1 43 ? 13.668 0.208 -3.222 1.00 1.92 43 ASP A C 7
ATOM 8438 O O . ASP A 1 43 ? 13.979 -0.412 -4.238 1.00 2.45 43 ASP A O 7
ATOM 8447 N N . GLY A 1 44 ? 12.914 -0.258 -2.259 1.00 1.56 44 GLY A N 7
ATOM 8448 C CA . GLY A 1 44 ? 12.123 -1.427 -2.438 1.00 1.72 44 GLY A CA 7
ATOM 8449 C C . GLY A 1 44 ? 11.514 -1.865 -1.142 1.00 1.52 44 GLY A C 7
ATOM 8450 O O . GLY A 1 44 ? 11.452 -3.052 -0.830 1.00 2.01 44 GLY A O 7
ATOM 8454 N N . ARG A 1 45 ? 11.090 -0.881 -0.366 1.00 1.08 45 ARG A N 7
ATOM 8455 C CA . ARG A 1 45 ? 10.283 -1.133 0.799 1.00 1.04 45 ARG A CA 7
ATOM 8456 C C . ARG A 1 45 ? 8.906 -1.475 0.300 1.00 0.95 45 ARG A C 7
ATOM 8457 O O . ARG A 1 45 ? 8.198 -2.316 0.828 1.00 1.30 45 ARG A O 7
ATOM 8478 N N . PHE A 1 46 ? 8.591 -0.808 -0.779 1.00 0.77 46 PHE A N 7
ATOM 8479 C CA . PHE A 1 46 ? 7.404 -1.049 -1.555 1.00 0.81 46 PHE A CA 7
ATOM 8480 C C . PHE A 1 46 ? 7.671 -2.112 -2.621 1.00 0.98 46 PHE A C 7
ATOM 8481 O O . PHE A 1 46 ? 8.796 -2.226 -3.097 1.00 1.61 46 PHE A O 7
ATOM 8498 N N . SER A 1 47 ? 6.641 -2.878 -2.982 1.00 0.83 47 SER A N 7
ATOM 8499 C CA . SER A 1 47 ? 6.677 -3.755 -4.160 1.00 1.07 47 SER A CA 7
ATOM 8500 C C . SER A 1 47 ? 5.273 -4.274 -4.469 1.00 1.07 47 SER A C 7
ATOM 8501 O O . SER A 1 47 ? 4.805 -5.213 -3.838 1.00 1.22 47 SER A O 7
ATOM 8509 N N . ILE A 1 48 ? 4.615 -3.654 -5.440 1.00 1.27 48 ILE A N 7
ATOM 8510 C CA . ILE A 1 48 ? 3.180 -3.873 -5.677 1.00 1.50 48 ILE A CA 7
ATOM 8511 C C . ILE A 1 48 ? 2.837 -5.292 -6.151 1.00 1.43 48 ILE A C 7
ATOM 8512 O O . ILE A 1 48 ? 3.551 -5.879 -6.969 1.00 1.75 48 ILE A O 7
ATOM 8528 N N . ASP A 1 49 ? 1.770 -5.853 -5.584 1.00 1.31 49 ASP A N 7
ATOM 8529 C CA . ASP A 1 49 ? 1.021 -6.906 -6.284 1.00 1.69 49 ASP A CA 7
ATOM 8530 C C . ASP A 1 49 ? -0.404 -7.091 -5.742 1.00 1.64 49 ASP A C 7
ATOM 8531 O O . ASP A 1 49 ? -0.669 -7.043 -4.539 1.00 1.41 49 ASP A O 7
ATOM 8540 N N . THR A 1 50 ? -1.320 -7.215 -6.697 1.00 2.02 50 THR A N 7
ATOM 8541 C CA . THR A 1 50 ? -2.661 -7.787 -6.537 1.00 2.18 50 THR A CA 7
ATOM 8542 C C . THR A 1 50 ? -2.702 -9.118 -5.767 1.00 2.22 50 THR A C 7
ATOM 8543 O O . THR A 1 50 ? -3.580 -9.347 -4.934 1.00 2.15 50 THR A O 7
ATOM 8554 N N . LEU A 1 51 ? -1.722 -9.977 -6.080 1.00 2.53 51 LEU A N 7
ATOM 8555 C CA . LEU A 1 51 ? -1.773 -11.435 -5.849 1.00 2.91 51 LEU A CA 7
ATOM 8556 C C . LEU A 1 51 ? -2.163 -11.851 -4.427 1.00 2.86 51 LEU A C 7
ATOM 8557 O O . LEU A 1 51 ? -2.720 -12.928 -4.235 1.00 3.11 51 LEU A O 7
ATOM 8573 N N . ARG A 1 52 ? -1.830 -11.037 -3.447 1.00 2.70 52 ARG A N 7
ATOM 8574 C CA . ARG A 1 52 ? -2.193 -11.303 -2.052 1.00 2.89 52 ARG A CA 7
ATOM 8575 C C . ARG A 1 52 ? -3.703 -11.510 -1.905 1.00 2.74 52 ARG A C 7
ATOM 8576 O O . ARG A 1 52 ? -4.154 -12.455 -1.255 1.00 3.03 52 ARG A O 7
ATOM 8597 N N . CYS A 1 53 ? -4.459 -10.608 -2.518 1.00 2.45 53 CYS A N 7
ATOM 8598 C CA . CYS A 1 53 ? -5.911 -10.510 -2.353 1.00 2.49 53 CYS A CA 7
ATOM 8599 C C . CYS A 1 53 ? -6.656 -11.798 -2.727 1.00 2.65 53 CYS A C 7
ATOM 8600 O O . CYS A 1 53 ? -6.133 -12.653 -3.448 1.00 2.79 53 CYS A O 7
ATOM 8607 N N . VAL A 1 54 ? -7.898 -11.908 -2.213 1.00 2.91 54 VAL A N 7
ATOM 8608 C CA . VAL A 1 54 ? -8.653 -13.161 -2.161 1.00 3.32 54 VAL A CA 7
ATOM 8609 C C . VAL A 1 54 ? -7.959 -14.098 -1.185 1.00 3.50 54 VAL A C 7
ATOM 8610 O O . VAL A 1 54 ? -8.076 -15.322 -1.229 1.00 4.01 54 VAL A O 7
ATOM 8623 N N . GLY A 1 55 ? -7.230 -13.468 -0.284 1.00 3.31 55 GLY A N 7
ATOM 8624 C CA . GLY A 1 55 ? -6.512 -14.169 0.740 1.00 3.81 55 GLY A CA 7
ATOM 8625 C C . GLY A 1 55 ? -7.019 -13.842 2.131 1.00 3.97 55 GLY A C 7
ATOM 8626 O O . GLY A 1 55 ? -6.271 -13.280 2.930 1.00 4.19 55 GLY A O 7
ATOM 8630 N N . GLY A 1 56 ? -8.275 -14.199 2.444 1.00 4.09 56 GLY A N 7
ATOM 8631 C CA . GLY A 1 56 ? -8.736 -14.018 3.813 1.00 4.39 56 GLY A CA 7
ATOM 8632 C C . GLY A 1 56 ? -8.764 -12.573 4.300 1.00 4.05 56 GLY A C 7
ATOM 8633 O O . GLY A 1 56 ? -8.123 -12.263 5.304 1.00 4.42 56 GLY A O 7
ATOM 8637 N N . CYS A 1 57 ? -9.498 -11.675 3.629 1.00 3.52 57 CYS A N 7
ATOM 8638 C CA . CYS A 1 57 ? -9.258 -10.243 3.815 1.00 3.24 57 CYS A CA 7
ATOM 8639 C C . CYS A 1 57 ? -10.543 -9.445 4.051 1.00 3.09 57 CYS A C 7
ATOM 8640 O O . CYS A 1 57 ? -10.537 -8.489 4.819 1.00 3.16 57 CYS A O 7
ATOM 8647 N N . ALA A 1 58 ? -11.630 -9.847 3.399 1.00 3.13 58 ALA A N 7
ATOM 8648 C CA . ALA A 1 58 ? -12.823 -9.001 3.265 1.00 3.16 58 ALA A CA 7
ATOM 8649 C C . ALA A 1 58 ? -13.374 -8.414 4.574 1.00 3.34 58 ALA A C 7
ATOM 8650 O O . ALA A 1 58 ? -13.985 -7.347 4.541 1.00 3.37 58 ALA A O 7
ATOM 8657 N N . LEU A 1 59 ? -13.234 -9.087 5.719 1.00 3.64 59 LEU A N 7
ATOM 8658 C CA . LEU A 1 59 ? -13.724 -8.477 6.962 1.00 3.95 59 LEU A CA 7
ATOM 8659 C C . LEU A 1 59 ? -12.771 -7.408 7.516 1.00 3.73 59 LEU A C 7
ATOM 8660 O O . LEU A 1 59 ? -12.991 -6.875 8.604 1.00 4.11 59 LEU A O 7
ATOM 8676 N N . ALA A 1 60 ? -11.720 -7.097 6.776 1.00 3.22 60 ALA A N 7
ATOM 8677 C CA . ALA A 1 60 ? -10.858 -5.963 7.077 1.00 3.14 60 ALA A CA 7
ATOM 8678 C C . ALA A 1 60 ? -10.866 -4.968 5.926 1.00 2.75 60 ALA A C 7
ATOM 8679 O O . ALA A 1 60 ? -11.245 -5.325 4.811 1.00 2.52 60 ALA A O 7
ATOM 8686 N N . PRO A 1 61 ? -10.482 -3.704 6.157 1.00 2.94 61 PRO A N 7
ATOM 8687 C CA . PRO A 1 61 ? -9.930 -2.895 5.082 1.00 2.76 61 PRO A CA 7
ATOM 8688 C C . PRO A 1 61 ? -8.479 -3.312 4.857 1.00 2.12 61 PRO A C 7
ATOM 8689 O O . PRO A 1 61 ? -7.681 -3.291 5.799 1.00 2.13 61 PRO A O 7
ATOM 8700 N N . ILE A 1 62 ? -8.111 -3.696 3.650 1.00 1.88 62 ILE A N 7
ATOM 8701 C CA . ILE A 1 62 ? -6.746 -4.149 3.442 1.00 1.44 62 ILE A CA 7
ATOM 8702 C C . ILE A 1 62 ? -5.894 -3.144 2.679 1.00 1.43 62 ILE A C 7
ATOM 8703 O O . ILE A 1 62 ? -6.280 -2.662 1.615 1.00 1.92 62 ILE A O 7
ATOM 8719 N N . VAL A 1 63 ? -4.730 -2.840 3.240 1.00 1.10 63 VAL A N 7
ATOM 8720 C CA . VAL A 1 63 ? -3.620 -2.278 2.488 1.00 1.04 63 VAL A CA 7
ATOM 8721 C C . VAL A 1 63 ? -2.350 -2.936 3.008 1.00 0.79 63 VAL A C 7
ATOM 8722 O O . VAL A 1 63 ? -2.034 -2.816 4.183 1.00 0.90 63 VAL A O 7
ATOM 8735 N N . MET A 1 64 ? -1.610 -3.633 2.179 1.00 0.71 64 MET A N 7
ATOM 8736 C CA . MET A 1 64 ? -0.512 -4.426 2.700 1.00 0.62 64 MET A CA 7
ATOM 8737 C C . MET A 1 64 ? 0.823 -3.907 2.231 1.00 0.58 64 MET A C 7
ATOM 8738 O O . MET A 1 64 ? 0.949 -3.436 1.114 1.00 0.71 64 MET A O 7
ATOM 8752 N N . VAL A 1 65 ? 1.793 -3.948 3.123 1.00 0.53 65 VAL A N 7
ATOM 8753 C CA . VAL A 1 65 ? 3.186 -3.931 2.733 1.00 0.52 65 VAL A CA 7
ATOM 8754 C C . VAL A 1 65 ? 3.775 -5.229 3.215 1.00 0.54 65 VAL A C 7
ATOM 8755 O O . VAL A 1 65 ? 3.880 -5.431 4.406 1.00 0.60 65 VAL A O 7
ATOM 8768 N N . GLY A 1 66 ? 4.156 -6.090 2.299 1.00 0.58 66 GLY A N 7
ATOM 8769 C CA . GLY A 1 66 ? 4.718 -7.369 2.648 1.00 0.69 66 GLY A CA 7
ATOM 8770 C C . GLY A 1 66 ? 4.021 -8.031 3.803 1.00 0.75 66 GLY A C 7
ATOM 8771 O O . GLY A 1 66 ? 2.812 -7.888 4.020 1.00 1.10 66 GLY A O 7
ATOM 8775 N N . GLU A 1 67 ? 4.830 -8.654 4.602 1.00 0.91 67 GLU A N 7
ATOM 8776 C CA . GLU A 1 67 ? 4.363 -9.332 5.794 1.00 1.04 67 GLU A CA 7
ATOM 8777 C C . GLU A 1 67 ? 4.125 -8.313 6.912 1.00 1.02 67 GLU A C 7
ATOM 8778 O O . GLU A 1 67 ? 4.242 -8.630 8.094 1.00 1.22 67 GLU A O 7
ATOM 8790 N N . LYS A 1 68 ? 3.793 -7.078 6.527 1.00 0.86 68 LYS A N 7
ATOM 8791 C CA . LYS A 1 68 ? 3.516 -6.027 7.493 1.00 0.93 68 LYS A CA 7
ATOM 8792 C C . LYS A 1 68 ? 2.008 -5.861 7.634 1.00 0.87 68 LYS A C 7
ATOM 8793 O O . LYS A 1 68 ? 1.487 -5.881 8.742 1.00 1.06 68 LYS A O 7
ATOM 8812 N N . VAL A 1 69 ? 1.332 -5.781 6.482 1.00 0.69 69 VAL A N 7
ATOM 8813 C CA . VAL A 1 69 ? -0.137 -5.558 6.401 1.00 0.67 69 VAL A CA 7
ATOM 8814 C C . VAL A 1 69 ? -0.651 -4.392 7.277 1.00 0.75 69 VAL A C 7
ATOM 8815 O O . VAL A 1 69 ? -0.584 -4.436 8.502 1.00 0.98 69 VAL A O 7
ATOM 8828 N N . TYR A 1 70 ? -1.204 -3.359 6.636 1.00 0.69 70 TYR A N 7
ATOM 8829 C CA . TYR A 1 70 ? -1.723 -2.191 7.353 1.00 0.82 70 TYR A CA 7
ATOM 8830 C C . TYR A 1 70 ? -3.049 -1.685 6.798 1.00 0.90 70 TYR A C 7
ATOM 8831 O O . TYR A 1 70 ? -3.815 -2.415 6.159 1.00 0.92 70 TYR A O 7
ATOM 8849 N N . GLY A 1 71 ? -3.310 -0.414 7.087 1.00 1.04 71 GLY A N 7
ATOM 8850 C CA . GLY A 1 71 ? -4.417 0.287 6.505 1.00 1.17 71 GLY A CA 7
ATOM 8851 C C . GLY A 1 71 ? -3.978 1.658 6.049 1.00 1.20 71 GLY A C 7
ATOM 8852 O O . GLY A 1 71 ? -4.690 2.641 6.248 1.00 1.49 71 GLY A O 7
ATOM 8856 N N . ASN A 1 72 ? -2.764 1.725 5.495 1.00 1.02 72 ASN A N 7
ATOM 8857 C CA . ASN A 1 72 ? -2.257 2.952 4.886 1.00 1.05 72 ASN A CA 7
ATOM 8858 C C . ASN A 1 72 ? -3.214 3.370 3.772 1.00 1.32 72 ASN A C 7
ATOM 8859 O O . ASN A 1 72 ? -3.330 2.718 2.741 1.00 1.83 72 ASN A O 7
ATOM 8870 N N . VAL A 1 73 ? -3.908 4.471 4.034 1.00 1.43 73 VAL A N 7
ATOM 8871 C CA . VAL A 1 73 ? -5.179 4.786 3.379 1.00 1.78 73 VAL A CA 7
ATOM 8872 C C . VAL A 1 73 ? -5.073 5.805 2.245 1.00 1.54 73 VAL A C 7
ATOM 8873 O O . VAL A 1 73 ? -4.478 5.529 1.212 1.00 2.08 73 VAL A O 7
ATOM 8886 N N . THR A 1 74 ? -5.683 6.972 2.419 1.00 1.27 74 THR A N 7
ATOM 8887 C CA . THR A 1 74 ? -5.685 7.969 1.351 1.00 1.39 74 THR A CA 7
ATOM 8888 C C . THR A 1 74 ? -5.568 9.438 1.820 1.00 1.32 74 THR A C 7
ATOM 8889 O O . THR A 1 74 ? -4.731 10.167 1.291 1.00 1.60 74 THR A O 7
ATOM 8900 N N . PRO A 1 75 ? -6.346 9.913 2.820 1.00 1.58 75 PRO A N 7
ATOM 8901 C CA . PRO A 1 75 ? -6.440 11.347 3.116 1.00 1.81 75 PRO A CA 7
ATOM 8902 C C . PRO A 1 75 ? -5.274 11.874 3.948 1.00 1.51 75 PRO A C 7
ATOM 8903 O O . PRO A 1 75 ? -5.456 12.297 5.090 1.00 1.78 75 PRO A O 7
ATOM 8914 N N . GLY A 1 76 ? -4.074 11.821 3.383 1.00 1.33 76 GLY A N 7
ATOM 8915 C CA . GLY A 1 76 ? -2.904 12.359 4.051 1.00 1.40 76 GLY A CA 7
ATOM 8916 C C . GLY A 1 76 ? -2.402 11.472 5.168 1.00 1.19 76 GLY A C 7
ATOM 8917 O O . GLY A 1 76 ? -1.272 11.622 5.627 1.00 1.24 76 GLY A O 7
ATOM 8921 N N . GLN A 1 77 ? -3.209 10.493 5.547 1.00 1.05 77 GLN A N 7
ATOM 8922 C CA . GLN A 1 77 ? -2.897 9.642 6.690 1.00 1.07 77 GLN A CA 7
ATOM 8923 C C . GLN A 1 77 ? -1.817 8.695 6.249 1.00 0.83 77 GLN A C 7
ATOM 8924 O O . GLN A 1 77 ? -0.973 8.239 7.015 1.00 0.84 77 GLN A O 7
ATOM 8938 N N . VAL A 1 78 ? -1.875 8.448 4.969 1.00 0.69 78 VAL A N 7
ATOM 8939 C CA . VAL A 1 78 ? -0.944 7.625 4.272 1.00 0.59 78 VAL A CA 7
ATOM 8940 C C . VAL A 1 78 ? 0.491 8.019 4.538 1.00 0.55 78 VAL A C 7
ATOM 8941 O O . VAL A 1 78 ? 1.256 7.193 4.973 1.00 0.52 78 VAL A O 7
ATOM 8954 N N . LYS A 1 79 ? 0.852 9.280 4.305 1.00 0.66 79 LYS A N 7
ATOM 8955 C CA . LYS A 1 79 ? 2.263 9.671 4.300 1.00 0.76 79 LYS A CA 7
ATOM 8956 C C . LYS A 1 79 ? 2.903 9.384 5.653 1.00 0.71 79 LYS A C 7
ATOM 8957 O O . LYS A 1 79 ? 4.099 9.152 5.766 1.00 0.69 79 LYS A O 7
ATOM 8976 N N . LYS A 1 80 ? 2.072 9.370 6.665 1.00 0.77 80 LYS A N 7
ATOM 8977 C CA . LYS A 1 80 ? 2.485 9.082 8.012 1.00 0.85 80 LYS A CA 7
ATOM 8978 C C . LYS A 1 80 ? 2.612 7.597 8.179 1.00 0.77 80 LYS A C 7
ATOM 8979 O O . LYS A 1 80 ? 3.622 7.081 8.652 1.00 0.79 80 LYS A O 7
ATOM 8998 N N . ILE A 1 81 ? 1.559 6.918 7.780 1.00 0.76 81 ILE A N 7
ATOM 8999 C CA . ILE A 1 81 ? 1.581 5.463 7.713 1.00 0.81 81 ILE A CA 7
ATOM 9000 C C . ILE A 1 81 ? 2.678 5.002 6.744 1.00 0.70 81 ILE A C 7
ATOM 9001 O O . ILE A 1 81 ? 3.053 3.843 6.724 1.00 0.84 81 ILE A O 7
ATOM 9017 N N . LEU A 1 82 ? 3.159 5.915 5.909 1.00 0.54 82 LEU A N 7
ATOM 9018 C CA . LEU A 1 82 ? 4.272 5.637 5.024 1.00 0.54 82 LEU A CA 7
ATOM 9019 C C . LEU A 1 82 ? 5.511 5.286 5.835 1.00 0.59 82 LEU A C 7
ATOM 9020 O O . LEU A 1 82 ? 6.271 4.394 5.470 1.00 0.65 82 LEU A O 7
ATOM 9036 N N . ALA A 1 83 ? 5.723 6.011 6.935 1.00 0.62 83 ALA A N 7
ATOM 9037 C CA . ALA A 1 83 ? 6.779 5.655 7.875 1.00 0.73 83 ALA A CA 7
ATOM 9038 C C . ALA A 1 83 ? 6.550 4.233 8.377 1.00 0.74 83 ALA A C 7
ATOM 9039 O O . ALA A 1 83 ? 7.490 3.491 8.674 1.00 0.88 83 ALA A O 7
ATOM 9046 N N . GLU A 1 84 ? 5.275 3.887 8.484 1.00 0.64 84 GLU A N 7
ATOM 9047 C CA . GLU A 1 84 ? 4.845 2.556 8.882 1.00 0.72 84 GLU A CA 7
ATOM 9048 C C . GLU A 1 84 ? 5.047 1.533 7.766 1.00 0.72 84 GLU A C 7
ATOM 9049 O O . GLU A 1 84 ? 5.168 0.336 8.031 1.00 0.89 84 GLU A O 7
ATOM 9061 N N . TYR A 1 85 ? 5.078 2.002 6.523 1.00 0.66 85 TYR A N 7
ATOM 9062 C CA . TYR A 1 85 ? 5.099 1.120 5.389 1.00 0.80 85 TYR A CA 7
ATOM 9063 C C . TYR A 1 85 ? 6.496 0.639 5.060 1.00 1.09 85 TYR A C 7
ATOM 9064 O O . TYR A 1 85 ? 7.060 1.101 4.055 1.00 1.77 85 TYR A O 7
ATOM 9087 N N . MET A 1 1 ? 14.802 2.921 -11.279 1.00 12.27 1 MET A N 8
ATOM 9088 C CA . MET A 1 1 ? 13.841 2.391 -10.288 1.00 11.84 1 MET A CA 8
ATOM 9089 C C . MET A 1 1 ? 13.946 0.876 -10.211 1.00 11.01 1 MET A C 8
ATOM 9090 O O . MET A 1 1 ? 13.472 0.167 -11.100 1.00 11.06 1 MET A O 8
ATOM 9106 N N . VAL A 1 2 ? 14.588 0.380 -9.161 1.00 10.43 2 VAL A N 8
ATOM 9107 C CA . VAL A 1 2 ? 14.697 -1.059 -8.949 1.00 9.79 2 VAL A CA 8
ATOM 9108 C C . VAL A 1 2 ? 14.123 -1.442 -7.581 1.00 8.72 2 VAL A C 8
ATOM 9109 O O . VAL A 1 2 ? 14.866 -1.645 -6.622 1.00 8.32 2 VAL A O 8
ATOM 9122 N N . PRO A 1 3 ? 12.785 -1.533 -7.476 1.00 8.46 3 PRO A N 8
ATOM 9123 C CA . PRO A 1 3 ? 12.110 -1.886 -6.221 1.00 7.64 3 PRO A CA 8
ATOM 9124 C C . PRO A 1 3 ? 12.497 -3.285 -5.751 1.00 6.90 3 PRO A C 8
ATOM 9125 O O . PRO A 1 3 ? 12.239 -4.280 -6.432 1.00 7.20 3 PRO A O 8
ATOM 9136 N N . LYS A 1 4 ? 13.138 -3.344 -4.590 1.00 6.19 4 LYS A N 8
ATOM 9137 C CA . LYS A 1 4 ? 13.662 -4.597 -4.060 1.00 5.74 4 LYS A CA 8
ATOM 9138 C C . LYS A 1 4 ? 12.568 -5.597 -3.737 1.00 4.90 4 LYS A C 8
ATOM 9139 O O . LYS A 1 4 ? 12.634 -6.758 -4.133 1.00 5.18 4 LYS A O 8
ATOM 9158 N N . GLY A 1 5 ? 11.572 -5.142 -3.017 1.00 4.14 5 GLY A N 8
ATOM 9159 C CA . GLY A 1 5 ? 10.410 -5.963 -2.786 1.00 3.68 5 GLY A CA 8
ATOM 9160 C C . GLY A 1 5 ? 10.449 -6.619 -1.442 1.00 2.72 5 GLY A C 8
ATOM 9161 O O . GLY A 1 5 ? 9.986 -7.744 -1.276 1.00 3.18 5 GLY A O 8
ATOM 9165 N N . LYS A 1 6 ? 11.034 -5.915 -0.498 1.00 1.95 6 LYS A N 8
ATOM 9166 C CA . LYS A 1 6 ? 11.102 -6.349 0.870 1.00 1.86 6 LYS A CA 8
ATOM 9167 C C . LYS A 1 6 ? 9.709 -6.713 1.364 1.00 1.59 6 LYS A C 8
ATOM 9168 O O . LYS A 1 6 ? 9.487 -7.798 1.899 1.00 2.36 6 LYS A O 8
ATOM 9187 N N . TYR A 1 7 ? 8.778 -5.787 1.198 1.00 0.92 7 TYR A N 8
ATOM 9188 C CA . TYR A 1 7 ? 7.384 -6.048 1.463 1.00 0.79 7 TYR A CA 8
ATOM 9189 C C . TYR A 1 7 ? 6.591 -6.143 0.156 1.00 0.68 7 TYR A C 8
ATOM 9190 O O . TYR A 1 7 ? 6.182 -5.122 -0.388 1.00 0.66 7 TYR A O 8
ATOM 9208 N N . PRO A 1 8 ? 6.399 -7.355 -0.391 1.00 0.74 8 PRO A N 8
ATOM 9209 C CA . PRO A 1 8 ? 5.458 -7.577 -1.501 1.00 0.77 8 PRO A CA 8
ATOM 9210 C C . PRO A 1 8 ? 4.022 -7.277 -1.062 1.00 0.68 8 PRO A C 8
ATOM 9211 O O . PRO A 1 8 ? 3.348 -8.136 -0.494 1.00 0.72 8 PRO A O 8
ATOM 9222 N N . ILE A 1 9 ? 3.566 -6.056 -1.313 1.00 0.68 9 ILE A N 8
ATOM 9223 C CA . ILE A 1 9 ? 2.331 -5.565 -0.745 1.00 0.70 9 ILE A CA 8
ATOM 9224 C C . ILE A 1 9 ? 1.115 -6.085 -1.484 1.00 0.79 9 ILE A C 8
ATOM 9225 O O . ILE A 1 9 ? 1.238 -6.703 -2.541 1.00 1.11 9 ILE A O 8
ATOM 9241 N N . SER A 1 10 ? -0.057 -5.805 -0.929 1.00 0.68 10 SER A N 8
ATOM 9242 C CA . SER A 1 10 ? -1.296 -6.186 -1.576 1.00 0.79 10 SER A CA 8
ATOM 9243 C C . SER A 1 10 ? -2.405 -5.173 -1.309 1.00 0.87 10 SER A C 8
ATOM 9244 O O . SER A 1 10 ? -2.784 -4.933 -0.160 1.00 0.97 10 SER A O 8
ATOM 9252 N N . VAL A 1 11 ? -2.885 -4.563 -2.388 1.00 1.02 11 VAL A N 8
ATOM 9253 C CA . VAL A 1 11 ? -3.949 -3.563 -2.332 1.00 1.21 11 VAL A CA 8
ATOM 9254 C C . VAL A 1 11 ? -5.176 -4.052 -3.097 1.00 1.30 11 VAL A C 8
ATOM 9255 O O . VAL A 1 11 ? -5.055 -4.429 -4.265 1.00 1.56 11 VAL A O 8
ATOM 9268 N N . CYS A 1 12 ? -6.338 -4.087 -2.454 1.00 1.34 12 CYS A N 8
ATOM 9269 C CA . CYS A 1 12 ? -7.547 -4.509 -3.149 1.00 1.64 12 CYS A CA 8
ATOM 9270 C C . CYS A 1 12 ? -7.924 -3.516 -4.235 1.00 1.93 12 CYS A C 8
ATOM 9271 O O . CYS A 1 12 ? -8.152 -2.335 -3.975 1.00 2.04 12 CYS A O 8
ATOM 9278 N N . MET A 1 13 ? -7.969 -4.015 -5.456 1.00 2.37 13 MET A N 8
ATOM 9279 C CA . MET A 1 13 ? -8.497 -3.267 -6.582 1.00 2.90 13 MET A CA 8
ATOM 9280 C C . MET A 1 13 ? -9.628 -4.069 -7.194 1.00 3.31 13 MET A C 8
ATOM 9281 O O . MET A 1 13 ? -9.953 -3.921 -8.374 1.00 3.89 13 MET A O 8
ATOM 9295 N N . GLY A 1 14 ? -10.203 -4.947 -6.372 1.00 3.15 14 GLY A N 8
ATOM 9296 C CA . GLY A 1 14 ? -11.204 -5.881 -6.846 1.00 3.68 14 GLY A CA 8
ATOM 9297 C C . GLY A 1 14 ? -12.496 -5.214 -7.261 1.00 3.86 14 GLY A C 8
ATOM 9298 O O . GLY A 1 14 ? -12.654 -4.004 -7.130 1.00 3.63 14 GLY A O 8
ATOM 9302 N N . THR A 1 15 ? -13.440 -6.021 -7.712 1.00 4.43 15 THR A N 8
ATOM 9303 C CA . THR A 1 15 ? -14.696 -5.518 -8.234 1.00 4.67 15 THR A CA 8
ATOM 9304 C C . THR A 1 15 ? -15.538 -4.833 -7.151 1.00 4.26 15 THR A C 8
ATOM 9305 O O . THR A 1 15 ? -16.065 -3.744 -7.368 1.00 4.19 15 THR A O 8
ATOM 9316 N N . ALA A 1 16 ? -15.652 -5.458 -5.985 1.00 4.19 16 ALA A N 8
ATOM 9317 C CA . ALA A 1 16 ? -16.514 -4.942 -4.925 1.00 4.01 16 ALA A CA 8
ATOM 9318 C C . ALA A 1 16 ? -15.936 -3.696 -4.258 1.00 3.32 16 ALA A C 8
ATOM 9319 O O . ALA A 1 16 ? -16.565 -2.637 -4.239 1.00 3.20 16 ALA A O 8
ATOM 9326 N N . CYS A 1 17 ? -14.728 -3.835 -3.735 1.00 2.98 17 CYS A N 8
ATOM 9327 C CA . CYS A 1 17 ? -14.118 -2.819 -2.888 1.00 2.50 17 CYS A CA 8
ATOM 9328 C C . CYS A 1 17 ? -13.836 -1.519 -3.662 1.00 2.22 17 CYS A C 8
ATOM 9329 O O . CYS A 1 17 ? -13.954 -0.421 -3.119 1.00 2.18 17 CYS A O 8
ATOM 9336 N N . PHE A 1 18 ? -13.493 -1.664 -4.941 1.00 2.35 18 PHE A N 8
ATOM 9337 C CA . PHE A 1 18 ? -13.116 -0.536 -5.804 1.00 2.43 18 PHE A CA 8
ATOM 9338 C C . PHE A 1 18 ? -14.255 0.478 -5.957 1.00 2.49 18 PHE A C 8
ATOM 9339 O O . PHE A 1 18 ? -14.011 1.669 -6.153 1.00 2.58 18 PHE A O 8
ATOM 9356 N N . VAL A 1 19 ? -15.490 0.005 -5.833 1.00 2.63 19 VAL A N 8
ATOM 9357 C CA . VAL A 1 19 ? -16.679 0.787 -6.187 1.00 2.75 19 VAL A CA 8
ATOM 9358 C C . VAL A 1 19 ? -16.880 1.973 -5.239 1.00 2.50 19 VAL A C 8
ATOM 9359 O O . VAL A 1 19 ? -17.522 2.963 -5.595 1.00 2.61 19 VAL A O 8
ATOM 9372 N N . LYS A 1 20 ? -16.300 1.904 -4.050 1.00 2.35 20 LYS A N 8
ATOM 9373 C CA . LYS A 1 20 ? -16.532 2.931 -3.036 1.00 2.40 20 LYS A CA 8
ATOM 9374 C C . LYS A 1 20 ? -15.662 4.173 -3.273 1.00 2.13 20 LYS A C 8
ATOM 9375 O O . LYS A 1 20 ? -15.555 5.038 -2.400 1.00 2.30 20 LYS A O 8
ATOM 9394 N N . GLY A 1 21 ? -15.042 4.254 -4.445 1.00 1.87 21 GLY A N 8
ATOM 9395 C CA . GLY A 1 21 ? -14.248 5.422 -4.793 1.00 1.72 21 GLY A CA 8
ATOM 9396 C C . GLY A 1 21 ? -12.839 5.313 -4.262 1.00 1.41 21 GLY A C 8
ATOM 9397 O O . GLY A 1 21 ? -12.154 6.322 -4.038 1.00 1.40 21 GLY A O 8
ATOM 9401 N N . ALA A 1 22 ? -12.382 4.078 -4.132 1.00 1.30 22 ALA A N 8
ATOM 9402 C CA . ALA A 1 22 ? -11.158 3.788 -3.419 1.00 1.24 22 ALA A CA 8
ATOM 9403 C C . ALA A 1 22 ? -9.938 4.230 -4.204 1.00 1.03 22 ALA A C 8
ATOM 9404 O O . ALA A 1 22 ? -8.888 4.489 -3.615 1.00 1.06 22 ALA A O 8
ATOM 9411 N N . ASP A 1 23 ? -10.079 4.378 -5.519 1.00 1.00 23 ASP A N 8
ATOM 9412 C CA . ASP A 1 23 ? -8.937 4.737 -6.346 1.00 1.04 23 ASP A CA 8
ATOM 9413 C C . ASP A 1 23 ? -8.289 6.014 -5.854 1.00 0.84 23 ASP A C 8
ATOM 9414 O O . ASP A 1 23 ? -7.096 6.044 -5.647 1.00 0.78 23 ASP A O 8
ATOM 9423 N N . LYS A 1 24 ? -9.070 7.048 -5.598 1.00 0.83 24 LYS A N 8
ATOM 9424 C CA . LYS A 1 24 ? -8.478 8.348 -5.297 1.00 0.85 24 LYS A CA 8
ATOM 9425 C C . LYS A 1 24 ? -7.738 8.328 -3.970 1.00 0.81 24 LYS A C 8
ATOM 9426 O O . LYS A 1 24 ? -6.688 8.950 -3.830 1.00 0.83 24 LYS A O 8
ATOM 9445 N N . VAL A 1 25 ? -8.261 7.597 -3.008 1.00 0.87 25 VAL A N 8
ATOM 9446 C CA . VAL A 1 25 ? -7.593 7.447 -1.739 1.00 1.01 25 VAL A CA 8
ATOM 9447 C C . VAL A 1 25 ? -6.364 6.561 -1.881 1.00 0.81 25 VAL A C 8
ATOM 9448 O O . VAL A 1 25 ? -5.295 6.898 -1.375 1.00 0.74 25 VAL A O 8
ATOM 9461 N N . VAL A 1 26 ? -6.490 5.444 -2.588 1.00 0.80 26 VAL A N 8
ATOM 9462 C CA . VAL A 1 26 ? -5.323 4.614 -2.851 1.00 0.81 26 VAL A CA 8
ATOM 9463 C C . VAL A 1 26 ? -4.369 5.340 -3.804 1.00 0.67 26 VAL A C 8
ATOM 9464 O O . VAL A 1 26 ? -3.212 4.965 -3.945 1.00 0.70 26 VAL A O 8
ATOM 9477 N N . HIS A 1 27 ? -4.887 6.342 -4.519 1.00 0.63 27 HIS A N 8
ATOM 9478 C CA . HIS A 1 27 ? -4.069 7.151 -5.411 1.00 0.65 27 HIS A CA 8
ATOM 9479 C C . HIS A 1 27 ? -2.984 7.813 -4.618 1.00 0.55 27 HIS A C 8
ATOM 9480 O O . HIS A 1 27 ? -1.829 7.872 -5.032 1.00 0.57 27 HIS A O 8
ATOM 9495 N N . ALA A 1 28 ? -3.384 8.302 -3.466 1.00 0.52 28 ALA A N 8
ATOM 9496 C CA . ALA A 1 28 ? -2.449 8.851 -2.504 1.00 0.54 28 ALA A CA 8
ATOM 9497 C C . ALA A 1 28 ? -1.338 7.844 -2.242 1.00 0.49 28 ALA A C 8
ATOM 9498 O O . ALA A 1 28 ? -0.171 8.187 -2.282 1.00 0.52 28 ALA A O 8
ATOM 9505 N N . PHE A 1 29 ? -1.727 6.590 -2.027 1.00 0.51 29 PHE A N 8
ATOM 9506 C CA . PHE A 1 29 ? -0.785 5.479 -1.863 1.00 0.59 29 PHE A CA 8
ATOM 9507 C C . PHE A 1 29 ? 0.122 5.364 -3.079 1.00 0.59 29 PHE A C 8
ATOM 9508 O O . PHE A 1 29 ? 1.339 5.245 -2.953 1.00 0.66 29 PHE A O 8
ATOM 9525 N N . LYS A 1 30 ? -0.495 5.390 -4.250 1.00 0.62 30 LYS A N 8
ATOM 9526 C CA . LYS A 1 30 ? 0.244 5.331 -5.515 1.00 0.74 30 LYS A CA 8
ATOM 9527 C C . LYS A 1 30 ? 1.419 6.303 -5.504 1.00 0.68 30 LYS A C 8
ATOM 9528 O O . LYS A 1 30 ? 2.568 5.932 -5.744 1.00 0.79 30 LYS A O 8
ATOM 9547 N N . GLU A 1 31 ? 1.120 7.533 -5.159 1.00 0.61 31 GLU A N 8
ATOM 9548 C CA . GLU A 1 31 ? 2.093 8.617 -5.241 1.00 0.73 31 GLU A CA 8
ATOM 9549 C C . GLU A 1 31 ? 2.889 8.743 -3.957 1.00 0.72 31 GLU A C 8
ATOM 9550 O O . GLU A 1 31 ? 3.976 9.316 -3.948 1.00 0.83 31 GLU A O 8
ATOM 9562 N N . GLN A 1 32 ? 2.349 8.197 -2.884 1.00 0.70 32 GLN A N 8
ATOM 9563 C CA . GLN A 1 32 ? 3.023 8.165 -1.617 1.00 0.85 32 GLN A CA 8
ATOM 9564 C C . GLN A 1 32 ? 4.228 7.260 -1.709 1.00 0.92 32 GLN A C 8
ATOM 9565 O O . GLN A 1 32 ? 5.113 7.324 -0.862 1.00 1.16 32 GLN A O 8
ATOM 9579 N N . LEU A 1 33 ? 4.234 6.378 -2.720 1.00 0.81 33 LEU A N 8
ATOM 9580 C CA . LEU A 1 33 ? 5.436 5.640 -3.036 1.00 0.93 33 LEU A CA 8
ATOM 9581 C C . LEU A 1 33 ? 6.535 6.633 -3.120 1.00 1.07 33 LEU A C 8
ATOM 9582 O O . LEU A 1 33 ? 7.512 6.562 -2.382 1.00 1.69 33 LEU A O 8
ATOM 9598 N N . LYS A 1 34 ? 6.315 7.553 -4.047 1.00 0.94 34 LYS A N 8
ATOM 9599 C CA . LYS A 1 34 ? 7.093 8.785 -4.231 1.00 1.45 34 LYS A CA 8
ATOM 9600 C C . LYS A 1 34 ? 8.562 8.531 -4.552 1.00 1.39 34 LYS A C 8
ATOM 9601 O O . LYS A 1 34 ? 9.255 9.390 -5.099 1.00 1.76 34 LYS A O 8
ATOM 9620 N N . ILE A 1 35 ? 8.980 7.331 -4.214 1.00 1.35 35 ILE A N 8
ATOM 9621 C CA . ILE A 1 35 ? 10.219 6.715 -4.623 1.00 1.63 35 ILE A CA 8
ATOM 9622 C C . ILE A 1 35 ? 11.450 7.581 -4.394 1.00 1.96 35 ILE A C 8
ATOM 9623 O O . ILE A 1 35 ? 11.417 8.608 -3.717 1.00 2.64 35 ILE A O 8
ATOM 9639 N N . ASP A 1 36 ? 12.544 7.091 -4.927 1.00 2.13 36 ASP A N 8
ATOM 9640 C CA . ASP A 1 36 ? 13.842 7.704 -4.779 1.00 2.80 36 ASP A CA 8
ATOM 9641 C C . ASP A 1 36 ? 14.693 7.229 -5.926 1.00 3.12 36 ASP A C 8
ATOM 9642 O O . ASP A 1 36 ? 15.260 8.014 -6.684 1.00 3.82 36 ASP A O 8
ATOM 9651 N N . ILE A 1 37 ? 14.680 5.908 -6.073 1.00 2.97 37 ILE A N 8
ATOM 9652 C CA . ILE A 1 37 ? 15.475 5.198 -7.076 1.00 3.62 37 ILE A CA 8
ATOM 9653 C C . ILE A 1 37 ? 15.042 3.751 -7.181 1.00 3.68 37 ILE A C 8
ATOM 9654 O O . ILE A 1 37 ? 15.642 2.960 -7.908 1.00 4.36 37 ILE A O 8
ATOM 9670 N N . GLY A 1 38 ? 13.985 3.414 -6.482 1.00 3.22 38 GLY A N 8
ATOM 9671 C CA . GLY A 1 38 ? 13.662 2.033 -6.277 1.00 3.64 38 GLY A CA 8
ATOM 9672 C C . GLY A 1 38 ? 12.305 1.920 -5.692 1.00 3.45 38 GLY A C 8
ATOM 9673 O O . GLY A 1 38 ? 11.393 1.341 -6.278 1.00 4.13 38 GLY A O 8
ATOM 9677 N N . ASP A 1 39 ? 12.180 2.551 -4.547 1.00 2.80 39 ASP A N 8
ATOM 9678 C CA . ASP A 1 39 ? 10.961 2.531 -3.785 1.00 2.71 39 ASP A CA 8
ATOM 9679 C C . ASP A 1 39 ? 11.070 3.353 -2.557 1.00 2.33 39 ASP A C 8
ATOM 9680 O O . ASP A 1 39 ? 11.938 3.139 -1.716 1.00 2.74 39 ASP A O 8
ATOM 9689 N N . VAL A 1 40 ? 10.164 4.307 -2.542 1.00 1.99 40 VAL A N 8
ATOM 9690 C CA . VAL A 1 40 ? 9.873 5.219 -1.442 1.00 2.05 40 VAL A CA 8
ATOM 9691 C C . VAL A 1 40 ? 11.081 5.986 -0.962 1.00 2.30 40 VAL A C 8
ATOM 9692 O O . VAL A 1 40 ? 11.191 7.196 -1.123 1.00 2.96 40 VAL A O 8
ATOM 9705 N N . THR A 1 41 ? 11.970 5.254 -0.418 1.00 2.14 41 THR A N 8
ATOM 9706 C CA . THR A 1 41 ? 13.198 5.783 0.150 1.00 2.64 41 THR A CA 8
ATOM 9707 C C . THR A 1 41 ? 14.247 4.705 0.225 1.00 2.56 41 THR A C 8
ATOM 9708 O O . THR A 1 41 ? 15.316 4.851 -0.367 1.00 2.86 41 THR A O 8
ATOM 9719 N N . PRO A 1 42 ? 13.986 3.599 0.928 1.00 2.63 42 PRO A N 8
ATOM 9720 C CA . PRO A 1 42 ? 14.957 2.543 1.010 1.00 2.78 42 PRO A CA 8
ATOM 9721 C C . PRO A 1 42 ? 15.087 1.718 -0.271 1.00 2.23 42 PRO A C 8
ATOM 9722 O O . PRO A 1 42 ? 15.735 0.670 -0.243 1.00 2.68 42 PRO A O 8
ATOM 9733 N N . ASP A 1 43 ? 14.422 2.138 -1.375 1.00 1.68 43 ASP A N 8
ATOM 9734 C CA . ASP A 1 43 ? 14.751 1.606 -2.697 1.00 2.02 43 ASP A CA 8
ATOM 9735 C C . ASP A 1 43 ? 14.055 0.270 -2.869 1.00 1.92 43 ASP A C 8
ATOM 9736 O O . ASP A 1 43 ? 14.198 -0.432 -3.868 1.00 2.45 43 ASP A O 8
ATOM 9745 N N . GLY A 1 44 ? 13.239 -0.041 -1.883 1.00 1.56 44 GLY A N 8
ATOM 9746 C CA . GLY A 1 44 ? 12.392 -1.191 -1.978 1.00 1.72 44 GLY A CA 8
ATOM 9747 C C . GLY A 1 44 ? 11.797 -1.573 -0.659 1.00 1.52 44 GLY A C 8
ATOM 9748 O O . GLY A 1 44 ? 12.115 -2.620 -0.094 1.00 2.01 44 GLY A O 8
ATOM 9752 N N . ARG A 1 45 ? 10.925 -0.714 -0.177 1.00 1.08 45 ARG A N 8
ATOM 9753 C CA . ARG A 1 45 ? 10.170 -0.983 1.011 1.00 1.04 45 ARG A CA 8
ATOM 9754 C C . ARG A 1 45 ? 8.950 -1.782 0.613 1.00 0.95 45 ARG A C 8
ATOM 9755 O O . ARG A 1 45 ? 8.814 -2.952 0.968 1.00 1.30 45 ARG A O 8
ATOM 9776 N N . PHE A 1 46 ? 8.091 -1.151 -0.176 1.00 0.77 46 PHE A N 8
ATOM 9777 C CA . PHE A 1 46 ? 6.841 -1.728 -0.544 1.00 0.81 46 PHE A CA 8
ATOM 9778 C C . PHE A 1 46 ? 6.736 -2.022 -2.045 1.00 0.98 46 PHE A C 8
ATOM 9779 O O . PHE A 1 46 ? 6.894 -1.149 -2.884 1.00 1.61 46 PHE A O 8
ATOM 9796 N N . SER A 1 47 ? 6.449 -3.274 -2.365 1.00 0.83 47 SER A N 8
ATOM 9797 C CA . SER A 1 47 ? 6.276 -3.702 -3.748 1.00 1.07 47 SER A CA 8
ATOM 9798 C C . SER A 1 47 ? 4.789 -3.855 -4.045 1.00 1.07 47 SER A C 8
ATOM 9799 O O . SER A 1 47 ? 4.172 -4.852 -3.674 1.00 1.22 47 SER A O 8
ATOM 9807 N N . ILE A 1 48 ? 4.226 -2.854 -4.703 1.00 1.27 48 ILE A N 8
ATOM 9808 C CA . ILE A 1 48 ? 2.786 -2.766 -4.909 1.00 1.50 48 ILE A CA 8
ATOM 9809 C C . ILE A 1 48 ? 2.234 -3.895 -5.794 1.00 1.43 48 ILE A C 8
ATOM 9810 O O . ILE A 1 48 ? 2.669 -4.065 -6.930 1.00 1.75 48 ILE A O 8
ATOM 9826 N N . ASP A 1 49 ? 1.324 -4.718 -5.248 1.00 1.31 49 ASP A N 8
ATOM 9827 C CA . ASP A 1 49 ? 0.482 -5.557 -6.116 1.00 1.69 49 ASP A CA 8
ATOM 9828 C C . ASP A 1 49 ? -0.787 -6.032 -5.419 1.00 1.64 49 ASP A C 8
ATOM 9829 O O . ASP A 1 49 ? -0.796 -6.373 -4.255 1.00 1.41 49 ASP A O 8
ATOM 9838 N N . THR A 1 50 ? -1.849 -6.021 -6.189 1.00 2.02 50 THR A N 8
ATOM 9839 C CA . THR A 1 50 ? -3.160 -6.578 -5.837 1.00 2.18 50 THR A CA 8
ATOM 9840 C C . THR A 1 50 ? -3.139 -7.983 -5.193 1.00 2.22 50 THR A C 8
ATOM 9841 O O . THR A 1 50 ? -3.793 -8.207 -4.179 1.00 2.15 50 THR A O 8
ATOM 9852 N N . LEU A 1 51 ? -2.370 -8.903 -5.786 1.00 2.53 51 LEU A N 8
ATOM 9853 C CA . LEU A 1 51 ? -2.714 -10.344 -5.788 1.00 2.91 51 LEU A CA 8
ATOM 9854 C C . LEU A 1 51 ? -3.010 -10.986 -4.418 1.00 2.86 51 LEU A C 8
ATOM 9855 O O . LEU A 1 51 ? -3.936 -11.791 -4.322 1.00 3.11 51 LEU A O 8
ATOM 9871 N N . ARG A 1 52 ? -2.259 -10.658 -3.374 1.00 2.70 52 ARG A N 8
ATOM 9872 C CA . ARG A 1 52 ? -2.524 -11.241 -2.048 1.00 2.89 52 ARG A CA 8
ATOM 9873 C C . ARG A 1 52 ? -3.910 -10.824 -1.547 1.00 2.74 52 ARG A C 8
ATOM 9874 O O . ARG A 1 52 ? -4.772 -11.650 -1.243 1.00 3.03 52 ARG A O 8
ATOM 9895 N N . CYS A 1 53 ? -4.068 -9.519 -1.471 1.00 2.45 53 CYS A N 8
ATOM 9896 C CA . CYS A 1 53 ? -5.276 -8.838 -1.031 1.00 2.49 53 CYS A CA 8
ATOM 9897 C C . CYS A 1 53 ? -6.436 -9.084 -2.006 1.00 2.65 53 CYS A C 8
ATOM 9898 O O . CYS A 1 53 ? -6.224 -9.597 -3.108 1.00 2.79 53 CYS A O 8
ATOM 9905 N N . VAL A 1 54 ? -7.662 -8.739 -1.585 1.00 2.91 54 VAL A N 8
ATOM 9906 C CA . VAL A 1 54 ? -8.908 -9.245 -2.180 1.00 3.32 54 VAL A CA 8
ATOM 9907 C C . VAL A 1 54 ? -9.065 -10.709 -1.799 1.00 3.50 54 VAL A C 8
ATOM 9908 O O . VAL A 1 54 ? -9.681 -11.523 -2.493 1.00 4.01 54 VAL A O 8
ATOM 9921 N N . GLY A 1 55 ? -8.461 -11.023 -0.668 1.00 3.31 55 GLY A N 8
ATOM 9922 C CA . GLY A 1 55 ? -8.511 -12.350 -0.129 1.00 3.81 55 GLY A CA 8
ATOM 9923 C C . GLY A 1 55 ? -9.218 -12.438 1.215 1.00 3.97 55 GLY A C 8
ATOM 9924 O O . GLY A 1 55 ? -8.585 -12.812 2.203 1.00 4.19 55 GLY A O 8
ATOM 9928 N N . GLY A 1 56 ? -10.526 -12.137 1.272 1.00 4.09 56 GLY A N 8
ATOM 9929 C CA . GLY A 1 56 ? -11.255 -12.386 2.513 1.00 4.39 56 GLY A CA 8
ATOM 9930 C C . GLY A 1 56 ? -10.772 -11.583 3.718 1.00 4.05 56 GLY A C 8
ATOM 9931 O O . GLY A 1 56 ? -10.391 -12.172 4.733 1.00 4.42 56 GLY A O 8
ATOM 9935 N N . CYS A 1 57 ? -10.781 -10.245 3.639 1.00 3.52 57 CYS A N 8
ATOM 9936 C CA . CYS A 1 57 ? -9.980 -9.432 4.554 1.00 3.24 57 CYS A CA 8
ATOM 9937 C C . CYS A 1 57 ? -10.844 -8.300 5.111 1.00 3.09 57 CYS A C 8
ATOM 9938 O O . CYS A 1 57 ? -10.680 -7.891 6.260 1.00 3.16 57 CYS A O 8
ATOM 9945 N N . ALA A 1 58 ? -11.756 -7.817 4.271 1.00 3.13 58 ALA A N 8
ATOM 9946 C CA . ALA A 1 58 ? -12.439 -6.538 4.464 1.00 3.16 58 ALA A CA 8
ATOM 9947 C C . ALA A 1 58 ? -13.056 -6.316 5.852 1.00 3.34 58 ALA A C 8
ATOM 9948 O O . ALA A 1 58 ? -13.188 -5.165 6.267 1.00 3.37 58 ALA A O 8
ATOM 9955 N N . LEU A 1 59 ? -13.466 -7.364 6.571 1.00 3.64 59 LEU A N 8
ATOM 9956 C CA . LEU A 1 59 ? -14.012 -7.138 7.913 1.00 3.95 59 LEU A CA 8
ATOM 9957 C C . LEU A 1 59 ? -12.917 -6.788 8.933 1.00 3.73 59 LEU A C 8
ATOM 9958 O O . LEU A 1 59 ? -13.179 -6.708 10.137 1.00 4.11 59 LEU A O 8
ATOM 9974 N N . ALA A 1 60 ? -11.697 -6.608 8.449 1.00 3.22 60 ALA A N 8
ATOM 9975 C CA . ALA A 1 60 ? -10.651 -5.873 9.143 1.00 3.14 60 ALA A CA 8
ATOM 9976 C C . ALA A 1 60 ? -10.270 -4.678 8.282 1.00 2.75 60 ALA A C 8
ATOM 9977 O O . ALA A 1 60 ? -10.548 -4.693 7.081 1.00 2.52 60 ALA A O 8
ATOM 9984 N N . PRO A 1 61 ? -9.631 -3.628 8.810 1.00 2.94 61 PRO A N 8
ATOM 9985 C CA . PRO A 1 61 ? -8.980 -2.689 7.914 1.00 2.76 61 PRO A CA 8
ATOM 9986 C C . PRO A 1 61 ? -7.701 -3.326 7.376 1.00 2.12 61 PRO A C 8
ATOM 9987 O O . PRO A 1 61 ? -6.789 -3.647 8.142 1.00 2.13 61 PRO A O 8
ATOM 9998 N N . ILE A 1 62 ? -7.625 -3.510 6.072 1.00 1.88 62 ILE A N 8
ATOM 9999 C CA . ILE A 1 62 ? -6.456 -4.140 5.485 1.00 1.44 62 ILE A CA 8
ATOM 10000 C C . ILE A 1 62 ? -5.624 -3.178 4.646 1.00 1.43 62 ILE A C 8
ATOM 10001 O O . ILE A 1 62 ? -6.160 -2.475 3.789 1.00 1.92 62 ILE A O 8
ATOM 10017 N N . VAL A 1 63 ? -4.324 -3.146 4.900 1.00 1.10 63 VAL A N 8
ATOM 10018 C CA . VAL A 1 63 ? -3.358 -2.748 3.886 1.00 1.04 63 VAL A CA 8
ATOM 10019 C C . VAL A 1 63 ? -2.147 -3.639 4.046 1.00 0.79 63 VAL A C 8
ATOM 10020 O O . VAL A 1 63 ? -1.518 -3.625 5.088 1.00 0.90 63 VAL A O 8
ATOM 10033 N N . MET A 1 64 ? -1.776 -4.406 3.056 1.00 0.71 64 MET A N 8
ATOM 10034 C CA . MET A 1 64 ? -0.696 -5.322 3.288 1.00 0.62 64 MET A CA 8
ATOM 10035 C C . MET A 1 64 ? 0.522 -4.891 2.526 1.00 0.58 64 MET A C 8
ATOM 10036 O O . MET A 1 64 ? 0.443 -4.481 1.376 1.00 0.71 64 MET A O 8
ATOM 10050 N N . VAL A 1 65 ? 1.635 -4.947 3.210 1.00 0.53 65 VAL A N 8
ATOM 10051 C CA . VAL A 1 65 ? 2.930 -4.808 2.604 1.00 0.52 65 VAL A CA 8
ATOM 10052 C C . VAL A 1 65 ? 3.711 -6.046 2.973 1.00 0.54 65 VAL A C 8
ATOM 10053 O O . VAL A 1 65 ? 3.946 -6.273 4.143 1.00 0.60 65 VAL A O 8
ATOM 10066 N N . GLY A 1 66 ? 4.081 -6.859 2.006 1.00 0.58 66 GLY A N 8
ATOM 10067 C CA . GLY A 1 66 ? 4.768 -8.088 2.304 1.00 0.69 66 GLY A CA 8
ATOM 10068 C C . GLY A 1 66 ? 4.077 -8.885 3.382 1.00 0.75 66 GLY A C 8
ATOM 10069 O O . GLY A 1 66 ? 2.878 -8.726 3.658 1.00 1.10 66 GLY A O 8
ATOM 10073 N N . GLU A 1 67 ? 4.865 -9.672 4.056 1.00 0.91 67 GLU A N 8
ATOM 10074 C CA . GLU A 1 67 ? 4.399 -10.394 5.224 1.00 1.04 67 GLU A CA 8
ATOM 10075 C C . GLU A 1 67 ? 4.450 -9.458 6.426 1.00 1.02 67 GLU A C 8
ATOM 10076 O O . GLU A 1 67 ? 4.749 -9.866 7.552 1.00 1.22 67 GLU A O 8
ATOM 10088 N N . LYS A 1 68 ? 4.155 -8.186 6.165 1.00 0.86 68 LYS A N 8
ATOM 10089 C CA . LYS A 1 68 ? 4.211 -7.162 7.184 1.00 0.93 68 LYS A CA 8
ATOM 10090 C C . LYS A 1 68 ? 2.804 -6.778 7.604 1.00 0.87 68 LYS A C 8
ATOM 10091 O O . LYS A 1 68 ? 2.593 -6.385 8.746 1.00 1.06 68 LYS A O 8
ATOM 10110 N N . VAL A 1 69 ? 1.854 -6.948 6.672 1.00 0.69 69 VAL A N 8
ATOM 10111 C CA . VAL A 1 69 ? 0.427 -6.589 6.884 1.00 0.67 69 VAL A CA 8
ATOM 10112 C C . VAL A 1 69 ? 0.230 -5.327 7.747 1.00 0.75 69 VAL A C 8
ATOM 10113 O O . VAL A 1 69 ? 0.100 -5.399 8.968 1.00 0.98 69 VAL A O 8
ATOM 10126 N N . TYR A 1 70 ? 0.181 -4.175 7.090 1.00 0.69 70 TYR A N 8
ATOM 10127 C CA . TYR A 1 70 ? 0.133 -2.886 7.778 1.00 0.82 70 TYR A CA 8
ATOM 10128 C C . TYR A 1 70 ? -1.232 -2.202 7.689 1.00 0.90 70 TYR A C 8
ATOM 10129 O O . TYR A 1 70 ? -2.265 -2.819 7.379 1.00 0.92 70 TYR A O 8
ATOM 10147 N N . GLY A 1 71 ? -1.220 -0.913 7.990 1.00 1.04 71 GLY A N 8
ATOM 10148 C CA . GLY A 1 71 ? -2.407 -0.118 7.933 1.00 1.17 71 GLY A CA 8
ATOM 10149 C C . GLY A 1 71 ? -2.088 1.280 7.478 1.00 1.20 71 GLY A C 8
ATOM 10150 O O . GLY A 1 71 ? -2.487 2.248 8.118 1.00 1.49 71 GLY A O 8
ATOM 10154 N N . ASN A 1 72 ? -1.351 1.387 6.368 1.00 1.02 72 ASN A N 8
ATOM 10155 C CA . ASN A 1 72 ? -1.086 2.685 5.744 1.00 1.05 72 ASN A CA 8
ATOM 10156 C C . ASN A 1 72 ? -2.373 3.198 5.091 1.00 1.32 72 ASN A C 8
ATOM 10157 O O . ASN A 1 72 ? -2.428 4.295 4.545 1.00 1.83 72 ASN A O 8
ATOM 10168 N N . VAL A 1 73 ? -3.426 2.386 5.262 1.00 1.43 73 VAL A N 8
ATOM 10169 C CA . VAL A 1 73 ? -4.820 2.736 4.969 1.00 1.78 73 VAL A CA 8
ATOM 10170 C C . VAL A 1 73 ? -5.015 3.420 3.628 1.00 1.54 73 VAL A C 8
ATOM 10171 O O . VAL A 1 73 ? -4.297 3.148 2.668 1.00 2.08 73 VAL A O 8
ATOM 10184 N N . THR A 1 74 ? -6.020 4.281 3.558 1.00 1.27 74 THR A N 8
ATOM 10185 C CA . THR A 1 74 ? -6.410 4.867 2.298 1.00 1.39 74 THR A CA 8
ATOM 10186 C C . THR A 1 74 ? -6.977 6.302 2.460 1.00 1.32 74 THR A C 8
ATOM 10187 O O . THR A 1 74 ? -6.616 7.180 1.677 1.00 1.60 74 THR A O 8
ATOM 10198 N N . PRO A 1 75 ? -7.805 6.615 3.495 1.00 1.58 75 PRO A N 8
ATOM 10199 C CA . PRO A 1 75 ? -8.446 7.924 3.602 1.00 1.81 75 PRO A CA 8
ATOM 10200 C C . PRO A 1 75 ? -7.572 8.968 4.296 1.00 1.51 75 PRO A C 8
ATOM 10201 O O . PRO A 1 75 ? -7.835 9.349 5.437 1.00 1.78 75 PRO A O 8
ATOM 10212 N N . GLY A 1 76 ? -6.514 9.409 3.623 1.00 1.33 76 GLY A N 8
ATOM 10213 C CA . GLY A 1 76 ? -5.728 10.520 4.129 1.00 1.40 76 GLY A CA 8
ATOM 10214 C C . GLY A 1 76 ? -4.650 10.096 5.104 1.00 1.19 76 GLY A C 8
ATOM 10215 O O . GLY A 1 76 ? -3.532 10.605 5.052 1.00 1.24 76 GLY A O 8
ATOM 10219 N N . GLN A 1 77 ? -4.961 9.113 5.955 1.00 1.05 77 GLN A N 8
ATOM 10220 C CA . GLN A 1 77 ? -4.033 8.671 7.003 1.00 1.07 77 GLN A CA 8
ATOM 10221 C C . GLN A 1 77 ? -2.885 7.933 6.344 1.00 0.83 77 GLN A C 8
ATOM 10222 O O . GLN A 1 77 ? -1.863 7.617 6.952 1.00 0.84 77 GLN A O 8
ATOM 10236 N N . VAL A 1 78 ? -3.117 7.692 5.075 1.00 0.69 78 VAL A N 8
ATOM 10237 C CA . VAL A 1 78 ? -2.176 7.117 4.154 1.00 0.59 78 VAL A CA 8
ATOM 10238 C C . VAL A 1 78 ? -0.769 7.687 4.313 1.00 0.55 78 VAL A C 8
ATOM 10239 O O . VAL A 1 78 ? 0.160 6.975 4.707 1.00 0.52 78 VAL A O 8
ATOM 10252 N N . LYS A 1 79 ? -0.634 8.981 4.039 1.00 0.66 79 LYS A N 8
ATOM 10253 C CA . LYS A 1 79 ? 0.672 9.613 3.891 1.00 0.76 79 LYS A CA 8
ATOM 10254 C C . LYS A 1 79 ? 1.480 9.486 5.170 1.00 0.71 79 LYS A C 8
ATOM 10255 O O . LYS A 1 79 ? 2.703 9.463 5.164 1.00 0.69 79 LYS A O 8
ATOM 10274 N N . LYS A 1 80 ? 0.765 9.353 6.253 1.00 0.77 80 LYS A N 8
ATOM 10275 C CA . LYS A 1 80 ? 1.336 9.313 7.560 1.00 0.85 80 LYS A CA 8
ATOM 10276 C C . LYS A 1 80 ? 1.942 7.967 7.811 1.00 0.77 80 LYS A C 8
ATOM 10277 O O . LYS A 1 80 ? 3.112 7.853 8.176 1.00 0.79 80 LYS A O 8
ATOM 10296 N N . ILE A 1 81 ? 1.133 6.949 7.619 1.00 0.76 81 ILE A N 8
ATOM 10297 C CA . ILE A 1 81 ? 1.612 5.588 7.737 1.00 0.81 81 ILE A CA 8
ATOM 10298 C C . ILE A 1 81 ? 2.687 5.315 6.681 1.00 0.70 81 ILE A C 8
ATOM 10299 O O . ILE A 1 81 ? 3.389 4.319 6.748 1.00 0.84 81 ILE A O 8
ATOM 10315 N N . LEU A 1 82 ? 2.792 6.186 5.678 1.00 0.54 82 LEU A N 8
ATOM 10316 C CA . LEU A 1 82 ? 3.920 6.128 4.755 1.00 0.54 82 LEU A CA 8
ATOM 10317 C C . LEU A 1 82 ? 5.230 6.244 5.517 1.00 0.59 82 LEU A C 8
ATOM 10318 O O . LEU A 1 82 ? 6.187 5.537 5.220 1.00 0.65 82 LEU A O 8
ATOM 10334 N N . ALA A 1 83 ? 5.281 7.154 6.486 1.00 0.62 83 ALA A N 8
ATOM 10335 C CA . ALA A 1 83 ? 6.446 7.249 7.356 1.00 0.73 83 ALA A CA 8
ATOM 10336 C C . ALA A 1 83 ? 6.660 5.916 8.064 1.00 0.74 83 ALA A C 8
ATOM 10337 O O . ALA A 1 83 ? 7.787 5.520 8.368 1.00 0.88 83 ALA A O 8
ATOM 10344 N N . GLU A 1 84 ? 5.549 5.252 8.352 1.00 0.64 84 GLU A N 8
ATOM 10345 C CA . GLU A 1 84 ? 5.562 3.920 8.926 1.00 0.72 84 GLU A CA 8
ATOM 10346 C C . GLU A 1 84 ? 5.971 2.850 7.920 1.00 0.72 84 GLU A C 8
ATOM 10347 O O . GLU A 1 84 ? 6.366 1.755 8.316 1.00 0.89 84 GLU A O 8
ATOM 10359 N N . TYR A 1 85 ? 5.840 3.147 6.633 1.00 0.66 85 TYR A N 8
ATOM 10360 C CA . TYR A 1 85 ? 6.137 2.195 5.604 1.00 0.80 85 TYR A CA 8
ATOM 10361 C C . TYR A 1 85 ? 7.630 2.135 5.300 1.00 1.09 85 TYR A C 8
ATOM 10362 O O . TYR A 1 85 ? 8.324 1.295 5.916 1.00 1.77 85 TYR A O 8
ATOM 10385 N N . MET A 1 1 ? 9.862 0.720 -12.411 1.00 12.27 1 MET A N 9
ATOM 10386 C CA . MET A 1 1 ? 8.622 -0.022 -12.083 1.00 11.84 1 MET A CA 9
ATOM 10387 C C . MET A 1 1 ? 8.945 -1.317 -11.341 1.00 11.01 1 MET A C 9
ATOM 10388 O O . MET A 1 1 ? 8.053 -2.119 -11.058 1.00 11.06 1 MET A O 9
ATOM 10404 N N . VAL A 1 2 ? 10.217 -1.522 -11.019 1.00 10.43 2 VAL A N 9
ATOM 10405 C CA . VAL A 1 2 ? 10.643 -2.753 -10.370 1.00 9.79 2 VAL A CA 9
ATOM 10406 C C . VAL A 1 2 ? 11.374 -2.465 -9.063 1.00 8.72 2 VAL A C 9
ATOM 10407 O O . VAL A 1 2 ? 12.544 -2.065 -9.063 1.00 8.32 2 VAL A O 9
ATOM 10420 N N . PRO A 1 3 ? 10.681 -2.629 -7.929 1.00 8.46 3 PRO A N 9
ATOM 10421 C CA . PRO A 1 3 ? 11.287 -2.551 -6.612 1.00 7.64 3 PRO A CA 9
ATOM 10422 C C . PRO A 1 3 ? 11.841 -3.908 -6.176 1.00 6.90 3 PRO A C 9
ATOM 10423 O O . PRO A 1 3 ? 11.912 -4.840 -6.980 1.00 7.20 3 PRO A O 9
ATOM 10434 N N . LYS A 1 4 ? 12.218 -4.042 -4.912 1.00 6.19 4 LYS A N 9
ATOM 10435 C CA . LYS A 1 4 ? 12.824 -5.285 -4.453 1.00 5.74 4 LYS A CA 9
ATOM 10436 C C . LYS A 1 4 ? 11.770 -6.311 -4.066 1.00 4.90 4 LYS A C 9
ATOM 10437 O O . LYS A 1 4 ? 11.656 -7.365 -4.696 1.00 5.18 4 LYS A O 9
ATOM 10456 N N . GLY A 1 5 ? 10.998 -5.990 -3.049 1.00 4.14 5 GLY A N 9
ATOM 10457 C CA . GLY A 1 5 ? 9.859 -6.819 -2.695 1.00 3.68 5 GLY A CA 9
ATOM 10458 C C . GLY A 1 5 ? 10.009 -7.522 -1.376 1.00 2.72 5 GLY A C 9
ATOM 10459 O O . GLY A 1 5 ? 9.574 -8.661 -1.218 1.00 3.18 5 GLY A O 9
ATOM 10463 N N . LYS A 1 6 ? 10.635 -6.853 -0.440 1.00 1.95 6 LYS A N 9
ATOM 10464 C CA . LYS A 1 6 ? 10.754 -7.350 0.903 1.00 1.86 6 LYS A CA 9
ATOM 10465 C C . LYS A 1 6 ? 9.373 -7.436 1.538 1.00 1.59 6 LYS A C 9
ATOM 10466 O O . LYS A 1 6 ? 9.013 -8.454 2.128 1.00 2.36 6 LYS A O 9
ATOM 10485 N N . TYR A 1 7 ? 8.612 -6.357 1.427 1.00 0.92 7 TYR A N 9
ATOM 10486 C CA . TYR A 1 7 ? 7.232 -6.338 1.838 1.00 0.79 7 TYR A CA 9
ATOM 10487 C C . TYR A 1 7 ? 6.292 -6.276 0.628 1.00 0.68 7 TYR A C 9
ATOM 10488 O O . TYR A 1 7 ? 5.902 -5.186 0.204 1.00 0.66 7 TYR A O 9
ATOM 10506 N N . PRO A 1 8 ? 5.955 -7.436 0.030 1.00 0.74 8 PRO A N 9
ATOM 10507 C CA . PRO A 1 8 ? 4.902 -7.536 -0.994 1.00 0.77 8 PRO A CA 9
ATOM 10508 C C . PRO A 1 8 ? 3.580 -6.922 -0.530 1.00 0.68 8 PRO A C 9
ATOM 10509 O O . PRO A 1 8 ? 2.806 -7.552 0.187 1.00 0.72 8 PRO A O 9
ATOM 10520 N N . ILE A 1 9 ? 3.337 -5.688 -0.935 1.00 0.68 9 ILE A N 9
ATOM 10521 C CA . ILE A 1 9 ? 2.209 -4.928 -0.445 1.00 0.70 9 ILE A CA 9
ATOM 10522 C C . ILE A 1 9 ? 0.934 -5.180 -1.249 1.00 0.79 9 ILE A C 9
ATOM 10523 O O . ILE A 1 9 ? 0.934 -5.104 -2.471 1.00 1.11 9 ILE A O 9
ATOM 10539 N N . SER A 1 10 ? -0.150 -5.488 -0.546 1.00 0.68 10 SER A N 9
ATOM 10540 C CA . SER A 1 10 ? -1.450 -5.633 -1.179 1.00 0.79 10 SER A CA 9
ATOM 10541 C C . SER A 1 10 ? -2.174 -4.304 -1.161 1.00 0.87 10 SER A C 9
ATOM 10542 O O . SER A 1 10 ? -2.179 -3.598 -0.150 1.00 0.97 10 SER A O 9
ATOM 10550 N N . VAL A 1 11 ? -2.770 -3.957 -2.279 1.00 1.02 11 VAL A N 9
ATOM 10551 C CA . VAL A 1 11 ? -3.467 -2.697 -2.395 1.00 1.21 11 VAL A CA 9
ATOM 10552 C C . VAL A 1 11 ? -4.950 -2.931 -2.627 1.00 1.30 11 VAL A C 9
ATOM 10553 O O . VAL A 1 11 ? -5.337 -3.605 -3.583 1.00 1.56 11 VAL A O 9
ATOM 10566 N N . CYS A 1 12 ? -5.767 -2.395 -1.731 1.00 1.34 12 CYS A N 9
ATOM 10567 C CA . CYS A 1 12 ? -7.190 -2.671 -1.737 1.00 1.64 12 CYS A CA 9
ATOM 10568 C C . CYS A 1 12 ? -7.903 -2.097 -2.951 1.00 1.93 12 CYS A C 9
ATOM 10569 O O . CYS A 1 12 ? -7.883 -0.891 -3.203 1.00 2.04 12 CYS A O 9
ATOM 10576 N N . MET A 1 13 ? -8.507 -2.996 -3.706 1.00 2.37 13 MET A N 9
ATOM 10577 C CA . MET A 1 13 ? -9.555 -2.653 -4.650 1.00 2.90 13 MET A CA 9
ATOM 10578 C C . MET A 1 13 ? -10.779 -3.484 -4.309 1.00 3.31 13 MET A C 9
ATOM 10579 O O . MET A 1 13 ? -11.641 -3.733 -5.154 1.00 3.89 13 MET A O 9
ATOM 10593 N N . GLY A 1 14 ? -10.822 -3.931 -3.053 1.00 3.15 14 GLY A N 9
ATOM 10594 C CA . GLY A 1 14 ? -11.824 -4.884 -2.623 1.00 3.68 14 GLY A CA 9
ATOM 10595 C C . GLY A 1 14 ? -13.227 -4.322 -2.597 1.00 3.86 14 GLY A C 9
ATOM 10596 O O . GLY A 1 14 ? -13.452 -3.146 -2.881 1.00 3.63 14 GLY A O 9
ATOM 10600 N N . THR A 1 15 ? -14.170 -5.171 -2.238 1.00 4.43 15 THR A N 9
ATOM 10601 C CA . THR A 1 15 ? -15.569 -4.795 -2.201 1.00 4.67 15 THR A CA 9
ATOM 10602 C C . THR A 1 15 ? -15.868 -3.773 -1.096 1.00 4.26 15 THR A C 9
ATOM 10603 O O . THR A 1 15 ? -16.578 -2.796 -1.323 1.00 4.19 15 THR A O 9
ATOM 10614 N N . ALA A 1 16 ? -15.318 -4.001 0.095 1.00 4.19 16 ALA A N 9
ATOM 10615 C CA . ALA A 1 16 ? -15.671 -3.205 1.264 1.00 4.01 16 ALA A CA 9
ATOM 10616 C C . ALA A 1 16 ? -15.096 -1.791 1.207 1.00 3.32 16 ALA A C 9
ATOM 10617 O O . ALA A 1 16 ? -15.836 -0.805 1.234 1.00 3.20 16 ALA A O 9
ATOM 10624 N N . CYS A 1 17 ? -13.776 -1.704 1.101 1.00 2.98 17 CYS A N 9
ATOM 10625 C CA . CYS A 1 17 ? -13.067 -0.433 1.213 1.00 2.50 17 CYS A CA 9
ATOM 10626 C C . CYS A 1 17 ? -13.430 0.511 0.061 1.00 2.22 17 CYS A C 9
ATOM 10627 O O . CYS A 1 17 ? -13.550 1.725 0.245 1.00 2.18 17 CYS A O 9
ATOM 10634 N N . PHE A 1 18 ? -13.646 -0.073 -1.117 1.00 2.35 18 PHE A N 9
ATOM 10635 C CA . PHE A 1 18 ? -13.807 0.678 -2.366 1.00 2.43 18 PHE A CA 9
ATOM 10636 C C . PHE A 1 18 ? -14.989 1.643 -2.314 1.00 2.49 18 PHE A C 9
ATOM 10637 O O . PHE A 1 18 ? -14.948 2.718 -2.915 1.00 2.58 18 PHE A O 9
ATOM 10654 N N . VAL A 1 19 ? -16.016 1.286 -1.559 1.00 2.63 19 VAL A N 9
ATOM 10655 C CA . VAL A 1 19 ? -17.277 2.022 -1.585 1.00 2.75 19 VAL A CA 9
ATOM 10656 C C . VAL A 1 19 ? -17.116 3.402 -0.948 1.00 2.50 19 VAL A C 9
ATOM 10657 O O . VAL A 1 19 ? -17.843 4.340 -1.274 1.00 2.61 19 VAL A O 9
ATOM 10670 N N . LYS A 1 20 ? -16.140 3.531 -0.063 1.00 2.35 20 LYS A N 9
ATOM 10671 C CA . LYS A 1 20 ? -15.944 4.769 0.682 1.00 2.40 20 LYS A CA 9
ATOM 10672 C C . LYS A 1 20 ? -15.096 5.762 -0.110 1.00 2.13 20 LYS A C 9
ATOM 10673 O O . LYS A 1 20 ? -14.685 6.799 0.413 1.00 2.30 20 LYS A O 9
ATOM 10692 N N . GLY A 1 21 ? -14.839 5.438 -1.370 1.00 1.87 21 GLY A N 9
ATOM 10693 C CA . GLY A 1 21 ? -14.033 6.299 -2.218 1.00 1.72 21 GLY A CA 9
ATOM 10694 C C . GLY A 1 21 ? -12.557 6.058 -1.995 1.00 1.41 21 GLY A C 9
ATOM 10695 O O . GLY A 1 21 ? -11.717 6.924 -2.255 1.00 1.40 21 GLY A O 9
ATOM 10699 N N . ALA A 1 22 ? -12.239 4.847 -1.563 1.00 1.30 22 ALA A N 9
ATOM 10700 C CA . ALA A 1 22 ? -10.887 4.511 -1.146 1.00 1.24 22 ALA A CA 9
ATOM 10701 C C . ALA A 1 22 ? -9.967 4.386 -2.342 1.00 1.03 22 ALA A C 9
ATOM 10702 O O . ALA A 1 22 ? -8.752 4.512 -2.213 1.00 1.06 22 ALA A O 9
ATOM 10709 N N . ASP A 1 23 ? -10.559 4.171 -3.506 1.00 1.00 23 ASP A N 9
ATOM 10710 C CA . ASP A 1 23 ? -9.794 3.956 -4.720 1.00 1.04 23 ASP A CA 9
ATOM 10711 C C . ASP A 1 23 ? -8.965 5.190 -5.061 1.00 0.84 23 ASP A C 9
ATOM 10712 O O . ASP A 1 23 ? -7.827 5.076 -5.496 1.00 0.78 23 ASP A O 9
ATOM 10721 N N . LYS A 1 24 ? -9.510 6.379 -4.855 1.00 0.83 24 LYS A N 9
ATOM 10722 C CA . LYS A 1 24 ? -8.748 7.582 -5.143 1.00 0.85 24 LYS A CA 9
ATOM 10723 C C . LYS A 1 24 ? -7.608 7.723 -4.165 1.00 0.81 24 LYS A C 9
ATOM 10724 O O . LYS A 1 24 ? -6.518 8.166 -4.524 1.00 0.83 24 LYS A O 9
ATOM 10743 N N . VAL A 1 25 ? -7.848 7.338 -2.933 1.00 0.87 25 VAL A N 9
ATOM 10744 C CA . VAL A 1 25 ? -6.820 7.439 -1.931 1.00 1.01 25 VAL A CA 9
ATOM 10745 C C . VAL A 1 25 ? -5.726 6.397 -2.139 1.00 0.81 25 VAL A C 9
ATOM 10746 O O . VAL A 1 25 ? -4.585 6.625 -1.750 1.00 0.74 25 VAL A O 9
ATOM 10759 N N . VAL A 1 26 ? -6.048 5.243 -2.728 1.00 0.80 26 VAL A N 9
ATOM 10760 C CA . VAL A 1 26 ? -4.986 4.313 -3.080 1.00 0.81 26 VAL A CA 9
ATOM 10761 C C . VAL A 1 26 ? -4.069 5.005 -4.090 1.00 0.67 26 VAL A C 9
ATOM 10762 O O . VAL A 1 26 ? -2.854 4.833 -4.070 1.00 0.70 26 VAL A O 9
ATOM 10775 N N . HIS A 1 27 ? -4.674 5.795 -4.991 1.00 0.63 27 HIS A N 9
ATOM 10776 C CA . HIS A 1 27 ? -3.905 6.626 -5.910 1.00 0.65 27 HIS A CA 9
ATOM 10777 C C . HIS A 1 27 ? -3.047 7.599 -5.129 1.00 0.55 27 HIS A C 9
ATOM 10778 O O . HIS A 1 27 ? -1.886 7.833 -5.470 1.00 0.57 27 HIS A O 9
ATOM 10793 N N . ALA A 1 28 ? -3.633 8.153 -4.078 1.00 0.52 28 ALA A N 9
ATOM 10794 C CA . ALA A 1 28 ? -2.916 9.058 -3.186 1.00 0.54 28 ALA A CA 9
ATOM 10795 C C . ALA A 1 28 ? -1.649 8.382 -2.699 1.00 0.49 28 ALA A C 9
ATOM 10796 O O . ALA A 1 28 ? -0.582 8.984 -2.724 1.00 0.52 28 ALA A O 9
ATOM 10803 N N . PHE A 1 29 ? -1.776 7.108 -2.303 1.00 0.51 29 PHE A N 9
ATOM 10804 C CA . PHE A 1 29 ? -0.621 6.280 -1.968 1.00 0.59 29 PHE A CA 9
ATOM 10805 C C . PHE A 1 29 ? 0.411 6.384 -3.054 1.00 0.59 29 PHE A C 9
ATOM 10806 O O . PHE A 1 29 ? 1.525 6.824 -2.827 1.00 0.66 29 PHE A O 9
ATOM 10823 N N . LYS A 1 30 ? 0.013 5.967 -4.231 1.00 0.62 30 LYS A N 9
ATOM 10824 C CA . LYS A 1 30 ? 0.919 5.931 -5.374 1.00 0.74 30 LYS A CA 9
ATOM 10825 C C . LYS A 1 30 ? 1.735 7.218 -5.489 1.00 0.68 30 LYS A C 9
ATOM 10826 O O . LYS A 1 30 ? 2.957 7.192 -5.633 1.00 0.79 30 LYS A O 9
ATOM 10845 N N . GLU A 1 31 ? 1.062 8.333 -5.343 1.00 0.61 31 GLU A N 9
ATOM 10846 C CA . GLU A 1 31 ? 1.705 9.637 -5.480 1.00 0.73 31 GLU A CA 9
ATOM 10847 C C . GLU A 1 31 ? 2.498 10.002 -4.246 1.00 0.72 31 GLU A C 9
ATOM 10848 O O . GLU A 1 31 ? 3.618 10.504 -4.352 1.00 0.83 31 GLU A O 9
ATOM 10860 N N . GLN A 1 32 ? 1.925 9.757 -3.084 1.00 0.70 32 GLN A N 9
ATOM 10861 C CA . GLN A 1 32 ? 2.604 10.003 -1.841 1.00 0.85 32 GLN A CA 9
ATOM 10862 C C . GLN A 1 32 ? 3.835 9.114 -1.739 1.00 0.92 32 GLN A C 9
ATOM 10863 O O . GLN A 1 32 ? 4.792 9.446 -1.036 1.00 1.16 32 GLN A O 9
ATOM 10877 N N . LEU A 1 33 ? 3.804 7.986 -2.456 1.00 0.81 33 LEU A N 9
ATOM 10878 C CA . LEU A 1 33 ? 4.956 7.138 -2.562 1.00 0.93 33 LEU A CA 9
ATOM 10879 C C . LEU A 1 33 ? 6.044 7.911 -3.254 1.00 1.07 33 LEU A C 9
ATOM 10880 O O . LEU A 1 33 ? 7.151 8.002 -2.738 1.00 1.69 33 LEU A O 9
ATOM 10896 N N . LYS A 1 34 ? 5.716 8.428 -4.450 1.00 0.94 34 LYS A N 9
ATOM 10897 C CA . LYS A 1 34 ? 6.640 9.203 -5.298 1.00 1.45 34 LYS A CA 9
ATOM 10898 C C . LYS A 1 34 ? 7.725 8.290 -5.827 1.00 1.39 34 LYS A C 9
ATOM 10899 O O . LYS A 1 34 ? 8.449 8.610 -6.774 1.00 1.76 34 LYS A O 9
ATOM 10918 N N . ILE A 1 35 ? 7.771 7.134 -5.187 1.00 1.35 35 ILE A N 9
ATOM 10919 C CA . ILE A 1 35 ? 8.613 6.004 -5.493 1.00 1.63 35 ILE A CA 9
ATOM 10920 C C . ILE A 1 35 ? 10.088 6.305 -5.369 1.00 1.96 35 ILE A C 9
ATOM 10921 O O . ILE A 1 35 ? 10.905 5.393 -5.395 1.00 2.64 35 ILE A O 9
ATOM 10937 N N . ASP A 1 36 ? 10.403 7.573 -5.220 1.00 2.13 36 ASP A N 9
ATOM 10938 C CA . ASP A 1 36 ? 11.743 8.052 -4.944 1.00 2.80 36 ASP A CA 9
ATOM 10939 C C . ASP A 1 36 ? 12.646 7.825 -6.146 1.00 3.12 36 ASP A C 9
ATOM 10940 O O . ASP A 1 36 ? 13.112 8.772 -6.778 1.00 3.82 36 ASP A O 9
ATOM 10949 N N . ILE A 1 37 ? 12.801 6.555 -6.474 1.00 2.97 37 ILE A N 9
ATOM 10950 C CA . ILE A 1 37 ? 13.584 6.085 -7.605 1.00 3.62 37 ILE A CA 9
ATOM 10951 C C . ILE A 1 37 ? 13.285 4.616 -7.884 1.00 3.68 37 ILE A C 9
ATOM 10952 O O . ILE A 1 37 ? 13.899 4.009 -8.761 1.00 4.36 37 ILE A O 9
ATOM 10968 N N . GLY A 1 38 ? 12.333 4.047 -7.158 1.00 3.22 38 GLY A N 9
ATOM 10969 C CA . GLY A 1 38 ? 12.226 2.606 -7.130 1.00 3.64 38 GLY A CA 9
ATOM 10970 C C . GLY A 1 38 ? 11.086 2.096 -6.291 1.00 3.45 38 GLY A C 9
ATOM 10971 O O . GLY A 1 38 ? 10.398 1.147 -6.665 1.00 4.13 38 GLY A O 9
ATOM 10975 N N . ASP A 1 39 ? 10.872 2.757 -5.173 1.00 2.80 39 ASP A N 9
ATOM 10976 C CA . ASP A 1 39 ? 10.227 2.147 -4.046 1.00 2.71 39 ASP A CA 9
ATOM 10977 C C . ASP A 1 39 ? 9.713 3.156 -3.064 1.00 2.33 39 ASP A C 9
ATOM 10978 O O . ASP A 1 39 ? 9.851 4.355 -3.262 1.00 2.74 39 ASP A O 9
ATOM 10987 N N . VAL A 1 40 ? 9.103 2.619 -2.038 1.00 1.99 40 VAL A N 9
ATOM 10988 C CA . VAL A 1 40 ? 8.604 3.342 -0.873 1.00 2.05 40 VAL A CA 9
ATOM 10989 C C . VAL A 1 40 ? 9.346 4.636 -0.655 1.00 2.30 40 VAL A C 9
ATOM 10990 O O . VAL A 1 40 ? 8.781 5.727 -0.536 1.00 2.96 40 VAL A O 9
ATOM 11003 N N . THR A 1 41 ? 10.615 4.451 -0.692 1.00 2.14 41 THR A N 9
ATOM 11004 C CA . THR A 1 41 ? 11.606 5.467 -0.466 1.00 2.64 41 THR A CA 9
ATOM 11005 C C . THR A 1 41 ? 12.977 4.868 -0.711 1.00 2.56 41 THR A C 9
ATOM 11006 O O . THR A 1 41 ? 13.741 5.379 -1.523 1.00 2.86 41 THR A O 9
ATOM 11017 N N . PRO A 1 42 ? 13.317 3.761 -0.030 1.00 2.63 42 PRO A N 9
ATOM 11018 C CA . PRO A 1 42 ? 14.642 3.222 -0.109 1.00 2.78 42 PRO A CA 9
ATOM 11019 C C . PRO A 1 42 ? 14.953 2.358 -1.334 1.00 2.23 42 PRO A C 9
ATOM 11020 O O . PRO A 1 42 ? 16.072 1.847 -1.416 1.00 2.68 42 PRO A O 9
ATOM 11031 N N . ASP A 1 43 ? 13.994 2.142 -2.265 1.00 1.68 43 ASP A N 9
ATOM 11032 C CA . ASP A 1 43 ? 14.306 1.425 -3.502 1.00 2.02 43 ASP A CA 9
ATOM 11033 C C . ASP A 1 43 ? 14.371 -0.050 -3.168 1.00 1.92 43 ASP A C 9
ATOM 11034 O O . ASP A 1 43 ? 14.873 -0.879 -3.926 1.00 2.45 43 ASP A O 9
ATOM 11043 N N . GLY A 1 44 ? 13.812 -0.375 -2.012 1.00 1.56 44 GLY A N 9
ATOM 11044 C CA . GLY A 1 44 ? 13.733 -1.749 -1.626 1.00 1.72 44 GLY A CA 9
ATOM 11045 C C . GLY A 1 44 ? 13.001 -1.948 -0.335 1.00 1.52 44 GLY A C 9
ATOM 11046 O O . GLY A 1 44 ? 13.590 -2.263 0.697 1.00 2.01 44 GLY A O 9
ATOM 11050 N N . ARG A 1 45 ? 11.708 -1.758 -0.413 1.00 1.08 45 ARG A N 9
ATOM 11051 C CA . ARG A 1 45 ? 10.835 -1.842 0.723 1.00 1.04 45 ARG A CA 9
ATOM 11052 C C . ARG A 1 45 ? 9.520 -2.492 0.307 1.00 0.95 45 ARG A C 9
ATOM 11053 O O . ARG A 1 45 ? 9.154 -3.569 0.776 1.00 1.30 45 ARG A O 9
ATOM 11074 N N . PHE A 1 46 ? 8.853 -1.834 -0.621 1.00 0.77 46 PHE A N 9
ATOM 11075 C CA . PHE A 1 46 ? 7.529 -2.200 -1.069 1.00 0.81 46 PHE A CA 9
ATOM 11076 C C . PHE A 1 46 ? 7.568 -2.925 -2.427 1.00 0.98 46 PHE A C 9
ATOM 11077 O O . PHE A 1 46 ? 8.542 -2.816 -3.169 1.00 1.61 46 PHE A O 9
ATOM 11094 N N . SER A 1 47 ? 6.517 -3.690 -2.705 1.00 0.83 47 SER A N 9
ATOM 11095 C CA . SER A 1 47 ? 6.233 -4.249 -4.036 1.00 1.07 47 SER A CA 9
ATOM 11096 C C . SER A 1 47 ? 4.798 -4.736 -4.044 1.00 1.07 47 SER A C 9
ATOM 11097 O O . SER A 1 47 ? 4.460 -5.685 -3.347 1.00 1.22 47 SER A O 9
ATOM 11105 N N . ILE A 1 48 ? 3.963 -4.091 -4.830 1.00 1.27 48 ILE A N 9
ATOM 11106 C CA . ILE A 1 48 ? 2.525 -4.204 -4.658 1.00 1.50 48 ILE A CA 9
ATOM 11107 C C . ILE A 1 48 ? 1.888 -5.293 -5.506 1.00 1.43 48 ILE A C 9
ATOM 11108 O O . ILE A 1 48 ? 2.421 -5.690 -6.548 1.00 1.75 48 ILE A O 9
ATOM 11124 N N . ASP A 1 49 ? 0.749 -5.780 -5.025 1.00 1.31 49 ASP A N 9
ATOM 11125 C CA . ASP A 1 49 ? -0.182 -6.535 -5.854 1.00 1.69 49 ASP A CA 9
ATOM 11126 C C . ASP A 1 49 ? -1.575 -6.583 -5.218 1.00 1.64 49 ASP A C 9
ATOM 11127 O O . ASP A 1 49 ? -1.730 -6.693 -4.001 1.00 1.41 49 ASP A O 9
ATOM 11136 N N . THR A 1 50 ? -2.576 -6.406 -6.070 1.00 2.02 50 THR A N 9
ATOM 11137 C CA . THR A 1 50 ? -3.976 -6.738 -5.790 1.00 2.18 50 THR A CA 9
ATOM 11138 C C . THR A 1 50 ? -4.191 -8.129 -5.172 1.00 2.22 50 THR A C 9
ATOM 11139 O O . THR A 1 50 ? -4.989 -8.290 -4.253 1.00 2.15 50 THR A O 9
ATOM 11150 N N . LEU A 1 51 ? -3.462 -9.115 -5.710 1.00 2.53 51 LEU A N 9
ATOM 11151 C CA . LEU A 1 51 ? -3.766 -10.552 -5.569 1.00 2.91 51 LEU A CA 9
ATOM 11152 C C . LEU A 1 51 ? -3.973 -11.008 -4.123 1.00 2.86 51 LEU A C 9
ATOM 11153 O O . LEU A 1 51 ? -4.714 -11.956 -3.876 1.00 3.11 51 LEU A O 9
ATOM 11169 N N . ARG A 1 52 ? -3.297 -10.372 -3.187 1.00 2.70 52 ARG A N 9
ATOM 11170 C CA . ARG A 1 52 ? -3.476 -10.673 -1.765 1.00 2.89 52 ARG A CA 9
ATOM 11171 C C . ARG A 1 52 ? -4.954 -10.556 -1.364 1.00 2.74 52 ARG A C 9
ATOM 11172 O O . ARG A 1 52 ? -5.493 -11.427 -0.683 1.00 3.03 52 ARG A O 9
ATOM 11193 N N . CYS A 1 53 ? -5.576 -9.459 -1.778 1.00 2.45 53 CYS A N 9
ATOM 11194 C CA . CYS A 1 53 ? -6.968 -9.147 -1.453 1.00 2.49 53 CYS A CA 9
ATOM 11195 C C . CYS A 1 53 ? -7.932 -10.238 -1.934 1.00 2.65 53 CYS A C 9
ATOM 11196 O O . CYS A 1 53 ? -7.612 -10.986 -2.854 1.00 2.79 53 CYS A O 9
ATOM 11203 N N . VAL A 1 54 ? -9.125 -10.275 -1.299 1.00 2.91 54 VAL A N 9
ATOM 11204 C CA . VAL A 1 54 ? -10.046 -11.429 -1.280 1.00 3.32 54 VAL A CA 9
ATOM 11205 C C . VAL A 1 54 ? -9.388 -12.567 -0.511 1.00 3.50 54 VAL A C 9
ATOM 11206 O O . VAL A 1 54 ? -9.754 -13.742 -0.598 1.00 4.01 54 VAL A O 9
ATOM 11219 N N . GLY A 1 55 ? -8.448 -12.145 0.314 1.00 3.31 55 GLY A N 9
ATOM 11220 C CA . GLY A 1 55 ? -7.690 -13.031 1.146 1.00 3.81 55 GLY A CA 9
ATOM 11221 C C . GLY A 1 55 ? -7.955 -12.798 2.620 1.00 3.97 55 GLY A C 9
ATOM 11222 O O . GLY A 1 55 ? -7.065 -12.341 3.337 1.00 4.19 55 GLY A O 9
ATOM 11226 N N . GLY A 1 56 ? -9.170 -13.107 3.089 1.00 4.09 56 GLY A N 9
ATOM 11227 C CA . GLY A 1 56 ? -9.441 -12.944 4.505 1.00 4.39 56 GLY A CA 9
ATOM 11228 C C . GLY A 1 56 ? -9.418 -11.506 5.008 1.00 4.05 56 GLY A C 9
ATOM 11229 O O . GLY A 1 56 ? -8.672 -11.193 5.935 1.00 4.42 56 GLY A O 9
ATOM 11233 N N . CYS A 1 57 ? -10.239 -10.618 4.430 1.00 3.52 57 CYS A N 9
ATOM 11234 C CA . CYS A 1 57 ? -10.123 -9.189 4.739 1.00 3.24 57 CYS A CA 9
ATOM 11235 C C . CYS A 1 57 ? -11.468 -8.538 5.038 1.00 3.09 57 CYS A C 9
ATOM 11236 O O . CYS A 1 57 ? -11.538 -7.736 5.956 1.00 3.16 57 CYS A O 9
ATOM 11243 N N . ALA A 1 58 ? -12.521 -8.922 4.336 1.00 3.13 58 ALA A N 9
ATOM 11244 C CA . ALA A 1 58 ? -13.638 -8.004 4.072 1.00 3.16 58 ALA A CA 9
ATOM 11245 C C . ALA A 1 58 ? -14.216 -7.248 5.287 1.00 3.34 58 ALA A C 9
ATOM 11246 O O . ALA A 1 58 ? -14.633 -6.101 5.125 1.00 3.37 58 ALA A O 9
ATOM 11253 N N . LEU A 1 59 ? -14.267 -7.830 6.490 1.00 3.64 59 LEU A N 9
ATOM 11254 C CA . LEU A 1 59 ? -14.768 -7.041 7.626 1.00 3.95 59 LEU A CA 9
ATOM 11255 C C . LEU A 1 59 ? -13.718 -6.076 8.204 1.00 3.73 59 LEU A C 9
ATOM 11256 O O . LEU A 1 59 ? -13.983 -5.382 9.186 1.00 4.11 59 LEU A O 9
ATOM 11272 N N . ALA A 1 60 ? -12.543 -6.034 7.599 1.00 3.22 60 ALA A N 9
ATOM 11273 C CA . ALA A 1 60 ? -11.535 -5.015 7.873 1.00 3.14 60 ALA A CA 9
ATOM 11274 C C . ALA A 1 60 ? -11.177 -4.277 6.588 1.00 2.75 60 ALA A C 9
ATOM 11275 O O . ALA A 1 60 ? -11.435 -4.793 5.502 1.00 2.52 60 ALA A O 9
ATOM 11282 N N . PRO A 1 61 ? -10.591 -3.073 6.662 1.00 2.94 61 PRO A N 9
ATOM 11283 C CA . PRO A 1 61 ? -9.787 -2.566 5.555 1.00 2.76 61 PRO A CA 9
ATOM 11284 C C . PRO A 1 61 ? -8.395 -3.211 5.580 1.00 2.12 61 PRO A C 9
ATOM 11285 O O . PRO A 1 61 ? -7.704 -3.152 6.604 1.00 2.13 61 PRO A O 9
ATOM 11296 N N . ILE A 1 62 ? -7.977 -3.831 4.488 1.00 1.88 62 ILE A N 9
ATOM 11297 C CA . ILE A 1 62 ? -6.640 -4.416 4.426 1.00 1.44 62 ILE A CA 9
ATOM 11298 C C . ILE A 1 62 ? -5.696 -3.621 3.524 1.00 1.43 62 ILE A C 9
ATOM 11299 O O . ILE A 1 62 ? -6.063 -3.219 2.419 1.00 1.92 62 ILE A O 9
ATOM 11315 N N . VAL A 1 63 ? -4.481 -3.375 4.004 1.00 1.10 63 VAL A N 9
ATOM 11316 C CA . VAL A 1 63 ? -3.388 -3.024 3.119 1.00 1.04 63 VAL A CA 9
ATOM 11317 C C . VAL A 1 63 ? -2.161 -3.771 3.602 1.00 0.79 63 VAL A C 9
ATOM 11318 O O . VAL A 1 63 ? -1.846 -3.753 4.771 1.00 0.90 63 VAL A O 9
ATOM 11331 N N . MET A 1 64 ? -1.516 -4.509 2.753 1.00 0.71 64 MET A N 9
ATOM 11332 C CA . MET A 1 64 ? -0.476 -5.392 3.232 1.00 0.62 64 MET A CA 9
ATOM 11333 C C . MET A 1 64 ? 0.854 -4.915 2.740 1.00 0.58 64 MET A C 9
ATOM 11334 O O . MET A 1 64 ? 0.906 -4.290 1.716 1.00 0.71 64 MET A O 9
ATOM 11348 N N . VAL A 1 65 ? 1.893 -5.061 3.540 1.00 0.53 65 VAL A N 9
ATOM 11349 C CA . VAL A 1 65 ? 3.230 -5.157 2.986 1.00 0.52 65 VAL A CA 9
ATOM 11350 C C . VAL A 1 65 ? 3.813 -6.446 3.444 1.00 0.54 65 VAL A C 9
ATOM 11351 O O . VAL A 1 65 ? 3.962 -6.623 4.624 1.00 0.60 65 VAL A O 9
ATOM 11364 N N . GLY A 1 66 ? 4.120 -7.343 2.531 1.00 0.58 66 GLY A N 9
ATOM 11365 C CA . GLY A 1 66 ? 4.680 -8.612 2.900 1.00 0.69 66 GLY A CA 9
ATOM 11366 C C . GLY A 1 66 ? 3.940 -9.235 4.045 1.00 0.75 66 GLY A C 9
ATOM 11367 O O . GLY A 1 66 ? 2.749 -8.990 4.276 1.00 1.10 66 GLY A O 9
ATOM 11371 N N . GLU A 1 67 ? 4.678 -9.949 4.819 1.00 0.91 67 GLU A N 9
ATOM 11372 C CA . GLU A 1 67 ? 4.163 -10.509 6.043 1.00 1.04 67 GLU A CA 9
ATOM 11373 C C . GLU A 1 67 ? 4.144 -9.423 7.117 1.00 1.02 67 GLU A C 9
ATOM 11374 O O . GLU A 1 67 ? 4.243 -9.711 8.308 1.00 1.22 67 GLU A O 9
ATOM 11386 N N . LYS A 1 68 ? 4.002 -8.161 6.687 1.00 0.86 68 LYS A N 9
ATOM 11387 C CA . LYS A 1 68 ? 4.096 -7.040 7.592 1.00 0.93 68 LYS A CA 9
ATOM 11388 C C . LYS A 1 68 ? 2.701 -6.438 7.809 1.00 0.87 68 LYS A C 9
ATOM 11389 O O . LYS A 1 68 ? 2.386 -5.989 8.907 1.00 1.06 68 LYS A O 9
ATOM 11408 N N . VAL A 1 69 ? 1.867 -6.501 6.758 1.00 0.69 69 VAL A N 9
ATOM 11409 C CA . VAL A 1 69 ? 0.448 -6.019 6.780 1.00 0.67 69 VAL A CA 9
ATOM 11410 C C . VAL A 1 69 ? 0.226 -4.644 7.464 1.00 0.75 69 VAL A C 9
ATOM 11411 O O . VAL A 1 69 ? 0.297 -4.521 8.690 1.00 0.98 69 VAL A O 9
ATOM 11424 N N . TYR A 1 70 ? -0.106 -3.615 6.661 1.00 0.69 70 TYR A N 9
ATOM 11425 C CA . TYR A 1 70 ? -0.201 -2.222 7.149 1.00 0.82 70 TYR A CA 9
ATOM 11426 C C . TYR A 1 70 ? -1.515 -1.529 6.738 1.00 0.90 70 TYR A C 9
ATOM 11427 O O . TYR A 1 70 ? -2.564 -2.162 6.495 1.00 0.92 70 TYR A O 9
ATOM 11445 N N . GLY A 1 71 ? -1.439 -0.202 6.681 1.00 1.04 71 GLY A N 9
ATOM 11446 C CA . GLY A 1 71 ? -2.557 0.608 6.252 1.00 1.17 71 GLY A CA 9
ATOM 11447 C C . GLY A 1 71 ? -2.102 1.913 5.624 1.00 1.20 71 GLY A C 9
ATOM 11448 O O . GLY A 1 71 ? -2.626 2.966 5.941 1.00 1.49 71 GLY A O 9
ATOM 11452 N N . ASN A 1 72 ? -1.123 1.846 4.730 1.00 1.02 72 ASN A N 9
ATOM 11453 C CA . ASN A 1 72 ? -0.506 3.052 4.165 1.00 1.05 72 ASN A CA 9
ATOM 11454 C C . ASN A 1 72 ? -1.126 3.444 2.809 1.00 1.32 72 ASN A C 9
ATOM 11455 O O . ASN A 1 72 ? -0.756 4.447 2.217 1.00 1.83 72 ASN A O 9
ATOM 11466 N N . VAL A 1 73 ? -2.115 2.705 2.333 1.00 1.43 73 VAL A N 9
ATOM 11467 C CA . VAL A 1 73 ? -2.513 2.863 0.932 1.00 1.78 73 VAL A CA 9
ATOM 11468 C C . VAL A 1 73 ? -3.962 3.311 0.723 1.00 1.54 73 VAL A C 9
ATOM 11469 O O . VAL A 1 73 ? -4.495 3.179 -0.374 1.00 2.08 73 VAL A O 9
ATOM 11482 N N . THR A 1 74 ? -4.607 3.854 1.739 1.00 1.27 74 THR A N 9
ATOM 11483 C CA . THR A 1 74 ? -6.024 4.156 1.614 1.00 1.39 74 THR A CA 9
ATOM 11484 C C . THR A 1 74 ? -6.416 5.361 2.529 1.00 1.32 74 THR A C 9
ATOM 11485 O O . THR A 1 74 ? -5.552 5.847 3.259 1.00 1.60 74 THR A O 9
ATOM 11496 N N . PRO A 1 75 ? -7.694 5.867 2.487 1.00 1.58 75 PRO A N 9
ATOM 11497 C CA . PRO A 1 75 ? -8.149 7.146 3.060 1.00 1.81 75 PRO A CA 9
ATOM 11498 C C . PRO A 1 75 ? -7.226 7.848 4.061 1.00 1.51 75 PRO A C 9
ATOM 11499 O O . PRO A 1 75 ? -7.250 7.551 5.255 1.00 1.78 75 PRO A O 9
ATOM 11510 N N . GLY A 1 76 ? -6.406 8.781 3.548 1.00 1.33 76 GLY A N 9
ATOM 11511 C CA . GLY A 1 76 ? -5.699 9.740 4.388 1.00 1.40 76 GLY A CA 9
ATOM 11512 C C . GLY A 1 76 ? -4.525 9.158 5.141 1.00 1.19 76 GLY A C 9
ATOM 11513 O O . GLY A 1 76 ? -3.508 9.830 5.347 1.00 1.24 76 GLY A O 9
ATOM 11517 N N . GLN A 1 77 ? -4.620 7.884 5.463 1.00 1.05 77 GLN A N 9
ATOM 11518 C CA . GLN A 1 77 ? -3.732 7.277 6.426 1.00 1.07 77 GLN A CA 9
ATOM 11519 C C . GLN A 1 77 ? -2.435 7.016 5.733 1.00 0.83 77 GLN A C 9
ATOM 11520 O O . GLN A 1 77 ? -1.395 6.848 6.352 1.00 0.84 77 GLN A O 9
ATOM 11534 N N . VAL A 1 78 ? -2.526 7.086 4.422 1.00 0.69 78 VAL A N 9
ATOM 11535 C CA . VAL A 1 78 ? -1.435 6.870 3.537 1.00 0.59 78 VAL A CA 9
ATOM 11536 C C . VAL A 1 78 ? -0.196 7.622 3.996 1.00 0.55 78 VAL A C 9
ATOM 11537 O O . VAL A 1 78 ? 0.806 7.012 4.358 1.00 0.52 78 VAL A O 9
ATOM 11550 N N . LYS A 1 79 ? -0.328 8.940 4.102 1.00 0.66 79 LYS A N 9
ATOM 11551 C CA . LYS A 1 79 ? 0.807 9.826 4.277 1.00 0.76 79 LYS A CA 9
ATOM 11552 C C . LYS A 1 79 ? 1.567 9.430 5.522 1.00 0.71 79 LYS A C 9
ATOM 11553 O O . LYS A 1 79 ? 2.789 9.311 5.541 1.00 0.69 79 LYS A O 9
ATOM 11572 N N . LYS A 1 80 ? 0.784 9.151 6.529 1.00 0.77 80 LYS A N 9
ATOM 11573 C CA . LYS A 1 80 ? 1.254 8.907 7.860 1.00 0.85 80 LYS A CA 9
ATOM 11574 C C . LYS A 1 80 ? 1.794 7.522 7.960 1.00 0.77 80 LYS A C 9
ATOM 11575 O O . LYS A 1 80 ? 2.890 7.284 8.456 1.00 0.79 80 LYS A O 9
ATOM 11594 N N . ILE A 1 81 ? 0.994 6.613 7.483 1.00 0.76 81 ILE A N 9
ATOM 11595 C CA . ILE A 1 81 ? 1.347 5.217 7.491 1.00 0.81 81 ILE A CA 9
ATOM 11596 C C . ILE A 1 81 ? 2.498 4.963 6.514 1.00 0.70 81 ILE A C 9
ATOM 11597 O O . ILE A 1 81 ? 3.061 3.882 6.450 1.00 0.84 81 ILE A O 9
ATOM 11613 N N . LEU A 1 82 ? 2.815 5.948 5.695 1.00 0.54 82 LEU A N 9
ATOM 11614 C CA . LEU A 1 82 ? 4.053 5.901 4.939 1.00 0.54 82 LEU A CA 9
ATOM 11615 C C . LEU A 1 82 ? 5.247 5.936 5.879 1.00 0.59 82 LEU A C 9
ATOM 11616 O O . LEU A 1 82 ? 6.269 5.314 5.614 1.00 0.65 82 LEU A O 9
ATOM 11632 N N . ALA A 1 83 ? 5.125 6.694 6.972 1.00 0.62 83 ALA A N 9
ATOM 11633 C CA . ALA A 1 83 ? 6.132 6.651 8.025 1.00 0.73 83 ALA A CA 9
ATOM 11634 C C . ALA A 1 83 ? 6.218 5.233 8.563 1.00 0.74 83 ALA A C 9
ATOM 11635 O O . ALA A 1 83 ? 7.254 4.797 9.069 1.00 0.88 83 ALA A O 9
ATOM 11642 N N . GLU A 1 84 ? 5.098 4.529 8.465 1.00 0.64 84 GLU A N 9
ATOM 11643 C CA . GLU A 1 84 ? 5.033 3.123 8.787 1.00 0.72 84 GLU A CA 9
ATOM 11644 C C . GLU A 1 84 ? 5.786 2.288 7.754 1.00 0.72 84 GLU A C 9
ATOM 11645 O O . GLU A 1 84 ? 6.442 1.307 8.102 1.00 0.89 84 GLU A O 9
ATOM 11657 N N . TYR A 1 85 ? 5.701 2.681 6.483 1.00 0.66 85 TYR A N 9
ATOM 11658 C CA . TYR A 1 85 ? 6.329 1.953 5.427 1.00 0.80 85 TYR A CA 9
ATOM 11659 C C . TYR A 1 85 ? 7.816 2.256 5.339 1.00 1.09 85 TYR A C 9
ATOM 11660 O O . TYR A 1 85 ? 8.189 3.317 4.801 1.00 1.77 85 TYR A O 9
ATOM 11683 N N . MET A 1 1 ? 9.370 -13.007 9.018 1.00 12.27 1 MET A N 10
ATOM 11684 C CA . MET A 1 1 ? 10.642 -13.008 8.260 1.00 11.84 1 MET A CA 10
ATOM 11685 C C . MET A 1 1 ? 11.393 -11.707 8.510 1.00 11.01 1 MET A C 10
ATOM 11686 O O . MET A 1 1 ? 10.780 -10.673 8.751 1.00 11.06 1 MET A O 10
ATOM 11702 N N . VAL A 1 2 ? 12.724 -11.775 8.483 1.00 10.43 2 VAL A N 10
ATOM 11703 C CA . VAL A 1 2 ? 13.570 -10.605 8.704 1.00 9.79 2 VAL A CA 10
ATOM 11704 C C . VAL A 1 2 ? 13.120 -9.425 7.840 1.00 8.72 2 VAL A C 10
ATOM 11705 O O . VAL A 1 2 ? 13.070 -9.520 6.613 1.00 8.32 2 VAL A O 10
ATOM 11718 N N . PRO A 1 3 ? 12.752 -8.308 8.486 1.00 8.46 3 PRO A N 10
ATOM 11719 C CA . PRO A 1 3 ? 12.276 -7.108 7.805 1.00 7.64 3 PRO A CA 10
ATOM 11720 C C . PRO A 1 3 ? 13.411 -6.349 7.129 1.00 6.90 3 PRO A C 10
ATOM 11721 O O . PRO A 1 3 ? 13.811 -5.275 7.579 1.00 7.20 3 PRO A O 10
ATOM 11732 N N . LYS A 1 4 ? 13.928 -6.913 6.046 1.00 6.19 4 LYS A N 10
ATOM 11733 C CA . LYS A 1 4 ? 15.014 -6.287 5.306 1.00 5.74 4 LYS A CA 10
ATOM 11734 C C . LYS A 1 4 ? 14.557 -5.009 4.641 1.00 4.90 4 LYS A C 10
ATOM 11735 O O . LYS A 1 4 ? 15.283 -4.014 4.603 1.00 5.18 4 LYS A O 10
ATOM 11754 N N . GLY A 1 5 ? 13.361 -5.044 4.110 1.00 4.14 5 GLY A N 10
ATOM 11755 C CA . GLY A 1 5 ? 12.733 -3.813 3.689 1.00 3.68 5 GLY A CA 10
ATOM 11756 C C . GLY A 1 5 ? 11.720 -3.941 2.579 1.00 2.72 5 GLY A C 10
ATOM 11757 O O . GLY A 1 5 ? 10.885 -3.074 2.434 1.00 3.18 5 GLY A O 10
ATOM 11761 N N . LYS A 1 6 ? 11.743 -5.023 1.839 1.00 1.95 6 LYS A N 10
ATOM 11762 C CA . LYS A 1 6 ? 11.029 -5.065 0.551 1.00 1.86 6 LYS A CA 10
ATOM 11763 C C . LYS A 1 6 ? 9.654 -5.760 0.608 1.00 1.59 6 LYS A C 10
ATOM 11764 O O . LYS A 1 6 ? 9.289 -6.545 -0.266 1.00 2.36 6 LYS A O 10
ATOM 11783 N N . TYR A 1 7 ? 8.891 -5.415 1.614 1.00 0.92 7 TYR A N 10
ATOM 11784 C CA . TYR A 1 7 ? 7.564 -5.948 1.848 1.00 0.79 7 TYR A CA 10
ATOM 11785 C C . TYR A 1 7 ? 6.645 -5.884 0.621 1.00 0.68 7 TYR A C 10
ATOM 11786 O O . TYR A 1 7 ? 6.245 -4.799 0.188 1.00 0.66 7 TYR A O 10
ATOM 11804 N N . PRO A 1 8 ? 6.315 -7.049 0.043 1.00 0.74 8 PRO A N 10
ATOM 11805 C CA . PRO A 1 8 ? 5.275 -7.169 -0.993 1.00 0.77 8 PRO A CA 10
ATOM 11806 C C . PRO A 1 8 ? 3.930 -6.625 -0.512 1.00 0.68 8 PRO A C 10
ATOM 11807 O O . PRO A 1 8 ? 3.207 -7.310 0.214 1.00 0.72 8 PRO A O 10
ATOM 11818 N N . ILE A 1 9 ? 3.586 -5.403 -0.894 1.00 0.68 9 ILE A N 10
ATOM 11819 C CA . ILE A 1 9 ? 2.369 -4.797 -0.392 1.00 0.70 9 ILE A CA 10
ATOM 11820 C C . ILE A 1 9 ? 1.142 -5.176 -1.204 1.00 0.79 9 ILE A C 10
ATOM 11821 O O . ILE A 1 9 ? 1.062 -4.925 -2.387 1.00 1.11 9 ILE A O 10
ATOM 11837 N N . SER A 1 10 ? 0.171 -5.751 -0.530 1.00 0.68 10 SER A N 10
ATOM 11838 C CA . SER A 1 10 ? -1.089 -6.099 -1.148 1.00 0.79 10 SER A CA 10
ATOM 11839 C C . SER A 1 10 ? -2.102 -4.969 -0.970 1.00 0.87 10 SER A C 10
ATOM 11840 O O . SER A 1 10 ? -2.321 -4.487 0.144 1.00 0.97 10 SER A O 10
ATOM 11848 N N . VAL A 1 11 ? -2.713 -4.566 -2.075 1.00 1.02 11 VAL A N 10
ATOM 11849 C CA . VAL A 1 11 ? -3.556 -3.365 -2.119 1.00 1.21 11 VAL A CA 10
ATOM 11850 C C . VAL A 1 11 ? -5.024 -3.658 -2.415 1.00 1.30 11 VAL A C 10
ATOM 11851 O O . VAL A 1 11 ? -5.341 -4.373 -3.365 1.00 1.56 11 VAL A O 10
ATOM 11864 N N . CYS A 1 12 ? -5.910 -3.127 -1.569 1.00 1.34 12 CYS A N 10
ATOM 11865 C CA . CYS A 1 12 ? -7.350 -3.258 -1.783 1.00 1.64 12 CYS A CA 10
ATOM 11866 C C . CYS A 1 12 ? -7.778 -2.561 -3.070 1.00 1.93 12 CYS A C 10
ATOM 11867 O O . CYS A 1 12 ? -7.665 -1.341 -3.206 1.00 2.04 12 CYS A O 10
ATOM 11874 N N . MET A 1 13 ? -8.244 -3.356 -4.024 1.00 2.37 13 MET A N 10
ATOM 11875 C CA . MET A 1 13 ? -8.862 -2.839 -5.233 1.00 2.90 13 MET A CA 10
ATOM 11876 C C . MET A 1 13 ? -10.200 -3.526 -5.483 1.00 3.31 13 MET A C 10
ATOM 11877 O O . MET A 1 13 ? -10.672 -3.573 -6.622 1.00 3.89 13 MET A O 10
ATOM 11891 N N . GLY A 1 14 ? -10.801 -4.074 -4.427 1.00 3.15 14 GLY A N 10
ATOM 11892 C CA . GLY A 1 14 ? -11.964 -4.930 -4.609 1.00 3.68 14 GLY A CA 10
ATOM 11893 C C . GLY A 1 14 ? -13.189 -4.198 -5.128 1.00 3.86 14 GLY A C 10
ATOM 11894 O O . GLY A 1 14 ? -13.199 -2.975 -5.228 1.00 3.63 14 GLY A O 10
ATOM 11898 N N . THR A 1 15 ? -14.245 -4.954 -5.394 1.00 4.43 15 THR A N 10
ATOM 11899 C CA . THR A 1 15 ? -15.460 -4.414 -5.989 1.00 4.67 15 THR A CA 10
ATOM 11900 C C . THR A 1 15 ? -16.193 -3.464 -5.046 1.00 4.26 15 THR A C 10
ATOM 11901 O O . THR A 1 15 ? -16.598 -2.369 -5.439 1.00 4.19 15 THR A O 10
ATOM 11912 N N . ALA A 1 16 ? -16.337 -3.888 -3.800 1.00 4.19 16 ALA A N 10
ATOM 11913 C CA . ALA A 1 16 ? -17.070 -3.125 -2.800 1.00 4.01 16 ALA A CA 10
ATOM 11914 C C . ALA A 1 16 ? -16.319 -1.857 -2.420 1.00 3.32 16 ALA A C 10
ATOM 11915 O O . ALA A 1 16 ? -16.876 -0.760 -2.451 1.00 3.20 16 ALA A O 10
ATOM 11922 N N . CYS A 1 17 ? -15.061 -2.023 -2.046 1.00 2.98 17 CYS A N 10
ATOM 11923 C CA . CYS A 1 17 ? -14.250 -0.919 -1.553 1.00 2.50 17 CYS A CA 10
ATOM 11924 C C . CYS A 1 17 ? -14.027 0.150 -2.636 1.00 2.22 17 CYS A C 10
ATOM 11925 O O . CYS A 1 17 ? -14.096 1.350 -2.362 1.00 2.18 17 CYS A O 10
ATOM 11932 N N . PHE A 1 18 ? -13.807 -0.298 -3.871 1.00 2.35 18 PHE A N 10
ATOM 11933 C CA . PHE A 1 18 ? -13.430 0.591 -4.977 1.00 2.43 18 PHE A CA 10
ATOM 11934 C C . PHE A 1 18 ? -14.535 1.588 -5.334 1.00 2.49 18 PHE A C 10
ATOM 11935 O O . PHE A 1 18 ? -14.252 2.735 -5.692 1.00 2.58 18 PHE A O 10
ATOM 11952 N N . VAL A 1 19 ? -15.788 1.171 -5.190 1.00 2.63 19 VAL A N 10
ATOM 11953 C CA . VAL A 1 19 ? -16.919 1.908 -5.754 1.00 2.75 19 VAL A CA 10
ATOM 11954 C C . VAL A 1 19 ? -17.187 3.212 -4.997 1.00 2.50 19 VAL A C 10
ATOM 11955 O O . VAL A 1 19 ? -17.745 4.157 -5.550 1.00 2.61 19 VAL A O 10
ATOM 11968 N N . LYS A 1 20 ? -16.768 3.274 -3.740 1.00 2.35 20 LYS A N 10
ATOM 11969 C CA . LYS A 1 20 ? -17.003 4.460 -2.919 1.00 2.40 20 LYS A CA 10
ATOM 11970 C C . LYS A 1 20 ? -15.932 5.524 -3.150 1.00 2.13 20 LYS A C 10
ATOM 11971 O O . LYS A 1 20 ? -15.794 6.468 -2.372 1.00 2.30 20 LYS A O 10
ATOM 11990 N N . GLY A 1 21 ? -15.177 5.360 -4.228 1.00 1.87 21 GLY A N 10
ATOM 11991 C CA . GLY A 1 21 ? -14.173 6.338 -4.590 1.00 1.72 21 GLY A CA 10
ATOM 11992 C C . GLY A 1 21 ? -12.846 6.064 -3.928 1.00 1.41 21 GLY A C 10
ATOM 11993 O O . GLY A 1 21 ? -12.040 6.976 -3.723 1.00 1.40 21 GLY A O 10
ATOM 11997 N N . ALA A 1 22 ? -12.584 4.793 -3.660 1.00 1.30 22 ALA A N 10
ATOM 11998 C CA . ALA A 1 22 ? -11.357 4.398 -2.991 1.00 1.24 22 ALA A CA 10
ATOM 11999 C C . ALA A 1 22 ? -10.188 4.562 -3.941 1.00 1.03 22 ALA A C 10
ATOM 12000 O O . ALA A 1 22 ? -9.040 4.676 -3.517 1.00 1.06 22 ALA A O 10
ATOM 12007 N N . ASP A 1 23 ? -10.504 4.617 -5.227 1.00 1.00 23 ASP A N 10
ATOM 12008 C CA . ASP A 1 23 ? -9.506 4.804 -6.268 1.00 1.04 23 ASP A CA 10
ATOM 12009 C C . ASP A 1 23 ? -8.655 6.034 -5.980 1.00 0.84 23 ASP A C 10
ATOM 12010 O O . ASP A 1 23 ? -7.437 5.943 -5.904 1.00 0.78 23 ASP A O 10
ATOM 12019 N N . LYS A 1 24 ? -9.290 7.167 -5.733 1.00 0.83 24 LYS A N 10
ATOM 12020 C CA . LYS A 1 24 ? -8.538 8.401 -5.554 1.00 0.85 24 LYS A CA 10
ATOM 12021 C C . LYS A 1 24 ? -7.684 8.338 -4.303 1.00 0.81 24 LYS A C 10
ATOM 12022 O O . LYS A 1 24 ? -6.546 8.805 -4.293 1.00 0.83 24 LYS A O 10
ATOM 12041 N N . VAL A 1 25 ? -8.216 7.739 -3.262 1.00 0.87 25 VAL A N 10
ATOM 12042 C CA . VAL A 1 25 ? -7.500 7.641 -2.019 1.00 1.01 25 VAL A CA 10
ATOM 12043 C C . VAL A 1 25 ? -6.345 6.651 -2.123 1.00 0.81 25 VAL A C 10
ATOM 12044 O O . VAL A 1 25 ? -5.270 6.906 -1.586 1.00 0.74 25 VAL A O 10
ATOM 12057 N N . VAL A 1 26 ? -6.542 5.525 -2.806 1.00 0.80 26 VAL A N 10
ATOM 12058 C CA . VAL A 1 26 ? -5.419 4.629 -3.057 1.00 0.81 26 VAL A CA 10
ATOM 12059 C C . VAL A 1 26 ? -4.436 5.319 -4.007 1.00 0.67 26 VAL A C 10
ATOM 12060 O O . VAL A 1 26 ? -3.241 5.056 -3.990 1.00 0.70 26 VAL A O 10
ATOM 12073 N N . HIS A 1 27 ? -4.958 6.191 -4.875 1.00 0.63 27 HIS A N 10
ATOM 12074 C CA . HIS A 1 27 ? -4.105 6.968 -5.759 1.00 0.65 27 HIS A CA 10
ATOM 12075 C C . HIS A 1 27 ? -3.167 7.832 -4.942 1.00 0.55 27 HIS A C 10
ATOM 12076 O O . HIS A 1 27 ? -2.002 8.007 -5.293 1.00 0.57 27 HIS A O 10
ATOM 12091 N N . ALA A 1 28 ? -3.690 8.355 -3.843 1.00 0.52 28 ALA A N 10
ATOM 12092 C CA . ALA A 1 28 ? -2.887 9.121 -2.906 1.00 0.54 28 ALA A CA 10
ATOM 12093 C C . ALA A 1 28 ? -1.710 8.271 -2.477 1.00 0.49 28 ALA A C 10
ATOM 12094 O O . ALA A 1 28 ? -0.573 8.717 -2.506 1.00 0.52 28 ALA A O 10
ATOM 12101 N N . PHE A 1 29 ? -2.010 7.020 -2.133 1.00 0.51 29 PHE A N 10
ATOM 12102 C CA . PHE A 1 29 ? -0.997 6.014 -1.834 1.00 0.59 29 PHE A CA 10
ATOM 12103 C C . PHE A 1 29 ? 0.035 5.932 -2.938 1.00 0.59 29 PHE A C 10
ATOM 12104 O O . PHE A 1 29 ? 1.236 5.963 -2.692 1.00 0.66 29 PHE A O 10
ATOM 12121 N N . LYS A 1 30 ? -0.463 5.764 -4.146 1.00 0.62 30 LYS A N 10
ATOM 12122 C CA . LYS A 1 30 ? 0.386 5.674 -5.337 1.00 0.74 30 LYS A CA 10
ATOM 12123 C C . LYS A 1 30 ? 1.460 6.757 -5.331 1.00 0.68 30 LYS A C 10
ATOM 12124 O O . LYS A 1 30 ? 2.644 6.488 -5.523 1.00 0.79 30 LYS A O 10
ATOM 12143 N N . GLU A 1 31 ? 1.037 7.964 -5.062 1.00 0.61 31 GLU A N 10
ATOM 12144 C CA . GLU A 1 31 ? 1.941 9.108 -5.044 1.00 0.73 31 GLU A CA 10
ATOM 12145 C C . GLU A 1 31 ? 2.704 9.180 -3.730 1.00 0.72 31 GLU A C 10
ATOM 12146 O O . GLU A 1 31 ? 3.837 9.660 -3.680 1.00 0.83 31 GLU A O 10
ATOM 12158 N N . GLN A 1 32 ? 2.071 8.688 -2.684 1.00 0.70 32 GLN A N 10
ATOM 12159 C CA . GLN A 1 32 ? 2.687 8.518 -1.389 1.00 0.85 32 GLN A CA 10
ATOM 12160 C C . GLN A 1 32 ? 3.895 7.599 -1.477 1.00 0.92 32 GLN A C 10
ATOM 12161 O O . GLN A 1 32 ? 4.822 7.721 -0.682 1.00 1.16 32 GLN A O 10
ATOM 12175 N N . LEU A 1 33 ? 3.864 6.665 -2.433 1.00 0.81 33 LEU A N 10
ATOM 12176 C CA . LEU A 1 33 ? 5.019 5.828 -2.709 1.00 0.93 33 LEU A CA 10
ATOM 12177 C C . LEU A 1 33 ? 6.195 6.712 -2.940 1.00 1.07 33 LEU A C 10
ATOM 12178 O O . LEU A 1 33 ? 7.249 6.554 -2.321 1.00 1.69 33 LEU A O 10
ATOM 12194 N N . LYS A 1 34 ? 5.972 7.608 -3.890 1.00 0.94 34 LYS A N 10
ATOM 12195 C CA . LYS A 1 34 ? 6.878 8.699 -4.281 1.00 1.45 34 LYS A CA 10
ATOM 12196 C C . LYS A 1 34 ? 8.223 8.208 -4.791 1.00 1.39 34 LYS A C 10
ATOM 12197 O O . LYS A 1 34 ? 8.953 8.932 -5.466 1.00 1.76 34 LYS A O 10
ATOM 12216 N N . ILE A 1 35 ? 8.496 6.963 -4.477 1.00 1.35 35 ILE A N 10
ATOM 12217 C CA . ILE A 1 35 ? 9.567 6.181 -5.045 1.00 1.63 35 ILE A CA 10
ATOM 12218 C C . ILE A 1 35 ? 10.923 6.867 -4.962 1.00 1.96 35 ILE A C 10
ATOM 12219 O O . ILE A 1 35 ? 11.157 7.755 -4.147 1.00 2.64 35 ILE A O 10
ATOM 12235 N N . ASP A 1 36 ? 11.820 6.371 -5.779 1.00 2.13 36 ASP A N 10
ATOM 12236 C CA . ASP A 1 36 ? 13.181 6.847 -5.862 1.00 2.80 36 ASP A CA 10
ATOM 12237 C C . ASP A 1 36 ? 13.673 6.454 -7.225 1.00 3.12 36 ASP A C 10
ATOM 12238 O O . ASP A 1 36 ? 14.082 7.278 -8.033 1.00 3.82 36 ASP A O 10
ATOM 12247 N N . ILE A 1 37 ? 13.538 5.154 -7.441 1.00 2.97 37 ILE A N 10
ATOM 12248 C CA . ILE A 1 37 ? 13.835 4.461 -8.687 1.00 3.62 37 ILE A CA 10
ATOM 12249 C C . ILE A 1 37 ? 13.476 3.007 -8.493 1.00 3.68 37 ILE A C 10
ATOM 12250 O O . ILE A 1 37 ? 13.940 2.121 -9.207 1.00 4.36 37 ILE A O 10
ATOM 12266 N N . GLY A 1 38 ? 12.623 2.789 -7.517 1.00 3.22 38 GLY A N 10
ATOM 12267 C CA . GLY A 1 38 ? 12.387 1.475 -7.003 1.00 3.64 38 GLY A CA 10
ATOM 12268 C C . GLY A 1 38 ? 11.142 1.491 -6.189 1.00 3.45 38 GLY A C 10
ATOM 12269 O O . GLY A 1 38 ? 10.102 1.011 -6.620 1.00 4.13 38 GLY A O 10
ATOM 12273 N N . ASP A 1 39 ? 11.269 2.156 -5.047 1.00 2.80 39 ASP A N 10
ATOM 12274 C CA . ASP A 1 39 ? 10.207 2.320 -4.064 1.00 2.71 39 ASP A CA 10
ATOM 12275 C C . ASP A 1 39 ? 10.691 3.155 -2.921 1.00 2.33 39 ASP A C 10
ATOM 12276 O O . ASP A 1 39 ? 11.716 2.859 -2.321 1.00 2.74 39 ASP A O 10
ATOM 12285 N N . VAL A 1 40 ? 9.932 4.209 -2.668 1.00 1.99 40 VAL A N 10
ATOM 12286 C CA . VAL A 1 40 ? 9.972 5.027 -1.441 1.00 2.05 40 VAL A CA 10
ATOM 12287 C C . VAL A 1 40 ? 11.333 5.666 -1.107 1.00 2.30 40 VAL A C 10
ATOM 12288 O O . VAL A 1 40 ? 11.408 6.561 -0.270 1.00 2.96 40 VAL A O 10
ATOM 12301 N N . THR A 1 41 ? 12.364 5.230 -1.812 1.00 2.14 41 THR A N 10
ATOM 12302 C CA . THR A 1 41 ? 13.768 5.643 -1.618 1.00 2.64 41 THR A CA 10
ATOM 12303 C C . THR A 1 41 ? 14.604 4.483 -1.101 1.00 2.56 41 THR A C 10
ATOM 12304 O O . THR A 1 41 ? 15.723 4.283 -1.578 1.00 2.86 41 THR A O 10
ATOM 12315 N N . PRO A 1 42 ? 14.108 3.691 -0.134 1.00 2.63 42 PRO A N 10
ATOM 12316 C CA . PRO A 1 42 ? 14.695 2.394 0.148 1.00 2.78 42 PRO A CA 10
ATOM 12317 C C . PRO A 1 42 ? 14.850 1.525 -1.098 1.00 2.23 42 PRO A C 10
ATOM 12318 O O . PRO A 1 42 ? 15.587 0.539 -1.065 1.00 2.68 42 PRO A O 10
ATOM 12329 N N . ASP A 1 43 ? 14.095 1.853 -2.164 1.00 1.68 43 ASP A N 10
ATOM 12330 C CA . ASP A 1 43 ? 14.386 1.358 -3.508 1.00 2.02 43 ASP A CA 10
ATOM 12331 C C . ASP A 1 43 ? 13.748 0.010 -3.644 1.00 1.92 43 ASP A C 10
ATOM 12332 O O . ASP A 1 43 ? 13.971 -0.744 -4.590 1.00 2.45 43 ASP A O 10
ATOM 12341 N N . GLY A 1 44 ? 12.909 -0.254 -2.674 1.00 1.56 44 GLY A N 10
ATOM 12342 C CA . GLY A 1 44 ? 12.179 -1.480 -2.651 1.00 1.72 44 GLY A CA 10
ATOM 12343 C C . GLY A 1 44 ? 11.763 -1.805 -1.256 1.00 1.52 44 GLY A C 10
ATOM 12344 O O . GLY A 1 44 ? 12.375 -2.629 -0.584 1.00 2.01 44 GLY A O 10
ATOM 12348 N N . ARG A 1 45 ? 10.750 -1.101 -0.807 1.00 1.08 45 ARG A N 10
ATOM 12349 C CA . ARG A 1 45 ? 10.232 -1.286 0.517 1.00 1.04 45 ARG A CA 10
ATOM 12350 C C . ARG A 1 45 ? 8.791 -1.708 0.427 1.00 0.95 45 ARG A C 10
ATOM 12351 O O . ARG A 1 45 ? 8.392 -2.724 0.987 1.00 1.30 45 ARG A O 10
ATOM 12372 N N . PHE A 1 46 ? 8.010 -0.927 -0.280 1.00 0.77 46 PHE A N 10
ATOM 12373 C CA . PHE A 1 46 ? 6.687 -1.357 -0.609 1.00 0.81 46 PHE A CA 10
ATOM 12374 C C . PHE A 1 46 ? 6.465 -1.539 -2.104 1.00 0.98 46 PHE A C 10
ATOM 12375 O O . PHE A 1 46 ? 6.385 -0.579 -2.860 1.00 1.61 46 PHE A O 10
ATOM 12392 N N . SER A 1 47 ? 6.314 -2.794 -2.494 1.00 0.83 47 SER A N 10
ATOM 12393 C CA . SER A 1 47 ? 6.064 -3.164 -3.883 1.00 1.07 47 SER A CA 10
ATOM 12394 C C . SER A 1 47 ? 4.705 -3.857 -3.981 1.00 1.07 47 SER A C 10
ATOM 12395 O O . SER A 1 47 ? 4.544 -4.985 -3.514 1.00 1.22 47 SER A O 10
ATOM 12403 N N . ILE A 1 48 ? 3.729 -3.166 -4.563 1.00 1.27 48 ILE A N 10
ATOM 12404 C CA . ILE A 1 48 ? 2.329 -3.605 -4.506 1.00 1.50 48 ILE A CA 10
ATOM 12405 C C . ILE A 1 48 ? 2.048 -4.851 -5.345 1.00 1.43 48 ILE A C 10
ATOM 12406 O O . ILE A 1 48 ? 2.634 -5.063 -6.408 1.00 1.75 48 ILE A O 10
ATOM 12422 N N . ASP A 1 49 ? 1.144 -5.670 -4.823 1.00 1.31 49 ASP A N 10
ATOM 12423 C CA . ASP A 1 49 ? 0.660 -6.864 -5.508 1.00 1.69 49 ASP A CA 10
ATOM 12424 C C . ASP A 1 49 ? -0.740 -7.270 -5.026 1.00 1.64 49 ASP A C 10
ATOM 12425 O O . ASP A 1 49 ? -1.140 -7.045 -3.881 1.00 1.41 49 ASP A O 10
ATOM 12434 N N . THR A 1 50 ? -1.471 -7.797 -5.989 1.00 2.02 50 THR A N 10
ATOM 12435 C CA . THR A 1 50 ? -2.821 -8.364 -5.858 1.00 2.18 50 THR A CA 10
ATOM 12436 C C . THR A 1 50 ? -3.092 -9.254 -4.623 1.00 2.22 50 THR A C 10
ATOM 12437 O O . THR A 1 50 ? -4.125 -9.085 -3.978 1.00 2.15 50 THR A O 10
ATOM 12448 N N . LEU A 1 51 ? -2.169 -10.165 -4.288 1.00 2.53 51 LEU A N 10
ATOM 12449 C CA . LEU A 1 51 ? -2.528 -11.460 -3.653 1.00 2.91 51 LEU A CA 10
ATOM 12450 C C . LEU A 1 51 ? -3.474 -11.399 -2.438 1.00 2.86 51 LEU A C 10
ATOM 12451 O O . LEU A 1 51 ? -4.338 -12.266 -2.310 1.00 3.11 51 LEU A O 10
ATOM 12467 N N . ARG A 1 52 ? -3.338 -10.421 -1.558 1.00 2.70 52 ARG A N 10
ATOM 12468 C CA . ARG A 1 52 ? -4.274 -10.288 -0.431 1.00 2.89 52 ARG A CA 10
ATOM 12469 C C . ARG A 1 52 ? -5.701 -10.080 -0.927 1.00 2.74 52 ARG A C 10
ATOM 12470 O O . ARG A 1 52 ? -6.632 -10.768 -0.505 1.00 3.03 52 ARG A O 10
ATOM 12491 N N . CYS A 1 53 ? -5.839 -9.106 -1.807 1.00 2.45 53 CYS A N 10
ATOM 12492 C CA . CYS A 1 53 ? -7.125 -8.583 -2.232 1.00 2.49 53 CYS A CA 10
ATOM 12493 C C . CYS A 1 53 ? -8.002 -9.618 -2.941 1.00 2.65 53 CYS A C 10
ATOM 12494 O O . CYS A 1 53 ? -7.509 -10.589 -3.520 1.00 2.79 53 CYS A O 10
ATOM 12501 N N . VAL A 1 54 ? -9.319 -9.374 -2.876 1.00 2.91 54 VAL A N 10
ATOM 12502 C CA . VAL A 1 54 ? -10.349 -10.306 -3.335 1.00 3.32 54 VAL A CA 10
ATOM 12503 C C . VAL A 1 54 ? -10.277 -11.580 -2.503 1.00 3.50 54 VAL A C 10
ATOM 12504 O O . VAL A 1 54 ? -10.783 -12.639 -2.873 1.00 4.01 54 VAL A O 10
ATOM 12517 N N . GLY A 1 55 ? -9.652 -11.448 -1.347 1.00 3.31 55 GLY A N 10
ATOM 12518 C CA . GLY A 1 55 ? -9.501 -12.558 -0.456 1.00 3.81 55 GLY A CA 10
ATOM 12519 C C . GLY A 1 55 ? -10.164 -12.347 0.890 1.00 3.97 55 GLY A C 10
ATOM 12520 O O . GLY A 1 55 ? -9.468 -12.360 1.905 1.00 4.19 55 GLY A O 10
ATOM 12524 N N . GLY A 1 56 ? -11.493 -12.162 0.927 1.00 4.09 56 GLY A N 10
ATOM 12525 C CA . GLY A 1 56 ? -12.168 -12.223 2.216 1.00 4.39 56 GLY A CA 10
ATOM 12526 C C . GLY A 1 56 ? -11.673 -11.205 3.237 1.00 4.05 56 GLY A C 10
ATOM 12527 O O . GLY A 1 56 ? -11.224 -11.608 4.309 1.00 4.42 56 GLY A O 10
ATOM 12531 N N . CYS A 1 57 ? -11.737 -9.897 2.959 1.00 3.52 57 CYS A N 10
ATOM 12532 C CA . CYS A 1 57 ? -10.813 -8.961 3.602 1.00 3.24 57 CYS A CA 10
ATOM 12533 C C . CYS A 1 57 ? -11.567 -7.779 4.226 1.00 3.09 57 CYS A C 10
ATOM 12534 O O . CYS A 1 57 ? -11.181 -7.286 5.287 1.00 3.16 57 CYS A O 10
ATOM 12541 N N . ALA A 1 58 ? -12.649 -7.371 3.574 1.00 3.13 58 ALA A N 10
ATOM 12542 C CA . ALA A 1 58 ? -13.287 -6.069 3.801 1.00 3.16 58 ALA A CA 10
ATOM 12543 C C . ALA A 1 58 ? -13.593 -5.700 5.260 1.00 3.34 58 ALA A C 10
ATOM 12544 O O . ALA A 1 58 ? -13.677 -4.512 5.563 1.00 3.37 58 ALA A O 10
ATOM 12551 N N . LEU A 1 59 ? -13.812 -6.655 6.173 1.00 3.64 59 LEU A N 10
ATOM 12552 C CA . LEU A 1 59 ? -14.086 -6.240 7.556 1.00 3.95 59 LEU A CA 10
ATOM 12553 C C . LEU A 1 59 ? -12.832 -5.724 8.265 1.00 3.73 59 LEU A C 10
ATOM 12554 O O . LEU A 1 59 ? -12.866 -5.414 9.458 1.00 4.11 59 LEU A O 10
ATOM 12570 N N . ALA A 1 60 ? -11.733 -5.628 7.538 1.00 3.22 60 ALA A N 10
ATOM 12571 C CA . ALA A 1 60 ? -10.612 -4.788 7.917 1.00 3.14 60 ALA A CA 10
ATOM 12572 C C . ALA A 1 60 ? -10.381 -3.765 6.819 1.00 2.75 60 ALA A C 10
ATOM 12573 O O . ALA A 1 60 ? -10.779 -4.009 5.683 1.00 2.52 60 ALA A O 10
ATOM 12580 N N . PRO A 1 61 ? -9.737 -2.627 7.089 1.00 2.94 61 PRO A N 10
ATOM 12581 C CA . PRO A 1 61 ? -9.054 -1.921 6.021 1.00 2.76 61 PRO A CA 10
ATOM 12582 C C . PRO A 1 61 ? -7.750 -2.655 5.729 1.00 2.12 61 PRO A C 10
ATOM 12583 O O . PRO A 1 61 ? -6.921 -2.826 6.632 1.00 2.13 61 PRO A O 10
ATOM 12594 N N . ILE A 1 62 ? -7.537 -3.094 4.502 1.00 1.88 62 ILE A N 10
ATOM 12595 C CA . ILE A 1 62 ? -6.340 -3.866 4.233 1.00 1.44 62 ILE A CA 10
ATOM 12596 C C . ILE A 1 62 ? -5.299 -3.094 3.445 1.00 1.43 62 ILE A C 10
ATOM 12597 O O . ILE A 1 62 ? -5.589 -2.514 2.399 1.00 1.92 62 ILE A O 10
ATOM 12613 N N . VAL A 1 63 ? -4.087 -3.075 3.964 1.00 1.10 63 VAL A N 10
ATOM 12614 C CA . VAL A 1 63 ? -2.914 -2.925 3.135 1.00 1.04 63 VAL A CA 10
ATOM 12615 C C . VAL A 1 63 ? -1.829 -3.765 3.735 1.00 0.79 63 VAL A C 10
ATOM 12616 O O . VAL A 1 63 ? -1.456 -3.574 4.870 1.00 0.90 63 VAL A O 10
ATOM 12629 N N . MET A 1 64 ? -1.317 -4.696 3.009 1.00 0.71 64 MET A N 10
ATOM 12630 C CA . MET A 1 64 ? -0.354 -5.584 3.590 1.00 0.62 64 MET A CA 10
ATOM 12631 C C . MET A 1 64 ? 0.970 -5.291 2.958 1.00 0.58 64 MET A C 10
ATOM 12632 O O . MET A 1 64 ? 1.005 -5.107 1.782 1.00 0.71 64 MET A O 10
ATOM 12646 N N . VAL A 1 65 ? 2.046 -5.207 3.713 1.00 0.53 65 VAL A N 10
ATOM 12647 C CA . VAL A 1 65 ? 3.355 -5.148 3.088 1.00 0.52 65 VAL A CA 10
ATOM 12648 C C . VAL A 1 65 ? 4.122 -6.339 3.558 1.00 0.54 65 VAL A C 10
ATOM 12649 O O . VAL A 1 65 ? 4.427 -6.436 4.732 1.00 0.60 65 VAL A O 10
ATOM 12662 N N . GLY A 1 66 ? 4.440 -7.240 2.657 1.00 0.58 66 GLY A N 10
ATOM 12663 C CA . GLY A 1 66 ? 5.010 -8.481 3.062 1.00 0.69 66 GLY A CA 10
ATOM 12664 C C . GLY A 1 66 ? 4.164 -9.113 4.133 1.00 0.75 66 GLY A C 10
ATOM 12665 O O . GLY A 1 66 ? 2.999 -8.739 4.352 1.00 1.10 66 GLY A O 10
ATOM 12669 N N . GLU A 1 67 ? 4.767 -9.992 4.862 1.00 0.91 67 GLU A N 10
ATOM 12670 C CA . GLU A 1 67 ? 4.124 -10.550 6.040 1.00 1.04 67 GLU A CA 10
ATOM 12671 C C . GLU A 1 67 ? 4.208 -9.555 7.203 1.00 1.02 67 GLU A C 10
ATOM 12672 O O . GLU A 1 67 ? 4.390 -9.937 8.360 1.00 1.22 67 GLU A O 10
ATOM 12684 N N . LYS A 1 68 ? 4.044 -8.268 6.877 1.00 0.86 68 LYS A N 10
ATOM 12685 C CA . LYS A 1 68 ? 4.064 -7.203 7.870 1.00 0.93 68 LYS A CA 10
ATOM 12686 C C . LYS A 1 68 ? 2.649 -6.686 8.128 1.00 0.87 68 LYS A C 10
ATOM 12687 O O . LYS A 1 68 ? 2.295 -6.404 9.267 1.00 1.06 68 LYS A O 10
ATOM 12706 N N . VAL A 1 69 ? 1.844 -6.615 7.067 1.00 0.69 69 VAL A N 10
ATOM 12707 C CA . VAL A 1 69 ? 0.431 -6.135 7.148 1.00 0.67 69 VAL A CA 10
ATOM 12708 C C . VAL A 1 69 ? 0.272 -4.744 7.821 1.00 0.75 69 VAL A C 10
ATOM 12709 O O . VAL A 1 69 ? 0.399 -4.610 9.043 1.00 0.98 69 VAL A O 10
ATOM 12722 N N . TYR A 1 70 ? -0.056 -3.717 7.015 1.00 0.69 70 TYR A N 10
ATOM 12723 C CA . TYR A 1 70 ? -0.102 -2.316 7.489 1.00 0.82 70 TYR A CA 10
ATOM 12724 C C . TYR A 1 70 ? -1.435 -1.617 7.184 1.00 0.90 70 TYR A C 10
ATOM 12725 O O . TYR A 1 70 ? -2.431 -2.233 6.758 1.00 0.92 70 TYR A O 10
ATOM 12743 N N . GLY A 1 71 ? -1.423 -0.302 7.407 1.00 1.04 71 GLY A N 10
ATOM 12744 C CA . GLY A 1 71 ? -2.588 0.520 7.171 1.00 1.17 71 GLY A CA 10
ATOM 12745 C C . GLY A 1 71 ? -2.280 1.738 6.313 1.00 1.20 71 GLY A C 10
ATOM 12746 O O . GLY A 1 71 ? -2.915 2.782 6.465 1.00 1.49 71 GLY A O 10
ATOM 12750 N N . ASN A 1 72 ? -1.296 1.621 5.417 1.00 1.02 72 ASN A N 10
ATOM 12751 C CA . ASN A 1 72 ? -1.037 2.677 4.439 1.00 1.05 72 ASN A CA 10
ATOM 12752 C C . ASN A 1 72 ? -1.902 2.395 3.218 1.00 1.32 72 ASN A C 10
ATOM 12753 O O . ASN A 1 72 ? -1.479 1.740 2.273 1.00 1.83 72 ASN A O 10
ATOM 12764 N N . VAL A 1 73 ? -3.111 2.929 3.249 1.00 1.43 73 VAL A N 10
ATOM 12765 C CA . VAL A 1 73 ? -4.151 2.560 2.295 1.00 1.78 73 VAL A CA 10
ATOM 12766 C C . VAL A 1 73 ? -4.580 3.710 1.428 1.00 1.54 73 VAL A C 10
ATOM 12767 O O . VAL A 1 73 ? -4.006 3.988 0.380 1.00 2.08 73 VAL A O 10
ATOM 12780 N N . THR A 1 74 ? -5.621 4.368 1.901 1.00 1.27 74 THR A N 10
ATOM 12781 C CA . THR A 1 74 ? -6.352 5.311 1.099 1.00 1.39 74 THR A CA 10
ATOM 12782 C C . THR A 1 74 ? -6.649 6.643 1.830 1.00 1.32 74 THR A C 10
ATOM 12783 O O . THR A 1 74 ? -6.139 7.682 1.415 1.00 1.60 74 THR A O 10
ATOM 12794 N N . PRO A 1 75 ? -7.410 6.657 2.953 1.00 1.58 75 PRO A N 10
ATOM 12795 C CA . PRO A 1 75 ? -8.023 7.878 3.463 1.00 1.81 75 PRO A CA 10
ATOM 12796 C C . PRO A 1 75 ? -7.109 8.662 4.393 1.00 1.51 75 PRO A C 10
ATOM 12797 O O . PRO A 1 75 ? -7.333 8.717 5.602 1.00 1.78 75 PRO A O 10
ATOM 12808 N N . GLY A 1 76 ? -6.065 9.252 3.830 1.00 1.33 76 GLY A N 10
ATOM 12809 C CA . GLY A 1 76 ? -5.166 10.075 4.610 1.00 1.40 76 GLY A CA 10
ATOM 12810 C C . GLY A 1 76 ? -4.198 9.261 5.433 1.00 1.19 76 GLY A C 10
ATOM 12811 O O . GLY A 1 76 ? -3.177 9.774 5.894 1.00 1.24 76 GLY A O 10
ATOM 12815 N N . GLN A 1 77 ? -4.464 7.963 5.524 1.00 1.05 77 GLN A N 10
ATOM 12816 C CA . GLN A 1 77 ? -3.706 7.084 6.409 1.00 1.07 77 GLN A CA 10
ATOM 12817 C C . GLN A 1 77 ? -2.369 6.895 5.764 1.00 0.83 77 GLN A C 10
ATOM 12818 O O . GLN A 1 77 ? -1.344 6.702 6.408 1.00 0.84 77 GLN A O 10
ATOM 12832 N N . VAL A 1 78 ? -2.433 7.060 4.465 1.00 0.69 78 VAL A N 10
ATOM 12833 C CA . VAL A 1 78 ? -1.338 6.919 3.576 1.00 0.59 78 VAL A CA 10
ATOM 12834 C C . VAL A 1 78 ? -0.101 7.649 4.087 1.00 0.55 78 VAL A C 10
ATOM 12835 O O . VAL A 1 78 ? 0.879 7.015 4.436 1.00 0.52 78 VAL A O 10
ATOM 12848 N N . LYS A 1 79 ? -0.198 8.968 4.238 1.00 0.66 79 LYS A N 10
ATOM 12849 C CA . LYS A 1 79 ? 0.971 9.799 4.454 1.00 0.76 79 LYS A CA 10
ATOM 12850 C C . LYS A 1 79 ? 1.721 9.362 5.696 1.00 0.71 79 LYS A C 10
ATOM 12851 O O . LYS A 1 79 ? 2.946 9.280 5.717 1.00 0.69 79 LYS A O 10
ATOM 12870 N N . LYS A 1 80 ? 0.958 9.017 6.703 1.00 0.77 80 LYS A N 10
ATOM 12871 C CA . LYS A 1 80 ? 1.494 8.733 8.005 1.00 0.85 80 LYS A CA 10
ATOM 12872 C C . LYS A 1 80 ? 2.021 7.343 8.031 1.00 0.77 80 LYS A C 10
ATOM 12873 O O . LYS A 1 80 ? 3.121 7.077 8.507 1.00 0.79 80 LYS A O 10
ATOM 12892 N N . ILE A 1 81 ? 1.212 6.456 7.519 1.00 0.76 81 ILE A N 10
ATOM 12893 C CA . ILE A 1 81 ? 1.594 5.074 7.430 1.00 0.81 81 ILE A CA 10
ATOM 12894 C C . ILE A 1 81 ? 2.683 4.897 6.373 1.00 0.70 81 ILE A C 10
ATOM 12895 O O . ILE A 1 81 ? 3.262 3.835 6.240 1.00 0.84 81 ILE A O 10
ATOM 12911 N N . LEU A 1 82 ? 2.922 5.921 5.575 1.00 0.54 82 LEU A N 10
ATOM 12912 C CA . LEU A 1 82 ? 4.089 5.927 4.709 1.00 0.54 82 LEU A CA 10
ATOM 12913 C C . LEU A 1 82 ? 5.355 5.896 5.544 1.00 0.59 82 LEU A C 10
ATOM 12914 O O . LEU A 1 82 ? 6.362 5.334 5.130 1.00 0.65 82 LEU A O 10
ATOM 12930 N N . ALA A 1 83 ? 5.321 6.541 6.712 1.00 0.62 83 ALA A N 10
ATOM 12931 C CA . ALA A 1 83 ? 6.420 6.397 7.653 1.00 0.73 83 ALA A CA 10
ATOM 12932 C C . ALA A 1 83 ? 6.571 4.932 8.009 1.00 0.74 83 ALA A C 10
ATOM 12933 O O . ALA A 1 83 ? 7.670 4.439 8.264 1.00 0.88 83 ALA A O 10
ATOM 12940 N N . GLU A 1 84 ? 5.439 4.248 8.030 1.00 0.64 84 GLU A N 10
ATOM 12941 C CA . GLU A 1 84 ? 5.411 2.809 8.175 1.00 0.72 84 GLU A CA 10
ATOM 12942 C C . GLU A 1 84 ? 5.943 2.118 6.918 1.00 0.72 84 GLU A C 10
ATOM 12943 O O . GLU A 1 84 ? 6.693 1.142 7.017 1.00 0.89 84 GLU A O 10
ATOM 12955 N N . TYR A 1 85 ? 5.567 2.623 5.737 1.00 0.66 85 TYR A N 10
ATOM 12956 C CA . TYR A 1 85 ? 5.962 2.022 4.495 1.00 0.80 85 TYR A CA 10
ATOM 12957 C C . TYR A 1 85 ? 7.339 2.484 4.056 1.00 1.09 85 TYR A C 10
ATOM 12958 O O . TYR A 1 85 ? 8.121 2.900 4.932 1.00 1.77 85 TYR A O 10
ATOM 12981 N N . MET A 1 1 ? 17.786 -11.467 2.686 1.00 12.27 1 MET A N 11
ATOM 12982 C CA . MET A 1 1 ? 17.598 -12.824 3.248 1.00 11.84 1 MET A CA 11
ATOM 12983 C C . MET A 1 1 ? 16.332 -12.877 4.099 1.00 11.01 1 MET A C 11
ATOM 12984 O O . MET A 1 1 ? 15.229 -13.007 3.565 1.00 11.06 1 MET A O 11
ATOM 13000 N N . VAL A 1 2 ? 16.476 -12.759 5.417 1.00 10.43 2 VAL A N 11
ATOM 13001 C CA . VAL A 1 2 ? 15.315 -12.715 6.296 1.00 9.79 2 VAL A CA 11
ATOM 13002 C C . VAL A 1 2 ? 14.720 -11.304 6.323 1.00 8.72 2 VAL A C 11
ATOM 13003 O O . VAL A 1 2 ? 13.541 -11.132 6.008 1.00 8.32 2 VAL A O 11
ATOM 13016 N N . PRO A 1 3 ? 15.511 -10.268 6.690 1.00 8.46 3 PRO A N 11
ATOM 13017 C CA . PRO A 1 3 ? 15.059 -8.880 6.595 1.00 7.64 3 PRO A CA 11
ATOM 13018 C C . PRO A 1 3 ? 15.062 -8.398 5.144 1.00 6.90 3 PRO A C 11
ATOM 13019 O O . PRO A 1 3 ? 15.979 -7.703 4.706 1.00 7.20 3 PRO A O 11
ATOM 13030 N N . LYS A 1 4 ? 14.033 -8.798 4.404 1.00 6.19 4 LYS A N 11
ATOM 13031 C CA . LYS A 1 4 ? 13.936 -8.508 2.979 1.00 5.74 4 LYS A CA 11
ATOM 13032 C C . LYS A 1 4 ? 13.824 -7.016 2.718 1.00 4.90 4 LYS A C 11
ATOM 13033 O O . LYS A 1 4 ? 14.756 -6.386 2.232 1.00 5.18 4 LYS A O 11
ATOM 13052 N N . GLY A 1 5 ? 12.678 -6.463 3.044 1.00 4.14 5 GLY A N 11
ATOM 13053 C CA . GLY A 1 5 ? 12.505 -5.021 2.981 1.00 3.68 5 GLY A CA 11
ATOM 13054 C C . GLY A 1 5 ? 11.567 -4.577 1.882 1.00 2.72 5 GLY A C 11
ATOM 13055 O O . GLY A 1 5 ? 10.974 -3.510 1.957 1.00 3.18 5 GLY A O 11
ATOM 13059 N N . LYS A 1 6 ? 11.390 -5.433 0.908 1.00 1.95 6 LYS A N 11
ATOM 13060 C CA . LYS A 1 6 ? 10.694 -5.102 -0.332 1.00 1.86 6 LYS A CA 11
ATOM 13061 C C . LYS A 1 6 ? 9.278 -5.631 -0.337 1.00 1.59 6 LYS A C 11
ATOM 13062 O O . LYS A 1 6 ? 8.846 -6.309 -1.264 1.00 2.36 6 LYS A O 11
ATOM 13081 N N . TYR A 1 7 ? 8.590 -5.296 0.714 1.00 0.92 7 TYR A N 11
ATOM 13082 C CA . TYR A 1 7 ? 7.251 -5.757 0.992 1.00 0.79 7 TYR A CA 11
ATOM 13083 C C . TYR A 1 7 ? 6.281 -5.524 -0.164 1.00 0.68 7 TYR A C 11
ATOM 13084 O O . TYR A 1 7 ? 5.923 -4.381 -0.454 1.00 0.66 7 TYR A O 11
ATOM 13102 N N . PRO A 1 8 ? 5.846 -6.592 -0.848 1.00 0.74 8 PRO A N 11
ATOM 13103 C CA . PRO A 1 8 ? 4.757 -6.496 -1.812 1.00 0.77 8 PRO A CA 11
ATOM 13104 C C . PRO A 1 8 ? 3.466 -6.051 -1.136 1.00 0.68 8 PRO A C 11
ATOM 13105 O O . PRO A 1 8 ? 2.825 -6.824 -0.423 1.00 0.72 8 PRO A O 11
ATOM 13116 N N . ILE A 1 9 ? 3.103 -4.796 -1.335 1.00 0.68 9 ILE A N 11
ATOM 13117 C CA . ILE A 1 9 ? 1.912 -4.241 -0.721 1.00 0.70 9 ILE A CA 11
ATOM 13118 C C . ILE A 1 9 ? 0.671 -4.664 -1.494 1.00 0.79 9 ILE A C 11
ATOM 13119 O O . ILE A 1 9 ? 0.483 -4.315 -2.659 1.00 1.11 9 ILE A O 11
ATOM 13135 N N . SER A 1 10 ? -0.145 -5.450 -0.828 1.00 0.68 10 SER A N 11
ATOM 13136 C CA . SER A 1 10 ? -1.352 -5.995 -1.397 1.00 0.79 10 SER A CA 11
ATOM 13137 C C . SER A 1 10 ? -2.538 -5.094 -1.088 1.00 0.87 10 SER A C 11
ATOM 13138 O O . SER A 1 10 ? -2.980 -5.002 0.062 1.00 0.97 10 SER A O 11
ATOM 13146 N N . VAL A 1 11 ? -3.001 -4.395 -2.111 1.00 1.02 11 VAL A N 11
ATOM 13147 C CA . VAL A 1 11 ? -4.150 -3.500 -1.992 1.00 1.21 11 VAL A CA 11
ATOM 13148 C C . VAL A 1 11 ? -5.276 -3.971 -2.904 1.00 1.30 11 VAL A C 11
ATOM 13149 O O . VAL A 1 11 ? -5.061 -4.121 -4.105 1.00 1.56 11 VAL A O 11
ATOM 13162 N N . CYS A 1 12 ? -6.460 -4.229 -2.363 1.00 1.34 12 CYS A N 11
ATOM 13163 C CA . CYS A 1 12 ? -7.574 -4.647 -3.206 1.00 1.64 12 CYS A CA 11
ATOM 13164 C C . CYS A 1 12 ? -8.006 -3.520 -4.132 1.00 1.93 12 CYS A C 11
ATOM 13165 O O . CYS A 1 12 ? -8.405 -2.443 -3.685 1.00 2.04 12 CYS A O 11
ATOM 13172 N N . MET A 1 13 ? -7.910 -3.778 -5.425 1.00 2.37 13 MET A N 11
ATOM 13173 C CA . MET A 1 13 ? -8.468 -2.894 -6.428 1.00 2.90 13 MET A CA 11
ATOM 13174 C C . MET A 1 13 ? -9.444 -3.698 -7.282 1.00 3.31 13 MET A C 11
ATOM 13175 O O . MET A 1 13 ? -9.714 -3.366 -8.435 1.00 3.89 13 MET A O 11
ATOM 13189 N N . GLY A 1 14 ? -9.946 -4.788 -6.697 1.00 3.15 14 GLY A N 11
ATOM 13190 C CA . GLY A 1 14 ? -10.859 -5.671 -7.403 1.00 3.68 14 GLY A CA 11
ATOM 13191 C C . GLY A 1 14 ? -12.197 -5.022 -7.682 1.00 3.86 14 GLY A C 11
ATOM 13192 O O . GLY A 1 14 ? -12.448 -3.908 -7.241 1.00 3.63 14 GLY A O 11
ATOM 13196 N N . THR A 1 15 ? -13.090 -5.751 -8.332 1.00 4.43 15 THR A N 11
ATOM 13197 C CA . THR A 1 15 ? -14.328 -5.171 -8.837 1.00 4.67 15 THR A CA 11
ATOM 13198 C C . THR A 1 15 ? -15.213 -4.634 -7.712 1.00 4.26 15 THR A C 11
ATOM 13199 O O . THR A 1 15 ? -15.755 -3.533 -7.810 1.00 4.19 15 THR A O 11
ATOM 13210 N N . ALA A 1 16 ? -15.339 -5.406 -6.643 1.00 4.19 16 ALA A N 11
ATOM 13211 C CA . ALA A 1 16 ? -16.227 -5.044 -5.547 1.00 4.01 16 ALA A CA 11
ATOM 13212 C C . ALA A 1 16 ? -15.698 -3.845 -4.763 1.00 3.32 16 ALA A C 11
ATOM 13213 O O . ALA A 1 16 ? -16.394 -2.846 -4.585 1.00 3.20 16 ALA A O 11
ATOM 13220 N N . CYS A 1 17 ? -14.479 -3.961 -4.264 1.00 2.98 17 CYS A N 11
ATOM 13221 C CA . CYS A 1 17 ? -13.899 -2.923 -3.425 1.00 2.50 17 CYS A CA 11
ATOM 13222 C C . CYS A 1 17 ? -13.600 -1.634 -4.216 1.00 2.22 17 CYS A C 11
ATOM 13223 O O . CYS A 1 17 ? -13.805 -0.529 -3.711 1.00 2.18 17 CYS A O 11
ATOM 13230 N N . PHE A 1 18 ? -13.145 -1.782 -5.465 1.00 2.35 18 PHE A N 11
ATOM 13231 C CA . PHE A 1 18 ? -12.756 -0.640 -6.313 1.00 2.43 18 PHE A CA 11
ATOM 13232 C C . PHE A 1 18 ? -13.932 0.284 -6.636 1.00 2.49 18 PHE A C 11
ATOM 13233 O O . PHE A 1 18 ? -13.759 1.502 -6.759 1.00 2.58 18 PHE A O 11
ATOM 13250 N N . VAL A 1 19 ? -15.127 -0.285 -6.730 1.00 2.63 19 VAL A N 11
ATOM 13251 C CA . VAL A 1 19 ? -16.286 0.423 -7.280 1.00 2.75 19 VAL A CA 11
ATOM 13252 C C . VAL A 1 19 ? -16.733 1.551 -6.349 1.00 2.50 19 VAL A C 11
ATOM 13253 O O . VAL A 1 19 ? -17.381 2.506 -6.778 1.00 2.61 19 VAL A O 11
ATOM 13266 N N . LYS A 1 20 ? -16.346 1.449 -5.084 1.00 2.35 20 LYS A N 11
ATOM 13267 C CA . LYS A 1 20 ? -16.750 2.411 -4.063 1.00 2.40 20 LYS A CA 11
ATOM 13268 C C . LYS A 1 20 ? -15.856 3.653 -4.092 1.00 2.13 20 LYS A C 11
ATOM 13269 O O . LYS A 1 20 ? -15.845 4.443 -3.147 1.00 2.30 20 LYS A O 11
ATOM 13288 N N . GLY A 1 21 ? -15.093 3.803 -5.172 1.00 1.87 21 GLY A N 11
ATOM 13289 C CA . GLY A 1 21 ? -14.232 4.962 -5.326 1.00 1.72 21 GLY A CA 11
ATOM 13290 C C . GLY A 1 21 ? -12.881 4.752 -4.683 1.00 1.41 21 GLY A C 11
ATOM 13291 O O . GLY A 1 21 ? -12.207 5.708 -4.284 1.00 1.40 21 GLY A O 11
ATOM 13295 N N . ALA A 1 22 ? -12.455 3.498 -4.644 1.00 1.30 22 ALA A N 11
ATOM 13296 C CA . ALA A 1 22 ? -11.260 3.121 -3.909 1.00 1.24 22 ALA A CA 11
ATOM 13297 C C . ALA A 1 22 ? -9.999 3.593 -4.617 1.00 1.03 22 ALA A C 11
ATOM 13298 O O . ALA A 1 22 ? -8.956 3.757 -3.987 1.00 1.06 22 ALA A O 11
ATOM 13305 N N . ASP A 1 23 ? -10.097 3.859 -5.913 1.00 1.00 23 ASP A N 11
ATOM 13306 C CA . ASP A 1 23 ? -8.928 4.271 -6.671 1.00 1.04 23 ASP A CA 11
ATOM 13307 C C . ASP A 1 23 ? -8.306 5.517 -6.073 1.00 0.84 23 ASP A C 11
ATOM 13308 O O . ASP A 1 23 ? -7.107 5.564 -5.868 1.00 0.78 23 ASP A O 11
ATOM 13317 N N . LYS A 1 24 ? -9.116 6.497 -5.716 1.00 0.83 24 LYS A N 11
ATOM 13318 C CA . LYS A 1 24 ? -8.565 7.780 -5.305 1.00 0.85 24 LYS A CA 11
ATOM 13319 C C . LYS A 1 24 ? -7.751 7.654 -4.027 1.00 0.81 24 LYS A C 11
ATOM 13320 O O . LYS A 1 24 ? -6.678 8.249 -3.918 1.00 0.83 24 LYS A O 11
ATOM 13339 N N . VAL A 1 25 ? -8.215 6.845 -3.086 1.00 0.87 25 VAL A N 11
ATOM 13340 C CA . VAL A 1 25 ? -7.476 6.640 -1.867 1.00 1.01 25 VAL A CA 11
ATOM 13341 C C . VAL A 1 25 ? -6.201 5.869 -2.149 1.00 0.81 25 VAL A C 11
ATOM 13342 O O . VAL A 1 25 ? -5.124 6.256 -1.698 1.00 0.74 25 VAL A O 11
ATOM 13355 N N . VAL A 1 26 ? -6.313 4.792 -2.915 1.00 0.80 26 VAL A N 11
ATOM 13356 C CA . VAL A 1 26 ? -5.134 4.024 -3.281 1.00 0.81 26 VAL A CA 11
ATOM 13357 C C . VAL A 1 26 ? -4.213 4.850 -4.177 1.00 0.67 26 VAL A C 11
ATOM 13358 O O . VAL A 1 26 ? -3.022 4.588 -4.258 1.00 0.70 26 VAL A O 11
ATOM 13371 N N . HIS A 1 27 ? -4.780 5.826 -4.890 1.00 0.63 27 HIS A N 11
ATOM 13372 C CA . HIS A 1 27 ? -3.983 6.712 -5.723 1.00 0.65 27 HIS A CA 11
ATOM 13373 C C . HIS A 1 27 ? -2.994 7.461 -4.866 1.00 0.55 27 HIS A C 11
ATOM 13374 O O . HIS A 1 27 ? -1.818 7.582 -5.207 1.00 0.57 27 HIS A O 11
ATOM 13389 N N . ALA A 1 28 ? -3.495 7.950 -3.751 1.00 0.52 28 ALA A N 11
ATOM 13390 C CA . ALA A 1 28 ? -2.665 8.612 -2.761 1.00 0.54 28 ALA A CA 11
ATOM 13391 C C . ALA A 1 28 ? -1.552 7.671 -2.330 1.00 0.49 28 ALA A C 11
ATOM 13392 O O . ALA A 1 28 ? -0.411 8.075 -2.176 1.00 0.52 28 ALA A O 11
ATOM 13399 N N . PHE A 1 29 ? -1.909 6.406 -2.179 1.00 0.51 29 PHE A N 11
ATOM 13400 C CA . PHE A 1 29 ? -0.954 5.353 -1.854 1.00 0.59 29 PHE A CA 11
ATOM 13401 C C . PHE A 1 29 ? 0.094 5.226 -2.954 1.00 0.59 29 PHE A C 11
ATOM 13402 O O . PHE A 1 29 ? 1.290 5.133 -2.691 1.00 0.66 29 PHE A O 11
ATOM 13419 N N . LYS A 1 30 ? -0.375 5.208 -4.189 1.00 0.62 30 LYS A N 11
ATOM 13420 C CA . LYS A 1 30 ? 0.505 5.143 -5.347 1.00 0.74 30 LYS A CA 11
ATOM 13421 C C . LYS A 1 30 ? 1.545 6.259 -5.293 1.00 0.68 30 LYS A C 11
ATOM 13422 O O . LYS A 1 30 ? 2.728 6.043 -5.540 1.00 0.79 30 LYS A O 11
ATOM 13441 N N . GLU A 1 31 ? 1.097 7.429 -4.890 1.00 0.61 31 GLU A N 11
ATOM 13442 C CA . GLU A 1 31 ? 1.956 8.611 -4.823 1.00 0.73 31 GLU A CA 11
ATOM 13443 C C . GLU A 1 31 ? 2.753 8.642 -3.542 1.00 0.72 31 GLU A C 11
ATOM 13444 O O . GLU A 1 31 ? 3.845 9.202 -3.501 1.00 0.83 31 GLU A O 11
ATOM 13456 N N . GLN A 1 32 ? 2.195 8.062 -2.505 1.00 0.70 32 GLN A N 11
ATOM 13457 C CA . GLN A 1 32 ? 2.850 7.973 -1.237 1.00 0.85 32 GLN A CA 11
ATOM 13458 C C . GLN A 1 32 ? 4.068 7.077 -1.354 1.00 0.92 32 GLN A C 11
ATOM 13459 O O . GLN A 1 32 ? 4.973 7.149 -0.524 1.00 1.16 32 GLN A O 11
ATOM 13473 N N . LEU A 1 33 ? 4.071 6.203 -2.379 1.00 0.81 33 LEU A N 11
ATOM 13474 C CA . LEU A 1 33 ? 5.267 5.457 -2.698 1.00 0.93 33 LEU A CA 11
ATOM 13475 C C . LEU A 1 33 ? 6.383 6.454 -2.812 1.00 1.07 33 LEU A C 11
ATOM 13476 O O . LEU A 1 33 ? 7.394 6.326 -2.121 1.00 1.69 33 LEU A O 11
ATOM 13492 N N . LYS A 1 34 ? 6.137 7.461 -3.673 1.00 0.94 34 LYS A N 11
ATOM 13493 C CA . LYS A 1 34 ? 6.935 8.693 -3.796 1.00 1.45 34 LYS A CA 11
ATOM 13494 C C . LYS A 1 34 ? 8.367 8.435 -4.248 1.00 1.39 34 LYS A C 11
ATOM 13495 O O . LYS A 1 34 ? 8.996 9.264 -4.911 1.00 1.76 34 LYS A O 11
ATOM 13514 N N . ILE A 1 35 ? 8.821 7.259 -3.894 1.00 1.35 35 ILE A N 11
ATOM 13515 C CA . ILE A 1 35 ? 10.006 6.617 -4.403 1.00 1.63 35 ILE A CA 11
ATOM 13516 C C . ILE A 1 35 ? 11.274 7.449 -4.294 1.00 1.96 35 ILE A C 11
ATOM 13517 O O . ILE A 1 35 ? 11.312 8.516 -3.686 1.00 2.64 35 ILE A O 11
ATOM 13533 N N . ASP A 1 36 ? 12.315 6.896 -4.884 1.00 2.13 36 ASP A N 11
ATOM 13534 C CA . ASP A 1 36 ? 13.647 7.461 -4.846 1.00 2.80 36 ASP A CA 11
ATOM 13535 C C . ASP A 1 36 ? 14.402 6.910 -6.021 1.00 3.12 36 ASP A C 11
ATOM 13536 O O . ASP A 1 36 ? 15.096 7.627 -6.734 1.00 3.82 36 ASP A O 11
ATOM 13545 N N . ILE A 1 37 ? 14.185 5.612 -6.235 1.00 2.97 37 ILE A N 11
ATOM 13546 C CA . ILE A 1 37 ? 14.868 4.857 -7.281 1.00 3.62 37 ILE A CA 11
ATOM 13547 C C . ILE A 1 37 ? 14.181 3.541 -7.595 1.00 3.68 37 ILE A C 11
ATOM 13548 O O . ILE A 1 37 ? 14.579 2.835 -8.522 1.00 4.36 37 ILE A O 11
ATOM 13564 N N . GLY A 1 38 ? 13.140 3.226 -6.865 1.00 3.22 38 GLY A N 11
ATOM 13565 C CA . GLY A 1 38 ? 12.561 1.915 -6.966 1.00 3.64 38 GLY A CA 11
ATOM 13566 C C . GLY A 1 38 ? 11.312 1.822 -6.149 1.00 3.45 38 GLY A C 11
ATOM 13567 O O . GLY A 1 38 ? 10.226 1.616 -6.682 1.00 4.13 38 GLY A O 11
ATOM 13571 N N . ASP A 1 39 ? 11.473 2.072 -4.852 1.00 2.80 39 ASP A N 11
ATOM 13572 C CA . ASP A 1 39 ? 10.378 1.990 -3.889 1.00 2.71 39 ASP A CA 11
ATOM 13573 C C . ASP A 1 39 ? 10.723 2.667 -2.593 1.00 2.33 39 ASP A C 11
ATOM 13574 O O . ASP A 1 39 ? 11.634 2.239 -1.877 1.00 2.74 39 ASP A O 11
ATOM 13583 N N . VAL A 1 40 ? 9.970 3.722 -2.319 1.00 1.99 40 VAL A N 11
ATOM 13584 C CA . VAL A 1 40 ? 10.047 4.500 -1.082 1.00 2.05 40 VAL A CA 11
ATOM 13585 C C . VAL A 1 40 ? 11.296 5.315 -1.076 1.00 2.30 40 VAL A C 11
ATOM 13586 O O . VAL A 1 40 ? 11.285 6.540 -1.129 1.00 2.96 40 VAL A O 11
ATOM 13599 N N . THR A 1 41 ? 12.352 4.585 -1.090 1.00 2.14 41 THR A N 11
ATOM 13600 C CA . THR A 1 41 ? 13.683 5.116 -0.952 1.00 2.64 41 THR A CA 11
ATOM 13601 C C . THR A 1 41 ? 14.692 4.042 -1.268 1.00 2.56 41 THR A C 11
ATOM 13602 O O . THR A 1 41 ? 15.444 4.170 -2.227 1.00 2.86 41 THR A O 11
ATOM 13613 N N . PRO A 1 42 ? 14.709 2.936 -0.509 1.00 2.63 42 PRO A N 11
ATOM 13614 C CA . PRO A 1 42 ? 15.704 1.921 -0.717 1.00 2.78 42 PRO A CA 11
ATOM 13615 C C . PRO A 1 42 ? 15.432 1.035 -1.923 1.00 2.23 42 PRO A C 11
ATOM 13616 O O . PRO A 1 42 ? 16.052 -0.022 -2.047 1.00 2.68 42 PRO A O 11
ATOM 13627 N N . ASP A 1 43 ? 14.463 1.426 -2.774 1.00 1.68 43 ASP A N 11
ATOM 13628 C CA . ASP A 1 43 ? 14.275 0.773 -4.065 1.00 2.02 43 ASP A CA 11
ATOM 13629 C C . ASP A 1 43 ? 13.470 -0.480 -3.840 1.00 1.92 43 ASP A C 11
ATOM 13630 O O . ASP A 1 43 ? 13.282 -1.309 -4.725 1.00 2.45 43 ASP A O 11
ATOM 13639 N N . GLY A 1 44 ? 12.941 -0.577 -2.638 1.00 1.56 44 GLY A N 11
ATOM 13640 C CA . GLY A 1 44 ? 12.137 -1.703 -2.322 1.00 1.72 44 GLY A CA 11
ATOM 13641 C C . GLY A 1 44 ? 11.825 -1.792 -0.867 1.00 1.52 44 GLY A C 11
ATOM 13642 O O . GLY A 1 44 ? 12.460 -2.517 -0.109 1.00 2.01 44 GLY A O 11
ATOM 13646 N N . ARG A 1 45 ? 10.885 -0.967 -0.495 1.00 1.08 45 ARG A N 11
ATOM 13647 C CA . ARG A 1 45 ? 10.185 -1.062 0.764 1.00 1.04 45 ARG A CA 11
ATOM 13648 C C . ARG A 1 45 ? 8.744 -1.335 0.419 1.00 0.95 45 ARG A C 11
ATOM 13649 O O . ARG A 1 45 ? 7.854 -1.457 1.257 1.00 1.30 45 ARG A O 11
ATOM 13670 N N . PHE A 1 46 ? 8.576 -1.431 -0.872 1.00 0.77 46 PHE A N 11
ATOM 13671 C CA . PHE A 1 46 ? 7.300 -1.502 -1.513 1.00 0.81 46 PHE A CA 11
ATOM 13672 C C . PHE A 1 46 ? 7.278 -2.601 -2.574 1.00 0.98 46 PHE A C 11
ATOM 13673 O O . PHE A 1 46 ? 8.319 -3.152 -2.935 1.00 1.61 46 PHE A O 11
ATOM 13690 N N . SER A 1 47 ? 6.073 -2.886 -3.057 1.00 0.83 47 SER A N 11
ATOM 13691 C CA . SER A 1 47 ? 5.843 -3.675 -4.262 1.00 1.07 47 SER A CA 11
ATOM 13692 C C . SER A 1 47 ? 4.339 -3.805 -4.443 1.00 1.07 47 SER A C 11
ATOM 13693 O O . SER A 1 47 ? 3.744 -4.853 -4.190 1.00 1.22 47 SER A O 11
ATOM 13701 N N . ILE A 1 48 ? 3.736 -2.705 -4.865 1.00 1.27 48 ILE A N 11
ATOM 13702 C CA . ILE A 1 48 ? 2.288 -2.544 -4.853 1.00 1.50 48 ILE A CA 11
ATOM 13703 C C . ILE A 1 48 ? 1.572 -3.480 -5.838 1.00 1.43 48 ILE A C 11
ATOM 13704 O O . ILE A 1 48 ? 1.803 -3.426 -7.046 1.00 1.75 48 ILE A O 11
ATOM 13720 N N . ASP A 1 49 ? 0.747 -4.386 -5.312 1.00 1.31 49 ASP A N 11
ATOM 13721 C CA . ASP A 1 49 ? -0.190 -5.130 -6.159 1.00 1.69 49 ASP A CA 11
ATOM 13722 C C . ASP A 1 49 ? -1.316 -5.779 -5.362 1.00 1.64 49 ASP A C 11
ATOM 13723 O O . ASP A 1 49 ? -1.145 -6.254 -4.243 1.00 1.41 49 ASP A O 11
ATOM 13732 N N . THR A 1 50 ? -2.472 -5.739 -5.991 1.00 2.02 50 THR A N 11
ATOM 13733 C CA . THR A 1 50 ? -3.708 -6.408 -5.578 1.00 2.18 50 THR A CA 11
ATOM 13734 C C . THR A 1 50 ? -3.564 -7.868 -5.092 1.00 2.22 50 THR A C 11
ATOM 13735 O O . THR A 1 50 ? -4.115 -8.215 -4.055 1.00 2.15 50 THR A O 11
ATOM 13746 N N . LEU A 1 51 ? -2.807 -8.695 -5.821 1.00 2.53 51 LEU A N 11
ATOM 13747 C CA . LEU A 1 51 ? -3.078 -10.150 -5.908 1.00 2.91 51 LEU A CA 11
ATOM 13748 C C . LEU A 1 51 ? -3.244 -10.894 -4.564 1.00 2.86 51 LEU A C 11
ATOM 13749 O O . LEU A 1 51 ? -4.131 -11.743 -4.446 1.00 3.11 51 LEU A O 11
ATOM 13765 N N . ARG A 1 52 ? -2.425 -10.604 -3.566 1.00 2.70 52 ARG A N 11
ATOM 13766 C CA . ARG A 1 52 ? -2.600 -11.221 -2.243 1.00 2.89 52 ARG A CA 11
ATOM 13767 C C . ARG A 1 52 ? -3.939 -10.817 -1.629 1.00 2.74 52 ARG A C 11
ATOM 13768 O O . ARG A 1 52 ? -4.768 -11.649 -1.259 1.00 3.03 52 ARG A O 11
ATOM 13789 N N . CYS A 1 53 ? -4.100 -9.513 -1.540 1.00 2.45 53 CYS A N 11
ATOM 13790 C CA . CYS A 1 53 ? -5.281 -8.843 -1.016 1.00 2.49 53 CYS A CA 11
ATOM 13791 C C . CYS A 1 53 ? -6.504 -9.159 -1.891 1.00 2.65 53 CYS A C 11
ATOM 13792 O O . CYS A 1 53 ? -6.349 -9.730 -2.975 1.00 2.79 53 CYS A O 11
ATOM 13799 N N . VAL A 1 54 ? -7.718 -8.812 -1.422 1.00 2.91 54 VAL A N 11
ATOM 13800 C CA . VAL A 1 54 ? -8.974 -9.450 -1.856 1.00 3.32 54 VAL A CA 11
ATOM 13801 C C . VAL A 1 54 ? -9.062 -10.829 -1.216 1.00 3.50 54 VAL A C 11
ATOM 13802 O O . VAL A 1 54 ? -9.651 -11.779 -1.737 1.00 4.01 54 VAL A O 11
ATOM 13815 N N . GLY A 1 55 ? -8.434 -10.911 -0.057 1.00 3.31 55 GLY A N 11
ATOM 13816 C CA . GLY A 1 55 ? -8.435 -12.116 0.723 1.00 3.81 55 GLY A CA 11
ATOM 13817 C C . GLY A 1 55 ? -9.191 -11.974 2.038 1.00 3.97 55 GLY A C 11
ATOM 13818 O O . GLY A 1 55 ? -8.588 -12.091 3.106 1.00 4.19 55 GLY A O 11
ATOM 13822 N N . GLY A 1 56 ? -10.514 -11.739 1.970 1.00 4.09 56 GLY A N 11
ATOM 13823 C CA . GLY A 1 56 ? -11.319 -11.784 3.188 1.00 4.39 56 GLY A CA 11
ATOM 13824 C C . GLY A 1 56 ? -10.958 -10.753 4.255 1.00 4.05 56 GLY A C 11
ATOM 13825 O O . GLY A 1 56 ? -10.662 -11.134 5.389 1.00 4.42 56 GLY A O 11
ATOM 13829 N N . CYS A 1 57 ? -10.977 -9.453 3.934 1.00 3.52 57 CYS A N 11
ATOM 13830 C CA . CYS A 1 57 ? -10.277 -8.481 4.778 1.00 3.24 57 CYS A CA 11
ATOM 13831 C C . CYS A 1 57 ? -11.154 -7.248 5.003 1.00 3.09 57 CYS A C 11
ATOM 13832 O O . CYS A 1 57 ? -11.112 -6.625 6.063 1.00 3.16 57 CYS A O 11
ATOM 13839 N N . ALA A 1 58 ? -11.935 -6.930 3.971 1.00 3.13 58 ALA A N 11
ATOM 13840 C CA . ALA A 1 58 ? -12.532 -5.608 3.774 1.00 3.16 58 ALA A CA 11
ATOM 13841 C C . ALA A 1 58 ? -13.295 -5.025 4.968 1.00 3.34 58 ALA A C 11
ATOM 13842 O O . ALA A 1 58 ? -13.379 -3.804 5.075 1.00 3.37 58 ALA A O 11
ATOM 13849 N N . LEU A 1 59 ? -13.890 -5.834 5.849 1.00 3.64 59 LEU A N 11
ATOM 13850 C CA . LEU A 1 59 ? -14.565 -5.231 7.006 1.00 3.95 59 LEU A CA 11
ATOM 13851 C C . LEU A 1 59 ? -13.571 -4.733 8.064 1.00 3.73 59 LEU A C 11
ATOM 13852 O O . LEU A 1 59 ? -13.965 -4.324 9.157 1.00 4.11 59 LEU A O 11
ATOM 13868 N N . ALA A 1 60 ? -12.290 -4.781 7.740 1.00 3.22 60 ALA A N 11
ATOM 13869 C CA . ALA A 1 60 ? -11.271 -3.978 8.396 1.00 3.14 60 ALA A CA 11
ATOM 13870 C C . ALA A 1 60 ? -10.662 -3.060 7.354 1.00 2.75 60 ALA A C 11
ATOM 13871 O O . ALA A 1 60 ? -10.787 -3.349 6.165 1.00 2.52 60 ALA A O 11
ATOM 13878 N N . PRO A 1 61 ? -9.997 -1.955 7.713 1.00 2.94 61 PRO A N 11
ATOM 13879 C CA . PRO A 1 61 ? -9.094 -1.343 6.760 1.00 2.76 61 PRO A CA 11
ATOM 13880 C C . PRO A 1 61 ? -7.827 -2.186 6.687 1.00 2.12 61 PRO A C 11
ATOM 13881 O O . PRO A 1 61 ? -7.114 -2.329 7.681 1.00 2.13 61 PRO A O 11
ATOM 13892 N N . ILE A 1 62 ? -7.552 -2.746 5.525 1.00 1.88 62 ILE A N 11
ATOM 13893 C CA . ILE A 1 62 ? -6.366 -3.567 5.344 1.00 1.44 62 ILE A CA 11
ATOM 13894 C C . ILE A 1 62 ? -5.370 -2.918 4.395 1.00 1.43 62 ILE A C 11
ATOM 13895 O O . ILE A 1 62 ? -5.771 -2.433 3.337 1.00 1.92 62 ILE A O 11
ATOM 13911 N N . VAL A 1 63 ? -4.090 -2.891 4.753 1.00 1.10 63 VAL A N 11
ATOM 13912 C CA . VAL A 1 63 ? -3.054 -2.785 3.735 1.00 1.04 63 VAL A CA 11
ATOM 13913 C C . VAL A 1 63 ? -1.903 -3.688 4.112 1.00 0.79 63 VAL A C 11
ATOM 13914 O O . VAL A 1 63 ? -1.322 -3.543 5.173 1.00 0.90 63 VAL A O 11
ATOM 13927 N N . MET A 1 64 ? -1.551 -4.627 3.267 1.00 0.71 64 MET A N 11
ATOM 13928 C CA . MET A 1 64 ? -0.521 -5.563 3.654 1.00 0.62 64 MET A CA 11
ATOM 13929 C C . MET A 1 64 ? 0.700 -5.341 2.806 1.00 0.58 64 MET A C 11
ATOM 13930 O O . MET A 1 64 ? 0.583 -5.156 1.614 1.00 0.71 64 MET A O 11
ATOM 13944 N N . VAL A 1 65 ? 1.874 -5.342 3.408 1.00 0.53 65 VAL A N 11
ATOM 13945 C CA . VAL A 1 65 ? 3.086 -5.245 2.624 1.00 0.52 65 VAL A CA 11
ATOM 13946 C C . VAL A 1 65 ? 3.961 -6.437 2.903 1.00 0.54 65 VAL A C 11
ATOM 13947 O O . VAL A 1 65 ? 4.451 -6.571 3.994 1.00 0.60 65 VAL A O 11
ATOM 13960 N N . GLY A 1 66 ? 4.181 -7.275 1.915 1.00 0.58 66 GLY A N 11
ATOM 13961 C CA . GLY A 1 66 ? 5.072 -8.416 2.088 1.00 0.69 66 GLY A CA 11
ATOM 13962 C C . GLY A 1 66 ? 4.759 -9.240 3.307 1.00 0.75 66 GLY A C 11
ATOM 13963 O O . GLY A 1 66 ? 5.650 -9.577 4.081 1.00 1.10 66 GLY A O 11
ATOM 13967 N N . GLU A 1 67 ? 3.490 -9.523 3.488 1.00 0.91 67 GLU A N 11
ATOM 13968 C CA . GLU A 1 67 ? 2.996 -10.243 4.658 1.00 1.04 67 GLU A CA 11
ATOM 13969 C C . GLU A 1 67 ? 3.329 -9.494 5.960 1.00 1.02 67 GLU A C 11
ATOM 13970 O O . GLU A 1 67 ? 3.094 -10.002 7.056 1.00 1.22 67 GLU A O 11
ATOM 13982 N N . LYS A 1 68 ? 3.870 -8.280 5.831 1.00 0.86 68 LYS A N 11
ATOM 13983 C CA . LYS A 1 68 ? 4.205 -7.454 6.990 1.00 0.93 68 LYS A CA 11
ATOM 13984 C C . LYS A 1 68 ? 2.944 -6.823 7.570 1.00 0.87 68 LYS A C 11
ATOM 13985 O O . LYS A 1 68 ? 2.991 -6.245 8.650 1.00 1.06 68 LYS A O 11
ATOM 14004 N N . VAL A 1 69 ? 1.834 -6.976 6.837 1.00 0.69 69 VAL A N 11
ATOM 14005 C CA . VAL A 1 69 ? 0.495 -6.448 7.216 1.00 0.67 69 VAL A CA 11
ATOM 14006 C C . VAL A 1 69 ? 0.542 -5.094 7.935 1.00 0.75 69 VAL A C 11
ATOM 14007 O O . VAL A 1 69 ? 0.770 -5.014 9.146 1.00 0.98 69 VAL A O 11
ATOM 14020 N N . TYR A 1 70 ? 0.287 -4.027 7.182 1.00 0.69 70 TYR A N 11
ATOM 14021 C CA . TYR A 1 70 ? 0.427 -2.674 7.700 1.00 0.82 70 TYR A CA 11
ATOM 14022 C C . TYR A 1 70 ? -0.895 -1.953 7.886 1.00 0.90 70 TYR A C 11
ATOM 14023 O O . TYR A 1 70 ? -1.965 -2.344 7.362 1.00 0.92 70 TYR A O 11
ATOM 14041 N N . GLY A 1 71 ? -0.778 -0.863 8.622 1.00 1.04 71 GLY A N 11
ATOM 14042 C CA . GLY A 1 71 ? -1.890 -0.019 8.919 1.00 1.17 71 GLY A CA 11
ATOM 14043 C C . GLY A 1 71 ? -1.735 1.270 8.177 1.00 1.20 71 GLY A C 11
ATOM 14044 O O . GLY A 1 71 ? -2.487 2.215 8.393 1.00 1.49 71 GLY A O 11
ATOM 14048 N N . ASN A 1 72 ? -0.703 1.316 7.326 1.00 1.02 72 ASN A N 11
ATOM 14049 C CA . ASN A 1 72 ? -0.586 2.381 6.355 1.00 1.05 72 ASN A CA 11
ATOM 14050 C C . ASN A 1 72 ? -1.752 2.225 5.404 1.00 1.32 72 ASN A C 11
ATOM 14051 O O . ASN A 1 72 ? -2.034 1.138 4.931 1.00 1.83 72 ASN A O 11
ATOM 14062 N N . VAL A 1 73 ? -2.436 3.324 5.161 1.00 1.43 73 VAL A N 11
ATOM 14063 C CA . VAL A 1 73 ? -3.859 3.278 4.877 1.00 1.78 73 VAL A CA 11
ATOM 14064 C C . VAL A 1 73 ? -4.224 3.856 3.521 1.00 1.54 73 VAL A C 11
ATOM 14065 O O . VAL A 1 73 ? -3.477 3.716 2.563 1.00 2.08 73 VAL A O 11
ATOM 14078 N N . THR A 1 74 ? -5.386 4.505 3.441 1.00 1.27 74 THR A N 11
ATOM 14079 C CA . THR A 1 74 ? -5.892 4.984 2.164 1.00 1.39 74 THR A CA 11
ATOM 14080 C C . THR A 1 74 ? -6.360 6.461 2.185 1.00 1.32 74 THR A C 11
ATOM 14081 O O . THR A 1 74 ? -5.924 7.245 1.342 1.00 1.60 74 THR A O 11
ATOM 14092 N N . PRO A 1 75 ? -7.221 6.896 3.137 1.00 1.58 75 PRO A N 11
ATOM 14093 C CA . PRO A 1 75 ? -7.838 8.218 3.064 1.00 1.81 75 PRO A CA 11
ATOM 14094 C C . PRO A 1 75 ? -6.997 9.319 3.710 1.00 1.51 75 PRO A C 11
ATOM 14095 O O . PRO A 1 75 ? -7.302 9.785 4.806 1.00 1.78 75 PRO A O 11
ATOM 14106 N N . GLY A 1 76 ? -5.918 9.713 3.039 1.00 1.33 76 GLY A N 11
ATOM 14107 C CA . GLY A 1 76 ? -5.110 10.827 3.516 1.00 1.40 76 GLY A CA 11
ATOM 14108 C C . GLY A 1 76 ? -4.143 10.424 4.611 1.00 1.19 76 GLY A C 11
ATOM 14109 O O . GLY A 1 76 ? -3.071 11.018 4.758 1.00 1.24 76 GLY A O 11
ATOM 14113 N N . GLN A 1 77 ? -4.466 9.337 5.306 1.00 1.05 77 GLN A N 11
ATOM 14114 C CA . GLN A 1 77 ? -3.718 8.933 6.489 1.00 1.07 77 GLN A CA 11
ATOM 14115 C C . GLN A 1 77 ? -2.424 8.364 5.997 1.00 0.83 77 GLN A C 11
ATOM 14116 O O . GLN A 1 77 ? -1.419 8.309 6.692 1.00 0.84 77 GLN A O 11
ATOM 14130 N N . VAL A 1 78 ? -2.498 8.010 4.737 1.00 0.69 78 VAL A N 11
ATOM 14131 C CA . VAL A 1 78 ? -1.447 7.422 3.988 1.00 0.59 78 VAL A CA 11
ATOM 14132 C C . VAL A 1 78 ? -0.114 8.107 4.246 1.00 0.55 78 VAL A C 11
ATOM 14133 O O . VAL A 1 78 ? 0.792 7.496 4.790 1.00 0.52 78 VAL A O 11
ATOM 14146 N N . LYS A 1 79 ? -0.042 9.396 3.936 1.00 0.66 79 LYS A N 11
ATOM 14147 C CA . LYS A 1 79 ? 1.226 10.103 3.841 1.00 0.76 79 LYS A CA 11
ATOM 14148 C C . LYS A 1 79 ? 1.957 10.036 5.166 1.00 0.71 79 LYS A C 11
ATOM 14149 O O . LYS A 1 79 ? 3.169 9.871 5.237 1.00 0.69 79 LYS A O 11
ATOM 14168 N N . LYS A 1 80 ? 1.179 10.123 6.214 1.00 0.77 80 LYS A N 11
ATOM 14169 C CA . LYS A 1 80 ? 1.691 10.179 7.557 1.00 0.85 80 LYS A CA 11
ATOM 14170 C C . LYS A 1 80 ? 2.012 8.804 8.022 1.00 0.77 80 LYS A C 11
ATOM 14171 O O . LYS A 1 80 ? 3.081 8.545 8.566 1.00 0.79 80 LYS A O 11
ATOM 14190 N N . ILE A 1 81 ? 1.071 7.930 7.801 1.00 0.76 81 ILE A N 11
ATOM 14191 C CA . ILE A 1 81 ? 1.257 6.543 8.136 1.00 0.81 81 ILE A CA 11
ATOM 14192 C C . ILE A 1 81 ? 2.344 5.929 7.245 1.00 0.70 81 ILE A C 11
ATOM 14193 O O . ILE A 1 81 ? 2.768 4.811 7.451 1.00 0.84 81 ILE A O 11
ATOM 14209 N N . LEU A 1 82 ? 2.762 6.650 6.213 1.00 0.54 82 LEU A N 11
ATOM 14210 C CA . LEU A 1 82 ? 3.947 6.270 5.444 1.00 0.54 82 LEU A CA 11
ATOM 14211 C C . LEU A 1 82 ? 5.164 6.209 6.354 1.00 0.59 82 LEU A C 11
ATOM 14212 O O . LEU A 1 82 ? 6.135 5.525 6.047 1.00 0.65 82 LEU A O 11
ATOM 14228 N N . ALA A 1 83 ? 5.115 6.937 7.472 1.00 0.62 83 ALA A N 11
ATOM 14229 C CA . ALA A 1 83 ? 6.114 6.749 8.523 1.00 0.73 83 ALA A CA 11
ATOM 14230 C C . ALA A 1 83 ? 6.185 5.272 8.932 1.00 0.74 83 ALA A C 11
ATOM 14231 O O . ALA A 1 83 ? 7.219 4.794 9.399 1.00 0.88 83 ALA A O 11
ATOM 14238 N N . GLU A 1 84 ? 5.066 4.563 8.761 1.00 0.64 84 GLU A N 11
ATOM 14239 C CA . GLU A 1 84 ? 4.998 3.126 8.996 1.00 0.72 84 GLU A CA 11
ATOM 14240 C C . GLU A 1 84 ? 5.832 2.352 7.990 1.00 0.72 84 GLU A C 11
ATOM 14241 O O . GLU A 1 84 ? 6.446 1.341 8.331 1.00 0.89 84 GLU A O 11
ATOM 14253 N N . TYR A 1 85 ? 5.848 2.825 6.751 1.00 0.66 85 TYR A N 11
ATOM 14254 C CA . TYR A 1 85 ? 6.506 2.133 5.684 1.00 0.80 85 TYR A CA 11
ATOM 14255 C C . TYR A 1 85 ? 8.005 2.416 5.673 1.00 1.09 85 TYR A C 11
ATOM 14256 O O . TYR A 1 85 ? 8.424 3.374 4.998 1.00 1.77 85 TYR A O 11
ATOM 14279 N N . MET A 1 1 ? 16.306 0.770 -8.743 1.00 12.27 1 MET A N 12
ATOM 14280 C CA . MET A 1 1 ? 15.139 0.700 -9.644 1.00 11.84 1 MET A CA 12
ATOM 14281 C C . MET A 1 1 ? 14.464 -0.657 -9.491 1.00 11.01 1 MET A C 12
ATOM 14282 O O . MET A 1 1 ? 15.131 -1.644 -9.176 1.00 11.06 1 MET A O 12
ATOM 14298 N N . VAL A 1 2 ? 13.146 -0.693 -9.704 1.00 10.43 2 VAL A N 12
ATOM 14299 C CA . VAL A 1 2 ? 12.341 -1.901 -9.510 1.00 9.79 2 VAL A CA 12
ATOM 14300 C C . VAL A 1 2 ? 12.150 -2.173 -8.021 1.00 8.72 2 VAL A C 12
ATOM 14301 O O . VAL A 1 2 ? 13.083 -2.606 -7.342 1.00 8.32 2 VAL A O 12
ATOM 14314 N N . PRO A 1 3 ? 10.937 -1.907 -7.501 1.00 8.46 3 PRO A N 12
ATOM 14315 C CA . PRO A 1 3 ? 10.613 -2.086 -6.078 1.00 7.64 3 PRO A CA 12
ATOM 14316 C C . PRO A 1 3 ? 10.999 -3.470 -5.560 1.00 6.90 3 PRO A C 12
ATOM 14317 O O . PRO A 1 3 ? 10.293 -4.450 -5.804 1.00 7.20 3 PRO A O 12
ATOM 14328 N N . LYS A 1 4 ? 12.132 -3.506 -4.850 1.00 6.19 4 LYS A N 12
ATOM 14329 C CA . LYS A 1 4 ? 12.768 -4.733 -4.363 1.00 5.74 4 LYS A CA 12
ATOM 14330 C C . LYS A 1 4 ? 11.768 -5.784 -3.942 1.00 4.90 4 LYS A C 12
ATOM 14331 O O . LYS A 1 4 ? 11.649 -6.842 -4.559 1.00 5.18 4 LYS A O 12
ATOM 14350 N N . GLY A 1 5 ? 11.068 -5.481 -2.883 1.00 4.14 5 GLY A N 12
ATOM 14351 C CA . GLY A 1 5 ? 10.051 -6.380 -2.400 1.00 3.68 5 GLY A CA 12
ATOM 14352 C C . GLY A 1 5 ? 10.288 -6.795 -0.983 1.00 2.72 5 GLY A C 12
ATOM 14353 O O . GLY A 1 5 ? 10.030 -7.937 -0.609 1.00 3.18 5 GLY A O 12
ATOM 14357 N N . LYS A 1 6 ? 10.825 -5.877 -0.212 1.00 1.95 6 LYS A N 12
ATOM 14358 C CA . LYS A 1 6 ? 10.917 -6.032 1.214 1.00 1.86 6 LYS A CA 12
ATOM 14359 C C . LYS A 1 6 ? 9.542 -6.416 1.740 1.00 1.59 6 LYS A C 12
ATOM 14360 O O . LYS A 1 6 ? 9.348 -7.490 2.308 1.00 2.36 6 LYS A O 12
ATOM 14379 N N . TYR A 1 7 ? 8.598 -5.515 1.535 1.00 0.92 7 TYR A N 12
ATOM 14380 C CA . TYR A 1 7 ? 7.213 -5.744 1.827 1.00 0.79 7 TYR A CA 12
ATOM 14381 C C . TYR A 1 7 ? 6.379 -5.720 0.537 1.00 0.68 7 TYR A C 12
ATOM 14382 O O . TYR A 1 7 ? 5.920 -4.660 0.123 1.00 0.66 7 TYR A O 12
ATOM 14400 N N . PRO A 1 8 ? 6.213 -6.875 -0.137 1.00 0.74 8 PRO A N 12
ATOM 14401 C CA . PRO A 1 8 ? 5.280 -7.019 -1.277 1.00 0.77 8 PRO A CA 12
ATOM 14402 C C . PRO A 1 8 ? 3.835 -6.707 -0.869 1.00 0.68 8 PRO A C 12
ATOM 14403 O O . PRO A 1 8 ? 3.166 -7.525 -0.238 1.00 0.72 8 PRO A O 12
ATOM 14414 N N . ILE A 1 9 ? 3.363 -5.522 -1.220 1.00 0.68 9 ILE A N 12
ATOM 14415 C CA . ILE A 1 9 ? 2.127 -5.001 -0.683 1.00 0.70 9 ILE A CA 12
ATOM 14416 C C . ILE A 1 9 ? 0.888 -5.486 -1.433 1.00 0.79 9 ILE A C 12
ATOM 14417 O O . ILE A 1 9 ? 0.982 -6.128 -2.479 1.00 1.11 9 ILE A O 12
ATOM 14433 N N . SER A 1 10 ? -0.278 -5.141 -0.888 1.00 0.68 10 SER A N 12
ATOM 14434 C CA . SER A 1 10 ? -1.539 -5.357 -1.573 1.00 0.79 10 SER A CA 12
ATOM 14435 C C . SER A 1 10 ? -2.388 -4.106 -1.451 1.00 0.87 10 SER A C 12
ATOM 14436 O O . SER A 1 10 ? -2.473 -3.496 -0.380 1.00 0.97 10 SER A O 12
ATOM 14444 N N . VAL A 1 11 ? -2.980 -3.706 -2.556 1.00 1.02 11 VAL A N 12
ATOM 14445 C CA . VAL A 1 11 ? -3.794 -2.507 -2.590 1.00 1.21 11 VAL A CA 12
ATOM 14446 C C . VAL A 1 11 ? -5.248 -2.844 -2.893 1.00 1.30 11 VAL A C 12
ATOM 14447 O O . VAL A 1 11 ? -5.542 -3.533 -3.871 1.00 1.56 11 VAL A O 12
ATOM 14460 N N . CYS A 1 12 ? -6.152 -2.417 -2.019 1.00 1.34 12 CYS A N 12
ATOM 14461 C CA . CYS A 1 12 ? -7.559 -2.738 -2.193 1.00 1.64 12 CYS A CA 12
ATOM 14462 C C . CYS A 1 12 ? -8.110 -2.058 -3.439 1.00 1.93 12 CYS A C 12
ATOM 14463 O O . CYS A 1 12 ? -8.193 -0.830 -3.515 1.00 2.04 12 CYS A O 12
ATOM 14470 N N . MET A 1 13 ? -8.452 -2.872 -4.425 1.00 2.37 13 MET A N 12
ATOM 14471 C CA . MET A 1 13 ? -9.134 -2.405 -5.616 1.00 2.90 13 MET A CA 12
ATOM 14472 C C . MET A 1 13 ? -10.339 -3.299 -5.901 1.00 3.31 13 MET A C 12
ATOM 14473 O O . MET A 1 13 ? -10.779 -3.409 -7.047 1.00 3.89 13 MET A O 12
ATOM 14487 N N . GLY A 1 14 ? -10.848 -3.962 -4.860 1.00 3.15 14 GLY A N 12
ATOM 14488 C CA . GLY A 1 14 ? -11.802 -5.045 -5.065 1.00 3.68 14 GLY A CA 12
ATOM 14489 C C . GLY A 1 14 ? -13.127 -4.597 -5.656 1.00 3.86 14 GLY A C 12
ATOM 14490 O O . GLY A 1 14 ? -13.371 -3.406 -5.834 1.00 3.63 14 GLY A O 12
ATOM 14494 N N . THR A 1 15 ? -14.005 -5.559 -5.912 1.00 4.43 15 THR A N 12
ATOM 14495 C CA . THR A 1 15 ? -15.261 -5.288 -6.603 1.00 4.67 15 THR A CA 12
ATOM 14496 C C . THR A 1 15 ? -16.187 -4.403 -5.766 1.00 4.26 15 THR A C 12
ATOM 14497 O O . THR A 1 15 ? -16.758 -3.431 -6.269 1.00 4.19 15 THR A O 12
ATOM 14508 N N . ALA A 1 16 ? -16.315 -4.729 -4.488 1.00 4.19 16 ALA A N 12
ATOM 14509 C CA . ALA A 1 16 ? -17.138 -3.955 -3.574 1.00 4.01 16 ALA A CA 12
ATOM 14510 C C . ALA A 1 16 ? -16.484 -2.615 -3.280 1.00 3.32 16 ALA A C 12
ATOM 14511 O O . ALA A 1 16 ? -17.092 -1.553 -3.432 1.00 3.20 16 ALA A O 12
ATOM 14518 N N . CYS A 1 17 ? -15.229 -2.692 -2.876 1.00 2.98 17 CYS A N 12
ATOM 14519 C CA . CYS A 1 17 ? -14.483 -1.543 -2.395 1.00 2.50 17 CYS A CA 12
ATOM 14520 C C . CYS A 1 17 ? -14.320 -0.473 -3.486 1.00 2.22 17 CYS A C 12
ATOM 14521 O O . CYS A 1 17 ? -14.326 0.722 -3.193 1.00 2.18 17 CYS A O 12
ATOM 14528 N N . PHE A 1 18 ? -14.188 -0.903 -4.743 1.00 2.35 18 PHE A N 12
ATOM 14529 C CA . PHE A 1 18 ? -13.961 0.019 -5.860 1.00 2.43 18 PHE A CA 12
ATOM 14530 C C . PHE A 1 18 ? -15.114 1.010 -6.006 1.00 2.49 18 PHE A C 12
ATOM 14531 O O . PHE A 1 18 ? -14.905 2.174 -6.349 1.00 2.58 18 PHE A O 12
ATOM 14548 N N . VAL A 1 19 ? -16.323 0.555 -5.710 1.00 2.63 19 VAL A N 12
ATOM 14549 C CA . VAL A 1 19 ? -17.508 1.404 -5.799 1.00 2.75 19 VAL A CA 12
ATOM 14550 C C . VAL A 1 19 ? -17.524 2.395 -4.639 1.00 2.50 19 VAL A C 12
ATOM 14551 O O . VAL A 1 19 ? -18.105 3.476 -4.724 1.00 2.61 19 VAL A O 12
ATOM 14564 N N . LYS A 1 20 ? -16.845 2.018 -3.567 1.00 2.35 20 LYS A N 12
ATOM 14565 C CA . LYS A 1 20 ? -16.799 2.809 -2.349 1.00 2.40 20 LYS A CA 12
ATOM 14566 C C . LYS A 1 20 ? -15.706 3.886 -2.450 1.00 2.13 20 LYS A C 12
ATOM 14567 O O . LYS A 1 20 ? -15.345 4.522 -1.460 1.00 2.30 20 LYS A O 12
ATOM 14586 N N . GLY A 1 21 ? -15.183 4.089 -3.658 1.00 1.87 21 GLY A N 12
ATOM 14587 C CA . GLY A 1 21 ? -14.208 5.143 -3.872 1.00 1.72 21 GLY A CA 12
ATOM 14588 C C . GLY A 1 21 ? -12.783 4.700 -3.604 1.00 1.41 21 GLY A C 12
ATOM 14589 O O . GLY A 1 21 ? -11.928 5.514 -3.240 1.00 1.40 21 GLY A O 12
ATOM 14593 N N . ALA A 1 22 ? -12.508 3.424 -3.847 1.00 1.30 22 ALA A N 12
ATOM 14594 C CA . ALA A 1 22 ? -11.202 2.851 -3.538 1.00 1.24 22 ALA A CA 12
ATOM 14595 C C . ALA A 1 22 ? -10.141 3.382 -4.489 1.00 1.03 22 ALA A C 12
ATOM 14596 O O . ALA A 1 22 ? -8.948 3.350 -4.182 1.00 1.06 22 ALA A O 12
ATOM 14603 N N . ASP A 1 23 ? -10.583 3.900 -5.628 1.00 1.00 23 ASP A N 12
ATOM 14604 C CA . ASP A 1 23 ? -9.677 4.506 -6.592 1.00 1.04 23 ASP A CA 12
ATOM 14605 C C . ASP A 1 23 ? -8.867 5.615 -5.930 1.00 0.84 23 ASP A C 12
ATOM 14606 O O . ASP A 1 23 ? -7.635 5.588 -5.945 1.00 0.78 23 ASP A O 12
ATOM 14615 N N . LYS A 1 24 ? -9.554 6.551 -5.284 1.00 0.83 24 LYS A N 12
ATOM 14616 C CA . LYS A 1 24 ? -8.875 7.680 -4.657 1.00 0.85 24 LYS A CA 12
ATOM 14617 C C . LYS A 1 24 ? -7.985 7.187 -3.533 1.00 0.81 24 LYS A C 12
ATOM 14618 O O . LYS A 1 24 ? -6.918 7.747 -3.279 1.00 0.83 24 LYS A O 12
ATOM 14637 N N . VAL A 1 25 ? -8.410 6.102 -2.901 1.00 0.87 25 VAL A N 12
ATOM 14638 C CA . VAL A 1 25 ? -7.626 5.470 -1.861 1.00 1.01 25 VAL A CA 12
ATOM 14639 C C . VAL A 1 25 ? -6.272 5.107 -2.406 1.00 0.81 25 VAL A C 12
ATOM 14640 O O . VAL A 1 25 ? -5.251 5.642 -1.966 1.00 0.74 25 VAL A O 12
ATOM 14653 N N . VAL A 1 26 ? -6.268 4.238 -3.390 1.00 0.80 26 VAL A N 12
ATOM 14654 C CA . VAL A 1 26 ? -5.028 3.740 -3.909 1.00 0.81 26 VAL A CA 12
ATOM 14655 C C . VAL A 1 26 ? -4.213 4.868 -4.544 1.00 0.67 26 VAL A C 12
ATOM 14656 O O . VAL A 1 26 ? -2.989 4.808 -4.583 1.00 0.70 26 VAL A O 12
ATOM 14669 N N . HIS A 1 27 ? -4.892 5.906 -5.046 1.00 0.63 27 HIS A N 12
ATOM 14670 C CA . HIS A 1 27 ? -4.187 6.995 -5.704 1.00 0.65 27 HIS A CA 12
ATOM 14671 C C . HIS A 1 27 ? -3.191 7.622 -4.760 1.00 0.55 27 HIS A C 12
ATOM 14672 O O . HIS A 1 27 ? -2.026 7.818 -5.111 1.00 0.57 27 HIS A O 12
ATOM 14687 N N . ALA A 1 28 ? -3.658 7.907 -3.562 1.00 0.52 28 ALA A N 12
ATOM 14688 C CA . ALA A 1 28 ? -2.808 8.463 -2.526 1.00 0.54 28 ALA A CA 12
ATOM 14689 C C . ALA A 1 28 ? -1.630 7.536 -2.298 1.00 0.49 28 ALA A C 12
ATOM 14690 O O . ALA A 1 28 ? -0.487 7.972 -2.251 1.00 0.52 28 ALA A O 12
ATOM 14697 N N . PHE A 1 29 ? -1.935 6.247 -2.221 1.00 0.51 29 PHE A N 12
ATOM 14698 C CA . PHE A 1 29 ? -0.932 5.203 -2.066 1.00 0.59 29 PHE A CA 12
ATOM 14699 C C . PHE A 1 29 ? 0.126 5.329 -3.153 1.00 0.59 29 PHE A C 12
ATOM 14700 O O . PHE A 1 29 ? 1.317 5.427 -2.869 1.00 0.66 29 PHE A O 12
ATOM 14717 N N . LYS A 1 30 ? -0.333 5.364 -4.399 1.00 0.62 30 LYS A N 12
ATOM 14718 C CA . LYS A 1 30 ? 0.557 5.422 -5.549 1.00 0.74 30 LYS A CA 12
ATOM 14719 C C . LYS A 1 30 ? 1.569 6.545 -5.398 1.00 0.68 30 LYS A C 12
ATOM 14720 O O . LYS A 1 30 ? 2.778 6.346 -5.524 1.00 0.79 30 LYS A O 12
ATOM 14739 N N . GLU A 1 31 ? 1.066 7.704 -5.062 1.00 0.61 31 GLU A N 12
ATOM 14740 C CA . GLU A 1 31 ? 1.886 8.905 -5.043 1.00 0.73 31 GLU A CA 12
ATOM 14741 C C . GLU A 1 31 ? 2.647 9.035 -3.741 1.00 0.72 31 GLU A C 12
ATOM 14742 O O . GLU A 1 31 ? 3.734 9.612 -3.711 1.00 0.83 31 GLU A O 12
ATOM 14754 N N . GLN A 1 32 ? 2.085 8.489 -2.681 1.00 0.70 32 GLN A N 12
ATOM 14755 C CA . GLN A 1 32 ? 2.734 8.479 -1.400 1.00 0.85 32 GLN A CA 12
ATOM 14756 C C . GLN A 1 32 ? 4.005 7.660 -1.461 1.00 0.92 32 GLN A C 12
ATOM 14757 O O . GLN A 1 32 ? 4.921 7.884 -0.673 1.00 1.16 32 GLN A O 12
ATOM 14771 N N . LEU A 1 33 ? 4.044 6.687 -2.384 1.00 0.81 33 LEU A N 12
ATOM 14772 C CA . LEU A 1 33 ? 5.266 5.947 -2.625 1.00 0.93 33 LEU A CA 12
ATOM 14773 C C . LEU A 1 33 ? 6.350 6.930 -2.836 1.00 1.07 33 LEU A C 12
ATOM 14774 O O . LEU A 1 33 ? 7.377 6.900 -2.157 1.00 1.69 33 LEU A O 12
ATOM 14790 N N . LYS A 1 34 ? 6.080 7.773 -3.816 1.00 0.94 34 LYS A N 12
ATOM 14791 C CA . LYS A 1 34 ? 6.851 8.975 -4.139 1.00 1.45 34 LYS A CA 12
ATOM 14792 C C . LYS A 1 34 ? 8.272 8.659 -4.575 1.00 1.39 34 LYS A C 12
ATOM 14793 O O . LYS A 1 34 ? 8.939 9.461 -5.230 1.00 1.76 34 LYS A O 12
ATOM 14812 N N . ILE A 1 35 ? 8.682 7.465 -4.209 1.00 1.35 35 ILE A N 12
ATOM 14813 C CA . ILE A 1 35 ? 9.893 6.828 -4.644 1.00 1.63 35 ILE A CA 12
ATOM 14814 C C . ILE A 1 35 ? 11.133 7.656 -4.343 1.00 1.96 35 ILE A C 12
ATOM 14815 O O . ILE A 1 35 ? 11.083 8.664 -3.640 1.00 2.64 35 ILE A O 12
ATOM 14831 N N . ASP A 1 36 ? 12.248 7.182 -4.842 1.00 2.13 36 ASP A N 12
ATOM 14832 C CA . ASP A 1 36 ? 13.544 7.752 -4.541 1.00 2.80 36 ASP A CA 12
ATOM 14833 C C . ASP A 1 36 ? 14.480 7.385 -5.654 1.00 3.12 36 ASP A C 12
ATOM 14834 O O . ASP A 1 36 ? 15.157 8.227 -6.239 1.00 3.82 36 ASP A O 12
ATOM 14843 N N . ILE A 1 37 ? 14.439 6.097 -5.958 1.00 2.97 37 ILE A N 12
ATOM 14844 C CA . ILE A 1 37 ? 15.320 5.478 -6.937 1.00 3.62 37 ILE A CA 12
ATOM 14845 C C . ILE A 1 37 ? 14.810 4.104 -7.320 1.00 3.68 37 ILE A C 12
ATOM 14846 O O . ILE A 1 37 ? 15.454 3.381 -8.073 1.00 4.36 37 ILE A O 12
ATOM 14862 N N . GLY A 1 38 ? 13.649 3.752 -6.810 1.00 3.22 38 GLY A N 12
ATOM 14863 C CA . GLY A 1 38 ? 13.221 2.383 -6.868 1.00 3.64 38 GLY A CA 12
ATOM 14864 C C . GLY A 1 38 ? 11.918 2.225 -6.170 1.00 3.45 38 GLY A C 12
ATOM 14865 O O . GLY A 1 38 ? 10.930 1.767 -6.742 1.00 4.13 38 GLY A O 12
ATOM 14869 N N . ASP A 1 39 ? 11.930 2.672 -4.927 1.00 2.80 39 ASP A N 12
ATOM 14870 C CA . ASP A 1 39 ? 10.782 2.611 -4.060 1.00 2.71 39 ASP A CA 12
ATOM 14871 C C . ASP A 1 39 ? 11.058 3.258 -2.755 1.00 2.33 39 ASP A C 12
ATOM 14872 O O . ASP A 1 39 ? 11.938 2.841 -2.004 1.00 2.74 39 ASP A O 12
ATOM 14881 N N . VAL A 1 40 ? 10.278 4.303 -2.568 1.00 1.99 40 VAL A N 12
ATOM 14882 C CA . VAL A 1 40 ? 10.182 5.121 -1.362 1.00 2.05 40 VAL A CA 12
ATOM 14883 C C . VAL A 1 40 ? 11.507 5.682 -0.909 1.00 2.30 40 VAL A C 12
ATOM 14884 O O . VAL A 1 40 ? 11.746 6.887 -0.921 1.00 2.96 40 VAL A O 12
ATOM 14897 N N . THR A 1 41 ? 12.334 4.792 -0.525 1.00 2.14 41 THR A N 12
ATOM 14898 C CA . THR A 1 41 ? 13.670 5.101 -0.047 1.00 2.64 41 THR A CA 12
ATOM 14899 C C . THR A 1 41 ? 14.597 3.928 -0.267 1.00 2.56 41 THR A C 12
ATOM 14900 O O . THR A 1 41 ? 15.592 4.058 -0.978 1.00 2.86 41 THR A O 12
ATOM 14911 N N . PRO A 1 42 ? 14.296 2.755 0.296 1.00 2.63 42 PRO A N 12
ATOM 14912 C CA . PRO A 1 42 ? 15.175 1.630 0.161 1.00 2.78 42 PRO A CA 12
ATOM 14913 C C . PRO A 1 42 ? 15.092 0.929 -1.192 1.00 2.23 42 PRO A C 12
ATOM 14914 O O . PRO A 1 42 ? 15.604 -0.183 -1.325 1.00 2.68 42 PRO A O 12
ATOM 14925 N N . ASP A 1 43 ? 14.388 1.535 -2.170 1.00 1.68 43 ASP A N 12
ATOM 14926 C CA . ASP A 1 43 ? 14.487 1.102 -3.564 1.00 2.02 43 ASP A CA 12
ATOM 14927 C C . ASP A 1 43 ? 13.585 -0.098 -3.736 1.00 1.92 43 ASP A C 12
ATOM 14928 O O . ASP A 1 43 ? 13.571 -0.771 -4.761 1.00 2.45 43 ASP A O 12
ATOM 14937 N N . GLY A 1 44 ? 12.804 -0.340 -2.703 1.00 1.56 44 GLY A N 12
ATOM 14938 C CA . GLY A 1 44 ? 11.843 -1.395 -2.758 1.00 1.72 44 GLY A CA 12
ATOM 14939 C C . GLY A 1 44 ? 11.459 -1.878 -1.400 1.00 1.52 44 GLY A C 12
ATOM 14940 O O . GLY A 1 44 ? 11.623 -3.056 -1.068 1.00 2.01 44 GLY A O 12
ATOM 14944 N N . ARG A 1 45 ? 10.937 -0.964 -0.618 1.00 1.08 45 ARG A N 12
ATOM 14945 C CA . ARG A 1 45 ? 10.466 -1.285 0.694 1.00 1.04 45 ARG A CA 12
ATOM 14946 C C . ARG A 1 45 ? 9.040 -1.750 0.576 1.00 0.95 45 ARG A C 12
ATOM 14947 O O . ARG A 1 45 ? 8.728 -2.899 0.879 1.00 1.30 45 ARG A O 12
ATOM 14968 N N . PHE A 1 46 ? 8.180 -0.870 0.102 1.00 0.77 46 PHE A N 12
ATOM 14969 C CA . PHE A 1 46 ? 6.836 -1.259 -0.181 1.00 0.81 46 PHE A CA 12
ATOM 14970 C C . PHE A 1 46 ? 6.595 -1.504 -1.660 1.00 0.98 46 PHE A C 12
ATOM 14971 O O . PHE A 1 46 ? 6.381 -0.600 -2.455 1.00 1.61 46 PHE A O 12
ATOM 14988 N N . SER A 1 47 ? 6.561 -2.775 -1.990 1.00 0.83 47 SER A N 12
ATOM 14989 C CA . SER A 1 47 ? 6.462 -3.218 -3.369 1.00 1.07 47 SER A CA 12
ATOM 14990 C C . SER A 1 47 ? 4.998 -3.406 -3.730 1.00 1.07 47 SER A C 12
ATOM 14991 O O . SER A 1 47 ? 4.417 -4.467 -3.502 1.00 1.22 47 SER A O 12
ATOM 14999 N N . ILE A 1 48 ? 4.415 -2.346 -4.263 1.00 1.27 48 ILE A N 12
ATOM 15000 C CA . ILE A 1 48 ? 2.991 -2.297 -4.560 1.00 1.50 48 ILE A CA 12
ATOM 15001 C C . ILE A 1 48 ? 2.545 -3.434 -5.488 1.00 1.43 48 ILE A C 12
ATOM 15002 O O . ILE A 1 48 ? 3.119 -3.616 -6.560 1.00 1.75 48 ILE A O 12
ATOM 15018 N N . ASP A 1 49 ? 1.545 -4.228 -5.075 1.00 1.31 49 ASP A N 12
ATOM 15019 C CA . ASP A 1 49 ? 0.899 -5.119 -6.048 1.00 1.69 49 ASP A CA 12
ATOM 15020 C C . ASP A 1 49 ? -0.603 -5.268 -5.831 1.00 1.64 49 ASP A C 12
ATOM 15021 O O . ASP A 1 49 ? -1.096 -5.465 -4.717 1.00 1.41 49 ASP A O 12
ATOM 15030 N N . THR A 1 50 ? -1.307 -5.133 -6.946 1.00 2.02 50 THR A N 12
ATOM 15031 C CA . THR A 1 50 ? -2.660 -5.632 -7.172 1.00 2.18 50 THR A CA 12
ATOM 15032 C C . THR A 1 50 ? -2.876 -7.101 -6.769 1.00 2.22 50 THR A C 12
ATOM 15033 O O . THR A 1 50 ? -3.874 -7.445 -6.153 1.00 2.15 50 THR A O 12
ATOM 15044 N N . LEU A 1 51 ? -1.892 -7.946 -7.133 1.00 2.53 51 LEU A N 12
ATOM 15045 C CA . LEU A 1 51 ? -2.055 -9.412 -7.228 1.00 2.91 51 LEU A CA 12
ATOM 15046 C C . LEU A 1 51 ? -2.616 -10.072 -5.968 1.00 2.86 51 LEU A C 12
ATOM 15047 O O . LEU A 1 51 ? -3.327 -11.068 -6.057 1.00 3.11 51 LEU A O 12
ATOM 15063 N N . ARG A 1 52 ? -2.256 -9.562 -4.807 1.00 2.70 52 ARG A N 12
ATOM 15064 C CA . ARG A 1 52 ? -2.813 -10.052 -3.546 1.00 2.89 52 ARG A CA 12
ATOM 15065 C C . ARG A 1 52 ? -4.330 -9.852 -3.526 1.00 2.74 52 ARG A C 12
ATOM 15066 O O . ARG A 1 52 ? -5.100 -10.762 -3.222 1.00 3.03 52 ARG A O 12
ATOM 15087 N N . CYS A 1 53 ? -4.715 -8.629 -3.855 1.00 2.45 53 CYS A N 12
ATOM 15088 C CA . CYS A 1 53 ? -6.092 -8.149 -3.830 1.00 2.49 53 CYS A CA 12
ATOM 15089 C C . CYS A 1 53 ? -7.021 -8.956 -4.742 1.00 2.65 53 CYS A C 12
ATOM 15090 O O . CYS A 1 53 ? -6.570 -9.616 -5.684 1.00 2.79 53 CYS A O 12
ATOM 15097 N N . VAL A 1 54 ? -8.330 -8.879 -4.443 1.00 2.91 54 VAL A N 12
ATOM 15098 C CA . VAL A 1 54 ? -9.349 -9.762 -5.009 1.00 3.32 54 VAL A CA 12
ATOM 15099 C C . VAL A 1 54 ? -9.099 -11.177 -4.504 1.00 3.50 54 VAL A C 12
ATOM 15100 O O . VAL A 1 54 ? -9.478 -12.178 -5.110 1.00 4.01 54 VAL A O 12
ATOM 15113 N N . GLY A 1 55 ? -8.434 -11.227 -3.363 1.00 3.31 55 GLY A N 12
ATOM 15114 C CA . GLY A 1 55 ? -8.087 -12.474 -2.746 1.00 3.81 55 GLY A CA 12
ATOM 15115 C C . GLY A 1 55 ? -8.739 -12.674 -1.392 1.00 3.97 55 GLY A C 12
ATOM 15116 O O . GLY A 1 55 ? -8.031 -12.783 -0.390 1.00 4.19 55 GLY A O 12
ATOM 15120 N N . GLY A 1 56 ? -10.076 -12.752 -1.339 1.00 4.09 56 GLY A N 12
ATOM 15121 C CA . GLY A 1 56 ? -10.704 -13.130 -0.086 1.00 4.39 56 GLY A CA 12
ATOM 15122 C C . GLY A 1 56 ? -10.453 -12.166 1.065 1.00 4.05 56 GLY A C 12
ATOM 15123 O O . GLY A 1 56 ? -9.908 -12.579 2.090 1.00 4.42 56 GLY A O 12
ATOM 15127 N N . CYS A 1 57 ? -10.835 -10.890 0.939 1.00 3.52 57 CYS A N 12
ATOM 15128 C CA . CYS A 1 57 ? -10.242 -9.860 1.794 1.00 3.24 57 CYS A CA 12
ATOM 15129 C C . CYS A 1 57 ? -11.328 -9.001 2.440 1.00 3.09 57 CYS A C 12
ATOM 15130 O O . CYS A 1 57 ? -11.194 -8.619 3.599 1.00 3.16 57 CYS A O 12
ATOM 15137 N N . ALA A 1 58 ? -12.396 -8.724 1.698 1.00 3.13 58 ALA A N 12
ATOM 15138 C CA . ALA A 1 58 ? -13.348 -7.681 2.080 1.00 3.16 58 ALA A CA 12
ATOM 15139 C C . ALA A 1 58 ? -13.889 -7.792 3.514 1.00 3.34 58 ALA A C 12
ATOM 15140 O O . ALA A 1 58 ? -14.167 -6.771 4.141 1.00 3.37 58 ALA A O 12
ATOM 15147 N N . LEU A 1 59 ? -14.049 -9.001 4.058 1.00 3.64 59 LEU A N 12
ATOM 15148 C CA . LEU A 1 59 ? -14.553 -9.111 5.431 1.00 3.95 59 LEU A CA 12
ATOM 15149 C C . LEU A 1 59 ? -13.475 -8.788 6.476 1.00 3.73 59 LEU A C 12
ATOM 15150 O O . LEU A 1 59 ? -13.697 -8.953 7.678 1.00 4.11 59 LEU A O 12
ATOM 15166 N N . ALA A 1 60 ? -12.316 -8.345 6.024 1.00 3.22 60 ALA A N 12
ATOM 15167 C CA . ALA A 1 60 ? -11.335 -7.701 6.880 1.00 3.14 60 ALA A CA 12
ATOM 15168 C C . ALA A 1 60 ? -11.097 -6.282 6.392 1.00 2.75 60 ALA A C 12
ATOM 15169 O O . ALA A 1 60 ? -11.424 -5.972 5.246 1.00 2.52 60 ALA A O 12
ATOM 15176 N N . PRO A 1 61 ? -10.547 -5.375 7.211 1.00 2.94 61 PRO A N 12
ATOM 15177 C CA . PRO A 1 61 ? -9.842 -4.238 6.648 1.00 2.76 61 PRO A CA 12
ATOM 15178 C C . PRO A 1 61 ? -8.464 -4.702 6.183 1.00 2.12 61 PRO A C 12
ATOM 15179 O O . PRO A 1 61 ? -7.666 -5.174 6.995 1.00 2.13 61 PRO A O 12
ATOM 15190 N N . ILE A 1 62 ? -8.172 -4.578 4.902 1.00 1.88 62 ILE A N 12
ATOM 15191 C CA . ILE A 1 62 ? -6.866 -4.978 4.401 1.00 1.44 62 ILE A CA 12
ATOM 15192 C C . ILE A 1 62 ? -6.029 -3.794 3.943 1.00 1.43 62 ILE A C 12
ATOM 15193 O O . ILE A 1 62 ? -6.504 -2.973 3.158 1.00 1.92 62 ILE A O 12
ATOM 15209 N N . VAL A 1 63 ? -4.788 -3.707 4.411 1.00 1.10 63 VAL A N 12
ATOM 15210 C CA . VAL A 1 63 ? -3.751 -3.026 3.663 1.00 1.04 63 VAL A CA 12
ATOM 15211 C C . VAL A 1 63 ? -2.494 -3.854 3.804 1.00 0.79 63 VAL A C 12
ATOM 15212 O O . VAL A 1 63 ? -2.086 -4.149 4.916 1.00 0.90 63 VAL A O 12
ATOM 15225 N N . MET A 1 64 ? -1.884 -4.294 2.732 1.00 0.71 64 MET A N 12
ATOM 15226 C CA . MET A 1 64 ? -0.755 -5.163 2.909 1.00 0.62 64 MET A CA 12
ATOM 15227 C C . MET A 1 64 ? 0.508 -4.486 2.461 1.00 0.58 64 MET A C 12
ATOM 15228 O O . MET A 1 64 ? 0.515 -3.779 1.470 1.00 0.71 64 MET A O 12
ATOM 15242 N N . VAL A 1 65 ? 1.539 -4.634 3.264 1.00 0.53 65 VAL A N 12
ATOM 15243 C CA . VAL A 1 65 ? 2.902 -4.516 2.803 1.00 0.52 65 VAL A CA 12
ATOM 15244 C C . VAL A 1 65 ? 3.596 -5.791 3.189 1.00 0.54 65 VAL A C 12
ATOM 15245 O O . VAL A 1 65 ? 3.725 -6.056 4.365 1.00 0.60 65 VAL A O 12
ATOM 15258 N N . GLY A 1 66 ? 4.019 -6.575 2.223 1.00 0.58 66 GLY A N 12
ATOM 15259 C CA . GLY A 1 66 ? 4.692 -7.818 2.503 1.00 0.69 66 GLY A CA 12
ATOM 15260 C C . GLY A 1 66 ? 4.017 -8.613 3.580 1.00 0.75 66 GLY A C 12
ATOM 15261 O O . GLY A 1 66 ? 2.809 -8.494 3.829 1.00 1.10 66 GLY A O 12
ATOM 15265 N N . GLU A 1 67 ? 4.830 -9.340 4.283 1.00 0.91 67 GLU A N 12
ATOM 15266 C CA . GLU A 1 67 ? 4.384 -10.089 5.441 1.00 1.04 67 GLU A CA 12
ATOM 15267 C C . GLU A 1 67 ? 4.288 -9.138 6.634 1.00 1.02 67 GLU A C 12
ATOM 15268 O O . GLU A 1 67 ? 4.500 -9.522 7.783 1.00 1.22 67 GLU A O 12
ATOM 15280 N N . LYS A 1 68 ? 3.963 -7.881 6.341 1.00 0.86 68 LYS A N 12
ATOM 15281 C CA . LYS A 1 68 ? 3.883 -6.851 7.354 1.00 0.93 68 LYS A CA 12
ATOM 15282 C C . LYS A 1 68 ? 2.422 -6.518 7.615 1.00 0.87 68 LYS A C 12
ATOM 15283 O O . LYS A 1 68 ? 2.009 -6.403 8.765 1.00 1.06 68 LYS A O 12
ATOM 15302 N N . VAL A 1 69 ? 1.656 -6.444 6.528 1.00 0.69 69 VAL A N 12
ATOM 15303 C CA . VAL A 1 69 ? 0.213 -6.101 6.559 1.00 0.67 69 VAL A CA 12
ATOM 15304 C C . VAL A 1 69 ? -0.111 -4.881 7.446 1.00 0.75 69 VAL A C 12
ATOM 15305 O O . VAL A 1 69 ? -0.200 -4.986 8.669 1.00 0.98 69 VAL A O 12
ATOM 15318 N N . TYR A 1 70 ? -0.327 -3.729 6.806 1.00 0.69 70 TYR A N 12
ATOM 15319 C CA . TYR A 1 70 ? -0.544 -2.463 7.513 1.00 0.82 70 TYR A CA 12
ATOM 15320 C C . TYR A 1 70 ? -1.909 -1.835 7.181 1.00 0.90 70 TYR A C 12
ATOM 15321 O O . TYR A 1 70 ? -2.876 -2.525 6.797 1.00 0.92 70 TYR A O 12
ATOM 15339 N N . GLY A 1 71 ? -1.966 -0.505 7.336 1.00 1.04 71 GLY A N 12
ATOM 15340 C CA . GLY A 1 71 ? -3.182 0.247 7.101 1.00 1.17 71 GLY A CA 12
ATOM 15341 C C . GLY A 1 71 ? -2.902 1.597 6.455 1.00 1.20 71 GLY A C 12
ATOM 15342 O O . GLY A 1 71 ? -3.656 2.553 6.635 1.00 1.49 71 GLY A O 12
ATOM 15346 N N . ASN A 1 72 ? -1.810 1.669 5.699 1.00 1.02 72 ASN A N 12
ATOM 15347 C CA . ASN A 1 72 ? -1.436 2.890 4.982 1.00 1.05 72 ASN A CA 12
ATOM 15348 C C . ASN A 1 72 ? -2.227 2.983 3.671 1.00 1.32 72 ASN A C 12
ATOM 15349 O O . ASN A 1 72 ? -2.010 2.175 2.774 1.00 1.83 72 ASN A O 12
ATOM 15360 N N . VAL A 1 73 ? -3.141 3.960 3.537 1.00 1.43 73 VAL A N 12
ATOM 15361 C CA . VAL A 1 73 ? -4.032 3.958 2.370 1.00 1.78 73 VAL A CA 12
ATOM 15362 C C . VAL A 1 73 ? -4.276 5.299 1.685 1.00 1.54 73 VAL A C 12
ATOM 15363 O O . VAL A 1 73 ? -3.738 5.547 0.614 1.00 2.08 73 VAL A O 12
ATOM 15376 N N . THR A 1 74 ? -5.133 6.131 2.238 1.00 1.27 74 THR A N 12
ATOM 15377 C CA . THR A 1 74 ? -5.516 7.351 1.535 1.00 1.39 74 THR A CA 12
ATOM 15378 C C . THR A 1 74 ? -5.967 8.523 2.434 1.00 1.32 74 THR A C 12
ATOM 15379 O O . THR A 1 74 ? -5.580 9.658 2.156 1.00 1.60 74 THR A O 12
ATOM 15390 N N . PRO A 1 75 ? -6.777 8.311 3.517 1.00 1.58 75 PRO A N 12
ATOM 15391 C CA . PRO A 1 75 ? -7.382 9.424 4.273 1.00 1.81 75 PRO A CA 12
ATOM 15392 C C . PRO A 1 75 ? -6.370 10.123 5.167 1.00 1.51 75 PRO A C 12
ATOM 15393 O O . PRO A 1 75 ? -6.534 10.194 6.385 1.00 1.78 75 PRO A O 12
ATOM 15404 N N . GLY A 1 76 ? -5.305 10.610 4.552 1.00 1.33 76 GLY A N 12
ATOM 15405 C CA . GLY A 1 76 ? -4.236 11.232 5.291 1.00 1.40 76 GLY A CA 12
ATOM 15406 C C . GLY A 1 76 ? -3.367 10.207 5.978 1.00 1.19 76 GLY A C 12
ATOM 15407 O O . GLY A 1 76 ? -2.284 10.525 6.454 1.00 1.24 76 GLY A O 12
ATOM 15411 N N . GLN A 1 77 ? -3.804 8.949 5.927 1.00 1.05 77 GLN A N 12
ATOM 15412 C CA . GLN A 1 77 ? -3.186 7.886 6.710 1.00 1.07 77 GLN A CA 12
ATOM 15413 C C . GLN A 1 77 ? -1.876 7.571 6.070 1.00 0.83 77 GLN A C 12
ATOM 15414 O O . GLN A 1 77 ? -0.873 7.318 6.717 1.00 0.84 77 GLN A O 12
ATOM 15428 N N . VAL A 1 78 ? -1.913 7.664 4.778 1.00 0.69 78 VAL A N 12
ATOM 15429 C CA . VAL A 1 78 ? -0.788 7.402 3.953 1.00 0.59 78 VAL A CA 12
ATOM 15430 C C . VAL A 1 78 ? 0.423 8.168 4.432 1.00 0.55 78 VAL A C 12
ATOM 15431 O O . VAL A 1 78 ? 1.410 7.573 4.785 1.00 0.52 78 VAL A O 12
ATOM 15444 N N . LYS A 1 79 ? 0.304 9.478 4.545 1.00 0.66 79 LYS A N 12
ATOM 15445 C CA . LYS A 1 79 ? 1.471 10.326 4.724 1.00 0.76 79 LYS A CA 12
ATOM 15446 C C . LYS A 1 79 ? 2.268 9.844 5.918 1.00 0.71 79 LYS A C 12
ATOM 15447 O O . LYS A 1 79 ? 3.474 9.632 5.852 1.00 0.69 79 LYS A O 12
ATOM 15466 N N . LYS A 1 80 ? 1.552 9.575 6.979 1.00 0.77 80 LYS A N 12
ATOM 15467 C CA . LYS A 1 80 ? 2.175 9.250 8.232 1.00 0.85 80 LYS A CA 12
ATOM 15468 C C . LYS A 1 80 ? 2.501 7.778 8.308 1.00 0.77 80 LYS A C 12
ATOM 15469 O O . LYS A 1 80 ? 3.565 7.390 8.792 1.00 0.79 80 LYS A O 12
ATOM 15488 N N . ILE A 1 81 ? 1.586 6.959 7.829 1.00 0.76 81 ILE A N 12
ATOM 15489 C CA . ILE A 1 81 ? 1.830 5.529 7.774 1.00 0.81 81 ILE A CA 12
ATOM 15490 C C . ILE A 1 81 ? 2.898 5.225 6.714 1.00 0.70 81 ILE A C 12
ATOM 15491 O O . ILE A 1 81 ? 3.434 4.131 6.651 1.00 0.84 81 ILE A O 12
ATOM 15507 N N . LEU A 1 82 ? 3.174 6.194 5.850 1.00 0.54 82 LEU A N 12
ATOM 15508 C CA . LEU A 1 82 ? 4.285 6.105 4.919 1.00 0.54 82 LEU A CA 12
ATOM 15509 C C . LEU A 1 82 ? 5.593 5.936 5.674 1.00 0.59 82 LEU A C 12
ATOM 15510 O O . LEU A 1 82 ? 6.461 5.169 5.268 1.00 0.65 82 LEU A O 12
ATOM 15526 N N . ALA A 1 83 ? 5.742 6.680 6.770 1.00 0.62 83 ALA A N 12
ATOM 15527 C CA . ALA A 1 83 ? 6.890 6.493 7.648 1.00 0.73 83 ALA A CA 12
ATOM 15528 C C . ALA A 1 83 ? 6.932 5.047 8.126 1.00 0.74 83 ALA A C 12
ATOM 15529 O O . ALA A 1 83 ? 8.000 4.475 8.359 1.00 0.88 83 ALA A O 12
ATOM 15536 N N . GLU A 1 84 ? 5.744 4.478 8.279 1.00 0.64 84 GLU A N 12
ATOM 15537 C CA . GLU A 1 84 ? 5.577 3.081 8.643 1.00 0.72 84 GLU A CA 12
ATOM 15538 C C . GLU A 1 84 ? 5.949 2.143 7.503 1.00 0.72 84 GLU A C 12
ATOM 15539 O O . GLU A 1 84 ? 6.434 1.034 7.743 1.00 0.89 84 GLU A O 12
ATOM 15551 N N . TYR A 1 85 ? 5.732 2.590 6.273 1.00 0.66 85 TYR A N 12
ATOM 15552 C CA . TYR A 1 85 ? 5.861 1.735 5.132 1.00 0.80 85 TYR A CA 12
ATOM 15553 C C . TYR A 1 85 ? 7.309 1.529 4.738 1.00 1.09 85 TYR A C 12
ATOM 15554 O O . TYR A 1 85 ? 7.783 0.385 4.873 1.00 1.77 85 TYR A O 12
ATOM 15577 N N . MET A 1 1 ? 8.351 -8.682 14.777 1.00 12.27 1 MET A N 13
ATOM 15578 C CA . MET A 1 1 ? 8.717 -10.118 14.835 1.00 11.84 1 MET A CA 13
ATOM 15579 C C . MET A 1 1 ? 9.819 -10.437 13.830 1.00 11.01 1 MET A C 13
ATOM 15580 O O . MET A 1 1 ? 10.894 -10.905 14.205 1.00 11.06 1 MET A O 13
ATOM 15596 N N . VAL A 1 2 ? 9.554 -10.189 12.555 1.00 10.43 2 VAL A N 13
ATOM 15597 C CA . VAL A 1 2 ? 10.534 -10.460 11.511 1.00 9.79 2 VAL A CA 13
ATOM 15598 C C . VAL A 1 2 ? 10.880 -9.182 10.751 1.00 8.72 2 VAL A C 13
ATOM 15599 O O . VAL A 1 2 ? 10.031 -8.617 10.060 1.00 8.32 2 VAL A O 13
ATOM 15612 N N . PRO A 1 3 ? 12.129 -8.712 10.878 1.00 8.46 3 PRO A N 13
ATOM 15613 C CA . PRO A 1 3 ? 12.598 -7.507 10.200 1.00 7.64 3 PRO A CA 13
ATOM 15614 C C . PRO A 1 3 ? 12.891 -7.755 8.722 1.00 6.90 3 PRO A C 13
ATOM 15615 O O . PRO A 1 3 ? 13.659 -8.652 8.371 1.00 7.20 3 PRO A O 13
ATOM 15626 N N . LYS A 1 4 ? 12.269 -6.962 7.863 1.00 6.19 4 LYS A N 13
ATOM 15627 C CA . LYS A 1 4 ? 12.484 -7.071 6.428 1.00 5.74 4 LYS A CA 13
ATOM 15628 C C . LYS A 1 4 ? 12.938 -5.745 5.845 1.00 4.90 4 LYS A C 13
ATOM 15629 O O . LYS A 1 4 ? 14.121 -5.530 5.595 1.00 5.18 4 LYS A O 13
ATOM 15648 N N . GLY A 1 5 ? 11.986 -4.864 5.645 1.00 4.14 5 GLY A N 13
ATOM 15649 C CA . GLY A 1 5 ? 12.271 -3.549 5.100 1.00 3.68 5 GLY A CA 13
ATOM 15650 C C . GLY A 1 5 ? 11.878 -3.418 3.647 1.00 2.72 5 GLY A C 13
ATOM 15651 O O . GLY A 1 5 ? 12.073 -2.371 3.033 1.00 3.18 5 GLY A O 13
ATOM 15655 N N . LYS A 1 6 ? 11.317 -4.477 3.100 1.00 1.95 6 LYS A N 13
ATOM 15656 C CA . LYS A 1 6 ? 10.958 -4.507 1.689 1.00 1.86 6 LYS A CA 13
ATOM 15657 C C . LYS A 1 6 ? 9.623 -5.207 1.483 1.00 1.59 6 LYS A C 13
ATOM 15658 O O . LYS A 1 6 ? 9.491 -6.151 0.710 1.00 2.36 6 LYS A O 13
ATOM 15677 N N . TYR A 1 7 ? 8.649 -4.725 2.213 1.00 0.92 7 TYR A N 13
ATOM 15678 C CA . TYR A 1 7 ? 7.308 -5.259 2.206 1.00 0.79 7 TYR A CA 13
ATOM 15679 C C . TYR A 1 7 ? 6.574 -4.995 0.894 1.00 0.68 7 TYR A C 13
ATOM 15680 O O . TYR A 1 7 ? 6.274 -3.849 0.589 1.00 0.66 7 TYR A O 13
ATOM 15698 N N . PRO A 1 8 ? 6.274 -6.027 0.101 1.00 0.74 8 PRO A N 13
ATOM 15699 C CA . PRO A 1 8 ? 5.398 -5.879 -1.065 1.00 0.77 8 PRO A CA 13
ATOM 15700 C C . PRO A 1 8 ? 3.940 -5.645 -0.652 1.00 0.68 8 PRO A C 13
ATOM 15701 O O . PRO A 1 8 ? 3.396 -6.390 0.169 1.00 0.72 8 PRO A O 13
ATOM 15712 N N . ILE A 1 9 ? 3.309 -4.635 -1.238 1.00 0.68 9 ILE A N 13
ATOM 15713 C CA . ILE A 1 9 ? 1.957 -4.236 -0.863 1.00 0.70 9 ILE A CA 13
ATOM 15714 C C . ILE A 1 9 ? 0.895 -5.176 -1.448 1.00 0.79 9 ILE A C 13
ATOM 15715 O O . ILE A 1 9 ? 1.124 -5.860 -2.446 1.00 1.11 9 ILE A O 13
ATOM 15731 N N . SER A 1 10 ? -0.260 -5.207 -0.791 1.00 0.68 10 SER A N 13
ATOM 15732 C CA . SER A 1 10 ? -1.393 -6.012 -1.207 1.00 0.79 10 SER A CA 13
ATOM 15733 C C . SER A 1 10 ? -2.687 -5.236 -0.968 1.00 0.87 10 SER A C 13
ATOM 15734 O O . SER A 1 10 ? -3.153 -5.124 0.165 1.00 0.97 10 SER A O 13
ATOM 15742 N N . VAL A 1 11 ? -3.220 -4.661 -2.038 1.00 1.02 11 VAL A N 13
ATOM 15743 C CA . VAL A 1 11 ? -4.420 -3.823 -1.975 1.00 1.21 11 VAL A CA 13
ATOM 15744 C C . VAL A 1 11 ? -5.548 -4.432 -2.795 1.00 1.30 11 VAL A C 13
ATOM 15745 O O . VAL A 1 11 ? -5.359 -4.701 -3.978 1.00 1.56 11 VAL A O 13
ATOM 15758 N N . CYS A 1 12 ? -6.707 -4.661 -2.189 1.00 1.34 12 CYS A N 13
ATOM 15759 C CA . CYS A 1 12 ? -7.832 -5.211 -2.937 1.00 1.64 12 CYS A CA 13
ATOM 15760 C C . CYS A 1 12 ? -8.304 -4.234 -4.002 1.00 1.93 12 CYS A C 13
ATOM 15761 O O . CYS A 1 12 ? -8.675 -3.097 -3.713 1.00 2.04 12 CYS A O 13
ATOM 15768 N N . MET A 1 13 ? -8.260 -4.689 -5.239 1.00 2.37 13 MET A N 13
ATOM 15769 C CA . MET A 1 13 ? -8.807 -3.945 -6.357 1.00 2.90 13 MET A CA 13
ATOM 15770 C C . MET A 1 13 ? -9.858 -4.801 -7.045 1.00 3.31 13 MET A C 13
ATOM 15771 O O . MET A 1 13 ? -10.119 -4.653 -8.241 1.00 3.89 13 MET A O 13
ATOM 15785 N N . GLY A 1 14 ? -10.426 -5.729 -6.274 1.00 3.15 14 GLY A N 13
ATOM 15786 C CA . GLY A 1 14 ? -11.410 -6.651 -6.805 1.00 3.68 14 GLY A CA 13
ATOM 15787 C C . GLY A 1 14 ? -12.700 -5.967 -7.206 1.00 3.86 14 GLY A C 13
ATOM 15788 O O . GLY A 1 14 ? -12.857 -4.761 -7.026 1.00 3.63 14 GLY A O 13
ATOM 15792 N N . THR A 1 15 ? -13.646 -6.747 -7.702 1.00 4.43 15 THR A N 13
ATOM 15793 C CA . THR A 1 15 ? -14.862 -6.190 -8.275 1.00 4.67 15 THR A CA 13
ATOM 15794 C C . THR A 1 15 ? -15.719 -5.481 -7.223 1.00 4.26 15 THR A C 13
ATOM 15795 O O . THR A 1 15 ? -16.203 -4.376 -7.452 1.00 4.19 15 THR A O 13
ATOM 15806 N N . ALA A 1 16 ? -15.900 -6.120 -6.074 1.00 4.19 16 ALA A N 13
ATOM 15807 C CA . ALA A 1 16 ? -16.718 -5.555 -5.008 1.00 4.01 16 ALA A CA 13
ATOM 15808 C C . ALA A 1 16 ? -16.047 -4.365 -4.326 1.00 3.32 16 ALA A C 13
ATOM 15809 O O . ALA A 1 16 ? -16.607 -3.277 -4.261 1.00 3.20 16 ALA A O 13
ATOM 15816 N N . CYS A 1 17 ? -14.849 -4.583 -3.810 1.00 2.98 17 CYS A N 13
ATOM 15817 C CA . CYS A 1 17 ? -14.181 -3.593 -2.971 1.00 2.50 17 CYS A CA 13
ATOM 15818 C C . CYS A 1 17 ? -13.799 -2.316 -3.752 1.00 2.22 17 CYS A C 13
ATOM 15819 O O . CYS A 1 17 ? -13.896 -1.207 -3.222 1.00 2.18 17 CYS A O 13
ATOM 15826 N N . PHE A 1 18 ? -13.397 -2.477 -5.016 1.00 2.35 18 PHE A N 13
ATOM 15827 C CA . PHE A 1 18 ? -12.898 -1.359 -5.834 1.00 2.43 18 PHE A CA 13
ATOM 15828 C C . PHE A 1 18 ? -13.960 -0.281 -6.094 1.00 2.49 18 PHE A C 13
ATOM 15829 O O . PHE A 1 18 ? -13.635 0.904 -6.201 1.00 2.58 18 PHE A O 13
ATOM 15846 N N . VAL A 1 19 ? -15.224 -0.682 -6.160 1.00 2.63 19 VAL A N 13
ATOM 15847 C CA . VAL A 1 19 ? -16.297 0.208 -6.611 1.00 2.75 19 VAL A CA 13
ATOM 15848 C C . VAL A 1 19 ? -16.581 1.315 -5.602 1.00 2.50 19 VAL A C 13
ATOM 15849 O O . VAL A 1 19 ? -17.153 2.346 -5.949 1.00 2.61 19 VAL A O 13
ATOM 15862 N N . LYS A 1 20 ? -16.148 1.111 -4.366 1.00 2.35 20 LYS A N 13
ATOM 15863 C CA . LYS A 1 20 ? -16.474 2.017 -3.270 1.00 2.40 20 LYS A CA 13
ATOM 15864 C C . LYS A 1 20 ? -15.598 3.271 -3.296 1.00 2.13 20 LYS A C 13
ATOM 15865 O O . LYS A 1 20 ? -15.513 3.996 -2.304 1.00 2.30 20 LYS A O 13
ATOM 15884 N N . GLY A 1 21 ? -14.950 3.526 -4.427 1.00 1.87 21 GLY A N 13
ATOM 15885 C CA . GLY A 1 21 ? -14.099 4.695 -4.539 1.00 1.72 21 GLY A CA 13
ATOM 15886 C C . GLY A 1 21 ? -12.679 4.398 -4.123 1.00 1.41 21 GLY A C 13
ATOM 15887 O O . GLY A 1 21 ? -11.966 5.272 -3.616 1.00 1.40 21 GLY A O 13
ATOM 15891 N N . ALA A 1 22 ? -12.259 3.167 -4.372 1.00 1.30 22 ALA A N 13
ATOM 15892 C CA . ALA A 1 22 ? -10.953 2.703 -3.941 1.00 1.24 22 ALA A CA 13
ATOM 15893 C C . ALA A 1 22 ? -9.855 3.344 -4.775 1.00 1.03 22 ALA A C 13
ATOM 15894 O O . ALA A 1 22 ? -8.711 3.442 -4.333 1.00 1.06 22 ALA A O 13
ATOM 15901 N N . ASP A 1 23 ? -10.215 3.829 -5.955 1.00 1.00 23 ASP A N 13
ATOM 15902 C CA . ASP A 1 23 ? -9.253 4.504 -6.815 1.00 1.04 23 ASP A CA 13
ATOM 15903 C C . ASP A 1 23 ? -8.577 5.634 -6.054 1.00 0.84 23 ASP A C 13
ATOM 15904 O O . ASP A 1 23 ? -7.356 5.675 -5.947 1.00 0.78 23 ASP A O 13
ATOM 15913 N N . LYS A 1 24 ? -9.374 6.486 -5.431 1.00 0.83 24 LYS A N 13
ATOM 15914 C CA . LYS A 1 24 ? -8.840 7.694 -4.825 1.00 0.85 24 LYS A CA 13
ATOM 15915 C C . LYS A 1 24 ? -7.910 7.360 -3.680 1.00 0.81 24 LYS A C 13
ATOM 15916 O O . LYS A 1 24 ? -6.845 7.964 -3.546 1.00 0.83 24 LYS A O 13
ATOM 15935 N N . VAL A 1 25 ? -8.278 6.373 -2.881 1.00 0.87 25 VAL A N 13
ATOM 15936 C CA . VAL A 1 25 ? -7.476 6.017 -1.756 1.00 1.01 25 VAL A CA 13
ATOM 15937 C C . VAL A 1 25 ? -6.160 5.435 -2.218 1.00 0.81 25 VAL A C 13
ATOM 15938 O O . VAL A 1 25 ? -5.100 5.865 -1.776 1.00 0.74 25 VAL A O 13
ATOM 15951 N N . VAL A 1 26 ? -6.224 4.490 -3.136 1.00 0.80 26 VAL A N 13
ATOM 15952 C CA . VAL A 1 26 ? -5.010 3.894 -3.653 1.00 0.81 26 VAL A CA 13
ATOM 15953 C C . VAL A 1 26 ? -4.188 4.938 -4.410 1.00 0.67 26 VAL A C 13
ATOM 15954 O O . VAL A 1 26 ? -2.971 4.829 -4.495 1.00 0.70 26 VAL A O 13
ATOM 15967 N N . HIS A 1 27 ? -4.856 5.939 -4.995 1.00 0.63 27 HIS A N 13
ATOM 15968 C CA . HIS A 1 27 ? -4.149 6.973 -5.730 1.00 0.65 27 HIS A CA 13
ATOM 15969 C C . HIS A 1 27 ? -3.175 7.683 -4.824 1.00 0.55 27 HIS A C 13
ATOM 15970 O O . HIS A 1 27 ? -2.033 7.943 -5.205 1.00 0.57 27 HIS A O 13
ATOM 15985 N N . ALA A 1 28 ? -3.636 7.976 -3.623 1.00 0.52 28 ALA A N 13
ATOM 15986 C CA . ALA A 1 28 ? -2.785 8.580 -2.609 1.00 0.54 28 ALA A CA 13
ATOM 15987 C C . ALA A 1 28 ? -1.531 7.738 -2.448 1.00 0.49 28 ALA A C 13
ATOM 15988 O O . ALA A 1 28 ? -0.418 8.250 -2.521 1.00 0.52 28 ALA A O 13
ATOM 15995 N N . PHE A 1 29 ? -1.744 6.431 -2.297 1.00 0.51 29 PHE A N 13
ATOM 15996 C CA . PHE A 1 29 ? -0.670 5.444 -2.234 1.00 0.59 29 PHE A CA 13
ATOM 15997 C C . PHE A 1 29 ? 0.326 5.671 -3.355 1.00 0.59 29 PHE A C 13
ATOM 15998 O O . PHE A 1 29 ? 1.516 5.870 -3.127 1.00 0.66 29 PHE A O 13
ATOM 16015 N N . LYS A 1 30 ? -0.202 5.648 -4.567 1.00 0.62 30 LYS A N 13
ATOM 16016 C CA . LYS A 1 30 ? 0.605 5.777 -5.779 1.00 0.74 30 LYS A CA 13
ATOM 16017 C C . LYS A 1 30 ? 1.612 6.910 -5.681 1.00 0.68 30 LYS A C 13
ATOM 16018 O O . LYS A 1 30 ? 2.809 6.717 -5.873 1.00 0.79 30 LYS A O 13
ATOM 16037 N N . GLU A 1 31 ? 1.128 8.073 -5.344 1.00 0.61 31 GLU A N 13
ATOM 16038 C CA . GLU A 1 31 ? 1.967 9.267 -5.345 1.00 0.73 31 GLU A CA 13
ATOM 16039 C C . GLU A 1 31 ? 2.740 9.409 -4.056 1.00 0.72 31 GLU A C 13
ATOM 16040 O O . GLU A 1 31 ? 3.859 9.920 -4.052 1.00 0.83 31 GLU A O 13
ATOM 16052 N N . GLN A 1 32 ? 2.166 8.924 -2.979 1.00 0.70 32 GLN A N 13
ATOM 16053 C CA . GLN A 1 32 ? 2.828 8.922 -1.704 1.00 0.85 32 GLN A CA 13
ATOM 16054 C C . GLN A 1 32 ? 4.053 8.017 -1.767 1.00 0.92 32 GLN A C 13
ATOM 16055 O O . GLN A 1 32 ? 4.991 8.180 -0.988 1.00 1.16 32 GLN A O 13
ATOM 16069 N N . LEU A 1 33 ? 4.011 7.042 -2.694 1.00 0.81 33 LEU A N 13
ATOM 16070 C CA . LEU A 1 33 ? 5.150 6.182 -2.959 1.00 0.93 33 LEU A CA 13
ATOM 16071 C C . LEU A 1 33 ? 6.339 7.062 -3.121 1.00 1.07 33 LEU A C 13
ATOM 16072 O O . LEU A 1 33 ? 7.337 6.925 -2.412 1.00 1.69 33 LEU A O 13
ATOM 16088 N N . LYS A 1 34 ? 6.184 7.948 -4.100 1.00 0.94 34 LYS A N 13
ATOM 16089 C CA . LYS A 1 34 ? 7.098 9.061 -4.389 1.00 1.45 34 LYS A CA 13
ATOM 16090 C C . LYS A 1 34 ? 8.489 8.592 -4.817 1.00 1.39 34 LYS A C 13
ATOM 16091 O O . LYS A 1 34 ? 9.240 9.313 -5.480 1.00 1.76 34 LYS A O 13
ATOM 16110 N N . ILE A 1 35 ? 8.768 7.363 -4.433 1.00 1.35 35 ILE A N 13
ATOM 16111 C CA . ILE A 1 35 ? 9.865 6.545 -4.905 1.00 1.63 35 ILE A CA 13
ATOM 16112 C C . ILE A 1 35 ? 11.235 7.199 -4.783 1.00 1.96 35 ILE A C 13
ATOM 16113 O O . ILE A 1 35 ? 11.407 8.256 -4.176 1.00 2.64 35 ILE A O 13
ATOM 16129 N N . ASP A 1 36 ? 12.209 6.506 -5.343 1.00 2.13 36 ASP A N 13
ATOM 16130 C CA . ASP A 1 36 ? 13.608 6.854 -5.225 1.00 2.80 36 ASP A CA 13
ATOM 16131 C C . ASP A 1 36 ? 14.342 6.226 -6.379 1.00 3.12 36 ASP A C 13
ATOM 16132 O O . ASP A 1 36 ? 15.055 6.888 -7.133 1.00 3.82 36 ASP A O 13
ATOM 16141 N N . ILE A 1 37 ? 14.090 4.930 -6.523 1.00 2.97 37 ILE A N 13
ATOM 16142 C CA . ILE A 1 37 ? 14.729 4.093 -7.528 1.00 3.62 37 ILE A CA 13
ATOM 16143 C C . ILE A 1 37 ? 13.986 2.786 -7.692 1.00 3.68 37 ILE A C 13
ATOM 16144 O O . ILE A 1 37 ? 14.415 1.903 -8.432 1.00 4.36 37 ILE A O 13
ATOM 16160 N N . GLY A 1 38 ? 12.864 2.674 -7.022 1.00 3.22 38 GLY A N 13
ATOM 16161 C CA . GLY A 1 38 ? 12.235 1.395 -6.875 1.00 3.64 38 GLY A CA 13
ATOM 16162 C C . GLY A 1 38 ? 10.945 1.552 -6.158 1.00 3.45 38 GLY A C 13
ATOM 16163 O O . GLY A 1 38 ? 9.867 1.388 -6.717 1.00 4.13 38 GLY A O 13
ATOM 16167 N N . ASP A 1 39 ? 11.095 1.966 -4.921 1.00 2.80 39 ASP A N 13
ATOM 16168 C CA . ASP A 1 39 ? 10.003 2.165 -3.999 1.00 2.71 39 ASP A CA 13
ATOM 16169 C C . ASP A 1 39 ? 10.476 2.977 -2.856 1.00 2.33 39 ASP A C 13
ATOM 16170 O O . ASP A 1 39 ? 11.414 2.589 -2.168 1.00 2.74 39 ASP A O 13
ATOM 16179 N N . VAL A 1 40 ? 9.815 4.113 -2.721 1.00 1.99 40 VAL A N 13
ATOM 16180 C CA . VAL A 1 40 ? 9.912 5.045 -1.599 1.00 2.05 40 VAL A CA 13
ATOM 16181 C C . VAL A 1 40 ? 11.308 5.568 -1.392 1.00 2.30 40 VAL A C 13
ATOM 16182 O O . VAL A 1 40 ? 11.609 6.740 -1.599 1.00 2.96 40 VAL A O 13
ATOM 16195 N N . THR A 1 41 ? 12.123 4.661 -1.028 1.00 2.14 41 THR A N 13
ATOM 16196 C CA . THR A 1 41 ? 13.531 4.903 -0.729 1.00 2.64 41 THR A CA 13
ATOM 16197 C C . THR A 1 41 ? 14.283 3.598 -0.698 1.00 2.56 41 THR A C 13
ATOM 16198 O O . THR A 1 41 ? 15.230 3.419 -1.461 1.00 2.86 41 THR A O 13
ATOM 16209 N N . PRO A 1 42 ? 13.894 2.652 0.164 1.00 2.63 42 PRO A N 13
ATOM 16210 C CA . PRO A 1 42 ? 14.555 1.376 0.207 1.00 2.78 42 PRO A CA 13
ATOM 16211 C C . PRO A 1 42 ? 14.344 0.513 -1.035 1.00 2.23 42 PRO A C 13
ATOM 16212 O O . PRO A 1 42 ? 14.741 -0.651 -1.028 1.00 2.68 42 PRO A O 13
ATOM 16223 N N . ASP A 1 43 ? 13.654 1.042 -2.067 1.00 1.68 43 ASP A N 13
ATOM 16224 C CA . ASP A 1 43 ? 13.782 0.490 -3.419 1.00 2.02 43 ASP A CA 13
ATOM 16225 C C . ASP A 1 43 ? 12.813 -0.654 -3.592 1.00 1.92 43 ASP A C 13
ATOM 16226 O O . ASP A 1 43 ? 12.638 -1.199 -4.680 1.00 2.45 43 ASP A O 13
ATOM 16235 N N . GLY A 1 44 ? 12.148 -0.981 -2.506 1.00 1.56 44 GLY A N 13
ATOM 16236 C CA . GLY A 1 44 ? 11.080 -1.937 -2.576 1.00 1.72 44 GLY A CA 13
ATOM 16237 C C . GLY A 1 44 ? 10.460 -2.195 -1.237 1.00 1.52 44 GLY A C 13
ATOM 16238 O O . GLY A 1 44 ? 10.135 -3.324 -0.898 1.00 2.01 44 GLY A O 13
ATOM 16242 N N . ARG A 1 45 ? 10.280 -1.125 -0.484 1.00 1.08 45 ARG A N 13
ATOM 16243 C CA . ARG A 1 45 ? 9.643 -1.194 0.816 1.00 1.04 45 ARG A CA 13
ATOM 16244 C C . ARG A 1 45 ? 8.145 -1.181 0.635 1.00 0.95 45 ARG A C 13
ATOM 16245 O O . ARG A 1 45 ? 7.365 -1.355 1.568 1.00 1.30 45 ARG A O 13
ATOM 16266 N N . PHE A 1 46 ? 7.791 -0.950 -0.599 1.00 0.77 46 PHE A N 13
ATOM 16267 C CA . PHE A 1 46 ? 6.429 -0.709 -1.006 1.00 0.81 46 PHE A CA 13
ATOM 16268 C C . PHE A 1 46 ? 5.791 -1.896 -1.732 1.00 0.98 46 PHE A C 13
ATOM 16269 O O . PHE A 1 46 ? 4.805 -2.454 -1.270 1.00 1.61 46 PHE A O 13
ATOM 16286 N N . SER A 1 47 ? 6.419 -2.278 -2.833 1.00 0.83 47 SER A N 13
ATOM 16287 C CA . SER A 1 47 ? 5.846 -3.123 -3.900 1.00 1.07 47 SER A CA 13
ATOM 16288 C C . SER A 1 47 ? 4.337 -2.981 -4.086 1.00 1.07 47 SER A C 13
ATOM 16289 O O . SER A 1 47 ? 3.701 -2.080 -3.542 1.00 1.22 47 SER A O 13
ATOM 16297 N N . ILE A 1 48 ? 3.757 -3.855 -4.900 1.00 1.27 48 ILE A N 13
ATOM 16298 C CA . ILE A 1 48 ? 2.392 -3.635 -5.317 1.00 1.50 48 ILE A CA 13
ATOM 16299 C C . ILE A 1 48 ? 1.748 -4.855 -5.985 1.00 1.43 48 ILE A C 13
ATOM 16300 O O . ILE A 1 48 ? 2.039 -5.181 -7.138 1.00 1.75 48 ILE A O 13
ATOM 16316 N N . ASP A 1 49 ? 0.874 -5.543 -5.257 1.00 1.31 49 ASP A N 13
ATOM 16317 C CA . ASP A 1 49 ? -0.077 -6.437 -5.920 1.00 1.69 49 ASP A CA 13
ATOM 16318 C C . ASP A 1 49 ? -1.406 -6.427 -5.188 1.00 1.64 49 ASP A C 13
ATOM 16319 O O . ASP A 1 49 ? -1.462 -6.578 -3.975 1.00 1.41 49 ASP A O 13
ATOM 16328 N N . THR A 1 50 ? -2.471 -6.249 -5.948 1.00 2.02 50 THR A N 13
ATOM 16329 C CA . THR A 1 50 ? -3.826 -6.598 -5.541 1.00 2.18 50 THR A CA 13
ATOM 16330 C C . THR A 1 50 ? -3.963 -8.022 -4.986 1.00 2.22 50 THR A C 13
ATOM 16331 O O . THR A 1 50 ? -4.587 -8.244 -3.960 1.00 2.15 50 THR A O 13
ATOM 16342 N N . LEU A 1 51 ? -3.336 -8.960 -5.708 1.00 2.53 51 LEU A N 13
ATOM 16343 C CA . LEU A 1 51 ? -3.674 -10.392 -5.681 1.00 2.91 51 LEU A CA 13
ATOM 16344 C C . LEU A 1 51 ? -3.635 -11.063 -4.304 1.00 2.86 51 LEU A C 13
ATOM 16345 O O . LEU A 1 51 ? -4.440 -11.947 -4.042 1.00 3.11 51 LEU A O 13
ATOM 16361 N N . ARG A 1 52 ? -2.686 -10.706 -3.454 1.00 2.70 52 ARG A N 13
ATOM 16362 C CA . ARG A 1 52 ? -2.630 -11.287 -2.108 1.00 2.89 52 ARG A CA 13
ATOM 16363 C C . ARG A 1 52 ? -3.895 -10.928 -1.328 1.00 2.74 52 ARG A C 13
ATOM 16364 O O . ARG A 1 52 ? -4.617 -11.786 -0.815 1.00 3.03 52 ARG A O 13
ATOM 16385 N N . CYS A 1 53 ? -4.104 -9.631 -1.240 1.00 2.45 53 CYS A N 13
ATOM 16386 C CA . CYS A 1 53 ? -5.314 -9.010 -0.720 1.00 2.49 53 CYS A CA 13
ATOM 16387 C C . CYS A 1 53 ? -6.498 -9.355 -1.640 1.00 2.65 53 CYS A C 13
ATOM 16388 O O . CYS A 1 53 ? -6.284 -9.938 -2.703 1.00 2.79 53 CYS A O 13
ATOM 16395 N N . VAL A 1 54 ? -7.739 -9.036 -1.233 1.00 2.91 54 VAL A N 13
ATOM 16396 C CA . VAL A 1 54 ? -8.953 -9.699 -1.742 1.00 3.32 54 VAL A CA 13
ATOM 16397 C C . VAL A 1 54 ? -9.051 -11.080 -1.108 1.00 3.50 54 VAL A C 13
ATOM 16398 O O . VAL A 1 54 ? -9.545 -12.053 -1.683 1.00 4.01 54 VAL A O 13
ATOM 16411 N N . GLY A 1 55 ? -8.516 -11.144 0.099 1.00 3.31 55 GLY A N 13
ATOM 16412 C CA . GLY A 1 55 ? -8.589 -12.337 0.896 1.00 3.81 55 GLY A CA 13
ATOM 16413 C C . GLY A 1 55 ? -9.443 -12.163 2.147 1.00 3.97 55 GLY A C 13
ATOM 16414 O O . GLY A 1 55 ? -8.933 -12.297 3.257 1.00 4.19 55 GLY A O 13
ATOM 16418 N N . GLY A 1 56 ? -10.745 -11.894 1.976 1.00 4.09 56 GLY A N 13
ATOM 16419 C CA . GLY A 1 56 ? -11.643 -11.925 3.127 1.00 4.39 56 GLY A CA 13
ATOM 16420 C C . GLY A 1 56 ? -11.342 -10.914 4.232 1.00 4.05 56 GLY A C 13
ATOM 16421 O O . GLY A 1 56 ? -11.164 -11.312 5.384 1.00 4.42 56 GLY A O 13
ATOM 16425 N N . CYS A 1 57 ? -11.286 -9.616 3.914 1.00 3.52 57 CYS A N 13
ATOM 16426 C CA . CYS A 1 57 ? -10.719 -8.641 4.853 1.00 3.24 57 CYS A CA 13
ATOM 16427 C C . CYS A 1 57 ? -11.606 -7.396 4.902 1.00 3.09 57 CYS A C 13
ATOM 16428 O O . CYS A 1 57 ? -11.706 -6.732 5.931 1.00 3.16 57 CYS A O 13
ATOM 16435 N N . ALA A 1 58 ? -12.243 -7.117 3.769 1.00 3.13 58 ALA A N 13
ATOM 16436 C CA . ALA A 1 58 ? -12.810 -5.804 3.439 1.00 3.16 58 ALA A CA 13
ATOM 16437 C C . ALA A 1 58 ? -13.661 -5.125 4.524 1.00 3.34 58 ALA A C 13
ATOM 16438 O O . ALA A 1 58 ? -13.783 -3.901 4.493 1.00 3.37 58 ALA A O 13
ATOM 16445 N N . LEU A 1 59 ? -14.310 -5.852 5.441 1.00 3.64 59 LEU A N 13
ATOM 16446 C CA . LEU A 1 59 ? -15.044 -5.146 6.502 1.00 3.95 59 LEU A CA 13
ATOM 16447 C C . LEU A 1 59 ? -14.101 -4.555 7.560 1.00 3.73 59 LEU A C 13
ATOM 16448 O O . LEU A 1 59 ? -14.549 -4.006 8.571 1.00 4.11 59 LEU A O 13
ATOM 16464 N N . ALA A 1 60 ? -12.805 -4.666 7.320 1.00 3.22 60 ALA A N 13
ATOM 16465 C CA . ALA A 1 60 ? -11.787 -3.872 7.990 1.00 3.14 60 ALA A CA 13
ATOM 16466 C C . ALA A 1 60 ? -11.077 -3.040 6.937 1.00 2.75 60 ALA A C 13
ATOM 16467 O O . ALA A 1 60 ? -11.152 -3.379 5.758 1.00 2.52 60 ALA A O 13
ATOM 16474 N N . PRO A 1 61 ? -10.367 -1.959 7.284 1.00 2.94 61 PRO A N 13
ATOM 16475 C CA . PRO A 1 61 ? -9.437 -1.398 6.323 1.00 2.76 61 PRO A CA 13
ATOM 16476 C C . PRO A 1 61 ? -8.205 -2.296 6.241 1.00 2.12 61 PRO A C 13
ATOM 16477 O O . PRO A 1 61 ? -7.496 -2.486 7.232 1.00 2.13 61 PRO A O 13
ATOM 16488 N N . ILE A 1 62 ? -7.951 -2.845 5.067 1.00 1.88 62 ILE A N 13
ATOM 16489 C CA . ILE A 1 62 ? -6.805 -3.718 4.881 1.00 1.44 62 ILE A CA 13
ATOM 16490 C C . ILE A 1 62 ? -5.739 -3.082 4.001 1.00 1.43 62 ILE A C 13
ATOM 16491 O O . ILE A 1 62 ? -6.051 -2.535 2.943 1.00 1.92 62 ILE A O 13
ATOM 16507 N N . VAL A 1 63 ? -4.487 -3.115 4.440 1.00 1.10 63 VAL A N 13
ATOM 16508 C CA . VAL A 1 63 ? -3.379 -2.982 3.517 1.00 1.04 63 VAL A CA 13
ATOM 16509 C C . VAL A 1 63 ? -2.266 -3.914 3.970 1.00 0.79 63 VAL A C 13
ATOM 16510 O O . VAL A 1 63 ? -1.867 -3.883 5.123 1.00 0.90 63 VAL A O 13
ATOM 16523 N N . MET A 1 64 ? -1.801 -4.808 3.128 1.00 0.71 64 MET A N 13
ATOM 16524 C CA . MET A 1 64 ? -0.754 -5.691 3.582 1.00 0.62 64 MET A CA 13
ATOM 16525 C C . MET A 1 64 ? 0.542 -5.423 2.847 1.00 0.58 64 MET A C 13
ATOM 16526 O O . MET A 1 64 ? 0.552 -5.265 1.643 1.00 0.71 64 MET A O 13
ATOM 16540 N N . VAL A 1 65 ? 1.635 -5.359 3.586 1.00 0.53 65 VAL A N 13
ATOM 16541 C CA . VAL A 1 65 ? 2.954 -5.227 2.991 1.00 0.52 65 VAL A CA 13
ATOM 16542 C C . VAL A 1 65 ? 3.852 -6.337 3.476 1.00 0.54 65 VAL A C 13
ATOM 16543 O O . VAL A 1 65 ? 4.096 -6.426 4.661 1.00 0.60 65 VAL A O 13
ATOM 16556 N N . GLY A 1 66 ? 4.354 -7.165 2.582 1.00 0.58 66 GLY A N 13
ATOM 16557 C CA . GLY A 1 66 ? 5.274 -8.217 2.995 1.00 0.69 66 GLY A CA 13
ATOM 16558 C C . GLY A 1 66 ? 4.683 -9.095 4.066 1.00 0.75 66 GLY A C 13
ATOM 16559 O O . GLY A 1 66 ? 5.386 -9.580 4.949 1.00 1.10 66 GLY A O 13
ATOM 16563 N N . GLU A 1 67 ? 3.374 -9.239 4.001 1.00 0.91 67 GLU A N 13
ATOM 16564 C CA . GLU A 1 67 ? 2.602 -9.957 5.012 1.00 1.04 67 GLU A CA 13
ATOM 16565 C C . GLU A 1 67 ? 2.786 -9.338 6.407 1.00 1.02 67 GLU A C 13
ATOM 16566 O O . GLU A 1 67 ? 2.404 -9.928 7.415 1.00 1.22 67 GLU A O 13
ATOM 16578 N N . LYS A 1 68 ? 3.373 -8.137 6.448 1.00 0.86 68 LYS A N 13
ATOM 16579 C CA . LYS A 1 68 ? 3.512 -7.374 7.685 1.00 0.93 68 LYS A CA 13
ATOM 16580 C C . LYS A 1 68 ? 2.159 -6.797 8.086 1.00 0.87 68 LYS A C 13
ATOM 16581 O O . LYS A 1 68 ? 1.889 -6.580 9.263 1.00 1.06 68 LYS A O 13
ATOM 16600 N N . VAL A 1 69 ? 1.322 -6.574 7.079 1.00 0.69 69 VAL A N 13
ATOM 16601 C CA . VAL A 1 69 ? -0.026 -5.994 7.262 1.00 0.67 69 VAL A CA 13
ATOM 16602 C C . VAL A 1 69 ? 0.013 -4.585 7.887 1.00 0.75 69 VAL A C 13
ATOM 16603 O O . VAL A 1 69 ? 0.147 -4.428 9.102 1.00 0.98 69 VAL A O 13
ATOM 16616 N N . TYR A 1 70 ? -0.124 -3.562 7.035 1.00 0.69 70 TYR A N 13
ATOM 16617 C CA . TYR A 1 70 ? -0.059 -2.158 7.459 1.00 0.82 70 TYR A CA 13
ATOM 16618 C C . TYR A 1 70 ? -1.307 -1.368 7.039 1.00 0.90 70 TYR A C 13
ATOM 16619 O O . TYR A 1 70 ? -2.371 -1.934 6.715 1.00 0.92 70 TYR A O 13
ATOM 16637 N N . GLY A 1 71 ? -1.150 -0.044 7.041 1.00 1.04 71 GLY A N 13
ATOM 16638 C CA . GLY A 1 71 ? -2.225 0.851 6.683 1.00 1.17 71 GLY A CA 13
ATOM 16639 C C . GLY A 1 71 ? -1.752 1.982 5.787 1.00 1.20 71 GLY A C 13
ATOM 16640 O O . GLY A 1 71 ? -2.419 3.003 5.658 1.00 1.49 71 GLY A O 13
ATOM 16644 N N . ASN A 1 72 ? -0.602 1.809 5.155 1.00 1.02 72 ASN A N 13
ATOM 16645 C CA . ASN A 1 72 ? -0.061 2.856 4.295 1.00 1.05 72 ASN A CA 13
ATOM 16646 C C . ASN A 1 72 ? -0.674 2.748 2.899 1.00 1.32 72 ASN A C 13
ATOM 16647 O O . ASN A 1 72 ? -0.114 2.089 2.029 1.00 1.83 72 ASN A O 13
ATOM 16658 N N . VAL A 1 73 ? -1.852 3.369 2.701 1.00 1.43 73 VAL A N 13
ATOM 16659 C CA . VAL A 1 73 ? -2.553 3.304 1.405 1.00 1.78 73 VAL A CA 13
ATOM 16660 C C . VAL A 1 73 ? -3.457 4.502 1.141 1.00 1.54 73 VAL A C 13
ATOM 16661 O O . VAL A 1 73 ? -3.309 5.188 0.137 1.00 2.08 73 VAL A O 13
ATOM 16674 N N . THR A 1 74 ? -4.388 4.746 2.039 1.00 1.27 74 THR A N 13
ATOM 16675 C CA . THR A 1 74 ? -5.499 5.644 1.744 1.00 1.39 74 THR A CA 13
ATOM 16676 C C . THR A 1 74 ? -5.296 7.017 2.381 1.00 1.32 74 THR A C 13
ATOM 16677 O O . THR A 1 74 ? -4.649 7.124 3.427 1.00 1.60 74 THR A O 13
ATOM 16688 N N . PRO A 1 75 ? -5.840 8.086 1.742 1.00 1.58 75 PRO A N 13
ATOM 16689 C CA . PRO A 1 75 ? -5.773 9.463 2.237 1.00 1.81 75 PRO A CA 13
ATOM 16690 C C . PRO A 1 75 ? -6.035 9.537 3.728 1.00 1.51 75 PRO A C 13
ATOM 16691 O O . PRO A 1 75 ? -7.141 9.259 4.200 1.00 1.78 75 PRO A O 13
ATOM 16702 N N . GLY A 1 76 ? -5.007 9.903 4.458 1.00 1.33 76 GLY A N 13
ATOM 16703 C CA . GLY A 1 76 ? -5.052 9.817 5.892 1.00 1.40 76 GLY A CA 13
ATOM 16704 C C . GLY A 1 76 ? -3.977 8.886 6.392 1.00 1.19 76 GLY A C 13
ATOM 16705 O O . GLY A 1 76 ? -2.860 9.325 6.657 1.00 1.24 76 GLY A O 13
ATOM 16709 N N . GLN A 1 77 ? -4.270 7.585 6.388 1.00 1.05 77 GLN A N 13
ATOM 16710 C CA . GLN A 1 77 ? -3.352 6.591 6.941 1.00 1.07 77 GLN A CA 13
ATOM 16711 C C . GLN A 1 77 ? -2.076 6.563 6.130 1.00 0.83 77 GLN A C 13
ATOM 16712 O O . GLN A 1 77 ? -0.978 6.507 6.661 1.00 0.84 77 GLN A O 13
ATOM 16726 N N . VAL A 1 78 ? -2.240 6.697 4.849 1.00 0.69 78 VAL A N 13
ATOM 16727 C CA . VAL A 1 78 ? -1.174 6.577 3.912 1.00 0.59 78 VAL A CA 13
ATOM 16728 C C . VAL A 1 78 ? 0.016 7.452 4.299 1.00 0.55 78 VAL A C 13
ATOM 16729 O O . VAL A 1 78 ? 1.089 6.949 4.593 1.00 0.52 78 VAL A O 13
ATOM 16742 N N . LYS A 1 79 ? -0.224 8.740 4.432 1.00 0.66 79 LYS A N 13
ATOM 16743 C CA . LYS A 1 79 ? 0.858 9.711 4.462 1.00 0.76 79 LYS A CA 13
ATOM 16744 C C . LYS A 1 79 ? 1.791 9.423 5.617 1.00 0.71 79 LYS A C 13
ATOM 16745 O O . LYS A 1 79 ? 3.011 9.417 5.473 1.00 0.69 79 LYS A O 13
ATOM 16764 N N . LYS A 1 80 ? 1.201 9.106 6.740 1.00 0.77 80 LYS A N 13
ATOM 16765 C CA . LYS A 1 80 ? 1.946 8.960 7.962 1.00 0.85 80 LYS A CA 13
ATOM 16766 C C . LYS A 1 80 ? 2.434 7.543 8.116 1.00 0.77 80 LYS A C 13
ATOM 16767 O O . LYS A 1 80 ? 3.524 7.301 8.630 1.00 0.79 80 LYS A O 13
ATOM 16786 N N . ILE A 1 81 ? 1.629 6.605 7.660 1.00 0.76 81 ILE A N 13
ATOM 16787 C CA . ILE A 1 81 ? 2.036 5.216 7.652 1.00 0.81 81 ILE A CA 13
ATOM 16788 C C . ILE A 1 81 ? 3.170 5.010 6.636 1.00 0.70 81 ILE A C 13
ATOM 16789 O O . ILE A 1 81 ? 3.781 3.955 6.574 1.00 0.84 81 ILE A O 13
ATOM 16805 N N . LEU A 1 82 ? 3.424 6.004 5.796 1.00 0.54 82 LEU A N 13
ATOM 16806 C CA . LEU A 1 82 ? 4.628 5.983 4.974 1.00 0.54 82 LEU A CA 13
ATOM 16807 C C . LEU A 1 82 ? 5.869 5.956 5.850 1.00 0.59 82 LEU A C 13
ATOM 16808 O O . LEU A 1 82 ? 6.863 5.319 5.512 1.00 0.65 82 LEU A O 13
ATOM 16824 N N . ALA A 1 83 ? 5.819 6.674 6.969 1.00 0.62 83 ALA A N 13
ATOM 16825 C CA . ALA A 1 83 ? 6.874 6.568 7.969 1.00 0.73 83 ALA A CA 13
ATOM 16826 C C . ALA A 1 83 ? 6.965 5.125 8.442 1.00 0.74 83 ALA A C 13
ATOM 16827 O O . ALA A 1 83 ? 8.028 4.636 8.831 1.00 0.88 83 ALA A O 13
ATOM 16834 N N . GLU A 1 84 ? 5.817 4.462 8.413 1.00 0.64 84 GLU A N 13
ATOM 16835 C CA . GLU A 1 84 ? 5.734 3.050 8.718 1.00 0.72 84 GLU A CA 13
ATOM 16836 C C . GLU A 1 84 ? 6.343 2.204 7.604 1.00 0.72 84 GLU A C 13
ATOM 16837 O O . GLU A 1 84 ? 6.889 1.133 7.877 1.00 0.89 84 GLU A O 13
ATOM 16849 N N . TYR A 1 85 ? 6.243 2.652 6.346 1.00 0.66 85 TYR A N 13
ATOM 16850 C CA . TYR A 1 85 ? 6.874 1.950 5.273 1.00 0.80 85 TYR A CA 13
ATOM 16851 C C . TYR A 1 85 ? 8.325 2.388 5.114 1.00 1.09 85 TYR A C 13
ATOM 16852 O O . TYR A 1 85 ? 9.100 2.231 6.081 1.00 1.77 85 TYR A O 13
ATOM 16875 N N . MET A 1 1 ? 20.547 -13.882 8.087 1.00 12.27 1 MET A N 14
ATOM 16876 C CA . MET A 1 1 ? 20.948 -12.459 8.134 1.00 11.84 1 MET A CA 14
ATOM 16877 C C . MET A 1 1 ? 19.873 -11.576 7.518 1.00 11.01 1 MET A C 14
ATOM 16878 O O . MET A 1 1 ? 19.418 -10.612 8.135 1.00 11.06 1 MET A O 14
ATOM 16894 N N . VAL A 1 2 ? 19.474 -11.906 6.297 1.00 10.43 2 VAL A N 14
ATOM 16895 C CA . VAL A 1 2 ? 18.543 -11.077 5.551 1.00 9.79 2 VAL A CA 14
ATOM 16896 C C . VAL A 1 2 ? 17.109 -11.547 5.761 1.00 8.72 2 VAL A C 14
ATOM 16897 O O . VAL A 1 2 ? 16.772 -12.696 5.465 1.00 8.32 2 VAL A O 14
ATOM 16910 N N . PRO A 1 3 ? 16.255 -10.665 6.303 1.00 8.46 3 PRO A N 14
ATOM 16911 C CA . PRO A 1 3 ? 14.825 -10.932 6.449 1.00 7.64 3 PRO A CA 14
ATOM 16912 C C . PRO A 1 3 ? 14.102 -10.757 5.114 1.00 6.90 3 PRO A C 14
ATOM 16913 O O . PRO A 1 3 ? 14.715 -10.890 4.054 1.00 7.20 3 PRO A O 14
ATOM 16924 N N . LYS A 1 4 ? 12.812 -10.455 5.152 1.00 6.19 4 LYS A N 14
ATOM 16925 C CA . LYS A 1 4 ? 12.078 -10.204 3.924 1.00 5.74 4 LYS A CA 14
ATOM 16926 C C . LYS A 1 4 ? 12.419 -8.827 3.376 1.00 4.90 4 LYS A C 14
ATOM 16927 O O . LYS A 1 4 ? 13.377 -8.672 2.619 1.00 5.18 4 LYS A O 14
ATOM 16946 N N . GLY A 1 5 ? 11.654 -7.836 3.766 1.00 4.14 5 GLY A N 14
ATOM 16947 C CA . GLY A 1 5 ? 11.915 -6.490 3.308 1.00 3.68 5 GLY A CA 14
ATOM 16948 C C . GLY A 1 5 ? 11.318 -6.260 1.942 1.00 2.72 5 GLY A C 14
ATOM 16949 O O . GLY A 1 5 ? 10.807 -7.207 1.332 1.00 3.18 5 GLY A O 14
ATOM 16953 N N . LYS A 1 6 ? 11.407 -5.016 1.451 1.00 1.95 6 LYS A N 14
ATOM 16954 C CA . LYS A 1 6 ? 10.758 -4.595 0.197 1.00 1.86 6 LYS A CA 14
ATOM 16955 C C . LYS A 1 6 ? 9.403 -5.268 0.033 1.00 1.59 6 LYS A C 14
ATOM 16956 O O . LYS A 1 6 ? 9.073 -5.819 -1.020 1.00 2.36 6 LYS A O 14
ATOM 16975 N N . TYR A 1 7 ? 8.664 -5.230 1.134 1.00 0.92 7 TYR A N 14
ATOM 16976 C CA . TYR A 1 7 ? 7.329 -5.777 1.266 1.00 0.79 7 TYR A CA 14
ATOM 16977 C C . TYR A 1 7 ? 6.497 -5.675 -0.011 1.00 0.68 7 TYR A C 14
ATOM 16978 O O . TYR A 1 7 ? 6.210 -4.573 -0.485 1.00 0.66 7 TYR A O 14
ATOM 16996 N N . PRO A 1 8 ? 6.109 -6.812 -0.593 1.00 0.74 8 PRO A N 14
ATOM 16997 C CA . PRO A 1 8 ? 5.091 -6.838 -1.640 1.00 0.77 8 PRO A CA 14
ATOM 16998 C C . PRO A 1 8 ? 3.732 -6.425 -1.078 1.00 0.68 8 PRO A C 14
ATOM 16999 O O . PRO A 1 8 ? 3.136 -7.156 -0.285 1.00 0.72 8 PRO A O 14
ATOM 17010 N N . ILE A 1 9 ? 3.258 -5.247 -1.457 1.00 0.68 9 ILE A N 14
ATOM 17011 C CA . ILE A 1 9 ? 1.983 -4.762 -0.970 1.00 0.70 9 ILE A CA 14
ATOM 17012 C C . ILE A 1 9 ? 0.846 -5.431 -1.723 1.00 0.79 9 ILE A C 14
ATOM 17013 O O . ILE A 1 9 ? 1.042 -5.958 -2.813 1.00 1.11 9 ILE A O 14
ATOM 17029 N N . SER A 1 10 ? -0.331 -5.426 -1.121 1.00 0.68 10 SER A N 14
ATOM 17030 C CA . SER A 1 10 ? -1.497 -6.044 -1.706 1.00 0.79 10 SER A CA 14
ATOM 17031 C C . SER A 1 10 ? -2.735 -5.205 -1.430 1.00 0.87 10 SER A C 14
ATOM 17032 O O . SER A 1 10 ? -3.153 -5.062 -0.280 1.00 0.97 10 SER A O 14
ATOM 17040 N N . VAL A 1 11 ? -3.281 -4.607 -2.486 1.00 1.02 11 VAL A N 14
ATOM 17041 C CA . VAL A 1 11 ? -4.473 -3.770 -2.369 1.00 1.21 11 VAL A CA 14
ATOM 17042 C C . VAL A 1 11 ? -5.631 -4.353 -3.173 1.00 1.30 11 VAL A C 14
ATOM 17043 O O . VAL A 1 11 ? -5.510 -4.534 -4.386 1.00 1.56 11 VAL A O 14
ATOM 17056 N N . CYS A 1 12 ? -6.736 -4.666 -2.516 1.00 1.34 12 CYS A N 14
ATOM 17057 C CA . CYS A 1 12 ? -7.939 -5.071 -3.234 1.00 1.64 12 CYS A CA 14
ATOM 17058 C C . CYS A 1 12 ? -8.548 -3.887 -3.977 1.00 1.93 12 CYS A C 14
ATOM 17059 O O . CYS A 1 12 ? -8.861 -2.859 -3.376 1.00 2.04 12 CYS A O 14
ATOM 17066 N N . MET A 1 13 ? -8.704 -4.030 -5.283 1.00 2.37 13 MET A N 14
ATOM 17067 C CA . MET A 1 13 ? -9.388 -3.020 -6.072 1.00 2.90 13 MET A CA 14
ATOM 17068 C C . MET A 1 13 ? -10.574 -3.621 -6.821 1.00 3.31 13 MET A C 14
ATOM 17069 O O . MET A 1 13 ? -11.025 -3.067 -7.824 1.00 3.89 13 MET A O 14
ATOM 17083 N N . GLY A 1 14 ? -11.090 -4.749 -6.323 1.00 3.15 14 GLY A N 14
ATOM 17084 C CA . GLY A 1 14 ? -12.193 -5.418 -6.998 1.00 3.68 14 GLY A CA 14
ATOM 17085 C C . GLY A 1 14 ? -13.469 -4.597 -6.972 1.00 3.86 14 GLY A C 14
ATOM 17086 O O . GLY A 1 14 ? -13.514 -3.556 -6.337 1.00 3.63 14 GLY A O 14
ATOM 17090 N N . THR A 1 15 ? -14.521 -5.097 -7.606 1.00 4.43 15 THR A N 14
ATOM 17091 C CA . THR A 1 15 ? -15.744 -4.320 -7.796 1.00 4.67 15 THR A CA 14
ATOM 17092 C C . THR A 1 15 ? -16.464 -4.020 -6.474 1.00 4.26 15 THR A C 14
ATOM 17093 O O . THR A 1 15 ? -16.886 -2.886 -6.233 1.00 4.19 15 THR A O 14
ATOM 17104 N N . ALA A 1 16 ? -16.588 -5.032 -5.621 1.00 4.19 16 ALA A N 14
ATOM 17105 C CA . ALA A 1 16 ? -17.285 -4.886 -4.344 1.00 4.01 16 ALA A CA 14
ATOM 17106 C C . ALA A 1 16 ? -16.485 -4.012 -3.389 1.00 3.32 16 ALA A C 14
ATOM 17107 O O . ALA A 1 16 ? -16.981 -3.026 -2.850 1.00 3.20 16 ALA A O 14
ATOM 17114 N N . CYS A 1 17 ? -15.238 -4.391 -3.195 1.00 2.98 17 CYS A N 14
ATOM 17115 C CA . CYS A 1 17 ? -14.327 -3.698 -2.297 1.00 2.50 17 CYS A CA 14
ATOM 17116 C C . CYS A 1 17 ? -14.055 -2.261 -2.767 1.00 2.22 17 CYS A C 14
ATOM 17117 O O . CYS A 1 17 ? -13.776 -1.378 -1.955 1.00 2.18 17 CYS A O 14
ATOM 17124 N N . PHE A 1 18 ? -14.141 -2.046 -4.080 1.00 2.35 18 PHE A N 14
ATOM 17125 C CA . PHE A 1 18 ? -13.954 -0.725 -4.695 1.00 2.43 18 PHE A CA 14
ATOM 17126 C C . PHE A 1 18 ? -14.922 0.286 -4.082 1.00 2.49 18 PHE A C 14
ATOM 17127 O O . PHE A 1 18 ? -14.638 1.484 -4.018 1.00 2.58 18 PHE A O 14
ATOM 17144 N N . VAL A 1 19 ? -16.051 -0.219 -3.606 1.00 2.63 19 VAL A N 14
ATOM 17145 C CA . VAL A 1 19 ? -17.097 0.606 -3.018 1.00 2.75 19 VAL A CA 14
ATOM 17146 C C . VAL A 1 19 ? -16.622 1.204 -1.688 1.00 2.50 19 VAL A C 14
ATOM 17147 O O . VAL A 1 19 ? -17.137 2.226 -1.237 1.00 2.61 19 VAL A O 14
ATOM 17160 N N . LYS A 1 20 ? -15.604 0.590 -1.082 1.00 2.35 20 LYS A N 14
ATOM 17161 C CA . LYS A 1 20 ? -15.082 1.061 0.201 1.00 2.40 20 LYS A CA 14
ATOM 17162 C C . LYS A 1 20 ? -14.129 2.244 -0.004 1.00 2.13 20 LYS A C 14
ATOM 17163 O O . LYS A 1 20 ? -13.425 2.651 0.921 1.00 2.30 20 LYS A O 14
ATOM 17182 N N . GLY A 1 21 ? -14.097 2.778 -1.222 1.00 1.87 21 GLY A N 14
ATOM 17183 C CA . GLY A 1 21 ? -13.303 3.961 -1.497 1.00 1.72 21 GLY A CA 14
ATOM 17184 C C . GLY A 1 21 ? -11.855 3.632 -1.796 1.00 1.41 21 GLY A C 14
ATOM 17185 O O . GLY A 1 21 ? -10.966 4.467 -1.600 1.00 1.40 21 GLY A O 14
ATOM 17189 N N . ALA A 1 22 ? -11.626 2.438 -2.330 1.00 1.30 22 ALA A N 14
ATOM 17190 C CA . ALA A 1 22 ? -10.274 1.920 -2.497 1.00 1.24 22 ALA A CA 14
ATOM 17191 C C . ALA A 1 22 ? -9.541 2.631 -3.625 1.00 1.03 22 ALA A C 14
ATOM 17192 O O . ALA A 1 22 ? -8.313 2.689 -3.634 1.00 1.06 22 ALA A O 14
ATOM 17199 N N . ASP A 1 23 ? -10.298 3.214 -4.543 1.00 1.00 23 ASP A N 14
ATOM 17200 C CA . ASP A 1 23 ? -9.713 3.948 -5.658 1.00 1.04 23 ASP A CA 14
ATOM 17201 C C . ASP A 1 23 ? -8.895 5.122 -5.145 1.00 0.84 23 ASP A C 14
ATOM 17202 O O . ASP A 1 23 ? -7.749 5.320 -5.540 1.00 0.78 23 ASP A O 14
ATOM 17211 N N . LYS A 1 24 ? -9.462 5.868 -4.215 1.00 0.83 24 LYS A N 14
ATOM 17212 C CA . LYS A 1 24 ? -8.781 7.036 -3.689 1.00 0.85 24 LYS A CA 14
ATOM 17213 C C . LYS A 1 24 ? -7.561 6.594 -2.907 1.00 0.81 24 LYS A C 14
ATOM 17214 O O . LYS A 1 24 ? -6.521 7.260 -2.934 1.00 0.83 24 LYS A O 14
ATOM 17233 N N . VAL A 1 25 ? -7.676 5.431 -2.270 1.00 0.87 25 VAL A N 14
ATOM 17234 C CA . VAL A 1 25 ? -6.564 4.845 -1.543 1.00 1.01 25 VAL A CA 14
ATOM 17235 C C . VAL A 1 25 ? -5.393 4.695 -2.476 1.00 0.81 25 VAL A C 14
ATOM 17236 O O . VAL A 1 25 ? -4.331 5.276 -2.253 1.00 0.74 25 VAL A O 14
ATOM 17249 N N . VAL A 1 26 ? -5.608 3.960 -3.551 1.00 0.80 26 VAL A N 14
ATOM 17250 C CA . VAL A 1 26 ? -4.526 3.647 -4.443 1.00 0.81 26 VAL A CA 14
ATOM 17251 C C . VAL A 1 26 ? -3.923 4.906 -5.056 1.00 0.67 26 VAL A C 14
ATOM 17252 O O . VAL A 1 26 ? -2.719 4.957 -5.284 1.00 0.70 26 VAL A O 14
ATOM 17265 N N . HIS A 1 27 ? -4.736 5.932 -5.328 1.00 0.63 27 HIS A N 14
ATOM 17266 C CA . HIS A 1 27 ? -4.176 7.146 -5.903 1.00 0.65 27 HIS A CA 14
ATOM 17267 C C . HIS A 1 27 ? -3.202 7.774 -4.943 1.00 0.55 27 HIS A C 14
ATOM 17268 O O . HIS A 1 27 ? -2.077 8.112 -5.320 1.00 0.57 27 HIS A O 14
ATOM 17283 N N . ALA A 1 28 ? -3.629 7.906 -3.701 1.00 0.52 28 ALA A N 14
ATOM 17284 C CA . ALA A 1 28 ? -2.771 8.434 -2.670 1.00 0.54 28 ALA A CA 14
ATOM 17285 C C . ALA A 1 28 ? -1.535 7.572 -2.611 1.00 0.49 28 ALA A C 14
ATOM 17286 O O . ALA A 1 28 ? -0.424 8.070 -2.617 1.00 0.52 28 ALA A O 14
ATOM 17293 N N . PHE A 1 29 ? -1.771 6.265 -2.675 1.00 0.51 29 PHE A N 14
ATOM 17294 C CA . PHE A 1 29 ? -0.725 5.263 -2.615 1.00 0.59 29 PHE A CA 14
ATOM 17295 C C . PHE A 1 29 ? 0.348 5.535 -3.652 1.00 0.59 29 PHE A C 14
ATOM 17296 O O . PHE A 1 29 ? 1.534 5.614 -3.329 1.00 0.66 29 PHE A O 14
ATOM 17313 N N . LYS A 1 30 ? -0.095 5.693 -4.892 1.00 0.62 30 LYS A N 14
ATOM 17314 C CA . LYS A 1 30 ? 0.797 5.878 -6.022 1.00 0.74 30 LYS A CA 14
ATOM 17315 C C . LYS A 1 30 ? 1.783 6.995 -5.745 1.00 0.68 30 LYS A C 14
ATOM 17316 O O . LYS A 1 30 ? 3.000 6.840 -5.873 1.00 0.79 30 LYS A O 14
ATOM 17335 N N . GLU A 1 31 ? 1.239 8.101 -5.309 1.00 0.61 31 GLU A N 14
ATOM 17336 C CA . GLU A 1 31 ? 2.028 9.302 -5.085 1.00 0.73 31 GLU A CA 14
ATOM 17337 C C . GLU A 1 31 ? 2.742 9.237 -3.749 1.00 0.72 31 GLU A C 14
ATOM 17338 O O . GLU A 1 31 ? 3.839 9.766 -3.596 1.00 0.83 31 GLU A O 14
ATOM 17350 N N . GLN A 1 32 ? 2.116 8.571 -2.800 1.00 0.70 32 GLN A N 14
ATOM 17351 C CA . GLN A 1 32 ? 2.675 8.356 -1.489 1.00 0.85 32 GLN A CA 14
ATOM 17352 C C . GLN A 1 32 ? 3.924 7.503 -1.540 1.00 0.92 32 GLN A C 14
ATOM 17353 O O . GLN A 1 32 ? 4.720 7.523 -0.605 1.00 1.16 32 GLN A O 14
ATOM 17367 N N . LEU A 1 33 ? 4.078 6.725 -2.612 1.00 0.81 33 LEU A N 14
ATOM 17368 C CA . LEU A 1 33 ? 5.329 6.035 -2.832 1.00 0.93 33 LEU A CA 14
ATOM 17369 C C . LEU A 1 33 ? 6.395 7.058 -2.879 1.00 1.07 33 LEU A C 14
ATOM 17370 O O . LEU A 1 33 ? 7.384 6.985 -2.150 1.00 1.69 33 LEU A O 14
ATOM 17386 N N . LYS A 1 34 ? 6.149 7.991 -3.780 1.00 0.94 34 LYS A N 14
ATOM 17387 C CA . LYS A 1 34 ? 6.915 9.226 -3.963 1.00 1.45 34 LYS A CA 14
ATOM 17388 C C . LYS A 1 34 ? 8.353 8.976 -4.365 1.00 1.39 34 LYS A C 14
ATOM 17389 O O . LYS A 1 34 ? 9.003 9.826 -4.970 1.00 1.76 34 LYS A O 14
ATOM 17408 N N . ILE A 1 35 ? 8.801 7.785 -4.044 1.00 1.35 35 ILE A N 14
ATOM 17409 C CA . ILE A 1 35 ? 10.056 7.228 -4.475 1.00 1.63 35 ILE A CA 14
ATOM 17410 C C . ILE A 1 35 ? 11.239 8.128 -4.151 1.00 1.96 35 ILE A C 14
ATOM 17411 O O . ILE A 1 35 ? 11.117 9.149 -3.478 1.00 2.64 35 ILE A O 14
ATOM 17427 N N . ASP A 1 36 ? 12.389 7.699 -4.604 1.00 2.13 36 ASP A N 14
ATOM 17428 C CA . ASP A 1 36 ? 13.640 8.356 -4.299 1.00 2.80 36 ASP A CA 14
ATOM 17429 C C . ASP A 1 36 ? 14.616 7.999 -5.377 1.00 3.12 36 ASP A C 14
ATOM 17430 O O . ASP A 1 36 ? 15.265 8.853 -5.974 1.00 3.82 36 ASP A O 14
ATOM 17439 N N . ILE A 1 37 ? 14.639 6.702 -5.653 1.00 2.97 37 ILE A N 14
ATOM 17440 C CA . ILE A 1 37 ? 15.591 6.102 -6.581 1.00 3.62 37 ILE A CA 14
ATOM 17441 C C . ILE A 1 37 ? 15.188 4.684 -6.935 1.00 3.68 37 ILE A C 14
ATOM 17442 O O . ILE A 1 37 ? 15.908 3.982 -7.640 1.00 4.36 37 ILE A O 14
ATOM 17458 N N . GLY A 1 38 ? 14.036 4.272 -6.461 1.00 3.22 38 GLY A N 14
ATOM 17459 C CA . GLY A 1 38 ? 13.713 2.874 -6.475 1.00 3.64 38 GLY A CA 14
ATOM 17460 C C . GLY A 1 38 ? 12.378 2.653 -5.860 1.00 3.45 38 GLY A C 14
ATOM 17461 O O . GLY A 1 38 ? 11.465 2.092 -6.466 1.00 4.13 38 GLY A O 14
ATOM 17465 N N . ASP A 1 39 ? 12.275 3.159 -4.649 1.00 2.80 39 ASP A N 14
ATOM 17466 C CA . ASP A 1 39 ? 11.082 3.039 -3.861 1.00 2.71 39 ASP A CA 14
ATOM 17467 C C . ASP A 1 39 ? 11.212 3.797 -2.595 1.00 2.33 39 ASP A C 14
ATOM 17468 O O . ASP A 1 39 ? 12.106 3.543 -1.791 1.00 2.74 39 ASP A O 14
ATOM 17477 N N . VAL A 1 40 ? 10.309 4.750 -2.506 1.00 1.99 40 VAL A N 14
ATOM 17478 C CA . VAL A 1 40 ? 10.056 5.612 -1.353 1.00 2.05 40 VAL A CA 14
ATOM 17479 C C . VAL A 1 40 ? 11.283 6.366 -0.898 1.00 2.30 40 VAL A C 14
ATOM 17480 O O . VAL A 1 40 ? 11.383 7.581 -1.023 1.00 2.96 40 VAL A O 14
ATOM 17493 N N . THR A 1 41 ? 12.203 5.612 -0.429 1.00 2.14 41 THR A N 14
ATOM 17494 C CA . THR A 1 41 ? 13.454 6.108 0.110 1.00 2.64 41 THR A CA 14
ATOM 17495 C C . THR A 1 41 ? 14.524 5.044 -0.003 1.00 2.56 41 THR A C 14
ATOM 17496 O O . THR A 1 41 ? 15.516 5.243 -0.703 1.00 2.86 41 THR A O 14
ATOM 17507 N N . PRO A 1 42 ? 14.353 3.885 0.645 1.00 2.63 42 PRO A N 14
ATOM 17508 C CA . PRO A 1 42 ? 15.364 2.869 0.616 1.00 2.78 42 PRO A CA 14
ATOM 17509 C C . PRO A 1 42 ? 15.373 2.028 -0.658 1.00 2.23 42 PRO A C 14
ATOM 17510 O O . PRO A 1 42 ? 16.052 1.003 -0.688 1.00 2.68 42 PRO A O 14
ATOM 17521 N N . ASP A 1 43 ? 14.579 2.410 -1.685 1.00 1.68 43 ASP A N 14
ATOM 17522 C CA . ASP A 1 43 ? 14.755 1.842 -3.024 1.00 2.02 43 ASP A CA 14
ATOM 17523 C C . ASP A 1 43 ? 14.033 0.516 -3.077 1.00 1.92 43 ASP A C 14
ATOM 17524 O O . ASP A 1 43 ? 14.055 -0.207 -4.074 1.00 2.45 43 ASP A O 14
ATOM 17533 N N . GLY A 1 44 ? 13.331 0.239 -1.994 1.00 1.56 44 GLY A N 14
ATOM 17534 C CA . GLY A 1 44 ? 12.527 -0.940 -1.934 1.00 1.72 44 GLY A CA 14
ATOM 17535 C C . GLY A 1 44 ? 11.892 -1.124 -0.587 1.00 1.52 44 GLY A C 14
ATOM 17536 O O . GLY A 1 44 ? 12.346 -1.924 0.233 1.00 2.01 44 GLY A O 14
ATOM 17540 N N . ARG A 1 45 ? 10.862 -0.346 -0.345 1.00 1.08 45 ARG A N 14
ATOM 17541 C CA . ARG A 1 45 ? 10.052 -0.491 0.832 1.00 1.04 45 ARG A CA 14
ATOM 17542 C C . ARG A 1 45 ? 8.798 -1.236 0.459 1.00 0.95 45 ARG A C 14
ATOM 17543 O O . ARG A 1 45 ? 8.532 -2.319 0.968 1.00 1.30 45 ARG A O 14
ATOM 17564 N N . PHE A 1 46 ? 8.036 -0.653 -0.455 1.00 0.77 46 PHE A N 14
ATOM 17565 C CA . PHE A 1 46 ? 6.788 -1.216 -0.835 1.00 0.81 46 PHE A CA 14
ATOM 17566 C C . PHE A 1 46 ? 6.657 -1.481 -2.330 1.00 0.98 46 PHE A C 14
ATOM 17567 O O . PHE A 1 46 ? 6.624 -0.579 -3.158 1.00 1.61 46 PHE A O 14
ATOM 17584 N N . SER A 1 47 ? 6.533 -2.755 -2.643 1.00 0.83 47 SER A N 14
ATOM 17585 C CA . SER A 1 47 ? 6.357 -3.207 -4.012 1.00 1.07 47 SER A CA 14
ATOM 17586 C C . SER A 1 47 ? 4.886 -3.549 -4.225 1.00 1.07 47 SER A C 14
ATOM 17587 O O . SER A 1 47 ? 4.444 -4.657 -3.929 1.00 1.22 47 SER A O 14
ATOM 17595 N N . ILE A 1 48 ? 4.131 -2.577 -4.715 1.00 1.27 48 ILE A N 14
ATOM 17596 C CA . ILE A 1 48 ? 2.674 -2.666 -4.746 1.00 1.50 48 ILE A CA 14
ATOM 17597 C C . ILE A 1 48 ? 2.165 -3.738 -5.709 1.00 1.43 48 ILE A C 14
ATOM 17598 O O . ILE A 1 48 ? 2.690 -3.900 -6.815 1.00 1.75 48 ILE A O 14
ATOM 17614 N N . ASP A 1 49 ? 1.191 -4.522 -5.253 1.00 1.31 49 ASP A N 14
ATOM 17615 C CA . ASP A 1 49 ? 0.383 -5.324 -6.188 1.00 1.69 49 ASP A CA 14
ATOM 17616 C C . ASP A 1 49 ? -0.948 -5.765 -5.588 1.00 1.64 49 ASP A C 14
ATOM 17617 O O . ASP A 1 49 ? -1.044 -6.157 -4.438 1.00 1.41 49 ASP A O 14
ATOM 17626 N N . THR A 1 50 ? -1.962 -5.669 -6.411 1.00 2.02 50 THR A N 14
ATOM 17627 C CA . THR A 1 50 ? -3.298 -6.206 -6.161 1.00 2.18 50 THR A CA 14
ATOM 17628 C C . THR A 1 50 ? -3.343 -7.673 -5.675 1.00 2.22 50 THR A C 14
ATOM 17629 O O . THR A 1 50 ? -3.974 -7.974 -4.663 1.00 2.15 50 THR A O 14
ATOM 17640 N N . LEU A 1 51 ? -2.638 -8.561 -6.387 1.00 2.53 51 LEU A N 14
ATOM 17641 C CA . LEU A 1 51 ? -3.041 -9.982 -6.500 1.00 2.91 51 LEU A CA 14
ATOM 17642 C C . LEU A 1 51 ? -3.252 -10.751 -5.188 1.00 2.86 51 LEU A C 14
ATOM 17643 O O . LEU A 1 51 ? -4.179 -11.555 -5.101 1.00 3.11 51 LEU A O 14
ATOM 17659 N N . ARG A 1 52 ? -2.406 -10.555 -4.187 1.00 2.70 52 ARG A N 14
ATOM 17660 C CA . ARG A 1 52 ? -2.566 -11.285 -2.923 1.00 2.89 52 ARG A CA 14
ATOM 17661 C C . ARG A 1 52 ? -3.884 -10.921 -2.246 1.00 2.74 52 ARG A C 14
ATOM 17662 O O . ARG A 1 52 ? -4.705 -11.780 -1.913 1.00 3.03 52 ARG A O 14
ATOM 17683 N N . CYS A 1 53 ? -4.039 -9.631 -2.041 1.00 2.45 53 CYS A N 14
ATOM 17684 C CA . CYS A 1 53 ? -5.238 -9.022 -1.488 1.00 2.49 53 CYS A CA 14
ATOM 17685 C C . CYS A 1 53 ? -6.414 -9.254 -2.454 1.00 2.65 53 CYS A C 14
ATOM 17686 O O . CYS A 1 53 ? -6.189 -9.676 -3.590 1.00 2.79 53 CYS A O 14
ATOM 17693 N N . VAL A 1 54 ? -7.660 -9.017 -2.007 1.00 2.91 54 VAL A N 14
ATOM 17694 C CA . VAL A 1 54 ? -8.856 -9.679 -2.553 1.00 3.32 54 VAL A CA 14
ATOM 17695 C C . VAL A 1 54 ? -8.844 -11.126 -2.068 1.00 3.50 54 VAL A C 14
ATOM 17696 O O . VAL A 1 54 ? -9.350 -12.054 -2.701 1.00 4.01 54 VAL A O 14
ATOM 17709 N N . GLY A 1 55 ? -8.200 -11.289 -0.921 1.00 3.31 55 GLY A N 14
ATOM 17710 C CA . GLY A 1 55 ? -8.080 -12.566 -0.274 1.00 3.81 55 GLY A CA 14
ATOM 17711 C C . GLY A 1 55 ? -8.769 -12.621 1.087 1.00 3.97 55 GLY A C 14
ATOM 17712 O O . GLY A 1 55 ? -8.091 -12.788 2.101 1.00 4.19 55 GLY A O 14
ATOM 17716 N N . GLY A 1 56 ? -10.103 -12.507 1.123 1.00 4.09 56 GLY A N 14
ATOM 17717 C CA . GLY A 1 56 ? -10.809 -12.712 2.387 1.00 4.39 56 GLY A CA 14
ATOM 17718 C C . GLY A 1 56 ? -10.501 -11.706 3.500 1.00 4.05 56 GLY A C 14
ATOM 17719 O O . GLY A 1 56 ? -10.120 -12.107 4.601 1.00 4.42 56 GLY A O 14
ATOM 17723 N N . CYS A 1 57 ? -10.667 -10.407 3.241 1.00 3.52 57 CYS A N 14
ATOM 17724 C CA . CYS A 1 57 ? -10.209 -9.380 4.187 1.00 3.24 57 CYS A CA 14
ATOM 17725 C C . CYS A 1 57 ? -11.245 -8.261 4.293 1.00 3.09 57 CYS A C 14
ATOM 17726 O O . CYS A 1 57 ? -11.382 -7.620 5.333 1.00 3.16 57 CYS A O 14
ATOM 17733 N N . ALA A 1 58 ? -11.963 -8.055 3.189 1.00 3.13 58 ALA A N 14
ATOM 17734 C CA . ALA A 1 58 ? -12.672 -6.811 2.889 1.00 3.16 58 ALA A CA 14
ATOM 17735 C C . ALA A 1 58 ? -13.540 -6.231 4.005 1.00 3.34 58 ALA A C 14
ATOM 17736 O O . ALA A 1 58 ? -13.732 -5.014 4.026 1.00 3.37 58 ALA A O 14
ATOM 17743 N N . LEU A 1 59 ? -14.109 -7.035 4.905 1.00 3.64 59 LEU A N 14
ATOM 17744 C CA . LEU A 1 59 ? -14.911 -6.432 5.973 1.00 3.95 59 LEU A CA 14
ATOM 17745 C C . LEU A 1 59 ? -14.032 -5.790 7.054 1.00 3.73 59 LEU A C 14
ATOM 17746 O O . LEU A 1 59 ? -14.528 -5.338 8.084 1.00 4.11 59 LEU A O 14
ATOM 17762 N N . ALA A 1 60 ? -12.735 -5.750 6.802 1.00 3.22 60 ALA A N 14
ATOM 17763 C CA . ALA A 1 60 ? -11.804 -4.898 7.524 1.00 3.14 60 ALA A CA 14
ATOM 17764 C C . ALA A 1 60 ? -11.211 -3.898 6.542 1.00 2.75 60 ALA A C 14
ATOM 17765 O O . ALA A 1 60 ? -11.298 -4.121 5.332 1.00 2.52 60 ALA A O 14
ATOM 17772 N N . PRO A 1 61 ? -10.619 -2.781 6.988 1.00 2.94 61 PRO A N 14
ATOM 17773 C CA . PRO A 1 61 ? -9.747 -2.032 6.099 1.00 2.76 61 PRO A CA 14
ATOM 17774 C C . PRO A 1 61 ? -8.416 -2.768 5.959 1.00 2.12 61 PRO A C 14
ATOM 17775 O O . PRO A 1 61 ? -7.709 -2.988 6.946 1.00 2.13 61 PRO A O 14
ATOM 17786 N N . ILE A 1 62 ? -8.083 -3.165 4.746 1.00 1.88 62 ILE A N 14
ATOM 17787 C CA . ILE A 1 62 ? -6.836 -3.872 4.509 1.00 1.44 62 ILE A CA 14
ATOM 17788 C C . ILE A 1 62 ? -5.844 -3.067 3.670 1.00 1.43 62 ILE A C 14
ATOM 17789 O O . ILE A 1 62 ? -6.225 -2.480 2.656 1.00 1.92 62 ILE A O 14
ATOM 17805 N N . VAL A 1 63 ? -4.589 -3.002 4.098 1.00 1.10 63 VAL A N 14
ATOM 17806 C CA . VAL A 1 63 ? -3.503 -2.899 3.140 1.00 1.04 63 VAL A CA 14
ATOM 17807 C C . VAL A 1 63 ? -2.316 -3.707 3.643 1.00 0.79 63 VAL A C 14
ATOM 17808 O O . VAL A 1 63 ? -1.816 -3.477 4.737 1.00 0.90 63 VAL A O 14
ATOM 17821 N N . MET A 1 64 ? -1.859 -4.671 2.876 1.00 0.71 64 MET A N 14
ATOM 17822 C CA . MET A 1 64 ? -0.827 -5.542 3.379 1.00 0.62 64 MET A CA 14
ATOM 17823 C C . MET A 1 64 ? 0.421 -5.313 2.592 1.00 0.58 64 MET A C 14
ATOM 17824 O O . MET A 1 64 ? 0.375 -5.218 1.380 1.00 0.71 64 MET A O 14
ATOM 17838 N N . VAL A 1 65 ? 1.532 -5.189 3.274 1.00 0.53 65 VAL A N 14
ATOM 17839 C CA . VAL A 1 65 ? 2.790 -5.106 2.594 1.00 0.52 65 VAL A CA 14
ATOM 17840 C C . VAL A 1 65 ? 3.722 -6.154 3.134 1.00 0.54 65 VAL A C 14
ATOM 17841 O O . VAL A 1 65 ? 4.059 -6.112 4.302 1.00 0.60 65 VAL A O 14
ATOM 17854 N N . GLY A 1 66 ? 4.126 -7.081 2.288 1.00 0.58 66 GLY A N 14
ATOM 17855 C CA . GLY A 1 66 ? 5.139 -8.054 2.666 1.00 0.69 66 GLY A CA 14
ATOM 17856 C C . GLY A 1 66 ? 4.878 -8.724 3.982 1.00 0.75 66 GLY A C 14
ATOM 17857 O O . GLY A 1 66 ? 5.740 -8.733 4.857 1.00 1.10 66 GLY A O 14
ATOM 17861 N N . GLU A 1 67 ? 3.680 -9.238 4.133 1.00 0.91 67 GLU A N 14
ATOM 17862 C CA . GLU A 1 67 ? 3.269 -9.921 5.357 1.00 1.04 67 GLU A CA 14
ATOM 17863 C C . GLU A 1 67 ? 3.298 -8.990 6.575 1.00 1.02 67 GLU A C 14
ATOM 17864 O O . GLU A 1 67 ? 2.963 -9.402 7.686 1.00 1.22 67 GLU A O 14
ATOM 17876 N N . LYS A 1 68 ? 3.692 -7.735 6.368 1.00 0.86 68 LYS A N 14
ATOM 17877 C CA . LYS A 1 68 ? 3.799 -6.785 7.469 1.00 0.93 68 LYS A CA 14
ATOM 17878 C C . LYS A 1 68 ? 2.418 -6.318 7.881 1.00 0.87 68 LYS A C 14
ATOM 17879 O O . LYS A 1 68 ? 2.125 -6.183 9.068 1.00 1.06 68 LYS A O 14
ATOM 17898 N N . VAL A 1 69 ? 1.571 -6.128 6.884 1.00 0.69 69 VAL A N 14
ATOM 17899 C CA . VAL A 1 69 ? 0.193 -5.646 7.083 1.00 0.67 69 VAL A CA 14
ATOM 17900 C C . VAL A 1 69 ? 0.146 -4.248 7.721 1.00 0.75 69 VAL A C 14
ATOM 17901 O O . VAL A 1 69 ? 0.529 -4.054 8.879 1.00 0.98 69 VAL A O 14
ATOM 17914 N N . TYR A 1 70 ? -0.340 -3.273 6.954 1.00 0.69 70 TYR A N 14
ATOM 17915 C CA . TYR A 1 70 ? -0.434 -1.895 7.418 1.00 0.82 70 TYR A CA 14
ATOM 17916 C C . TYR A 1 70 ? -1.807 -1.287 7.150 1.00 0.90 70 TYR A C 14
ATOM 17917 O O . TYR A 1 70 ? -2.756 -1.962 6.699 1.00 0.92 70 TYR A O 14
ATOM 17935 N N . GLY A 1 71 ? -1.885 0.011 7.418 1.00 1.04 71 GLY A N 14
ATOM 17936 C CA . GLY A 1 71 ? -3.093 0.767 7.185 1.00 1.17 71 GLY A CA 14
ATOM 17937 C C . GLY A 1 71 ? -2.793 2.052 6.444 1.00 1.20 71 GLY A C 14
ATOM 17938 O O . GLY A 1 71 ? -3.514 3.042 6.573 1.00 1.49 71 GLY A O 14
ATOM 17942 N N . ASN A 1 72 ? -1.703 2.037 5.683 1.00 1.02 72 ASN A N 14
ATOM 17943 C CA . ASN A 1 72 ? -1.320 3.178 4.866 1.00 1.05 72 ASN A CA 14
ATOM 17944 C C . ASN A 1 72 ? -2.225 3.229 3.625 1.00 1.32 72 ASN A C 14
ATOM 17945 O O . ASN A 1 72 ? -2.136 2.360 2.762 1.00 1.83 72 ASN A O 14
ATOM 17956 N N . VAL A 1 73 ? -3.099 4.245 3.532 1.00 1.43 73 VAL A N 14
ATOM 17957 C CA . VAL A 1 73 ? -4.212 4.192 2.571 1.00 1.78 73 VAL A CA 14
ATOM 17958 C C . VAL A 1 73 ? -4.452 5.458 1.736 1.00 1.54 73 VAL A C 14
ATOM 17959 O O . VAL A 1 73 ? -3.840 5.627 0.687 1.00 2.08 73 VAL A O 14
ATOM 17972 N N . THR A 1 74 ? -5.383 6.307 2.143 1.00 1.27 74 THR A N 14
ATOM 17973 C CA . THR A 1 74 ? -5.679 7.517 1.369 1.00 1.39 74 THR A CA 14
ATOM 17974 C C . THR A 1 74 ? -6.035 8.771 2.198 1.00 1.32 74 THR A C 14
ATOM 17975 O O . THR A 1 74 ? -5.571 9.853 1.845 1.00 1.60 74 THR A O 14
ATOM 17986 N N . PRO A 1 75 ? -6.845 8.687 3.293 1.00 1.58 75 PRO A N 14
ATOM 17987 C CA . PRO A 1 75 ? -7.388 9.886 3.962 1.00 1.81 75 PRO A CA 14
ATOM 17988 C C . PRO A 1 75 ? -6.343 10.646 4.775 1.00 1.51 75 PRO A C 14
ATOM 17989 O O . PRO A 1 75 ? -6.495 10.834 5.982 1.00 1.78 75 PRO A O 14
ATOM 18000 N N . GLY A 1 76 ? -5.278 11.066 4.107 1.00 1.33 76 GLY A N 14
ATOM 18001 C CA . GLY A 1 76 ? -4.207 11.783 4.764 1.00 1.40 76 GLY A CA 14
ATOM 18002 C C . GLY A 1 76 ? -3.359 10.884 5.635 1.00 1.19 76 GLY A C 14
ATOM 18003 O O . GLY A 1 76 ? -2.281 11.278 6.075 1.00 1.24 76 GLY A O 14
ATOM 18007 N N . GLN A 1 77 ? -3.798 9.638 5.790 1.00 1.05 77 GLN A N 14
ATOM 18008 C CA . GLN A 1 77 ? -3.212 8.739 6.775 1.00 1.07 77 GLN A CA 14
ATOM 18009 C C . GLN A 1 77 ? -1.901 8.279 6.229 1.00 0.83 77 GLN A C 14
ATOM 18010 O O . GLN A 1 77 ? -0.935 8.051 6.943 1.00 0.84 77 GLN A O 14
ATOM 18024 N N . VAL A 1 78 ? -1.896 8.216 4.925 1.00 0.69 78 VAL A N 14
ATOM 18025 C CA . VAL A 1 78 ? -0.804 7.718 4.166 1.00 0.59 78 VAL A CA 14
ATOM 18026 C C . VAL A 1 78 ? 0.494 8.387 4.526 1.00 0.55 78 VAL A C 14
ATOM 18027 O O . VAL A 1 78 ? 1.458 7.703 4.766 1.00 0.52 78 VAL A O 14
ATOM 18040 N N . LYS A 1 79 ? 0.514 9.714 4.630 1.00 0.66 79 LYS A N 14
ATOM 18041 C CA . LYS A 1 79 ? 1.780 10.420 4.781 1.00 0.76 79 LYS A CA 14
ATOM 18042 C C . LYS A 1 79 ? 2.507 9.835 5.973 1.00 0.71 79 LYS A C 14
ATOM 18043 O O . LYS A 1 79 ? 3.671 9.442 5.910 1.00 0.69 79 LYS A O 14
ATOM 18062 N N . LYS A 1 80 ? 1.729 9.662 7.005 1.00 0.77 80 LYS A N 14
ATOM 18063 C CA . LYS A 1 80 ? 2.200 9.246 8.292 1.00 0.85 80 LYS A CA 14
ATOM 18064 C C . LYS A 1 80 ? 2.401 7.760 8.318 1.00 0.77 80 LYS A C 14
ATOM 18065 O O . LYS A 1 80 ? 3.411 7.261 8.798 1.00 0.79 80 LYS A O 14
ATOM 18084 N N . ILE A 1 81 ? 1.414 7.062 7.818 1.00 0.76 81 ILE A N 14
ATOM 18085 C CA . ILE A 1 81 ? 1.478 5.615 7.770 1.00 0.81 81 ILE A CA 14
ATOM 18086 C C . ILE A 1 81 ? 2.537 5.164 6.756 1.00 0.70 81 ILE A C 14
ATOM 18087 O O . ILE A 1 81 ? 2.931 4.008 6.721 1.00 0.84 81 ILE A O 14
ATOM 18103 N N . LEU A 1 82 ? 2.960 6.065 5.884 1.00 0.54 82 LEU A N 14
ATOM 18104 C CA . LEU A 1 82 ? 4.128 5.825 5.065 1.00 0.54 82 LEU A CA 14
ATOM 18105 C C . LEU A 1 82 ? 5.357 5.638 5.947 1.00 0.59 82 LEU A C 14
ATOM 18106 O O . LEU A 1 82 ? 6.265 4.893 5.604 1.00 0.65 82 LEU A O 14
ATOM 18122 N N . ALA A 1 83 ? 5.404 6.346 7.074 1.00 0.62 83 ALA A N 14
ATOM 18123 C CA . ALA A 1 83 ? 6.435 6.082 8.072 1.00 0.73 83 ALA A CA 14
ATOM 18124 C C . ALA A 1 83 ? 6.290 4.654 8.590 1.00 0.74 83 ALA A C 14
ATOM 18125 O O . ALA A 1 83 ? 7.258 4.034 9.040 1.00 0.88 83 ALA A O 14
ATOM 18132 N N . GLU A 1 84 ? 5.055 4.152 8.546 1.00 0.64 84 GLU A N 14
ATOM 18133 C CA . GLU A 1 84 ? 4.773 2.760 8.880 1.00 0.72 84 GLU A CA 14
ATOM 18134 C C . GLU A 1 84 ? 5.298 1.848 7.798 1.00 0.72 84 GLU A C 14
ATOM 18135 O O . GLU A 1 84 ? 5.625 0.688 8.053 1.00 0.89 84 GLU A O 14
ATOM 18147 N N . TYR A 1 85 ? 5.371 2.378 6.589 1.00 0.66 85 TYR A N 14
ATOM 18148 C CA . TYR A 1 85 ? 5.861 1.640 5.477 1.00 0.80 85 TYR A CA 14
ATOM 18149 C C . TYR A 1 85 ? 7.381 1.559 5.517 1.00 1.09 85 TYR A C 14
ATOM 18150 O O . TYR A 1 85 ? 8.046 2.504 5.059 1.00 1.77 85 TYR A O 14
ATOM 18173 N N . MET A 1 1 ? 10.560 -10.589 13.355 1.00 12.27 1 MET A N 15
ATOM 18174 C CA . MET A 1 1 ? 10.244 -10.307 11.938 1.00 11.84 1 MET A CA 15
ATOM 18175 C C . MET A 1 1 ? 11.470 -10.531 11.063 1.00 11.01 1 MET A C 15
ATOM 18176 O O . MET A 1 1 ? 12.589 -10.206 11.458 1.00 11.06 1 MET A O 15
ATOM 18192 N N . VAL A 1 2 ? 11.259 -11.106 9.885 1.00 10.43 2 VAL A N 15
ATOM 18193 C CA . VAL A 1 2 ? 12.334 -11.285 8.919 1.00 9.79 2 VAL A CA 15
ATOM 18194 C C . VAL A 1 2 ? 12.237 -10.226 7.820 1.00 8.72 2 VAL A C 15
ATOM 18195 O O . VAL A 1 2 ? 11.416 -10.332 6.905 1.00 8.32 2 VAL A O 15
ATOM 18208 N N . PRO A 1 3 ? 13.065 -9.173 7.908 1.00 8.46 3 PRO A N 15
ATOM 18209 C CA . PRO A 1 3 ? 13.075 -8.087 6.939 1.00 7.64 3 PRO A CA 15
ATOM 18210 C C . PRO A 1 3 ? 13.879 -8.452 5.697 1.00 6.90 3 PRO A C 15
ATOM 18211 O O . PRO A 1 3 ? 15.088 -8.224 5.637 1.00 7.20 3 PRO A O 15
ATOM 18222 N N . LYS A 1 4 ? 13.210 -9.036 4.717 1.00 6.19 4 LYS A N 15
ATOM 18223 C CA . LYS A 1 4 ? 13.880 -9.453 3.495 1.00 5.74 4 LYS A CA 15
ATOM 18224 C C . LYS A 1 4 ? 14.095 -8.271 2.565 1.00 4.90 4 LYS A C 15
ATOM 18225 O O . LYS A 1 4 ? 15.228 -7.869 2.304 1.00 5.18 4 LYS A O 15
ATOM 18244 N N . GLY A 1 5 ? 13.004 -7.711 2.090 1.00 4.14 5 GLY A N 15
ATOM 18245 C CA . GLY A 1 5 ? 13.078 -6.521 1.265 1.00 3.68 5 GLY A CA 15
ATOM 18246 C C . GLY A 1 5 ? 11.966 -6.450 0.240 1.00 2.72 5 GLY A C 15
ATOM 18247 O O . GLY A 1 5 ? 11.464 -7.487 -0.194 1.00 3.18 5 GLY A O 15
ATOM 18251 N N . LYS A 1 6 ? 11.599 -5.217 -0.140 1.00 1.95 6 LYS A N 15
ATOM 18252 C CA . LYS A 1 6 ? 10.536 -4.940 -1.126 1.00 1.86 6 LYS A CA 15
ATOM 18253 C C . LYS A 1 6 ? 9.351 -5.886 -0.971 1.00 1.59 6 LYS A C 15
ATOM 18254 O O . LYS A 1 6 ? 8.969 -6.603 -1.897 1.00 2.36 6 LYS A O 15
ATOM 18273 N N . TYR A 1 7 ? 8.806 -5.874 0.233 1.00 0.92 7 TYR A N 15
ATOM 18274 C CA . TYR A 1 7 ? 7.643 -6.658 0.600 1.00 0.79 7 TYR A CA 15
ATOM 18275 C C . TYR A 1 7 ? 6.529 -6.555 -0.434 1.00 0.68 7 TYR A C 15
ATOM 18276 O O . TYR A 1 7 ? 6.108 -5.454 -0.797 1.00 0.66 7 TYR A O 15
ATOM 18294 N N . PRO A 1 8 ? 6.052 -7.702 -0.929 1.00 0.74 8 PRO A N 15
ATOM 18295 C CA . PRO A 1 8 ? 4.889 -7.764 -1.823 1.00 0.77 8 PRO A CA 15
ATOM 18296 C C . PRO A 1 8 ? 3.645 -7.146 -1.193 1.00 0.68 8 PRO A C 15
ATOM 18297 O O . PRO A 1 8 ? 2.913 -7.806 -0.455 1.00 0.72 8 PRO A O 15
ATOM 18308 N N . ILE A 1 9 ? 3.415 -5.874 -1.478 1.00 0.68 9 ILE A N 15
ATOM 18309 C CA . ILE A 1 9 ? 2.341 -5.132 -0.852 1.00 0.70 9 ILE A CA 15
ATOM 18310 C C . ILE A 1 9 ? 1.004 -5.387 -1.531 1.00 0.79 9 ILE A C 15
ATOM 18311 O O . ILE A 1 9 ? 0.901 -5.397 -2.756 1.00 1.11 9 ILE A O 15
ATOM 18327 N N . SER A 1 10 ? -0.013 -5.595 -0.708 1.00 0.68 10 SER A N 15
ATOM 18328 C CA . SER A 1 10 ? -1.352 -5.902 -1.188 1.00 0.79 10 SER A CA 15
ATOM 18329 C C . SER A 1 10 ? -2.236 -4.662 -1.145 1.00 0.87 10 SER A C 15
ATOM 18330 O O . SER A 1 10 ? -2.377 -4.026 -0.097 1.00 0.97 10 SER A O 15
ATOM 18338 N N . VAL A 1 11 ? -2.813 -4.313 -2.288 1.00 1.02 11 VAL A N 15
ATOM 18339 C CA . VAL A 1 11 ? -3.600 -3.089 -2.406 1.00 1.21 11 VAL A CA 15
ATOM 18340 C C . VAL A 1 11 ? -5.079 -3.359 -2.739 1.00 1.30 11 VAL A C 15
ATOM 18341 O O . VAL A 1 11 ? -5.388 -4.070 -3.699 1.00 1.56 11 VAL A O 15
ATOM 18354 N N . CYS A 1 12 ? -5.987 -2.836 -1.918 1.00 1.34 12 CYS A N 15
ATOM 18355 C CA . CYS A 1 12 ? -7.420 -2.950 -2.200 1.00 1.64 12 CYS A CA 15
ATOM 18356 C C . CYS A 1 12 ? -7.828 -2.143 -3.428 1.00 1.93 12 CYS A C 15
ATOM 18357 O O . CYS A 1 12 ? -7.685 -0.921 -3.461 1.00 2.04 12 CYS A O 15
ATOM 18364 N N . MET A 1 13 ? -8.314 -2.841 -4.444 1.00 2.37 13 MET A N 15
ATOM 18365 C CA . MET A 1 13 ? -9.011 -2.208 -5.551 1.00 2.90 13 MET A CA 15
ATOM 18366 C C . MET A 1 13 ? -10.346 -2.918 -5.790 1.00 3.31 13 MET A C 15
ATOM 18367 O O . MET A 1 13 ? -10.886 -2.894 -6.898 1.00 3.89 13 MET A O 15
ATOM 18381 N N . GLY A 1 14 ? -10.860 -3.578 -4.750 1.00 3.15 14 GLY A N 15
ATOM 18382 C CA . GLY A 1 14 ? -11.969 -4.505 -4.937 1.00 3.68 14 GLY A CA 15
ATOM 18383 C C . GLY A 1 14 ? -13.281 -3.851 -5.342 1.00 3.86 14 GLY A C 15
ATOM 18384 O O . GLY A 1 14 ? -13.396 -2.629 -5.375 1.00 3.63 14 GLY A O 15
ATOM 18388 N N . THR A 1 15 ? -14.290 -4.684 -5.590 1.00 4.43 15 THR A N 15
ATOM 18389 C CA . THR A 1 15 ? -15.586 -4.220 -6.077 1.00 4.67 15 THR A CA 15
ATOM 18390 C C . THR A 1 15 ? -16.329 -3.387 -5.031 1.00 4.26 15 THR A C 15
ATOM 18391 O O . THR A 1 15 ? -16.857 -2.316 -5.332 1.00 4.19 15 THR A O 15
ATOM 18402 N N . ALA A 1 16 ? -16.343 -3.869 -3.798 1.00 4.19 16 ALA A N 15
ATOM 18403 C CA . ALA A 1 16 ? -17.067 -3.207 -2.727 1.00 4.01 16 ALA A CA 15
ATOM 18404 C C . ALA A 1 16 ? -16.391 -1.898 -2.373 1.00 3.32 16 ALA A C 15
ATOM 18405 O O . ALA A 1 16 ? -17.018 -0.836 -2.346 1.00 3.20 16 ALA A O 15
ATOM 18412 N N . CYS A 1 17 ? -15.104 -1.999 -2.111 1.00 2.98 17 CYS A N 15
ATOM 18413 C CA . CYS A 1 17 ? -14.296 -0.879 -1.679 1.00 2.50 17 CYS A CA 15
ATOM 18414 C C . CYS A 1 17 ? -14.210 0.217 -2.752 1.00 2.22 17 CYS A C 15
ATOM 18415 O O . CYS A 1 17 ? -14.157 1.405 -2.428 1.00 2.18 17 CYS A O 15
ATOM 18422 N N . PHE A 1 18 ? -14.210 -0.176 -4.027 1.00 2.35 18 PHE A N 15
ATOM 18423 C CA . PHE A 1 18 ? -14.095 0.781 -5.133 1.00 2.43 18 PHE A CA 15
ATOM 18424 C C . PHE A 1 18 ? -15.255 1.779 -5.118 1.00 2.49 18 PHE A C 15
ATOM 18425 O O . PHE A 1 18 ? -15.091 2.947 -5.472 1.00 2.58 18 PHE A O 15
ATOM 18442 N N . VAL A 1 19 ? -16.417 1.316 -4.673 1.00 2.63 19 VAL A N 15
ATOM 18443 C CA . VAL A 1 19 ? -17.607 2.159 -4.596 1.00 2.75 19 VAL A CA 15
ATOM 18444 C C . VAL A 1 19 ? -17.464 3.157 -3.446 1.00 2.50 19 VAL A C 15
ATOM 18445 O O . VAL A 1 19 ? -18.058 4.237 -3.452 1.00 2.61 19 VAL A O 15
ATOM 18458 N N . LYS A 1 20 ? -16.631 2.797 -2.481 1.00 2.35 20 LYS A N 15
ATOM 18459 C CA . LYS A 1 20 ? -16.382 3.628 -1.310 1.00 2.40 20 LYS A CA 15
ATOM 18460 C C . LYS A 1 20 ? -15.322 4.694 -1.637 1.00 2.13 20 LYS A C 15
ATOM 18461 O O . LYS A 1 20 ? -14.869 5.444 -0.771 1.00 2.30 20 LYS A O 15
ATOM 18480 N N . GLY A 1 21 ? -14.963 4.781 -2.914 1.00 1.87 21 GLY A N 15
ATOM 18481 C CA . GLY A 1 21 ? -14.028 5.794 -3.356 1.00 1.72 21 GLY A CA 15
ATOM 18482 C C . GLY A 1 21 ? -12.589 5.368 -3.160 1.00 1.41 21 GLY A C 15
ATOM 18483 O O . GLY A 1 21 ? -11.693 6.209 -3.031 1.00 1.40 21 GLY A O 15
ATOM 18487 N N . ALA A 1 22 ? -12.351 4.061 -3.199 1.00 1.30 22 ALA A N 15
ATOM 18488 C CA . ALA A 1 22 ? -11.048 3.520 -2.845 1.00 1.24 22 ALA A CA 15
ATOM 18489 C C . ALA A 1 22 ? -10.017 3.836 -3.910 1.00 1.03 22 ALA A C 15
ATOM 18490 O O . ALA A 1 22 ? -8.824 3.907 -3.627 1.00 1.06 22 ALA A O 15
ATOM 18497 N N . ASP A 1 23 ? -10.481 4.098 -5.116 1.00 1.00 23 ASP A N 15
ATOM 18498 C CA . ASP A 1 23 ? -9.580 4.429 -6.205 1.00 1.04 23 ASP A CA 15
ATOM 18499 C C . ASP A 1 23 ? -8.726 5.631 -5.834 1.00 0.84 23 ASP A C 15
ATOM 18500 O O . ASP A 1 23 ? -7.500 5.554 -5.841 1.00 0.78 23 ASP A O 15
ATOM 18509 N N . LYS A 1 24 ? -9.366 6.709 -5.419 1.00 0.83 24 LYS A N 15
ATOM 18510 C CA . LYS A 1 24 ? -8.647 7.950 -5.193 1.00 0.85 24 LYS A CA 15
ATOM 18511 C C . LYS A 1 24 ? -7.679 7.811 -4.036 1.00 0.81 24 LYS A C 15
ATOM 18512 O O . LYS A 1 24 ? -6.561 8.319 -4.093 1.00 0.83 24 LYS A O 15
ATOM 18531 N N . VAL A 1 25 ? -8.081 7.088 -3.005 1.00 0.87 25 VAL A N 15
ATOM 18532 C CA . VAL A 1 25 ? -7.243 6.934 -1.850 1.00 1.01 25 VAL A CA 15
ATOM 18533 C C . VAL A 1 25 ? -6.032 6.085 -2.176 1.00 0.81 25 VAL A C 15
ATOM 18534 O O . VAL A 1 25 ? -4.910 6.428 -1.804 1.00 0.74 25 VAL A O 15
ATOM 18547 N N . VAL A 1 26 ? -6.245 4.987 -2.883 1.00 0.80 26 VAL A N 15
ATOM 18548 C CA . VAL A 1 26 ? -5.123 4.175 -3.314 1.00 0.81 26 VAL A CA 15
ATOM 18549 C C . VAL A 1 26 ? -4.262 4.974 -4.285 1.00 0.67 26 VAL A C 15
ATOM 18550 O O . VAL A 1 26 ? -3.051 4.782 -4.359 1.00 0.70 26 VAL A O 15
ATOM 18563 N N . HIS A 1 27 ? -4.895 5.869 -5.050 1.00 0.63 27 HIS A N 15
ATOM 18564 C CA . HIS A 1 27 ? -4.157 6.746 -5.939 1.00 0.65 27 HIS A CA 15
ATOM 18565 C C . HIS A 1 27 ? -3.188 7.589 -5.148 1.00 0.55 27 HIS A C 15
ATOM 18566 O O . HIS A 1 27 ? -2.021 7.728 -5.518 1.00 0.57 27 HIS A O 15
ATOM 18581 N N . ALA A 1 28 ? -3.687 8.140 -4.055 1.00 0.52 28 ALA A N 15
ATOM 18582 C CA . ALA A 1 28 ? -2.867 8.927 -3.162 1.00 0.54 28 ALA A CA 15
ATOM 18583 C C . ALA A 1 28 ? -1.694 8.085 -2.721 1.00 0.49 28 ALA A C 15
ATOM 18584 O O . ALA A 1 28 ? -0.563 8.536 -2.738 1.00 0.52 28 ALA A O 15
ATOM 18591 N N . PHE A 1 29 ? -1.991 6.831 -2.399 1.00 0.51 29 PHE A N 15
ATOM 18592 C CA . PHE A 1 29 ? -0.995 5.850 -1.990 1.00 0.59 29 PHE A CA 15
ATOM 18593 C C . PHE A 1 29 ? 0.086 5.707 -3.047 1.00 0.59 29 PHE A C 15
ATOM 18594 O O . PHE A 1 29 ? 1.278 5.726 -2.745 1.00 0.66 29 PHE A O 15
ATOM 18611 N N . LYS A 1 30 ? -0.352 5.535 -4.282 1.00 0.62 30 LYS A N 15
ATOM 18612 C CA . LYS A 1 30 ? 0.566 5.412 -5.414 1.00 0.74 30 LYS A CA 15
ATOM 18613 C C . LYS A 1 30 ? 1.572 6.555 -5.413 1.00 0.68 30 LYS A C 15
ATOM 18614 O O . LYS A 1 30 ? 2.778 6.351 -5.551 1.00 0.79 30 LYS A O 15
ATOM 18633 N N . GLU A 1 31 ? 1.057 7.745 -5.224 1.00 0.61 31 GLU A N 15
ATOM 18634 C CA . GLU A 1 31 ? 1.879 8.952 -5.189 1.00 0.73 31 GLU A CA 15
ATOM 18635 C C . GLU A 1 31 ? 2.620 9.065 -3.869 1.00 0.72 31 GLU A C 15
ATOM 18636 O O . GLU A 1 31 ? 3.715 9.619 -3.805 1.00 0.83 31 GLU A O 15
ATOM 18648 N N . GLN A 1 32 ? 2.007 8.532 -2.835 1.00 0.70 32 GLN A N 15
ATOM 18649 C CA . GLN A 1 32 ? 2.584 8.464 -1.513 1.00 0.85 32 GLN A CA 15
ATOM 18650 C C . GLN A 1 32 ? 3.848 7.641 -1.515 1.00 0.92 32 GLN A C 15
ATOM 18651 O O . GLN A 1 32 ? 4.715 7.843 -0.665 1.00 1.16 32 GLN A O 15
ATOM 18665 N N . LEU A 1 33 ? 3.933 6.695 -2.450 1.00 0.81 33 LEU A N 15
ATOM 18666 C CA . LEU A 1 33 ? 5.155 5.979 -2.680 1.00 0.93 33 LEU A CA 15
ATOM 18667 C C . LEU A 1 33 ? 6.254 6.986 -2.844 1.00 1.07 33 LEU A C 15
ATOM 18668 O O . LEU A 1 33 ? 7.239 6.965 -2.111 1.00 1.69 33 LEU A O 15
ATOM 18684 N N . LYS A 1 34 ? 6.044 7.852 -3.851 1.00 0.94 34 LYS A N 15
ATOM 18685 C CA . LYS A 1 34 ? 6.885 9.025 -4.161 1.00 1.45 34 LYS A CA 15
ATOM 18686 C C . LYS A 1 34 ? 8.323 8.656 -4.413 1.00 1.39 34 LYS A C 15
ATOM 18687 O O . LYS A 1 34 ? 9.139 9.499 -4.794 1.00 1.76 34 LYS A O 15
ATOM 18706 N N . ILE A 1 35 ? 8.575 7.369 -4.257 1.00 1.35 35 ILE A N 15
ATOM 18707 C CA . ILE A 1 35 ? 9.822 6.729 -4.548 1.00 1.63 35 ILE A CA 15
ATOM 18708 C C . ILE A 1 35 ? 11.022 7.493 -4.005 1.00 1.96 35 ILE A C 15
ATOM 18709 O O . ILE A 1 35 ? 10.907 8.352 -3.131 1.00 2.64 35 ILE A O 15
ATOM 18725 N N . ASP A 1 36 ? 12.178 7.121 -4.475 1.00 2.13 36 ASP A N 15
ATOM 18726 C CA . ASP A 1 36 ? 13.416 7.687 -3.991 1.00 2.80 36 ASP A CA 15
ATOM 18727 C C . ASP A 1 36 ? 14.455 7.440 -5.039 1.00 3.12 36 ASP A C 15
ATOM 18728 O O . ASP A 1 36 ? 15.269 8.300 -5.378 1.00 3.82 36 ASP A O 15
ATOM 18737 N N . ILE A 1 37 ? 14.347 6.238 -5.577 1.00 2.97 37 ILE A N 15
ATOM 18738 C CA . ILE A 1 37 ? 15.235 5.724 -6.593 1.00 3.62 37 ILE A CA 15
ATOM 18739 C C . ILE A 1 37 ? 14.628 4.501 -7.264 1.00 3.68 37 ILE A C 15
ATOM 18740 O O . ILE A 1 37 ? 15.228 3.910 -8.162 1.00 4.36 37 ILE A O 15
ATOM 18756 N N . GLY A 1 38 ? 13.431 4.126 -6.842 1.00 3.22 38 GLY A N 15
ATOM 18757 C CA . GLY A 1 38 ? 12.929 2.819 -7.196 1.00 3.64 38 GLY A CA 15
ATOM 18758 C C . GLY A 1 38 ? 11.888 2.305 -6.227 1.00 3.45 38 GLY A C 15
ATOM 18759 O O . GLY A 1 38 ? 11.019 1.515 -6.592 1.00 4.13 38 GLY A O 15
ATOM 18763 N N . ASP A 1 39 ? 11.978 2.763 -4.991 1.00 2.80 39 ASP A N 15
ATOM 18764 C CA . ASP A 1 39 ? 11.132 2.282 -3.919 1.00 2.71 39 ASP A CA 15
ATOM 18765 C C . ASP A 1 39 ? 10.658 3.387 -3.050 1.00 2.33 39 ASP A C 15
ATOM 18766 O O . ASP A 1 39 ? 11.126 4.522 -3.150 1.00 2.74 39 ASP A O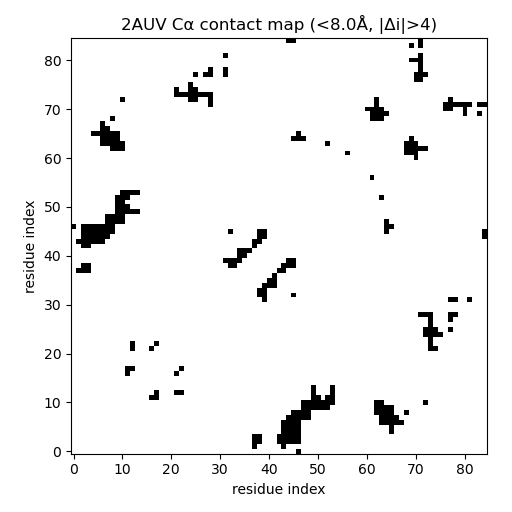 15
ATOM 18775 N N . VAL A 1 40 ? 9.704 3.001 -2.247 1.00 1.99 40 VAL A N 15
ATOM 18776 C CA . VAL A 1 40 ? 9.106 3.803 -1.199 1.00 2.05 40 VAL A CA 15
ATOM 18777 C C . VAL A 1 40 ? 10.065 4.848 -0.731 1.00 2.30 40 VAL A C 15
ATOM 18778 O O . VAL A 1 40 ? 9.832 6.053 -0.797 1.00 2.96 40 VAL A O 15
ATOM 18791 N N . THR A 1 41 ? 11.163 4.326 -0.297 1.00 2.14 41 THR A N 15
ATOM 18792 C CA . THR A 1 41 ? 12.268 5.126 0.163 1.00 2.64 41 THR A CA 15
ATOM 18793 C C . THR A 1 41 ? 13.567 4.341 0.141 1.00 2.56 41 THR A C 15
ATOM 18794 O O . THR A 1 41 ? 14.471 4.670 -0.625 1.00 2.86 41 THR A O 15
ATOM 18805 N N . PRO A 1 42 ? 13.695 3.285 0.948 1.00 2.63 42 PRO A N 15
ATOM 18806 C CA . PRO A 1 42 ? 14.954 2.606 1.088 1.00 2.78 42 PRO A CA 15
ATOM 18807 C C . PRO A 1 42 ? 15.292 1.656 -0.055 1.00 2.23 42 PRO A C 15
ATOM 18808 O O . PRO A 1 42 ? 16.282 0.926 0.036 1.00 2.68 42 PRO A O 15
ATOM 18819 N N . ASP A 1 43 ? 14.469 1.637 -1.111 1.00 1.68 43 ASP A N 15
ATOM 18820 C CA . ASP A 1 43 ? 14.749 0.826 -2.293 1.00 2.02 43 ASP A CA 15
ATOM 18821 C C . ASP A 1 43 ? 14.475 -0.615 -1.952 1.00 1.92 43 ASP A C 15
ATOM 18822 O O . ASP A 1 43 ? 14.959 -1.542 -2.600 1.00 2.45 43 ASP A O 15
ATOM 18831 N N . GLY A 1 44 ? 13.667 -0.802 -0.922 1.00 1.56 44 GLY A N 15
ATOM 18832 C CA . GLY A 1 44 ? 13.283 -2.138 -0.584 1.00 1.72 44 GLY A CA 15
ATOM 18833 C C . GLY A 1 44 ? 12.221 -2.216 0.477 1.00 1.52 44 GLY A C 15
ATOM 18834 O O . GLY A 1 44 ? 12.409 -2.835 1.523 1.00 2.01 44 GLY A O 15
ATOM 18838 N N . ARG A 1 45 ? 11.099 -1.603 0.193 1.00 1.08 45 ARG A N 15
ATOM 18839 C CA . ARG A 1 45 ? 9.964 -1.623 1.062 1.00 1.04 45 ARG A CA 15
ATOM 18840 C C . ARG A 1 45 ? 8.755 -2.185 0.342 1.00 0.95 45 ARG A C 15
ATOM 18841 O O . ARG A 1 45 ? 8.017 -3.002 0.881 1.00 1.30 45 ARG A O 15
ATOM 18862 N N . PHE A 1 46 ? 8.559 -1.741 -0.881 1.00 0.77 46 PHE A N 15
ATOM 18863 C CA . PHE A 1 46 ? 7.363 -2.038 -1.596 1.00 0.81 46 PHE A CA 15
ATOM 18864 C C . PHE A 1 46 ? 7.612 -2.813 -2.893 1.00 0.98 46 PHE A C 15
ATOM 18865 O O . PHE A 1 46 ? 8.605 -2.607 -3.592 1.00 1.61 46 PHE A O 15
ATOM 18882 N N . SER A 1 47 ? 6.706 -3.735 -3.160 1.00 0.83 47 SER A N 15
ATOM 18883 C CA . SER A 1 47 ? 6.573 -4.385 -4.452 1.00 1.07 47 SER A CA 15
ATOM 18884 C C . SER A 1 47 ? 5.141 -4.865 -4.542 1.00 1.07 47 SER A C 15
ATOM 18885 O O . SER A 1 47 ? 4.780 -5.898 -3.993 1.00 1.22 47 SER A O 15
ATOM 18893 N N . ILE A 1 48 ? 4.328 -4.076 -5.207 1.00 1.27 48 ILE A N 15
ATOM 18894 C CA . ILE A 1 48 ? 2.892 -4.139 -5.031 1.00 1.50 48 ILE A CA 15
ATOM 18895 C C . ILE A 1 48 ? 2.202 -5.142 -5.937 1.00 1.43 48 ILE A C 15
ATOM 18896 O O . ILE A 1 48 ? 2.646 -5.417 -7.057 1.00 1.75 48 ILE A O 15
ATOM 18912 N N . ASP A 1 49 ? 1.108 -5.676 -5.426 1.00 1.31 49 ASP A N 15
ATOM 18913 C CA . ASP A 1 49 ? 0.093 -6.297 -6.258 1.00 1.69 49 ASP A CA 15
ATOM 18914 C C . ASP A 1 49 ? -1.225 -6.398 -5.499 1.00 1.64 49 ASP A C 15
ATOM 18915 O O . ASP A 1 49 ? -1.270 -6.654 -4.294 1.00 1.41 49 ASP A O 15
ATOM 18924 N N . THR A 1 50 ? -2.282 -6.095 -6.223 1.00 2.02 50 THR A N 15
ATOM 18925 C CA . THR A 1 50 ? -3.656 -6.394 -5.849 1.00 2.18 50 THR A CA 15
ATOM 18926 C C . THR A 1 50 ? -3.860 -7.814 -5.286 1.00 2.22 50 THR A C 15
ATOM 18927 O O . THR A 1 50 ? -4.489 -7.971 -4.252 1.00 2.15 50 THR A O 15
ATOM 18938 N N . LEU A 1 51 ? -3.278 -8.816 -5.948 1.00 2.53 51 LEU A N 15
ATOM 18939 C CA . LEU A 1 51 ? -3.810 -10.194 -5.940 1.00 2.91 51 LEU A CA 15
ATOM 18940 C C . LEU A 1 51 ? -4.051 -10.809 -4.549 1.00 2.86 51 LEU A C 15
ATOM 18941 O O . LEU A 1 51 ? -5.036 -11.526 -4.364 1.00 3.11 51 LEU A O 15
ATOM 18957 N N . ARG A 1 52 ? -3.169 -10.572 -3.590 1.00 2.70 52 ARG A N 15
ATOM 18958 C CA . ARG A 1 52 ? -3.379 -11.100 -2.235 1.00 2.89 52 ARG A CA 15
ATOM 18959 C C . ARG A 1 52 ? -4.650 -10.497 -1.641 1.00 2.74 52 ARG A C 15
ATOM 18960 O O . ARG A 1 52 ? -5.575 -11.189 -1.209 1.00 3.03 52 ARG A O 15
ATOM 18981 N N . CYS A 1 53 ? -4.620 -9.183 -1.599 1.00 2.45 53 CYS A N 15
ATOM 18982 C CA . CYS A 1 53 ? -5.715 -8.331 -1.170 1.00 2.49 53 CYS A CA 15
ATOM 18983 C C . CYS A 1 53 ? -6.895 -8.408 -2.149 1.00 2.65 53 CYS A C 15
ATOM 18984 O O . CYS A 1 53 ? -6.759 -8.949 -3.245 1.00 2.79 53 CYS A O 15
ATOM 18991 N N . VAL A 1 54 ? -8.058 -7.897 -1.730 1.00 2.91 54 VAL A N 15
ATOM 18992 C CA . VAL A 1 54 ? -9.324 -8.092 -2.446 1.00 3.32 54 VAL A CA 15
ATOM 18993 C C . VAL A 1 54 ? -9.764 -9.539 -2.300 1.00 3.50 54 VAL A C 15
ATOM 18994 O O . VAL A 1 54 ? -10.490 -10.113 -3.117 1.00 4.01 54 VAL A O 15
ATOM 19007 N N . GLY A 1 55 ? -9.307 -10.115 -1.208 1.00 3.31 55 GLY A N 15
ATOM 19008 C CA . GLY A 1 55 ? -9.663 -11.458 -0.864 1.00 3.81 55 GLY A CA 15
ATOM 19009 C C . GLY A 1 55 ? -10.496 -11.528 0.402 1.00 3.97 55 GLY A C 15
ATOM 19010 O O . GLY A 1 55 ? -10.064 -12.136 1.385 1.00 4.19 55 GLY A O 15
ATOM 19014 N N . GLY A 1 56 ? -11.703 -10.943 0.385 1.00 4.09 56 GLY A N 15
ATOM 19015 C CA . GLY A 1 56 ? -12.593 -11.126 1.522 1.00 4.39 56 GLY A CA 15
ATOM 19016 C C . GLY A 1 56 ? -12.059 -10.573 2.838 1.00 4.05 56 GLY A C 15
ATOM 19017 O O . GLY A 1 56 ? -11.923 -11.331 3.799 1.00 4.42 56 GLY A O 15
ATOM 19021 N N . CYS A 1 57 ? -11.759 -9.271 2.922 1.00 3.52 57 CYS A N 15
ATOM 19022 C CA . CYS A 1 57 ? -10.814 -8.786 3.927 1.00 3.24 57 CYS A CA 15
ATOM 19023 C C . CYS A 1 57 ? -11.426 -7.586 4.646 1.00 3.09 57 CYS A C 15
ATOM 19024 O O . CYS A 1 57 ? -11.196 -7.377 5.835 1.00 3.16 57 CYS A O 15
ATOM 19031 N N . ALA A 1 58 ? -12.205 -6.811 3.889 1.00 3.13 58 ALA A N 15
ATOM 19032 C CA . ALA A 1 58 ? -12.611 -5.452 4.254 1.00 3.16 58 ALA A CA 15
ATOM 19033 C C . ALA A 1 58 ? -13.163 -5.293 5.671 1.00 3.34 58 ALA A C 15
ATOM 19034 O O . ALA A 1 58 ? -13.106 -4.192 6.221 1.00 3.37 58 ALA A O 15
ATOM 19041 N N . LEU A 1 59 ? -13.732 -6.339 6.267 1.00 3.64 59 LEU A N 15
ATOM 19042 C CA . LEU A 1 59 ? -14.206 -6.199 7.642 1.00 3.95 59 LEU A CA 15
ATOM 19043 C C . LEU A 1 59 ? -13.040 -6.144 8.644 1.00 3.73 59 LEU A C 15
ATOM 19044 O O . LEU A 1 59 ? -13.251 -6.165 9.855 1.00 4.11 59 LEU A O 15
ATOM 19060 N N . ALA A 1 60 ? -11.815 -6.096 8.133 1.00 3.22 60 ALA A N 15
ATOM 19061 C CA . ALA A 1 60 ? -10.661 -5.571 8.851 1.00 3.14 60 ALA A CA 15
ATOM 19062 C C . ALA A 1 60 ? -10.132 -4.371 8.079 1.00 2.75 60 ALA A C 15
ATOM 19063 O O . ALA A 1 60 ? -10.391 -4.270 6.879 1.00 2.52 60 ALA A O 15
ATOM 19070 N N . PRO A 1 61 ? -9.382 -3.444 8.688 1.00 2.94 61 PRO A N 15
ATOM 19071 C CA . PRO A 1 61 ? -8.601 -2.508 7.894 1.00 2.76 61 PRO A CA 15
ATOM 19072 C C . PRO A 1 61 ? -7.359 -3.210 7.355 1.00 2.12 61 PRO A C 15
ATOM 19073 O O . PRO A 1 61 ? -6.534 -3.699 8.131 1.00 2.13 61 PRO A O 15
ATOM 19084 N N . ILE A 1 62 ? -7.211 -3.269 6.042 1.00 1.88 62 ILE A N 15
ATOM 19085 C CA . ILE A 1 62 ? -6.023 -3.863 5.455 1.00 1.44 62 ILE A CA 15
ATOM 19086 C C . ILE A 1 62 ? -5.129 -2.845 4.759 1.00 1.43 62 ILE A C 15
ATOM 19087 O O . ILE A 1 62 ? -5.608 -2.028 3.973 1.00 1.92 62 ILE A O 15
ATOM 19103 N N . VAL A 1 63 ? -3.836 -2.866 5.068 1.00 1.10 63 VAL A N 15
ATOM 19104 C CA . VAL A 1 63 ? -2.827 -2.314 4.172 1.00 1.04 63 VAL A CA 15
ATOM 19105 C C . VAL A 1 63 ? -1.612 -3.227 4.250 1.00 0.79 63 VAL A C 15
ATOM 19106 O O . VAL A 1 63 ? -1.020 -3.352 5.309 1.00 0.90 63 VAL A O 15
ATOM 19119 N N . MET A 1 64 ? -1.220 -3.886 3.178 1.00 0.71 64 MET A N 15
ATOM 19120 C CA . MET A 1 64 ? -0.210 -4.904 3.329 1.00 0.62 64 MET A CA 15
ATOM 19121 C C . MET A 1 64 ? 1.025 -4.579 2.517 1.00 0.58 64 MET A C 15
ATOM 19122 O O . MET A 1 64 ? 0.906 -4.116 1.400 1.00 0.71 64 MET A O 15
ATOM 19136 N N . VAL A 1 65 ? 2.196 -4.768 3.105 1.00 0.53 65 VAL A N 15
ATOM 19137 C CA . VAL A 1 65 ? 3.425 -4.961 2.347 1.00 0.52 65 VAL A CA 15
ATOM 19138 C C . VAL A 1 65 ? 4.029 -6.279 2.785 1.00 0.54 65 VAL A C 15
ATOM 19139 O O . VAL A 1 65 ? 4.412 -6.415 3.941 1.00 0.60 65 VAL A O 15
ATOM 19152 N N . GLY A 1 66 ? 4.123 -7.246 1.889 1.00 0.58 66 GLY A N 15
ATOM 19153 C CA . GLY A 1 66 ? 4.639 -8.533 2.254 1.00 0.69 66 GLY A CA 15
ATOM 19154 C C . GLY A 1 66 ? 3.960 -9.062 3.487 1.00 0.75 66 GLY A C 15
ATOM 19155 O O . GLY A 1 66 ? 2.857 -8.643 3.856 1.00 1.10 66 GLY A O 15
ATOM 19159 N N . GLU A 1 67 ? 4.650 -9.922 4.165 1.00 0.91 67 GLU A N 15
ATOM 19160 C CA . GLU A 1 67 ? 4.189 -10.399 5.457 1.00 1.04 67 GLU A CA 15
ATOM 19161 C C . GLU A 1 67 ? 4.530 -9.378 6.541 1.00 1.02 67 GLU A C 15
ATOM 19162 O O . GLU A 1 67 ? 4.895 -9.738 7.659 1.00 1.22 67 GLU A O 15
ATOM 19174 N N . LYS A 1 68 ? 4.421 -8.093 6.192 1.00 0.86 68 LYS A N 15
ATOM 19175 C CA . LYS A 1 68 ? 4.658 -7.023 7.147 1.00 0.93 68 LYS A CA 15
ATOM 19176 C C . LYS A 1 68 ? 3.331 -6.438 7.614 1.00 0.87 68 LYS A C 15
ATOM 19177 O O . LYS A 1 68 ? 3.268 -5.843 8.687 1.00 1.06 68 LYS A O 15
ATOM 19196 N N . VAL A 1 69 ? 2.292 -6.626 6.781 1.00 0.69 69 VAL A N 15
ATOM 19197 C CA . VAL A 1 69 ? 0.897 -6.184 7.063 1.00 0.67 69 VAL A CA 15
ATOM 19198 C C . VAL A 1 69 ? 0.774 -4.939 7.965 1.00 0.75 69 VAL A C 15
ATOM 19199 O O . VAL A 1 69 ? 0.838 -5.029 9.193 1.00 0.98 69 VAL A O 15
ATOM 19212 N N . TYR A 1 70 ? 0.526 -3.785 7.353 1.00 0.69 70 TYR A N 15
ATOM 19213 C CA . TYR A 1 70 ? 0.430 -2.530 8.092 1.00 0.82 70 TYR A CA 15
ATOM 19214 C C . TYR A 1 70 ? -0.944 -1.896 7.967 1.00 0.90 70 TYR A C 15
ATOM 19215 O O . TYR A 1 70 ? -1.946 -2.556 7.654 1.00 0.92 70 TYR A O 15
ATOM 19233 N N . GLY A 1 71 ? -0.971 -0.604 8.217 1.00 1.04 71 GLY A N 15
ATOM 19234 C CA . GLY A 1 71 ? -2.186 0.153 8.151 1.00 1.17 71 GLY A CA 15
ATOM 19235 C C . GLY A 1 71 ? -1.897 1.556 7.703 1.00 1.20 71 GLY A C 15
ATOM 19236 O O . GLY A 1 71 ? -2.477 2.503 8.222 1.00 1.49 71 GLY A O 15
ATOM 19240 N N . ASN A 1 72 ? -0.990 1.671 6.722 1.00 1.02 72 ASN A N 15
ATOM 19241 C CA . ASN A 1 72 ? -0.566 2.961 6.162 1.00 1.05 72 ASN A CA 15
ATOM 19242 C C . ASN A 1 72 ? -1.741 3.663 5.459 1.00 1.32 72 ASN A C 15
ATOM 19243 O O . ASN A 1 72 ? -1.656 4.827 5.060 1.00 1.83 72 ASN A O 15
ATOM 19254 N N . VAL A 1 73 ? -2.854 2.929 5.407 1.00 1.43 73 VAL A N 15
ATOM 19255 C CA . VAL A 1 73 ? -4.184 3.407 5.002 1.00 1.78 73 VAL A CA 15
ATOM 19256 C C . VAL A 1 73 ? -4.197 4.191 3.704 1.00 1.54 73 VAL A C 15
ATOM 19257 O O . VAL A 1 73 ? -3.306 4.049 2.874 1.00 2.08 73 VAL A O 15
ATOM 19270 N N . THR A 1 74 ? -5.255 4.978 3.506 1.00 1.27 74 THR A N 15
ATOM 19271 C CA . THR A 1 74 ? -5.522 5.554 2.199 1.00 1.39 74 THR A CA 15
ATOM 19272 C C . THR A 1 74 ? -6.015 7.025 2.220 1.00 1.32 74 THR A C 15
ATOM 19273 O O . THR A 1 74 ? -5.453 7.856 1.510 1.00 1.60 74 THR A O 15
ATOM 19284 N N . PRO A 1 75 ? -7.052 7.393 3.017 1.00 1.58 75 PRO A N 15
ATOM 19285 C CA . PRO A 1 75 ? -7.683 8.721 2.925 1.00 1.81 75 PRO A CA 15
ATOM 19286 C C . PRO A 1 75 ? -6.880 9.834 3.599 1.00 1.51 75 PRO A C 15
ATOM 19287 O O . PRO A 1 75 ? -7.212 10.263 4.703 1.00 1.78 75 PRO A O 15
ATOM 19298 N N . GLY A 1 76 ? -5.816 10.290 2.938 1.00 1.33 76 GLY A N 15
ATOM 19299 C CA . GLY A 1 76 ? -5.006 11.388 3.463 1.00 1.40 76 GLY A CA 15
ATOM 19300 C C . GLY A 1 76 ? -4.076 10.950 4.575 1.00 1.19 76 GLY A C 15
ATOM 19301 O O . GLY A 1 76 ? -3.030 11.561 4.815 1.00 1.24 76 GLY A O 15
ATOM 19305 N N . GLN A 1 77 ? -4.413 9.826 5.185 1.00 1.05 77 GLN A N 15
ATOM 19306 C CA . GLN A 1 77 ? -3.727 9.354 6.376 1.00 1.07 77 GLN A CA 15
ATOM 19307 C C . GLN A 1 77 ? -2.436 8.744 5.920 1.00 0.83 77 GLN A C 15
ATOM 19308 O O . GLN A 1 77 ? -1.468 8.624 6.654 1.00 0.84 77 GLN A O 15
ATOM 19322 N N . VAL A 1 78 ? -2.457 8.444 4.650 1.00 0.69 78 VAL A N 15
ATOM 19323 C CA . VAL A 1 78 ? -1.396 7.808 3.950 1.00 0.59 78 VAL A CA 15
ATOM 19324 C C . VAL A 1 78 ? -0.072 8.462 4.268 1.00 0.55 78 VAL A C 15
ATOM 19325 O O . VAL A 1 78 ? 0.839 7.795 4.717 1.00 0.52 78 VAL A O 15
ATOM 19338 N N . LYS A 1 79 ? -0.019 9.788 4.137 1.00 0.66 79 LYS A N 15
ATOM 19339 C CA . LYS A 1 79 ? 1.242 10.507 4.152 1.00 0.76 79 LYS A CA 15
ATOM 19340 C C . LYS A 1 79 ? 2.006 10.149 5.401 1.00 0.71 79 LYS A C 15
ATOM 19341 O O . LYS A 1 79 ? 3.148 9.704 5.377 1.00 0.69 79 LYS A O 15
ATOM 19360 N N . LYS A 1 80 ? 1.306 10.285 6.484 1.00 0.77 80 LYS A N 15
ATOM 19361 C CA . LYS A 1 80 ? 1.893 10.213 7.794 1.00 0.85 80 LYS A CA 15
ATOM 19362 C C . LYS A 1 80 ? 1.876 8.809 8.303 1.00 0.77 80 LYS A C 15
ATOM 19363 O O . LYS A 1 80 ? 2.797 8.362 8.985 1.00 0.79 80 LYS A O 15
ATOM 19382 N N . ILE A 1 81 ? 0.833 8.109 7.962 1.00 0.76 81 ILE A N 15
ATOM 19383 C CA . ILE A 1 81 ? 0.744 6.726 8.328 1.00 0.81 81 ILE A CA 15
ATOM 19384 C C . ILE A 1 81 ? 1.731 5.919 7.482 1.00 0.70 81 ILE A C 15
ATOM 19385 O O . ILE A 1 81 ? 2.014 4.770 7.769 1.00 0.84 81 ILE A O 15
ATOM 19401 N N . LEU A 1 82 ? 2.253 6.541 6.420 1.00 0.54 82 LEU A N 15
ATOM 19402 C CA . LEU A 1 82 ? 3.336 5.961 5.624 1.00 0.54 82 LEU A CA 15
ATOM 19403 C C . LEU A 1 82 ? 4.531 5.639 6.511 1.00 0.59 82 LEU A C 15
ATOM 19404 O O . LEU A 1 82 ? 5.393 4.850 6.135 1.00 0.65 82 LEU A O 15
ATOM 19420 N N . ALA A 1 83 ? 4.589 6.272 7.686 1.00 0.62 83 ALA A N 15
ATOM 19421 C CA . ALA A 1 83 ? 5.531 5.852 8.731 1.00 0.73 83 ALA A CA 15
ATOM 19422 C C . ALA A 1 83 ? 5.435 4.337 9.000 1.00 0.74 83 ALA A C 15
ATOM 19423 O O . ALA A 1 83 ? 6.374 3.727 9.519 1.00 0.88 83 ALA A O 15
ATOM 19430 N N . GLU A 1 84 ? 4.292 3.743 8.648 1.00 0.64 84 GLU A N 15
ATOM 19431 C CA . GLU A 1 84 ? 4.089 2.309 8.726 1.00 0.72 84 GLU A CA 15
ATOM 19432 C C . GLU A 1 84 ? 5.044 1.591 7.788 1.00 0.72 84 GLU A C 15
ATOM 19433 O O . GLU A 1 84 ? 5.659 0.586 8.144 1.00 0.89 84 GLU A O 15
ATOM 19445 N N . TYR A 1 85 ? 5.154 2.127 6.584 1.00 0.66 85 TYR A N 15
ATOM 19446 C CA . TYR A 1 85 ? 5.892 1.511 5.529 1.00 0.80 85 TYR A CA 15
ATOM 19447 C C . TYR A 1 85 ? 7.349 1.954 5.515 1.00 1.09 85 TYR A C 15
ATOM 19448 O O . TYR A 1 85 ? 7.641 3.053 5.008 1.00 1.77 85 TYR A O 15
#

Sequence (85 aa):
MVPKGKYPISVCMGTACFVKGADKVVHAFKEQLKIDIGDVTPDGRFSIDTLRCVGGCALAPIVMVGEKVYGNVTPGQVKKILAEYMVPKGKYPISVCMGTACFVKGADKVVHAFKEQLKIDIGDVTPDGRFSIDTLRCVGGCALAPIVMVGEKVYGNVTPGQVKKILAEYMVPKGKYPISVCMGTACFVKGADKVVHAFKEQLKIDIGDVTPDGRFSIDTLRCVGGCALAPIVMVGEKVYGNVTPGQVKKILAEYMVPKGKYPISVCMGTACFVKGADKVVHAFKEQLKIDIGDVTPDGRFSIDTLRCVGGCALAPIVMVGEKVYGNVTPGQVKKILAEYMVPKGKYPISVCMGTACFVKGADKVVHAFKEQLKIDIGDVTPDGRFSIDTLRCVGGCALAPIVMVGEKVYGNVTPGQVKKILAEYMVPKGKYPISVCMGTACFVKGADKVVHAFKEQLKIDIGDVTPDGRFSIDTLRCVGGCALAPIVMVGEKVYGNVTPGQVKKILAEYMVPKGKYPISVCMGTACFVKGADKVVHAFKEQLKIDIGDVTPDGRFSIDTLRCVGGCALAPIVMVGEKVYGNVTPGQVKKILAEYMVPKGKYPISVCMGTACFVKGADKVVHAFKEQLKIDIGDVTPDGRFSIDTLRCVGGCALAPIVMVGEKVYGNVTPGQVKKILAEYMVPKGKYPISVCMGTACFVKGADKVVHAFKEQLKIDIGDVTPDGRFSIDTLRCVGGCALAPIVMVGEKVYGNVTPGQVKKILAEYMVPKGKYPISVCMGTACFVKGADKVVHAFKEQLKIDIGDVTPDGRFSIDTLRCVGGCALAPIVMVGEKVYGNVTPGQVKKILAEYMVPKGKYPISVCMGTACFVKGADKVVHAFKEQLKIDIGDVTPDGRFSIDTLRCVGGCALAPIVMVGEKVYGNVTPGQVKKILAEYMVPKGKYPISVCMGTACFVKGADKVVHAFKEQLKIDIGDVTPDGRFSIDTLRCVGGCALAPIVMVGEKVYGNVTPGQVKKILAEYMVPKGKYPISVCMGTACFVKGADKVVHAFKEQLKIDIGDVTPDGRFSIDTLRCVGGCALAPIVMVGEKVYGNVTPGQVKKILAEYMVPKGKYPISVCMGTACFVKGADKVVHAFKEQLKIDIGDVTPDGRFSIDTLRCVGGCALAPIVMVGEKVYGNVTPGQVKKILAEYMVPKGKYPISVCMGTACFVKGADKVVHAFKEQLKIDIGDVTPDGRFSIDTLRCVGGCALAPIVMVGEKVYGNVTPGQVKKILAEY

Foldseek 3Di:
DDQDFQFAKAADPADVVVVVVSVQQVVVVVCLCVDPPCTSHPNTFHDYDNPVPNPPDVVDQWIGGHVLTARCDGDVSVNVSVVSD

InterPro domains:
  IPR002023 NADH-quinone oxidoreductase subunit E-like [PIRSF000216] (25-171)
  IPR028431 NADP-reducing hydrogenase subunit HndA-like [PTHR43342] (25-171)
  IPR036249 Thioredoxin-like superfamily [SSF52833] (22-171)
  IPR041921 NADH-quinone oxidoreductase subunit E, N-terminal [G3DSA:1.10.10.1590] (24-88)
  IPR042128 NuoE domain [cd03064] (92-171)

Organism: Solidesulfovibrio fructosivorans (NCBI:txid878)

Radius of gyration: 11.9 Å; Cα contacts (8 Å, |Δi|>4): 166; chains: 1; bounding box: 33×22×19 Å

B-factor: mean 2.64, std 2.16, range [0.49, 14.24]

Nearest PDB structures (foldseek):
  2auv-assembly1_A  TM=8.826E-01  e=1.275E-13  Solidesulfovibrio fructosivorans
  6ztq-assembly1_E  TM=6.529E-01  e=4.426E-05  Mus musculus
  5o31-assembly1_E  TM=6.720E-01  e=1.220E-04  Bos taurus
  6q9g-assembly2_C  TM=6.571E-01  e=9.263E-04  Aquifex aeolicus VF5
  4uq8-assembly1_E  TM=6.714E-01  e=3.772E+00  Bos taurus

GO terms:
  GO:0050583 hydrogen dehydrogenase (NADP+) activity (F, IDA)
  GO:0051537 2 iron, 2 sulfur cluster binding (F, IDA)

Secondary structure (DSSP, 8-state):
--S--SB-EE----HHHIIIIIHHHHHHHHHHH--SSSSSSSS--B--BSSSSSSS-TTS---EEGGG----SSSSHHHHHHHH-

Solvent-accessible surface area: 5407 Å² total; per-residue (Å²): 207,118,35,148,22,99,41,46,0,2,9,23,85,17,131,76,38,89,126,170,37,18,54,160,52,5,90,34,6,112,111,22,22,132,78,78,140,11,0,10,71,79,50,0,76,1,28,64,66,46,163,136,13,77,52,90,38,76,192,50,126,63,3,41,1,1,157,87,87,65,19,0,13,13,85,28,62,6,143,127,28,42,96,88,4

CATH classification: 3.40.30.10